Protein 8Y9Q (pdb70)

Structure (mmCIF, N/CA/C/O backbone):
data_8Y9Q
#
_entry.id   8Y9Q
#
_cell.length_a   179.709
_cell.length_b   179.709
_cell.length_c   89.033
_cell.angle_alpha   90.00
_cell.angle_beta   90.00
_cell.angle_gamma   90.00
#
_symmetry.space_group_name_H-M   'P 41 21 2'
#
loop_
_entity.id
_entity.type
_entity.pdbx_description
1 polymer b-glucosidase
2 non-polymer GLYCEROL
3 water water
#
loop_
_atom_site.group_PDB
_atom_site.id
_atom_site.type_symbol
_atom_site.label_atom_id
_atom_site.label_alt_id
_atom_site.label_comp_id
_atom_site.label_asym_id
_atom_site.label_entity_id
_atom_site.label_seq_id
_atom_site.pdbx_PDB_ins_code
_atom_site.Cartn_x
_atom_site.Cartn_y
_atom_site.Cartn_z
_atom_site.occupancy
_atom_site.B_iso_or_equiv
_atom_site.auth_seq_id
_atom_site.auth_comp_id
_atom_site.auth_asym_id
_atom_site.auth_atom_id
_atom_site.pdbx_PDB_model_num
ATOM 1 N N . MET A 1 1 ? 28.442 35.050 -9.917 1.00 44.65 1 MET A N 1
ATOM 2 C CA . MET A 1 1 ? 29.558 35.655 -9.194 1.00 31.73 1 MET A CA 1
ATOM 3 C C . MET A 1 1 ? 30.671 34.616 -8.937 1.00 31.68 1 MET A C 1
ATOM 4 O O . MET A 1 1 ? 30.390 33.464 -8.623 1.00 35.14 1 MET A O 1
ATOM 9 N N . PHE A 1 2 ? 31.927 35.016 -9.153 1.00 24.15 2 PHE A N 1
ATOM 10 C CA . PHE A 1 2 ? 33.057 34.158 -8.817 1.00 28.28 2 PHE A CA 1
ATOM 11 C C . PHE A 1 2 ? 33.011 33.867 -7.320 1.00 34.31 2 PHE A C 1
ATOM 12 O O . PHE A 1 2 ? 32.787 34.793 -6.529 1.00 32.72 2 PHE A O 1
ATOM 20 N N . PRO A 1 3 ? 33.200 32.620 -6.892 1.00 33.59 3 PRO A N 1
ATOM 21 C CA . PRO A 1 3 ? 33.266 32.342 -5.449 1.00 33.36 3 PRO A CA 1
ATOM 22 C C . PRO A 1 3 ? 34.299 33.244 -4.791 1.00 31.44 3 PRO A C 1
ATOM 23 O O . PRO A 1 3 ? 35.304 33.606 -5.402 1.00 33.65 3 PRO A O 1
ATOM 27 N N . GLN A 1 4 ? 34.045 33.650 -3.543 1.00 42.19 4 GLN A N 1
ATOM 28 C CA . GLN A 1 4 ? 35.045 34.525 -2.927 1.00 37.47 4 GLN A CA 1
ATOM 29 C C . GLN A 1 4 ? 36.329 33.789 -2.561 1.00 28.04 4 GLN A C 1
ATOM 30 O O . GLN A 1 4 ? 37.342 34.449 -2.293 1.00 33.93 4 GLN A O 1
ATOM 36 N N . ASP A 1 5 ? 36.319 32.453 -2.542 1.00 29.79 5 ASP A N 1
ATOM 37 C CA . ASP A 1 5 ? 37.565 31.704 -2.409 1.00 29.09 5 ASP A CA 1
ATOM 38 C C . ASP A 1 5 ? 38.389 31.697 -3.695 1.00 24.75 5 ASP A C 1
ATOM 39 O O . ASP A 1 5 ? 39.546 31.253 -3.667 1.00 16.59 5 ASP A O 1
ATOM 44 N N . PHE A 1 6 ? 37.823 32.157 -4.809 1.00 19.32 6 PHE A N 1
ATOM 45 C CA . PHE A 1 6 ? 38.502 32.072 -6.100 1.00 18.45 6 PHE A CA 1
ATOM 46 C C . PHE A 1 6 ? 39.761 32.928 -6.085 1.00 13.80 6 PHE A C 1
ATOM 47 O O . PHE A 1 6 ? 39.782 34.011 -5.502 1.00 13.41 6 PHE A O 1
ATOM 55 N N . LEU A 1 7 ? 40.830 32.421 -6.697 1.00 12.27 7 LEU A N 1
ATOM 56 C CA . LEU A 1 7 ? 42.117 33.104 -6.696 1.00 12.50 7 LEU A CA 1
ATOM 57 C C . LEU A 1 7 ? 42.248 33.901 -7.991 1.00 12.78 7 LEU A C 1
ATOM 58 O O . LEU A 1 7 ? 42.094 33.342 -9.079 1.00 12.79 7 LEU A O 1
ATOM 63 N N . PHE A 1 8 ? 42.467 35.208 -7.874 1.00 12.32 8 PHE A N 1
ATOM 64 C CA . PHE A 1 8 ? 42.821 36.058 -9.011 1.00 12.88 8 PHE A CA 1
ATOM 65 C C . PHE A 1 8 ? 44.261 36.506 -8.829 1.00 12.63 8 PHE A C 1
ATOM 66 O O . PHE A 1 8 ? 44.609 37.046 -7.775 1.00 9.84 8 PHE A O 1
ATOM 74 N N . GLY A 1 9 ? 45.090 36.313 -9.853 1.00 9.39 9 GLY A N 1
ATOM 75 C CA . GLY A 1 9 ? 46.459 36.767 -9.718 1.00 9.11 9 GLY A CA 1
ATOM 76 C C . GLY A 1 9 ? 47.283 36.762 -10.984 1.00 11.12 9 GLY A C 1
ATOM 77 O O . GLY A 1 9 ? 46.748 36.927 -12.092 1.00 9.40 9 GLY A O 1
ATOM 78 N N . VAL A 1 10 ? 48.601 36.595 -10.823 1.00 10.40 10 VAL A N 1
ATOM 79 C CA . VAL A 1 10 ? 49.544 36.612 -11.937 1.00 10.31 10 VAL A CA 1
ATOM 80 C C . VAL A 1 10 ? 50.564 35.498 -11.752 1.00 11.87 10 VAL A C 1
ATOM 81 O O . VAL A 1 10 ? 50.692 34.898 -10.675 1.00 9.99 10 VAL A O 1
ATOM 85 N N . ALA A 1 11 ? 51.311 35.254 -12.830 1.00 10.57 11 ALA A N 1
ATOM 86 C CA . ALA A 1 11 ? 52.338 34.228 -12.915 1.00 10.45 11 ALA A CA 1
ATOM 87 C C . ALA A 1 11 ? 53.644 34.863 -13.368 1.00 11.26 11 ALA A C 1
ATOM 88 O O . ALA A 1 11 ? 53.651 35.796 -14.178 1.00 10.65 11 ALA A O 1
ATOM 90 N N . MET A 1 12 ? 54.751 34.332 -12.846 1.00 8.20 12 MET A N 1
ATOM 91 C CA . MET A 1 12 ? 56.098 34.805 -13.142 1.00 13.49 12 MET A CA 1
ATOM 92 C C . MET A 1 12 ? 57.034 33.606 -13.167 1.00 10.65 12 MET A C 1
ATOM 93 O O . MET A 1 12 ? 56.698 32.529 -12.680 1.00 10.20 12 MET A O 1
ATOM 98 N N . SER A 1 13 ? 58.200 33.797 -13.769 1.00 8.69 13 SER A N 1
ATOM 99 C CA . SER A 1 13 ? 59.304 32.844 -13.705 1.00 9.72 13 SER A CA 1
ATOM 100 C C . SER A 1 13 ? 60.525 33.546 -13.125 1.00 13.67 13 SER A C 1
ATOM 101 O O . SER A 1 13 ? 60.566 34.776 -13.023 1.00 10.47 13 SER A O 1
ATOM 104 N N . GLY A 1 14 ? 61.549 32.761 -12.775 1.00 8.94 14 GLY A N 1
ATOM 105 C CA . GLY A 1 14 ? 62.783 33.361 -12.299 1.00 9.62 14 GLY A CA 1
ATOM 106 C C . GLY A 1 14 ? 63.586 34.025 -13.406 1.00 11.12 14 GLY A C 1
ATOM 107 O O . GLY A 1 14 ? 63.908 35.218 -13.334 1.00 10.03 14 GLY A O 1
ATOM 108 N N . PHE A 1 15 ? 63.917 33.265 -14.447 1.00 9.59 15 PHE A N 1
ATOM 109 C CA . PHE A 1 15 ? 64.823 33.764 -15.477 1.00 9.41 15 PHE A CA 1
ATOM 110 C C . PHE A 1 15 ? 64.286 35.015 -16.166 1.00 9.14 15 PHE A C 1
ATOM 111 O O . PHE A 1 15 ? 65.060 35.905 -16.535 1.00 7.53 15 PHE A O 1
ATOM 119 N N . GLN A 1 16 ? 62.974 35.095 -16.381 1.00 5.58 16 GLN A N 1
ATOM 120 C CA . GLN A 1 16 ? 62.486 36.190 -17.218 1.00 7.85 16 GLN A CA 1
ATOM 121 C C . GLN A 1 16 ? 62.319 37.494 -16.463 1.00 9.20 16 GLN A C 1
ATOM 122 O O . GLN A 1 16 ? 62.075 38.517 -17.112 1.00 7.57 16 GLN A O 1
ATOM 128 N N . PHE A 1 17 ? 62.459 37.483 -15.132 1.00 6.99 17 PHE A N 1
ATOM 129 C CA . PHE A 1 17 ? 62.055 38.595 -14.280 1.00 9.90 17 PHE A CA 1
ATOM 130 C C . PHE A 1 17 ? 63.161 39.058 -13.335 1.00 9.45 17 PHE A C 1
ATOM 131 O O . PHE A 1 17 ? 63.204 40.244 -12.996 1.00 9.77 17 PHE A O 1
ATOM 139 N N . GLU A 1 18 ? 64.030 38.143 -12.860 1.00 8.23 18 GLU A N 1
ATOM 140 C CA . GLU A 1 18 ? 64.818 38.437 -11.653 1.00 10.00 18 GLU A CA 1
ATOM 141 C C . GLU A 1 18 ? 65.939 39.427 -11.921 1.00 11.23 18 GLU A C 1
ATOM 142 O O . GLU A 1 18 ? 66.229 40.285 -11.087 1.00 9.64 18 GLU A O 1
ATOM 148 N N . MET A 1 19 ? 66.588 39.309 -13.056 1.00 8.74 19 MET A N 1
ATOM 149 C CA . MET A 1 19 ? 67.894 39.881 -13.291 1.00 12.54 19 MET A CA 1
ATOM 150 C C . MET A 1 19 ? 67.700 41.351 -13.694 1.00 13.84 19 MET A C 1
ATOM 151 O O . MET A 1 19 ? 66.587 41.785 -14.047 1.00 10.60 19 MET A O 1
ATOM 156 N N . GLY A 1 20 ? 68.760 42.132 -13.602 1.00 13.17 20 GLY A N 1
ATOM 157 C CA . GLY A 1 20 ? 68.619 43.548 -13.915 1.00 10.26 20 GLY A CA 1
ATOM 158 C C . GLY A 1 20 ? 69.593 44.435 -13.162 1.00 14.91 20 GLY A C 1
ATOM 159 O O . GLY A 1 20 ? 69.963 45.508 -13.646 1.00 14.31 20 GLY A O 1
ATOM 160 N N . LYS A 1 21 ? 70.005 44.013 -11.968 1.00 15.61 21 LYS A N 1
ATOM 161 C CA . LYS A 1 21 ? 71.145 44.624 -11.297 1.00 17.26 21 LYS A CA 1
ATOM 162 C C . LYS A 1 21 ? 72.225 43.586 -11.036 1.00 18.34 21 LYS A C 1
ATOM 163 O O . LYS A 1 21 ? 71.955 42.390 -10.907 1.00 15.20 21 LYS A O 1
ATOM 169 N N . GLU A 1 22 ? 73.455 44.086 -10.891 1.00 18.41 22 GLU A N 1
ATOM 170 C CA . GLU A 1 22 ? 74.625 43.219 -10.877 1.00 19.86 22 GLU A CA 1
ATOM 171 C C . GLU A 1 22 ? 74.571 42.203 -9.740 1.00 19.92 22 GLU A C 1
ATOM 172 O O . GLU A 1 22 ? 75.001 41.062 -9.920 1.00 17.88 22 GLU A O 1
ATOM 178 N N . ASN A 1 23 ? 74.001 42.568 -8.584 1.00 17.44 23 ASN A N 1
ATOM 179 C CA . ASN A 1 23 ? 73.970 41.642 -7.453 1.00 18.23 23 ASN A CA 1
ATOM 180 C C . ASN A 1 23 ? 73.111 40.405 -7.698 1.00 16.26 23 ASN A C 1
ATOM 181 O O . ASN A 1 23 ? 73.231 39.441 -6.940 1.00 19.87 23 ASN A O 1
ATOM 186 N N . SER A 1 24 ? 72.269 40.384 -8.731 1.00 14.98 24 SER A N 1
ATOM 187 C CA . SER A 1 24 ? 71.448 39.211 -9.009 1.00 15.18 24 SER A CA 1
ATOM 188 C C . SER A 1 24 ? 71.913 38.406 -10.217 1.00 18.19 24 SER A C 1
ATOM 189 O O . SER A 1 24 ? 71.280 37.392 -10.552 1.00 17.74 24 SER A O 1
ATOM 192 N N . LYS A 1 25 ? 72.976 38.828 -10.892 1.00 15.49 25 LYS A N 1
ATOM 193 C CA . LYS A 1 25 ? 73.366 38.185 -12.140 1.00 17.48 25 LYS A CA 1
ATOM 194 C C . LYS A 1 25 ? 73.571 36.690 -11.926 1.00 16.76 25 LYS A C 1
ATOM 195 O O . LYS A 1 25 ? 74.289 36.275 -11.012 1.00 15.32 25 LYS A O 1
ATOM 201 N N . ASP A 1 26 ? 72.905 35.884 -12.751 1.00 11.87 26 ASP A N 1
ATOM 202 C CA . ASP A 1 26 ? 73.014 34.424 -12.702 1.00 14.19 26 ASP A CA 1
ATOM 203 C C . ASP A 1 26 ? 73.465 33.961 -14.083 1.00 12.59 26 ASP A C 1
ATOM 204 O O . ASP A 1 26 ? 72.643 33.802 -14.991 1.00 14.05 26 ASP A O 1
ATOM 209 N N . GLU A 1 27 ? 74.768 33.738 -14.249 1.00 12.09 27 GLU A N 1
ATOM 210 C CA . GLU A 1 27 ? 75.290 33.236 -15.517 1.00 15.39 27 GLU A CA 1
ATOM 211 C C . GLU A 1 27 ? 75.202 31.720 -15.625 1.00 17.39 27 GLU A C 1
ATOM 212 O O . GLU A 1 27 ? 75.655 31.159 -16.624 1.00 15.25 27 GLU A O 1
ATOM 218 N N . ASN A 1 28 ? 74.617 31.050 -14.636 1.00 13.09 28 ASN A N 1
ATOM 219 C CA . ASN A 1 28 ? 74.766 29.607 -14.448 1.00 11.89 28 ASN A CA 1
ATOM 220 C C . ASN A 1 28 ? 73.587 28.811 -15.017 1.00 10.49 28 ASN A C 1
ATOM 221 O O . ASN A 1 28 ? 73.198 27.802 -14.427 1.00 9.59 28 ASN A O 1
ATOM 226 N N . THR A 1 29 ? 72.978 29.217 -16.142 1.00 11.00 29 THR A N 1
ATOM 227 C CA . THR A 1 29 ? 71.918 28.424 -16.756 1.00 11.38 29 THR A CA 1
ATOM 228 C C . THR A 1 29 ? 72.216 28.137 -18.218 1.00 7.75 29 THR A C 1
ATOM 229 O O . THR A 1 29 ? 72.968 28.858 -18.880 1.00 8.58 29 THR A O 1
ATOM 233 N N . ASP A 1 30 ? 71.556 27.092 -18.730 1.00 7.54 30 ASP A N 1
ATOM 234 C CA . ASP A 1 30 ? 71.572 26.854 -20.170 1.00 8.58 30 ASP A CA 1
ATOM 235 C C . ASP A 1 30 ? 71.059 28.069 -20.944 1.00 10.63 30 ASP A C 1
ATOM 236 O O . ASP A 1 30 ? 71.656 28.469 -21.955 1.00 8.17 30 ASP A O 1
ATOM 241 N N . TRP A 1 31 ? 69.981 28.698 -20.461 1.00 8.65 31 TRP A N 1
ATOM 242 C CA . TRP A 1 31 ? 69.381 29.807 -21.202 1.00 9.43 31 TRP A CA 1
ATOM 243 C C . TRP A 1 31 ? 70.279 31.040 -21.216 1.00 8.36 31 TRP A C 1
ATOM 244 O O . TRP A 1 31 ? 70.294 31.779 -22.209 1.00 7.38 31 TRP A O 1
ATOM 255 N N . TYR A 1 32 ? 71.039 31.279 -20.142 1.00 8.54 32 TYR A N 1
ATOM 256 C CA . TYR A 1 32 ? 71.955 32.419 -20.134 1.00 8.60 32 TYR A CA 1
ATOM 257 C C . TYR A 1 32 ? 73.004 32.280 -21.234 1.00 7.91 32 TYR A C 1
ATOM 258 O O . TYR A 1 32 ? 73.208 33.197 -22.040 1.00 8.13 32 TYR A O 1
ATOM 267 N N . ILE A 1 33 ? 73.675 31.126 -21.293 1.00 8.42 33 ILE A N 1
ATOM 268 C CA . ILE A 1 33 ? 74.690 30.958 -22.323 1.00 10.05 33 ILE A CA 1
ATOM 269 C C . ILE A 1 33 ? 74.056 30.846 -23.712 1.00 8.39 33 ILE A C 1
ATOM 270 O O . ILE A 1 33 ? 74.625 31.345 -24.694 1.00 9.55 33 ILE A O 1
ATOM 275 N N . TRP A 1 34 ? 72.844 30.286 -23.808 1.00 8.90 34 TRP A N 1
ATOM 276 C CA . TRP A 1 34 ? 72.136 30.202 -25.087 1.00 9.86 34 TRP A CA 1
ATOM 277 C C . TRP A 1 34 ? 71.870 31.588 -25.680 1.00 8.80 34 TRP A C 1
ATOM 278 O O . TRP A 1 34 ? 72.085 31.817 -26.876 1.00 7.32 34 TRP A O 1
ATOM 289 N N . THR A 1 35 ? 71.414 32.534 -24.856 1.00 7.95 35 THR A N 1
ATOM 290 C CA . THR A 1 35 ? 71.090 33.866 -25.365 1.00 6.81 35 THR A CA 1
ATOM 291 C C . THR A 1 35 ? 72.306 34.782 -25.509 1.00 8.75 35 THR A C 1
ATOM 292 O O . THR A 1 35 ? 72.220 35.794 -26.217 1.00 11.19 35 THR A O 1
ATOM 296 N N . HIS A 1 36 ? 73.435 34.461 -24.886 1.00 7.34 36 HIS A N 1
ATOM 297 C CA . HIS A 1 36 ? 74.640 35.257 -25.074 1.00 10.83 36 HIS A CA 1
ATOM 298 C C . HIS A 1 36 ? 75.498 34.757 -26.226 1.00 11.51 36 HIS A C 1
ATOM 299 O O . HIS A 1 36 ? 76.517 35.382 -26.532 1.00 14.44 36 HIS A O 1
ATOM 306 N N . ASP A 1 37 ? 75.092 33.676 -26.892 1.00 9.79 37 ASP A N 1
ATOM 307 C CA . ASP A 1 37 ? 75.900 33.087 -27.951 1.00 9.55 37 ASP A CA 1
ATOM 308 C C . ASP A 1 37 ? 75.797 33.951 -29.207 1.00 9.02 37 ASP A C 1
ATOM 309 O O . ASP A 1 37 ? 74.700 34.148 -29.749 1.00 9.01 37 ASP A O 1
ATOM 314 N N . LEU A 1 38 ? 76.939 34.469 -29.667 1.00 10.12 38 LEU A N 1
ATOM 315 C CA . LEU A 1 38 ? 76.936 35.411 -30.790 1.00 11.07 38 LEU A CA 1
ATOM 316 C C . LEU A 1 38 ? 76.519 34.748 -32.098 1.00 11.11 38 LEU A C 1
ATOM 317 O O . LEU A 1 38 ? 75.938 35.408 -32.971 1.00 9.83 38 LEU A O 1
ATOM 322 N N . GLN A 1 39 ? 76.834 33.464 -32.278 1.00 9.27 39 GLN A N 1
ATOM 323 C CA . GLN A 1 39 ? 76.422 32.802 -33.509 1.00 10.28 39 GLN A CA 1
ATOM 324 C C . GLN A 1 39 ? 74.906 32.643 -33.556 1.00 9.15 39 GLN A C 1
ATOM 325 O O . GLN A 1 39 ? 74.290 32.897 -34.595 1.00 8.07 39 GLN A O 1
ATOM 331 N N . ASN A 1 40 ? 74.288 32.254 -32.431 1.00 8.55 40 ASN A N 1
ATOM 332 C CA . ASN A 1 40 ? 72.826 32.242 -32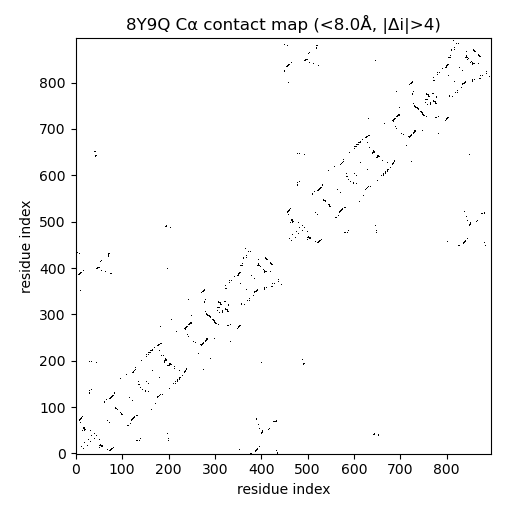.346 1.00 10.07 40 ASN A CA 1
ATOM 333 C C . ASN A 1 40 ? 72.251 33.608 -32.692 1.00 11.29 40 ASN A C 1
ATOM 334 O O . ASN A 1 40 ? 71.281 33.711 -33.457 1.00 8.92 40 ASN A O 1
ATOM 339 N N . GLN A 1 41 ? 72.852 34.675 -32.150 1.00 8.75 41 GLN A N 1
ATOM 340 C CA . GLN A 1 41 ? 72.339 36.022 -32.405 1.00 9.43 41 GLN A CA 1
ATOM 341 C C . GLN A 1 41 ? 72.456 36.388 -33.877 1.00 11.63 41 GLN A C 1
ATOM 342 O O . GLN A 1 41 ? 71.517 36.945 -34.460 1.00 9.21 41 GLN A O 1
ATOM 348 N N . ALA A 1 42 ? 73.601 36.073 -34.496 1.00 10.02 42 ALA A N 1
ATOM 349 C CA . ALA A 1 42 ? 73.801 36.412 -35.901 1.00 12.89 42 ALA A CA 1
ATOM 350 C C . ALA A 1 42 ? 72.840 35.655 -36.808 1.00 14.63 42 ALA A C 1
ATOM 351 O O . ALA A 1 42 ? 72.499 36.143 -37.894 1.00 13.65 42 ALA A O 1
ATOM 353 N N . ASN A 1 43 ? 72.370 34.488 -36.380 1.00 12.09 43 ASN A N 1
ATOM 354 C CA . ASN A 1 43 ? 71.413 33.716 -37.158 1.00 11.36 43 ASN A CA 1
ATOM 355 C C . ASN A 1 43 ? 69.968 34.072 -36.827 1.00 12.90 43 ASN A C 1
ATOM 356 O O . ASN A 1 43 ? 69.047 33.470 -37.393 1.00 12.40 43 ASN A O 1
ATOM 361 N N . GLY A 1 44 ? 69.743 35.036 -35.937 1.00 12.09 44 GLY A N 1
ATOM 362 C CA . GLY A 1 44 ? 68.389 35.364 -35.538 1.00 12.10 44 GLY A CA 1
ATOM 363 C C . GLY A 1 44 ? 67.721 34.296 -34.707 1.00 11.40 44 GLY A C 1
ATOM 364 O O . GLY A 1 44 ? 66.496 34.303 -34.567 1.00 11.77 44 GLY A O 1
ATOM 365 N N . VAL A 1 45 ? 68.494 33.359 -34.161 1.00 10.63 45 VAL A N 1
ATOM 366 C CA . VAL A 1 45 ? 67.921 32.306 -33.328 1.00 12.18 45 VAL A CA 1
ATOM 367 C C . VAL A 1 45 ? 67.447 32.874 -31.992 1.00 9.81 45 VAL A C 1
ATOM 368 O O . VAL A 1 45 ? 66.387 32.493 -31.485 1.00 10.87 45 VAL A O 1
ATOM 372 N N . VAL A 1 46 ? 68.232 33.773 -31.392 1.00 10.53 46 VAL A N 1
ATOM 373 C CA . VAL A 1 46 ? 67.845 34.519 -30.197 1.00 10.10 46 VAL A CA 1
ATOM 374 C C . VAL A 1 46 ? 68.064 35.995 -30.498 1.00 10.88 46 VAL A C 1
ATOM 375 O O . VAL A 1 46 ? 68.795 36.363 -31.420 1.00 10.11 46 VAL A O 1
ATOM 379 N N . SER A 1 47 ? 67.414 36.845 -29.704 1.00 12.22 47 SER A N 1
ATOM 380 C CA . SER A 1 47 ? 67.594 38.277 -29.846 1.00 12.15 47 SER A CA 1
ATOM 381 C C . SER A 1 47 ? 68.920 38.710 -29.219 1.00 11.79 47 SER A C 1
ATOM 382 O O . SER A 1 47 ? 69.613 37.940 -28.551 1.00 11.38 47 SER A O 1
ATOM 385 N N . ARG A 1 48 ? 69.255 39.980 -29.412 1.00 9.48 48 ARG A N 1
ATOM 386 C CA . ARG A 1 48 ? 70.446 40.553 -28.806 1.00 11.79 48 ARG A CA 1
ATOM 387 C C . ARG A 1 48 ? 70.177 41.179 -27.446 1.00 12.99 48 ARG A C 1
ATOM 388 O O . ARG A 1 48 ? 71.112 41.722 -26.847 1.00 12.43 48 ARG A O 1
ATOM 396 N N . ASP A 1 49 ? 68.940 41.113 -26.945 1.00 10.01 49 ASP A N 1
ATOM 397 C CA . ASP A 1 49 ? 68.632 41.684 -25.635 1.00 11.31 49 ASP A CA 1
ATOM 398 C C . ASP A 1 49 ? 69.337 40.902 -24.531 1.00 11.28 49 ASP A C 1
ATOM 399 O O . ASP A 1 49 ? 69.569 39.696 -24.644 1.00 11.62 49 ASP A O 1
ATOM 404 N N . LEU A 1 50 ? 69.658 41.606 -23.449 1.00 9.55 50 LEU A N 1
ATOM 405 C CA . LEU A 1 50 ? 70.373 41.039 -22.313 1.00 10.21 50 LEU A CA 1
ATOM 406 C C . LEU A 1 50 ? 69.393 40.785 -21.173 1.00 10.95 50 LEU A C 1
ATOM 407 O O . LEU A 1 50 ? 68.776 41.728 -20.664 1.00 10.49 50 LEU A O 1
ATOM 412 N N . VAL A 1 51 ? 69.284 39.525 -20.745 1.00 9.32 51 VAL A N 1
ATOM 413 C CA . VAL A 1 51 ? 68.427 39.205 -19.605 1.00 10.03 51 VAL A CA 1
ATOM 414 C C . VAL A 1 51 ? 68.912 39.924 -18.353 1.00 11.25 51 VAL A C 1
ATOM 415 O O . VAL A 1 51 ? 68.109 40.299 -17.489 1.00 10.87 51 VAL A O 1
ATOM 419 N N . GLU A 1 52 ? 70.215 40.167 -18.248 1.00 9.83 52 GLU A N 1
ATOM 420 C CA . GLU A 1 52 ? 70.752 40.858 -17.085 1.00 13.09 52 GLU A CA 1
ATOM 421 C C . GLU A 1 52 ? 70.486 42.363 -17.100 1.00 14.92 52 GLU A C 1
ATOM 422 O O . GLU A 1 52 ? 70.912 43.054 -16.173 1.00 14.89 52 GLU A O 1
ATOM 428 N N . GLU A 1 53 ? 69.791 42.895 -18.109 1.00 9.77 53 GLU A N 1
ATOM 429 C CA . GLU A 1 53 ? 69.317 44.276 -18.073 1.00 13.82 53 GLU A CA 1
ATOM 430 C C . GLU A 1 53 ? 67.805 44.361 -17.884 1.00 15.31 53 GLU A C 1
ATOM 431 O O . GLU A 1 53 ? 67.172 45.332 -18.315 1.00 15.66 53 GLU A O 1
ATOM 437 N N . GLY A 1 54 ? 67.214 43.362 -17.239 1.00 11.91 54 GLY A N 1
ATOM 438 C CA . GLY A 1 54 ? 65.769 43.231 -17.147 1.00 11.23 54 GLY A CA 1
ATOM 439 C C . GLY A 1 54 ? 65.139 43.922 -15.954 1.00 13.34 54 GLY A C 1
ATOM 440 O O . GLY A 1 54 ? 65.672 44.894 -15.403 1.00 9.61 54 GLY A O 1
ATOM 441 N N . ALA A 1 55 ? 64.000 43.375 -15.528 1.00 10.48 55 ALA A N 1
ATOM 442 C CA . ALA A 1 55 ? 63.054 44.054 -14.647 1.00 10.95 55 ALA A CA 1
ATOM 443 C C . ALA A 1 55 ? 63.481 44.129 -13.183 1.00 13.69 55 ALA A C 1
ATOM 444 O O . ALA A 1 55 ? 62.835 44.866 -12.421 1.00 10.71 55 ALA A O 1
ATOM 446 N N . ASP A 1 56 ? 64.516 43.382 -12.759 1.00 11.71 56 ASP A N 1
ATOM 447 C CA . ASP A 1 56 ? 65.047 43.467 -11.392 1.00 10.39 56 ASP A CA 1
ATOM 448 C C . ASP A 1 56 ? 64.026 43.036 -10.334 1.00 13.44 56 ASP A C 1
ATOM 449 O O . ASP A 1 56 ? 63.936 43.634 -9.255 1.00 12.02 56 ASP A O 1
ATOM 454 N N . TYR A 1 57 ? 63.266 41.973 -10.614 1.00 9.03 57 TYR A N 1
ATOM 455 C CA . TYR A 1 57 ? 62.399 41.419 -9.570 1.00 11.14 57 TYR A CA 1
ATOM 456 C C . TYR A 1 57 ? 63.206 40.942 -8.364 1.00 11.39 57 TYR A C 1
ATOM 457 O O . TYR A 1 57 ? 62.692 40.922 -7.243 1.00 11.65 57 TYR A O 1
ATOM 466 N N . TRP A 1 58 ? 64.466 40.540 -8.568 1.00 9.78 58 TRP A N 1
ATOM 467 C CA . TRP A 1 58 ? 65.277 40.077 -7.441 1.00 8.68 58 TRP A CA 1
ATOM 468 C C . TRP A 1 58 ? 65.334 41.119 -6.322 1.00 13.65 58 TRP A C 1
ATOM 469 O O . TRP A 1 58 ? 65.266 40.772 -5.139 1.00 10.99 58 TRP A O 1
ATOM 480 N N . ASN A 1 59 ? 65.471 42.398 -6.672 1.00 10.06 59 ASN A N 1
ATOM 481 C CA . ASN A 1 59 ? 65.499 43.450 -5.661 1.00 13.56 59 ASN A CA 1
ATOM 482 C C . ASN A 1 59 ? 64.201 44.245 -5.559 1.00 13.45 59 ASN A C 1
ATOM 483 O O . ASN A 1 59 ? 63.942 44.840 -4.506 1.00 15.11 59 ASN A O 1
ATOM 488 N N . SER A 1 60 ? 63.378 44.266 -6.606 1.00 12.31 60 SER A N 1
ATOM 489 C CA . SER A 1 60 ? 62.184 45.101 -6.637 1.00 14.82 60 SER A CA 1
ATOM 490 C C . SER A 1 60 ? 60.912 44.309 -6.375 1.00 11.36 60 SER A C 1
ATOM 491 O O . SER A 1 60 ? 59.821 44.774 -6.721 1.00 11.19 60 SER A O 1
ATOM 494 N N . TYR A 1 61 ? 61.025 43.130 -5.760 1.00 11.58 61 TYR A N 1
ATOM 495 C CA . TYR A 1 61 ? 59.847 42.279 -5.594 1.00 11.77 61 TYR A CA 1
ATOM 496 C C . TYR A 1 61 ? 58.740 42.981 -4.808 1.00 12.18 61 TYR A C 1
ATOM 497 O O . TYR A 1 61 ? 57.551 42.785 -5.096 1.00 11.11 61 TYR A O 1
ATOM 506 N N . ALA A 1 62 ? 59.100 43.815 -3.825 1.00 9.97 62 ALA A N 1
ATOM 507 C CA . ALA A 1 62 ? 58.070 44.487 -3.032 1.00 12.25 62 ALA A CA 1
ATOM 508 C C . ALA A 1 62 ? 57.220 45.418 -3.892 1.00 11.33 62 ALA A C 1
ATOM 509 O O . ALA A 1 62 ? 55.997 45.489 -3.712 1.00 12.18 62 ALA A O 1
ATOM 511 N N . ARG A 1 63 ? 57.844 46.135 -4.835 1.00 11.94 63 ARG A N 1
ATOM 512 C CA . ARG A 1 63 ? 57.072 46.958 -5.769 1.00 13.83 63 ARG A CA 1
ATOM 513 C C . ARG A 1 63 ? 56.146 46.106 -6.626 1.00 14.70 63 ARG A C 1
ATOM 514 O O . ARG A 1 63 ? 55.005 46.504 -6.906 1.00 10.52 63 ARG A O 1
ATOM 522 N N . VAL A 1 64 ? 56.640 44.955 -7.099 1.00 10.69 64 VAL A N 1
ATOM 523 C CA . VAL A 1 64 ? 55.825 44.091 -7.949 1.00 10.96 64 VAL A CA 1
ATOM 524 C C . VAL A 1 64 ? 54.652 43.522 -7.158 1.00 11.44 64 VAL A C 1
ATOM 525 O O . VAL A 1 64 ? 53.505 43.518 -7.629 1.00 10.56 64 VAL A O 1
ATOM 529 N N . HIS A 1 65 ? 54.918 43.029 -5.942 1.00 9.31 65 HIS A N 1
ATOM 530 C CA . HIS A 1 65 ? 53.841 42.487 -5.119 1.00 11.07 65 HIS A CA 1
ATOM 531 C C . HIS A 1 65 ? 52.816 43.556 -4.760 1.00 9.24 65 HIS A C 1
ATOM 532 O O . HIS A 1 65 ? 51.621 43.256 -4.651 1.00 8.93 65 HIS A O 1
ATOM 539 N N . GLU A 1 66 ? 53.260 44.805 -4.568 1.00 10.29 66 GLU A N 1
ATOM 540 C CA . GLU A 1 66 ? 52.311 45.871 -4.239 1.00 14.79 66 GLU A CA 1
ATOM 541 C C . GLU A 1 66 ? 51.420 46.200 -5.436 1.00 13.92 66 GLU A C 1
ATOM 542 O O . GLU A 1 66 ? 50.237 46.510 -5.261 1.00 14.26 66 GLU A O 1
ATOM 544 N N . LEU A 1 67 ? 51.956 46.119 -6.658 1.00 13.16 67 LEU A N 1
ATOM 545 C CA . LEU A 1 67 ? 51.100 46.277 -7.827 1.00 13.05 67 LEU A CA 1
ATOM 546 C C . LEU A 1 67 ? 49.970 45.255 -7.815 1.00 13.76 67 LEU A C 1
ATOM 547 O O . LEU A 1 67 ? 48.834 45.568 -8.198 1.00 11.46 67 LEU A O 1
ATOM 552 N N . CYS A 1 68 ? 50.261 44.026 -7.365 1.00 9.61 68 CYS A N 1
ATOM 553 C CA . CYS A 1 68 ? 49.247 42.975 -7.351 1.00 10.31 68 CYS A CA 1
ATOM 554 C C . CYS A 1 68 ? 48.214 43.221 -6.266 1.00 14.17 68 CYS A C 1
ATOM 555 O O . CYS A 1 68 ? 47.003 43.130 -6.511 1.00 11.90 68 CYS A O 1
ATOM 558 N N . SER A 1 69 ? 48.674 43.496 -5.044 1.00 11.76 69 SER A N 1
ATOM 559 C CA . SER A 1 69 ? 47.727 43.653 -3.953 1.00 16.39 69 SER A CA 1
ATOM 560 C C . SER A 1 69 ? 46.894 44.922 -4.106 1.00 11.69 69 SER A C 1
ATOM 561 O O . SER A 1 69 ? 45.742 44.946 -3.664 1.00 14.29 69 SER A O 1
ATOM 564 N N . ARG A 1 70 ? 47.425 45.960 -4.765 1.00 12.76 70 ARG A N 1
ATOM 565 C CA . ARG A 1 70 ? 46.676 47.215 -4.873 1.00 17.25 70 ARG A CA 1
ATOM 566 C C . ARG A 1 70 ? 45.376 47.046 -5.662 1.00 16.01 70 ARG A C 1
ATOM 567 O O . ARG A 1 70 ? 44.400 47.759 -5.404 1.00 20.59 70 ARG A O 1
ATOM 569 N N . ILE A 1 71 ? 45.318 46.121 -6.615 1.00 11.98 71 ILE A N 1
ATOM 570 C CA . ILE A 1 71 ? 44.064 45.868 -7.316 1.00 14.01 71 ILE A CA 1
ATOM 571 C C . ILE A 1 71 ? 43.376 44.614 -6.780 1.00 14.97 71 ILE A C 1
ATOM 572 O O . ILE A 1 71 ? 42.516 44.042 -7.450 1.00 13.42 71 ILE A O 1
ATOM 577 N N . GLY A 1 72 ? 43.750 44.177 -5.582 1.00 12.86 72 GLY A N 1
ATOM 578 C CA . GLY A 1 72 ? 43.031 43.111 -4.921 1.00 14.36 72 GLY A CA 1
ATOM 579 C C . GLY A 1 72 ? 43.331 41.706 -5.382 1.00 13.50 72 GLY A C 1
ATOM 580 O O . GLY A 1 72 ? 42.507 40.808 -5.144 1.00 9.63 72 GLY A O 1
ATOM 581 N N . MET A 1 73 ? 44.469 41.457 -6.032 1.00 11.17 73 MET A N 1
ATOM 582 C CA . MET A 1 73 ? 44.653 40.048 -6.320 1.00 12.46 73 MET A CA 1
ATOM 583 C C . MET A 1 73 ? 45.100 39.341 -5.038 1.00 13.02 73 MET A C 1
ATOM 584 O O . MET A 1 73 ? 45.562 39.967 -4.079 1.00 11.84 73 MET A O 1
ATOM 589 N N . ASN A 1 74 ? 44.898 38.023 -5.009 1.00 9.45 74 ASN A N 1
ATOM 590 C CA . ASN A 1 74 ? 45.129 37.251 -3.796 1.00 12.53 74 ASN A CA 1
ATOM 591 C C . ASN A 1 74 ? 45.991 36.014 -4.052 1.00 12.86 74 ASN A C 1
ATOM 592 O O . ASN A 1 74 ? 46.043 35.120 -3.201 1.00 10.40 74 ASN A O 1
ATOM 597 N N . VAL A 1 75 ? 46.676 35.946 -5.196 1.00 10.82 75 VAL A N 1
ATOM 598 C CA . VAL A 1 75 ? 47.611 34.857 -5.454 1.00 13.65 75 VAL A CA 1
ATOM 599 C C . VAL A 1 75 ? 48.698 35.347 -6.402 1.00 12.67 75 VAL A C 1
ATOM 600 O O . VAL A 1 75 ? 48.467 36.207 -7.260 1.00 10.38 75 VAL A O 1
ATOM 604 N N . ILE A 1 76 ? 49.897 34.791 -6.238 1.00 9.95 76 ILE A N 1
ATOM 605 C CA . ILE A 1 76 ? 50.974 34.960 -7.199 1.00 11.12 76 ILE A CA 1
ATOM 606 C C . ILE A 1 76 ? 51.747 33.648 -7.304 1.00 15.63 76 ILE A C 1
ATOM 607 O O . ILE A 1 76 ? 51.960 32.950 -6.305 1.00 12.03 76 ILE A O 1
ATOM 612 N N . ARG A 1 77 ? 52.144 33.297 -8.525 1.00 10.57 77 ARG A N 1
ATOM 613 C CA . ARG A 1 77 ? 52.981 32.128 -8.767 1.00 9.35 77 ARG A CA 1
ATOM 614 C C . ARG A 1 77 ? 54.346 32.617 -9.218 1.00 8.56 77 ARG A C 1
ATOM 615 O O . ARG A 1 77 ? 54.440 33.378 -10.188 1.00 9.44 77 ARG A O 1
ATOM 623 N N . ILE A 1 78 ? 55.396 32.191 -8.515 1.00 9.35 78 ILE A N 1
ATOM 624 C CA . ILE A 1 78 ? 56.758 32.602 -8.826 1.00 10.77 78 ILE A CA 1
ATOM 625 C C . ILE A 1 78 ? 57.579 31.352 -9.094 1.00 10.28 78 ILE A C 1
ATOM 626 O O . ILE A 1 78 ? 57.247 30.253 -8.643 1.00 10.70 78 ILE A O 1
ATOM 631 N N . GLY A 1 79 ? 58.664 31.529 -9.837 1.00 11.07 79 GLY A N 1
ATOM 632 C CA . GLY A 1 79 ? 59.611 30.457 -10.078 1.00 11.50 79 GLY A CA 1
ATOM 633 C C . GLY A 1 79 ? 60.858 30.653 -9.233 1.00 11.22 79 GLY A C 1
ATOM 634 O O . GLY A 1 79 ? 61.307 31.783 -9.018 1.00 14.27 79 GLY A O 1
ATOM 635 N N . ILE A 1 80 ? 61.406 29.550 -8.747 1.00 10.84 80 ILE A N 1
ATOM 636 C CA . ILE A 1 80 ? 62.724 29.578 -8.133 1.00 9.48 80 ILE A CA 1
ATOM 637 C C . ILE A 1 80 ? 63.693 28.862 -9.060 1.00 10.96 80 ILE A C 1
ATOM 638 O O . ILE A 1 80 ? 63.340 27.898 -9.750 1.00 13.23 80 ILE A O 1
ATOM 643 N N . GLU A 1 81 ? 64.933 29.329 -9.056 1.00 13.66 81 GLU A N 1
ATOM 644 C CA . GLU A 1 81 ? 65.934 28.957 -10.048 1.00 11.37 81 GLU A CA 1
ATOM 645 C C . GLU A 1 81 ? 66.824 27.898 -9.400 1.00 13.40 81 GLU A C 1
ATOM 646 O O . GLU A 1 81 ? 67.611 28.209 -8.491 1.00 10.40 81 GLU A O 1
ATOM 652 N N . TRP A 1 82 ? 66.674 26.650 -9.836 1.00 10.44 82 TRP A N 1
ATOM 653 C CA . TRP A 1 82 ? 67.584 25.554 -9.494 1.00 11.14 82 TRP A CA 1
ATOM 654 C C . TRP A 1 82 ? 69.050 25.992 -9.605 1.00 10.98 82 TRP A C 1
ATOM 655 O O . TRP A 1 82 ? 69.874 25.704 -8.726 1.00 8.92 82 TRP A O 1
ATOM 666 N N . SER A 1 83 ? 69.367 26.762 -10.649 1.00 9.37 83 SER A N 1
ATOM 667 C CA . SER A 1 83 ? 70.737 27.211 -10.897 1.00 10.24 83 SER A CA 1
ATOM 668 C C . SER A 1 83 ? 71.272 28.149 -9.822 1.00 12.35 83 SER A C 1
ATOM 669 O O . SER A 1 83 ? 72.499 28.250 -9.662 1.00 10.52 83 SER A O 1
ATOM 672 N N . ARG A 1 84 ? 70.394 28.857 -9.104 1.00 9.28 84 ARG A N 1
ATOM 673 C CA . ARG A 1 84 ? 70.819 29.688 -7.977 1.00 9.61 84 ARG A CA 1
ATOM 674 C C . ARG A 1 84 ? 70.894 28.905 -6.667 1.00 11.71 84 ARG A C 1
ATOM 675 O O . ARG A 1 84 ? 71.832 29.107 -5.886 1.00 9.71 84 ARG A O 1
ATOM 683 N N . ILE A 1 85 ? 69.904 28.033 -6.413 1.00 11.06 85 ILE A N 1
ATOM 684 C CA . ILE A 1 85 ? 69.862 27.251 -5.173 1.00 13.01 85 ILE A CA 1
ATOM 685 C C . ILE A 1 85 ? 71.043 26.291 -5.100 1.00 13.44 85 ILE A C 1
ATOM 686 O O . ILE A 1 85 ? 71.676 26.139 -4.046 1.00 12.14 85 ILE A O 1
ATOM 691 N N . PHE A 1 86 ? 71.339 25.598 -6.205 1.00 11.51 86 PHE A N 1
ATOM 692 C CA . PHE A 1 86 ? 72.435 24.626 -6.273 1.00 12.01 86 PHE A CA 1
ATOM 693 C C . PHE A 1 86 ? 73.375 25.054 -7.391 1.00 13.91 86 PHE A C 1
ATOM 694 O O . PHE A 1 86 ? 73.301 24.534 -8.515 1.00 12.51 86 PHE A O 1
ATOM 702 N N . PRO A 1 87 ? 74.263 26.018 -7.128 1.00 13.05 87 PRO A N 1
ATOM 703 C CA . PRO A 1 87 ? 75.142 26.513 -8.201 1.00 14.38 87 PRO A CA 1
ATOM 704 C C . PRO A 1 87 ? 76.147 25.485 -8.682 1.00 16.45 87 PRO A C 1
ATOM 705 O O . PRO A 1 87 ? 76.692 25.649 -9.782 1.00 15.19 87 PRO A O 1
ATOM 709 N N . ASN A 1 88 ? 76.402 24.435 -7.900 1.00 14.29 88 ASN A N 1
ATOM 710 C CA . ASN A 1 88 ? 77.377 23.396 -8.194 1.00 14.98 88 ASN A CA 1
ATOM 711 C C . ASN A 1 88 ? 76.718 22.024 -8.248 1.00 15.15 88 ASN A C 1
ATOM 712 O O . ASN A 1 88 ? 75.716 21.786 -7.563 1.00 15.03 88 ASN A O 1
ATOM 717 N N . PRO A 1 89 ? 77.246 21.112 -9.068 1.00 16.62 89 PRO A N 1
ATOM 718 C CA . PRO A 1 89 ? 76.566 19.827 -9.276 1.00 17.09 89 PRO A CA 1
ATOM 719 C C . PRO A 1 89 ? 76.389 19.062 -7.975 1.00 20.24 89 PRO A C 1
ATOM 720 O O . PRO A 1 89 ? 77.252 19.082 -7.095 1.00 17.54 89 PRO A O 1
ATOM 724 N N . THR A 1 90 ? 75.261 18.365 -7.877 1.00 17.41 90 THR A N 1
ATOM 725 C CA . THR A 1 90 ? 74.915 17.578 -6.702 1.00 19.47 90 THR A CA 1
ATOM 726 C C . THR A 1 90 ? 75.124 16.083 -6.899 1.00 22.15 90 THR A C 1
ATOM 727 O O . THR A 1 90 ? 74.887 15.317 -5.961 1.00 22.35 90 THR A O 1
ATOM 731 N N . HIS A 1 91 ? 75.563 15.648 -8.083 1.00 24.18 91 HIS A N 1
ATOM 732 C CA . HIS A 1 91 ? 75.725 14.220 -8.324 1.00 28.63 91 HIS A CA 1
ATOM 733 C C . HIS A 1 91 ? 76.702 13.616 -7.316 1.00 25.72 91 HIS A C 1
ATOM 734 O O . HIS A 1 91 ? 77.737 14.207 -6.998 1.00 23.52 91 HIS A O 1
ATOM 741 N N . GLY A 1 92 ? 76.351 12.439 -6.801 1.00 25.25 92 GLY A N 1
ATOM 742 C CA . GLY A 1 92 ? 77.165 11.758 -5.818 1.00 28.26 92 GLY A CA 1
ATOM 743 C C . GLY A 1 92 ? 77.069 12.300 -4.410 1.00 31.17 92 GLY A C 1
ATOM 744 O O . GLY A 1 92 ? 77.747 11.778 -3.517 1.00 35.40 92 GLY A O 1
ATOM 745 N N . ILE A 1 93 ? 76.263 13.328 -4.173 1.00 29.72 93 ILE A N 1
ATOM 746 C CA . ILE A 1 93 ? 76.059 13.875 -2.835 1.00 28.01 93 ILE A CA 1
ATOM 747 C C . ILE A 1 93 ? 74.640 13.530 -2.412 1.00 30.71 93 ILE A C 1
ATOM 748 O O . ILE A 1 93 ? 73.670 14.088 -2.941 1.00 29.59 93 ILE A O 1
ATOM 753 N N . LYS A 1 94 ? 74.519 12.600 -1.462 1.00 32.51 94 LYS A N 1
ATOM 754 C CA . LYS A 1 94 ? 73.206 12.077 -1.093 1.00 35.04 94 LYS A CA 1
ATOM 755 C C . LYS A 1 94 ? 72.327 13.176 -0.502 1.00 33.05 94 LYS A C 1
ATOM 756 O O . LYS A 1 94 ? 71.183 13.369 -0.931 1.00 36.58 94 LYS A O 1
ATOM 762 N N . ASP A 1 95 ? 72.850 13.901 0.493 1.00 35.17 95 ASP A N 1
ATOM 763 C CA . ASP A 1 95 ? 72.190 15.065 1.084 1.00 33.81 95 ASP A CA 1
ATOM 764 C C . ASP A 1 95 ? 72.926 16.334 0.674 1.00 28.09 95 ASP A C 1
ATOM 765 O O . ASP A 1 95 ? 73.975 16.656 1.252 1.00 29.21 95 ASP A O 1
ATOM 770 N N . PRO A 1 96 ? 72.415 17.094 -0.292 1.00 28.88 96 PRO A N 1
ATOM 771 C CA . PRO A 1 96 ? 73.138 18.270 -0.799 1.00 27.90 96 PRO A CA 1
ATOM 772 C C . PRO A 1 96 ? 72.877 19.557 -0.031 1.00 25.23 96 PRO A C 1
ATOM 773 O O . PRO A 1 96 ? 73.276 20.624 -0.506 1.00 24.80 96 PRO A O 1
ATOM 777 N N . SER A 1 97 ? 72.221 19.485 1.127 1.00 27.42 97 SER A N 1
ATOM 778 C CA . SER A 1 97 ? 71.840 20.705 1.831 1.00 29.97 97 SER A CA 1
ATOM 779 C C . SER A 1 97 ? 73.054 21.546 2.218 1.00 29.93 97 SER A C 1
ATOM 780 O O . SER A 1 97 ? 72.957 22.780 2.270 1.00 29.60 97 SER A O 1
ATOM 783 N N . GLN A 1 98 ? 74.212 20.917 2.442 1.00 23.60 98 GLN A N 1
ATOM 784 C CA . GLN A 1 98 ? 75.407 21.676 2.802 1.00 29.05 98 GLN A CA 1
ATOM 785 C C . GLN A 1 98 ? 76.060 22.377 1.615 1.00 27.07 98 GLN A C 1
ATOM 786 O O . GLN A 1 98 ? 76.964 23.191 1.822 1.00 26.74 98 GLN A O 1
ATOM 792 N N . ILE A 1 99 ? 75.645 22.094 0.381 1.00 22.02 99 ILE A N 1
ATOM 793 C CA . ILE A 1 99 ? 76.179 22.820 -0.763 1.00 20.86 99 ILE A CA 1
ATOM 794 C C . ILE A 1 99 ? 75.113 23.680 -1.445 1.00 20.86 99 ILE A C 1
ATOM 795 O O . ILE A 1 99 ? 75.372 24.255 -2.508 1.00 18.23 99 ILE A O 1
ATOM 800 N N . ALA A 1 100 ? 73.918 23.777 -0.867 1.00 16.36 100 ALA A N 1
ATOM 801 C CA . ALA A 1 100 ? 72.944 24.760 -1.323 1.00 19.84 100 ALA A CA 1
ATOM 802 C C . ALA A 1 100 ? 73.436 26.161 -0.984 1.00 18.05 100 ALA A C 1
ATOM 803 O O . ALA A 1 100 ? 74.134 26.366 0.005 1.00 17.54 100 ALA A O 1
ATOM 805 N N . ASP A 1 101 ? 73.096 27.132 -1.824 1.00 14.62 101 ASP A N 1
ATOM 806 C CA . ASP A 1 101 ? 73.420 28.528 -1.522 1.00 13.21 101 ASP A CA 1
ATOM 807 C C . ASP A 1 101 ? 72.323 29.068 -0.601 1.00 14.78 101 ASP A C 1
ATOM 808 O O . ASP A 1 101 ? 71.259 29.491 -1.059 1.00 11.39 101 ASP A O 1
ATOM 813 N N . MET A 1 102 ? 72.576 29.052 0.716 1.00 12.65 102 MET A N 1
ATOM 814 C CA . MET A 1 102 ? 71.591 29.531 1.694 1.00 13.11 102 MET A CA 1
ATOM 815 C C . MET A 1 102 ? 71.315 31.031 1.617 1.00 14.88 102 MET A C 1
ATOM 816 O O . MET A 1 102 ? 70.213 31.457 1.985 1.00 14.26 102 MET A O 1
ATOM 821 N N . LYS A 1 103 ? 72.265 31.854 1.163 1.00 12.49 103 LYS A N 1
ATOM 822 C CA . LYS A 1 103 ? 71.921 33.253 0.900 1.00 13.97 103 LYS A CA 1
ATOM 823 C C . LYS A 1 103 ? 70.797 33.343 -0.135 1.00 15.53 103 LYS A C 1
ATOM 824 O O . LYS A 1 103 ? 69.885 34.171 -0.010 1.00 12.67 103 LYS A O 1
ATOM 830 N N . VAL A 1 104 ? 70.848 32.490 -1.163 1.00 10.69 104 VAL A N 1
ATOM 831 C CA . VAL A 1 104 ? 69.785 32.464 -2.164 1.00 10.16 104 VAL A CA 1
ATOM 832 C C . VAL A 1 104 ? 68.480 31.942 -1.563 1.00 11.40 104 VAL A C 1
ATOM 833 O O . VAL A 1 104 ? 67.405 32.494 -1.817 1.00 10.16 104 VAL A O 1
ATOM 837 N N . VAL A 1 105 ? 68.543 30.875 -0.762 1.00 10.29 105 VAL A N 1
ATOM 838 C CA . VAL A 1 105 ? 67.324 30.336 -0.155 1.00 11.75 105 VAL A CA 1
ATOM 839 C C . VAL A 1 105 ? 66.689 31.365 0.778 1.00 11.31 105 VAL A C 1
ATOM 840 O O . VAL A 1 105 ? 65.473 31.592 0.740 1.00 10.86 105 VAL A O 1
ATOM 844 N N . GLU A 1 106 ? 67.502 32.006 1.624 1.00 10.64 106 GLU A N 1
ATOM 845 C CA . GLU A 1 106 ? 66.988 33.088 2.466 1.00 11.34 106 GLU A CA 1
ATOM 846 C C . GLU A 1 106 ? 66.340 34.194 1.640 1.00 11.87 106 GLU A C 1
ATOM 847 O O . GLU A 1 106 ? 65.303 34.739 2.034 1.00 11.00 106 GLU A O 1
ATOM 853 N N . HIS A 1 107 ? 66.942 34.560 0.510 1.00 12.80 107 HIS A N 1
ATOM 854 C CA . HIS A 1 107 ? 66.354 35.621 -0.300 1.00 10.68 107 HIS A CA 1
ATOM 855 C C . HIS A 1 107 ? 64.978 35.216 -0.818 1.00 12.44 107 HIS A C 1
ATOM 856 O O . HIS A 1 107 ? 64.032 36.001 -0.749 1.00 9.83 107 HIS A O 1
ATOM 863 N N . TYR A 1 108 ? 64.846 33.986 -1.330 1.00 11.92 108 TYR A N 1
ATOM 864 C CA . TYR A 1 108 ? 63.542 33.534 -1.811 1.00 10.58 108 TYR A CA 1
ATOM 865 C C . TYR A 1 108 ? 62.521 33.489 -0.679 1.00 10.99 108 TYR A C 1
ATOM 866 O O . TYR A 1 108 ? 61.351 33.843 -0.875 1.00 10.39 108 TYR A O 1
ATOM 875 N N . LYS A 1 109 ? 62.939 33.067 0.521 1.00 8.50 109 LYS A N 1
ATOM 876 C CA . LYS A 1 109 ? 62.011 33.090 1.653 1.00 9.52 109 LYS A CA 1
ATOM 877 C C . LYS A 1 109 ? 61.574 34.516 1.986 1.00 10.94 109 LYS A C 1
ATOM 878 O O . LYS A 1 109 ? 60.423 34.735 2.379 1.00 10.90 109 LYS A O 1
ATOM 884 N N . GLN A 1 110 ? 62.463 35.497 1.804 1.00 9.24 110 GLN A N 1
ATOM 885 C CA . GLN A 1 110 ? 62.079 36.893 2.005 1.00 11.18 110 GLN A CA 1
ATOM 886 C C . GLN A 1 110 ? 61.079 37.357 0.947 1.00 13.71 110 GLN A C 1
ATOM 887 O O . GLN A 1 110 ? 60.150 38.111 1.257 1.00 11.47 110 GLN A O 1
ATOM 893 N N . ILE A 1 111 ? 61.262 36.932 -0.306 1.00 11.69 111 ILE A N 1
ATOM 894 C CA . ILE A 1 111 ? 60.298 37.253 -1.359 1.00 10.45 111 ILE A CA 1
ATOM 895 C C . ILE A 1 111 ? 58.939 36.634 -1.043 1.00 11.07 111 ILE A C 1
ATOM 896 O O . ILE A 1 111 ? 57.897 37.296 -1.141 1.00 9.34 111 ILE A O 1
ATOM 901 N N . ILE A 1 112 ? 58.931 35.353 -0.650 1.00 8.11 112 ILE A N 1
ATOM 902 C CA . ILE A 1 112 ? 57.682 34.665 -0.313 1.00 8.87 112 ILE A CA 1
ATOM 903 C C . ILE A 1 112 ? 56.954 35.370 0.835 1.00 10.42 112 ILE A C 1
ATOM 904 O O . ILE A 1 112 ? 55.745 35.627 0.760 1.00 9.49 112 ILE A O 1
ATOM 909 N N . GLU A 1 113 ? 57.668 35.682 1.920 1.00 10.67 113 GLU A N 1
ATOM 910 C CA . GLU A 1 113 ? 57.010 36.321 3.064 1.00 14.60 113 GLU A CA 1
ATOM 911 C C . GLU A 1 113 ? 56.495 37.713 2.709 1.00 12.54 113 GLU A C 1
ATOM 912 O O . GLU A 1 113 ? 55.449 38.144 3.213 1.00 11.74 113 GLU A O 1
ATOM 918 N N . ASP A 1 114 ? 57.218 38.442 1.862 1.00 10.44 114 ASP A N 1
ATOM 919 C CA . ASP A 1 114 ? 56.727 39.754 1.457 1.00 12.45 114 ASP A CA 1
ATOM 920 C C . ASP A 1 114 ? 55.396 39.629 0.727 1.00 12.14 114 ASP A C 1
ATOM 921 O O . ASP A 1 114 ? 54.435 40.339 1.046 1.00 12.27 114 ASP A O 1
ATOM 926 N N . ALA A 1 115 ? 55.319 38.723 -0.257 1.00 9.35 115 ALA A N 1
ATOM 927 C CA . ALA A 1 115 ? 54.056 38.521 -0.968 1.00 11.47 115 ALA A CA 1
ATOM 928 C C . ALA A 1 115 ? 52.936 38.132 -0.005 1.00 11.21 115 ALA A C 1
ATOM 929 O O . ALA A 1 115 ? 51.834 38.701 -0.051 1.00 10.71 115 ALA A O 1
ATOM 931 N N . LYS A 1 116 ? 53.203 37.170 0.887 1.00 10.04 116 LYS A N 1
ATOM 932 C CA . LYS A 1 116 ? 52.190 36.745 1.855 1.00 13.91 116 LYS A CA 1
ATOM 933 C C . LYS A 1 116 ? 51.730 37.889 2.753 1.00 14.95 116 LYS A C 1
ATOM 934 O O . LYS A 1 116 ? 50.555 37.942 3.135 1.00 13.93 116 LYS A O 1
ATOM 940 N N . SER A 1 117 ? 52.632 38.804 3.110 1.00 12.35 117 SER A N 1
ATOM 941 C CA . SER A 1 117 ? 52.247 39.909 3.982 1.00 17.01 117 SER A CA 1
ATOM 942 C C . SER A 1 117 ? 51.315 40.891 3.287 1.00 18.19 117 SER A C 1
ATOM 943 O O . SER A 1 117 ? 50.674 41.700 3.966 1.00 17.24 117 SER A O 1
ATOM 946 N N . ARG A 1 118 ? 51.220 40.833 1.959 1.00 16.66 118 ARG A N 1
ATOM 947 C CA . ARG A 1 118 ? 50.317 41.682 1.202 1.00 16.01 118 ARG A CA 1
ATOM 948 C C . ARG A 1 118 ? 49.035 40.953 0.808 1.00 16.36 118 ARG A C 1
ATOM 949 O O . ARG A 1 118 ? 48.287 41.445 -0.040 1.00 18.81 118 ARG A O 1
ATOM 957 N N . GLY A 1 119 ? 48.759 39.799 1.411 1.00 15.61 119 GLY A N 1
ATOM 958 C CA . GLY A 1 119 ? 47.542 39.066 1.135 1.00 15.06 119 GLY A CA 1
ATOM 959 C C . GLY A 1 119 ? 47.577 38.190 -0.101 1.00 17.30 119 GLY A C 1
ATOM 960 O O . GLY A 1 119 ? 46.518 37.774 -0.577 1.00 15.65 119 GLY A O 1
ATOM 961 N N . LEU A 1 120 ? 48.751 37.908 -0.650 1.00 11.44 120 LEU A N 1
ATOM 962 C CA . LEU A 1 120 ? 48.878 37.013 -1.791 1.00 13.33 120 LEU A CA 1
ATOM 963 C C . LEU A 1 120 ? 49.244 35.622 -1.281 1.00 12.19 120 LEU A C 1
ATOM 964 O O . LEU A 1 120 ? 50.240 35.470 -0.568 1.00 13.03 120 LEU A O 1
ATOM 969 N N . LYS A 1 121 ? 48.432 34.620 -1.620 1.00 9.95 121 LYS A N 1
ATOM 970 C CA . LYS A 1 121 ? 48.891 33.239 -1.520 1.00 14.74 121 LYS A CA 1
ATOM 971 C C . LYS A 1 121 ? 50.033 33.025 -2.505 1.00 17.47 121 LYS A C 1
ATOM 972 O O . LYS A 1 121 ? 50.071 33.644 -3.569 1.00 14.10 121 LYS A O 1
ATOM 978 N N . VAL A 1 122 ? 50.987 32.163 -2.159 1.00 10.90 122 VAL A N 1
ATOM 979 C CA . VAL A 1 122 ? 52.185 32.032 -2.980 1.00 11.03 122 VAL A CA 1
ATOM 980 C C . VAL A 1 122 ? 52.307 30.592 -3.455 1.00 13.05 122 VAL A C 1
ATOM 981 O O . VAL A 1 122 ? 52.400 29.663 -2.640 1.00 11.91 122 VAL A O 1
ATOM 985 N N . ILE A 1 123 ? 52.299 30.417 -4.771 1.00 10.39 123 ILE A N 1
ATOM 986 C CA . ILE A 1 123 ? 52.599 29.147 -5.418 1.00 10.57 123 ILE A CA 1
ATOM 987 C C . ILE A 1 123 ? 54.038 29.234 -5.900 1.00 8.88 123 ILE A C 1
ATOM 988 O O . ILE A 1 123 ? 54.401 30.176 -6.615 1.00 11.60 123 ILE A O 1
ATOM 993 N N . VAL A 1 124 ? 54.875 28.296 -5.470 1.00 7.17 124 VAL A N 1
ATOM 994 C CA . VAL A 1 124 ? 56.281 28.270 -5.859 1.00 9.51 124 VAL A CA 1
ATOM 995 C C . VAL A 1 124 ? 56.477 27.134 -6.851 1.00 10.44 124 VAL A C 1
ATOM 996 O O . VAL A 1 124 ? 56.193 25.967 -6.543 1.00 9.19 124 VAL A O 1
ATOM 1000 N N . ASN A 1 125 ? 56.940 27.485 -8.045 1.00 8.49 125 ASN A N 1
ATOM 1001 C CA . ASN A 1 125 ? 57.187 26.530 -9.117 1.00 10.07 125 ASN A CA 1
ATOM 1002 C C . ASN A 1 125 ? 58.676 26.218 -9.167 1.00 8.31 125 ASN A C 1
ATOM 1003 O O . ASN A 1 125 ? 59.502 27.131 -9.246 1.00 8.91 125 ASN A O 1
ATOM 1008 N N . LEU A 1 126 ? 59.014 24.929 -9.121 1.00 7.96 126 LEU A N 1
ATOM 1009 C CA . LEU A 1 126 ? 60.407 24.541 -8.941 1.00 8.70 126 LEU A CA 1
ATOM 1010 C C . LEU A 1 126 ? 61.229 24.685 -10.210 1.00 7.69 126 LEU A C 1
ATOM 1011 O O . LEU A 1 126 ? 62.442 24.911 -10.129 1.00 10.65 126 LEU A O 1
ATOM 1016 N N . ASN A 1 127 ? 60.619 24.538 -11.381 1.00 7.67 127 ASN A N 1
ATOM 1017 C CA . ASN A 1 127 ? 61.396 24.584 -12.614 1.00 9.07 127 ASN A CA 1
ATOM 1018 C C . ASN A 1 127 ? 60.589 25.252 -13.718 1.00 8.07 127 ASN A C 1
ATOM 1019 O O . ASN A 1 127 ? 59.419 24.917 -13.940 1.00 8.94 127 ASN A O 1
ATOM 1024 N N . HIS A 1 128 ? 61.216 26.201 -14.405 1.00 7.85 128 HIS A N 1
ATOM 1025 C CA . HIS A 1 128 ? 60.553 26.968 -15.458 1.00 7.71 128 HIS A CA 1
ATOM 1026 C C . HIS A 1 128 ? 61.575 27.119 -16.586 1.00 9.00 128 HIS A C 1
ATOM 1027 O O . HIS A 1 128 ? 62.249 28.144 -16.695 1.00 8.50 128 HIS A O 1
ATOM 1034 N N . PHE A 1 129 ? 61.703 26.053 -17.387 1.00 9.10 129 PHE A N 1
ATOM 1035 C CA . PHE A 1 129 ? 62.578 25.957 -18.557 1.00 8.52 129 PHE A CA 1
ATOM 1036 C C . PHE A 1 129 ? 64.055 25.871 -18.185 1.00 10.60 129 PHE A C 1
ATOM 1037 O O . PHE A 1 129 ? 64.719 24.900 -18.562 1.00 13.18 129 PHE A O 1
ATOM 1045 N N . THR A 1 130 ? 64.602 26.867 -17.484 1.00 8.81 130 THR A N 1
ATOM 1046 C CA . THR A 1 130 ? 66.053 26.919 -17.346 1.00 8.69 130 THR A CA 1
ATOM 1047 C C . THR A 1 130 ? 66.571 25.796 -16.453 1.00 10.85 130 THR A C 1
ATOM 1048 O O . THR A 1 130 ? 65.921 25.376 -15.488 1.00 10.80 130 THR A O 1
ATOM 1052 N N . LEU A 1 131 ? 67.775 25.341 -16.768 1.00 8.31 131 LEU A N 1
ATOM 1053 C CA . LEU A 1 131 ? 68.495 24.302 -16.052 1.00 9.37 131 LEU A CA 1
ATOM 1054 C C . LEU A 1 131 ? 69.872 24.813 -15.639 1.00 8.07 131 LEU A C 1
ATOM 1055 O O . LEU A 1 131 ? 70.467 25.640 -16.343 1.00 9.59 131 LEU A O 1
ATOM 1060 N N . PRO A 1 132 ? 70.404 24.342 -14.510 1.00 9.25 132 PRO A N 1
ATOM 1061 C CA . PRO A 1 132 ? 71.791 24.665 -14.158 1.00 9.08 132 PRO A CA 1
ATOM 1062 C C . PRO A 1 132 ? 72.738 24.323 -15.300 1.00 8.77 132 PRO A C 1
ATOM 1063 O O . PRO A 1 132 ? 72.597 23.299 -15.962 1.00 7.75 132 PRO A O 1
ATOM 1067 N N . LEU A 1 133 ? 73.710 25.202 -15.522 1.00 8.43 133 LEU A N 1
ATOM 1068 C CA . LEU A 1 133 ? 74.705 24.971 -16.561 1.00 12.27 133 LEU A CA 1
ATOM 1069 C C . LEU A 1 133 ? 75.497 23.692 -16.319 1.00 12.22 133 LEU A C 1
ATOM 1070 O O . LEU A 1 133 ? 75.940 23.058 -17.281 1.00 10.87 133 LEU A O 1
ATOM 1075 N N . TRP A 1 134 ? 75.684 23.282 -15.053 1.00 10.17 134 TRP A N 1
ATOM 1076 C CA . TRP A 1 134 ? 76.366 22.013 -14.814 1.00 11.01 134 TRP A CA 1
ATOM 1077 C C . TRP A 1 134 ? 75.533 20.818 -15.260 1.00 13.60 134 TRP A C 1
ATOM 1078 O O . TRP A 1 134 ? 76.069 19.714 -15.378 1.00 14.40 134 TRP A O 1
ATOM 1089 N N . LEU A 1 135 ? 74.242 21.008 -15.503 1.00 9.91 135 LEU A N 1
ATOM 1090 C CA . LEU A 1 135 ? 73.385 19.934 -15.986 1.00 12.96 135 LEU A CA 1
ATOM 1091 C C . LEU A 1 135 ? 73.131 20.010 -17.489 1.00 13.61 135 LEU A C 1
ATOM 1092 O O . LEU A 1 135 ? 72.945 18.970 -18.132 1.00 12.63 135 LEU A O 1
ATOM 1097 N N . HIS A 1 136 ? 73.141 21.211 -18.064 1.00 10.21 136 HIS A N 1
ATOM 1098 C CA . HIS A 1 136 ? 72.838 21.402 -19.482 1.00 9.86 136 HIS A CA 1
ATOM 1099 C C . HIS A 1 136 ? 73.701 22.531 -20.027 1.00 10.20 136 HIS A C 1
ATOM 1100 O O . HIS A 1 136 ? 73.521 23.691 -19.642 1.00 10.91 136 HIS A O 1
ATOM 1107 N N . ASP A 1 137 ? 74.621 22.200 -20.935 1.00 11.03 137 ASP A N 1
ATOM 1108 C CA . ASP A 1 137 ? 75.277 23.213 -21.757 1.00 9.91 137 ASP A CA 1
ATOM 1109 C C . ASP A 1 137 ? 74.773 23.048 -23.181 1.00 10.75 137 ASP A C 1
ATOM 1110 O O . ASP A 1 137 ? 75.269 22.183 -23.914 1.00 10.91 137 ASP A O 1
ATOM 1115 N N . PRO A 1 138 ? 73.818 23.866 -23.630 1.00 9.22 138 PRO A N 1
ATOM 1116 C CA . PRO A 1 138 ? 73.195 23.624 -24.934 1.00 12.35 138 PRO A CA 1
ATOM 1117 C C . PRO A 1 138 ? 74.063 24.000 -26.112 1.00 10.38 138 PRO A C 1
ATOM 1118 O O . PRO A 1 138 ? 73.765 23.560 -27.226 1.00 12.52 138 PRO A O 1
ATOM 1122 N N . ILE A 1 139 ? 75.115 24.791 -25.916 1.00 10.02 139 ILE A N 1
ATOM 1123 C CA . ILE A 1 139 ? 76.024 25.073 -27.020 1.00 11.55 139 ILE A CA 1
ATOM 1124 C C . ILE A 1 139 ? 76.953 23.889 -27.259 1.00 11.83 139 ILE A C 1
ATOM 1125 O O . ILE A 1 139 ? 77.233 23.541 -28.408 1.00 11.13 139 ILE A O 1
ATOM 1130 N N . ARG A 1 140 ? 77.434 23.240 -26.189 1.00 10.20 140 ARG A N 1
ATOM 1131 C CA . ARG A 1 140 ? 78.193 21.999 -26.362 1.00 10.66 140 ARG A CA 1
ATOM 1132 C C . ARG A 1 140 ? 77.347 20.928 -27.036 1.00 11.87 140 ARG A C 1
ATOM 1133 O O . ARG A 1 140 ? 77.839 20.191 -27.902 1.00 11.86 140 ARG A O 1
ATOM 1141 N N . VAL A 1 141 ? 76.067 20.828 -26.655 1.00 10.16 141 VAL A N 1
ATOM 1142 C CA . VAL A 1 141 ? 75.165 19.873 -27.295 1.00 9.94 141 VAL A CA 1
ATOM 1143 C C . VAL A 1 141 ? 74.957 20.246 -28.759 1.00 15.08 141 VAL A C 1
ATOM 1144 O O . VAL A 1 141 ? 75.151 19.425 -29.663 1.00 11.00 141 VAL A O 1
ATOM 1148 N N . SER A 1 142 ? 74.589 21.505 -29.004 1.00 11.60 142 SER A N 1
ATOM 1149 C CA . SER A 1 142 ? 74.151 21.960 -30.320 1.00 15.62 142 SER A CA 1
ATOM 1150 C C . SER A 1 142 ? 75.293 21.988 -31.330 1.00 16.49 142 SER A C 1
ATOM 1151 O O . SER A 1 142 ? 75.147 21.525 -32.470 1.00 17.03 142 SER A O 1
ATOM 1154 N N . ARG A 1 143 ? 76.427 22.556 -30.943 1.00 11.94 143 ARG A N 1
ATOM 1155 C CA . ARG A 1 143 ? 77.471 22.876 -31.905 1.00 17.37 143 ARG A CA 1
ATOM 1156 C C . ARG A 1 143 ? 78.635 21.889 -31.898 1.00 17.89 143 ARG A C 1
ATOM 1157 O O . ARG A 1 143 ? 79.374 21.823 -32.887 1.00 16.66 143 ARG A O 1
ATOM 1165 N N . PHE A 1 144 ? 78.825 21.125 -30.824 1.00 13.92 144 PHE A N 1
ATOM 1166 C CA . PHE A 1 144 ? 79.989 20.249 -30.723 1.00 16.07 144 PHE A CA 1
ATOM 1167 C C . PHE A 1 144 ? 79.615 18.799 -30.476 1.00 15.92 144 PHE A C 1
ATOM 1168 O O . PHE A 1 144 ? 80.502 17.987 -30.199 1.00 17.37 144 PHE A O 1
ATOM 1176 N N . ASN A 1 145 ? 78.329 18.459 -30.584 1.00 11.77 145 ASN A N 1
ATOM 1177 C CA . ASN A 1 145 ? 77.835 17.093 -30.418 1.00 17.85 145 ASN A CA 1
ATOM 1178 C C . ASN A 1 145 ? 78.350 16.496 -29.109 1.00 19.28 145 ASN A C 1
ATOM 1179 O O . ASN A 1 145 ? 78.719 15.323 -29.033 1.00 15.59 145 ASN A O 1
ATOM 1184 N N . ASP A 1 146 ? 78.379 17.332 -28.070 1.00 15.87 146 ASP A N 1
ATOM 1185 C CA . ASP A 1 146 ? 78.900 16.987 -26.748 1.00 16.44 146 ASP A CA 1
ATOM 1186 C C . ASP A 1 146 ? 77.720 16.884 -25.785 1.00 15.84 146 ASP A C 1
ATOM 1187 O O . ASP A 1 146 ? 77.142 17.904 -25.396 1.00 14.20 146 ASP A O 1
ATOM 1192 N N . PHE A 1 147 ? 77.368 15.653 -25.402 1.00 13.51 147 PHE A N 1
ATOM 1193 C CA . PHE A 1 147 ? 76.213 15.381 -24.555 1.00 14.02 147 PHE A CA 1
ATOM 1194 C C . PHE A 1 147 ? 76.599 15.106 -23.108 1.00 15.17 147 PHE A C 1
ATOM 1195 O O . PHE A 1 147 ? 75.797 14.547 -22.352 1.00 16.64 147 PHE A O 1
ATOM 1203 N N . SER A 1 148 ? 77.809 15.498 -22.703 1.00 13.16 148 SER A N 1
ATOM 1204 C CA . SER A 1 148 ? 78.228 15.286 -21.323 1.00 19.66 148 SER A CA 1
ATOM 1205 C C . SER A 1 148 ? 77.360 16.058 -20.321 1.00 21.57 148 SER A C 1
ATOM 1206 O O . SER A 1 148 ? 77.208 15.616 -19.176 1.00 18.51 148 SER A O 1
ATOM 1209 N N . ARG A 1 149 ? 76.767 17.184 -20.735 1.00 15.84 149 ARG A N 1
ATOM 1210 C CA . ARG A 1 149 ? 75.800 17.950 -19.931 1.00 12.94 149 ARG A CA 1
ATOM 1211 C C . ARG A 1 149 ? 74.592 18.225 -20.829 1.00 12.33 149 ARG A C 1
ATOM 1212 O O . ARG A 1 149 ? 74.521 19.268 -21.491 1.00 10.51 149 ARG A O 1
ATOM 1220 N N . SER A 1 150 ? 73.650 17.279 -20.872 1.00 11.50 150 SER A N 1
ATOM 1221 C CA . SER A 1 150 ? 72.637 17.254 -21.919 1.00 10.95 150 SER A CA 1
ATOM 1222 C C . SER A 1 150 ? 71.230 17.509 -21.388 1.00 10.51 150 SER A C 1
ATOM 1223 O O . SER A 1 150 ? 70.254 17.232 -22.090 1.00 10.67 150 SER A O 1
ATOM 1226 N N . GLY A 1 151 ? 71.103 18.039 -20.173 1.00 12.56 151 GLY A N 1
ATOM 1227 C CA . GLY A 1 151 ? 69.788 18.484 -19.709 1.00 9.94 151 GLY A CA 1
ATOM 1228 C C . GLY A 1 151 ? 68.833 17.326 -19.472 1.00 10.26 151 GLY A C 1
ATOM 1229 O O . GLY A 1 151 ? 69.194 16.318 -18.860 1.00 10.18 151 GLY A O 1
ATOM 1230 N N . TRP A 1 152 ? 67.593 17.457 -19.959 1.00 9.68 152 TRP A N 1
ATOM 1231 C CA . TRP A 1 152 ? 66.619 16.388 -19.756 1.00 9.93 152 TRP A CA 1
ATOM 1232 C C . TRP A 1 152 ? 66.940 15.137 -20.559 1.00 10.87 152 TRP A C 1
ATOM 1233 O O . TRP A 1 152 ? 66.289 14.113 -20.345 1.00 10.82 152 TRP A O 1
ATOM 1244 N N . LEU A 1 153 ? 67.921 15.186 -21.465 1.00 10.27 153 LEU A N 1
ATOM 1245 C CA . LEU A 1 153 ? 68.435 13.954 -22.059 1.00 12.75 153 LEU A CA 1
ATOM 1246 C C . LEU A 1 153 ? 69.384 13.213 -21.116 1.00 18.58 153 LEU A C 1
ATOM 1247 O O . LEU A 1 153 ? 69.646 12.020 -21.323 1.00 14.52 153 LEU A O 1
ATOM 1252 N N . ASP A 1 154 ? 69.879 13.898 -20.082 1.00 15.70 154 ASP A N 1
ATOM 1253 C CA . ASP A 1 154 ? 71.001 13.421 -19.278 1.00 19.44 154 ASP A CA 1
ATOM 1254 C C . ASP A 1 154 ? 70.525 12.375 -18.289 1.00 21.45 154 ASP A C 1
ATOM 1255 O O . ASP A 1 154 ? 69.467 12.521 -17.664 1.00 15.37 154 ASP A O 1
ATOM 1260 N N . ASP A 1 155 ? 71.326 11.322 -18.126 1.00 27.35 155 ASP A N 1
ATOM 1261 C CA . ASP A 1 155 ? 70.909 10.253 -17.233 1.00 33.68 155 ASP A CA 1
ATOM 1262 C C . ASP A 1 155 ? 70.990 10.645 -15.756 1.00 29.13 155 ASP A C 1
ATOM 1263 O O . ASP A 1 155 ? 70.490 9.906 -14.904 1.00 33.12 155 ASP A O 1
ATOM 1268 N N . ARG A 1 156 ? 71.555 11.798 -15.433 1.00 25.12 156 ARG A N 1
ATOM 1269 C CA . ARG A 1 156 ? 71.525 12.284 -14.062 1.00 27.16 156 ARG A CA 1
ATOM 1270 C C . ARG A 1 156 ? 70.339 13.203 -13.776 1.00 20.54 156 ARG A C 1
ATOM 1271 O O . ARG A 1 156 ? 70.078 13.497 -12.603 1.00 21.59 156 ARG A O 1
ATOM 1279 N N . SER A 1 157 ? 69.601 13.648 -14.804 1.00 12.93 157 SER A N 1
ATOM 1280 C CA . SER A 1 157 ? 68.677 14.758 -14.593 1.00 15.43 157 SER A CA 1
ATOM 1281 C C . SER A 1 157 ? 67.532 14.362 -13.667 1.00 12.98 157 SER A C 1
ATOM 1282 O O 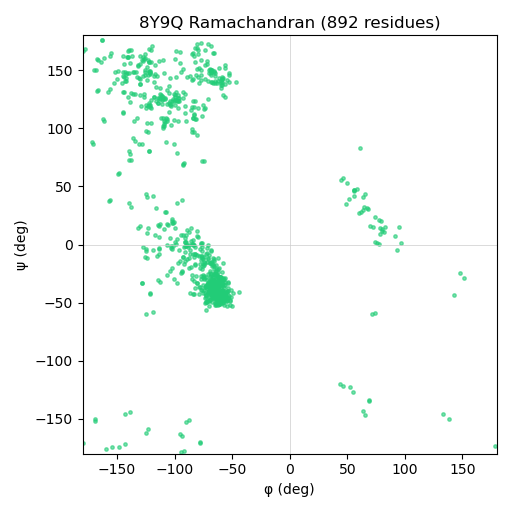. SER A 1 157 ? 67.172 15.124 -12.762 1.00 10.69 157 SER A O 1
ATOM 1285 N N . VAL A 1 158 ? 66.954 13.176 -13.864 1.00 9.05 158 VAL A N 1
ATOM 1286 C CA . VAL A 1 158 ? 65.813 12.767 -13.048 1.00 12.56 158 VAL A CA 1
ATOM 1287 C C . VAL A 1 158 ? 66.219 12.714 -11.577 1.00 13.96 158 VAL A C 1
ATOM 1288 O O . VAL A 1 158 ? 65.549 13.285 -10.709 1.00 11.89 158 VAL A O 1
ATOM 1292 N N . HIS A 1 159 ? 67.349 12.065 -11.290 1.00 13.33 159 HIS A N 1
ATOM 1293 C CA . HIS A 1 159 ? 67.805 11.905 -9.911 1.00 16.77 159 HIS A CA 1
ATOM 1294 C C . HIS A 1 159 ? 68.144 13.252 -9.291 1.00 15.74 159 HIS A C 1
ATOM 1295 O O . HIS A 1 159 ? 67.751 13.549 -8.156 1.00 11.97 159 HIS A O 1
ATOM 1302 N N . GLU A 1 160 ? 68.875 14.084 -10.027 1.00 11.47 160 GLU A N 1
ATOM 1303 C CA . GLU A 1 160 ? 69.268 15.371 -9.471 1.00 13.86 160 GLU A CA 1
ATOM 1304 C C . GLU A 1 160 ? 68.067 16.298 -9.284 1.00 11.76 160 GLU A C 1
ATOM 1305 O O . GLU A 1 160 ? 68.038 17.074 -8.323 1.00 13.05 160 GLU A O 1
ATOM 1311 N N . PHE A 1 161 ? 67.051 16.209 -10.145 1.00 11.00 161 PHE A N 1
ATOM 1312 C CA . PHE A 1 161 ? 65.843 17.010 -9.921 1.00 11.34 161 PHE A CA 1
ATOM 1313 C C . PHE A 1 161 ? 65.084 16.546 -8.675 1.00 14.01 161 PHE A C 1
ATOM 1314 O O . PHE A 1 161 ? 64.551 17.373 -7.918 1.00 11.85 161 PHE A O 1
ATOM 1322 N N . THR A 1 162 ? 65.013 15.230 -8.459 1.00 10.69 162 THR A N 1
ATOM 1323 C CA . THR A 1 162 ? 64.347 14.693 -7.273 1.00 13.99 162 THR A CA 1
ATOM 1324 C C . THR A 1 162 ? 65.005 15.213 -6.001 1.00 12.97 162 THR A C 1
ATOM 1325 O O . THR A 1 162 ? 64.323 15.595 -5.039 1.00 14.63 162 THR A O 1
ATOM 1329 N N . LYS A 1 163 ? 66.336 15.238 -5.991 1.00 11.68 163 LYS A N 1
ATOM 1330 C CA . LYS A 1 163 ? 67.087 15.758 -4.854 1.00 13.88 163 LYS A CA 1
ATOM 1331 C C . LYS A 1 163 ? 66.780 17.238 -4.628 1.00 14.50 163 LYS A C 1
ATOM 1332 O O . LYS A 1 163 ? 66.570 17.681 -3.487 1.00 10.41 163 LYS A O 1
ATOM 1338 N N . PHE A 1 164 ? 66.727 18.013 -5.713 1.00 9.57 164 PHE A N 1
ATOM 1339 C CA . PHE A 1 164 ? 66.363 19.426 -5.636 1.00 10.29 164 PHE A CA 1
ATOM 1340 C C . PHE A 1 164 ? 64.956 19.602 -5.072 1.00 10.52 164 PHE A C 1
ATOM 1341 O O . PHE A 1 164 ? 64.723 20.444 -4.198 1.00 11.65 164 PHE A O 1
ATOM 1349 N N . ALA A 1 165 ? 64.007 18.793 -5.553 1.00 12.19 165 ALA A N 1
ATOM 1350 C CA . ALA A 1 165 ? 62.628 18.862 -5.084 1.00 11.85 165 ALA A CA 1
ATOM 1351 C C . ALA A 1 165 ? 62.521 18.521 -3.600 1.00 12.70 165 ALA A C 1
ATOM 1352 O O . ALA A 1 165 ? 61.785 19.177 -2.854 1.00 10.86 165 ALA A O 1
ATOM 1354 N N . THR A 1 166 ? 63.234 17.485 -3.161 1.00 11.29 166 THR A N 1
ATOM 1355 C CA . THR A 1 166 ? 63.241 17.131 -1.743 1.00 14.43 166 THR A CA 1
ATOM 1356 C C . THR A 1 166 ? 63.699 18.304 -0.888 1.00 11.75 166 THR A C 1
ATOM 1357 O O . THR A 1 166 ? 63.087 18.618 0.141 1.00 13.93 166 THR A O 1
ATOM 1361 N N . PHE A 1 167 ? 64.799 18.940 -1.291 1.00 11.88 167 PHE A N 1
ATOM 1362 C CA . PHE A 1 167 ? 65.326 20.086 -0.567 1.00 15.11 167 PHE A CA 1
ATOM 1363 C C . PHE A 1 167 ? 64.302 21.214 -0.489 1.00 15.89 167 PHE A C 1
ATOM 1364 O O . PHE A 1 167 ? 64.146 21.846 0.563 1.00 12.59 167 PHE A O 1
ATOM 1372 N N . CYS A 1 168 ? 63.611 21.497 -1.599 1.00 11.40 168 CYS A N 1
ATOM 1373 C CA . CYS A 1 168 ? 62.651 22.600 -1.615 1.00 11.33 168 CYS A CA 1
ATOM 1374 C C . CYS A 1 168 ? 61.445 22.309 -0.731 1.00 12.17 168 CYS A C 1
ATOM 1375 O O . CYS A 1 168 ? 60.948 23.205 -0.037 1.00 10.92 168 CYS A O 1
ATOM 1378 N N . ALA A 1 169 ? 60.946 21.072 -0.747 1.00 10.75 169 ALA A N 1
ATOM 1379 C CA . ALA A 1 169 ? 59.798 20.755 0.097 1.00 11.72 169 ALA A CA 1
ATOM 1380 C C . ALA A 1 169 ? 60.155 20.890 1.575 1.00 14.11 169 ALA A C 1
ATOM 1381 O O . ALA A 1 169 ? 59.337 21.353 2.381 1.00 12.72 169 ALA A O 1
ATOM 1383 N N . LYS A 1 170 ? 61.385 20.528 1.943 1.00 12.57 170 LYS A N 1
ATOM 1384 C CA . LYS A 1 170 ? 61.831 20.692 3.328 1.00 19.18 170 LYS A CA 1
ATOM 1385 C C . LYS A 1 170 ? 62.016 22.160 3.688 1.00 16.87 170 LYS A C 1
ATOM 1386 O O . LYS A 1 170 ? 61.556 22.612 4.745 1.00 17.79 170 LYS A O 1
ATOM 1392 N N . SER A 1 171 ? 62.722 22.912 2.842 1.00 9.83 171 SER A N 1
ATOM 1393 C CA . SER A 1 171 ? 63.197 24.238 3.240 1.00 16.10 171 SER A CA 1
ATOM 1394 C C . SER A 1 171 ? 62.129 25.314 3.084 1.00 14.88 171 SER A C 1
ATOM 1395 O O . SER A 1 171 ? 62.054 26.234 3.907 1.00 15.68 171 SER A O 1
ATOM 1398 N N . PHE A 1 172 ? 61.309 25.235 2.036 1.00 13.46 172 PHE A N 1
ATOM 1399 C CA . PHE A 1 172 ? 60.324 26.288 1.759 1.00 12.75 172 PHE A CA 1
ATOM 1400 C C . PHE A 1 172 ? 59.006 25.927 2.446 1.00 13.34 172 PHE A C 1
ATOM 1401 O O . PHE A 1 172 ? 58.002 25.572 1.826 1.00 13.01 172 PHE A O 1
ATOM 1409 N N . ASP A 1 173 ? 59.043 26.022 3.775 1.00 12.47 173 ASP A N 1
ATOM 1410 C CA . ASP A 1 173 ? 57.954 25.542 4.608 1.00 14.28 173 ASP A CA 1
ATOM 1411 C C . ASP A 1 173 ? 56.728 26.442 4.580 1.00 14.88 173 ASP A C 1
ATOM 1412 O O . ASP A 1 173 ? 55.663 26.006 5.019 1.00 14.01 173 ASP A O 1
ATOM 1417 N N . ASP A 1 174 ? 56.838 27.682 4.092 1.00 12.68 174 ASP A N 1
ATOM 1418 C CA . ASP A 1 174 ? 55.753 28.642 4.264 1.00 15.89 174 ASP A CA 1
ATOM 1419 C C . ASP A 1 174 ? 55.083 29.061 2.954 1.00 18.47 174 ASP A C 1
ATOM 1420 O O . ASP A 1 174 ? 54.316 30.029 2.943 1.00 15.89 174 ASP A O 1
ATOM 1425 N N . VAL A 1 175 ? 55.286 28.308 1.872 1.00 11.61 175 VAL A N 1
ATOM 1426 C CA . VAL A 1 175 ? 54.551 28.567 0.635 1.00 12.16 175 VAL A CA 1
ATOM 1427 C C . VAL A 1 175 ? 53.117 28.099 0.817 1.00 13.88 175 VAL A C 1
ATOM 1428 O O . VAL A 1 175 ? 52.806 27.372 1.768 1.00 14.07 175 VAL A O 1
ATOM 1432 N N . ASP A 1 176 ? 52.234 28.482 -0.102 1.00 11.44 176 ASP A N 1
ATOM 1433 C CA . ASP A 1 176 ? 50.882 27.960 -0.040 1.00 11.23 176 ASP A CA 1
ATOM 1434 C C . ASP A 1 176 ? 50.703 26.725 -0.898 1.00 13.29 176 ASP A C 1
ATOM 1435 O O . ASP A 1 176 ? 49.816 25.915 -0.613 1.00 11.14 176 ASP A O 1
ATOM 1440 N N . ALA A 1 177 ? 51.539 26.553 -1.920 1.00 12.72 177 ALA A N 1
ATOM 1441 C CA . ALA A 1 177 ? 51.476 25.401 -2.807 1.00 10.69 177 ALA A CA 1
ATOM 1442 C C . ALA A 1 177 ? 52.758 25.360 -3.619 1.00 10.03 177 ALA A C 1
ATOM 1443 O O . ALA A 1 177 ? 53.448 26.374 -3.763 1.00 12.98 177 ALA A O 1
ATOM 1445 N N . PHE A 1 178 ? 53.072 24.170 -4.140 1.00 11.15 178 PHE A N 1
ATOM 1446 C CA . PHE A 1 178 ? 54.169 23.970 -5.080 1.00 9.31 178 PHE A CA 1
ATOM 1447 C C . PHE A 1 178 ? 53.636 23.473 -6.415 1.00 10.90 178 PHE A C 1
ATOM 1448 O O . PHE A 1 178 ? 52.612 22.784 -6.471 1.00 10.38 178 PHE A O 1
ATOM 1456 N N . THR A 1 179 ? 54.399 23.743 -7.478 1.00 10.89 179 THR A N 1
ATOM 1457 C CA . THR A 1 179 ? 54.334 22.969 -8.711 1.00 10.75 179 THR A CA 1
ATOM 1458 C C . THR A 1 179 ? 55.749 22.517 -9.056 1.00 8.63 179 THR A C 1
ATOM 1459 O O . THR A 1 179 ? 56.718 23.233 -8.796 1.00 9.19 179 THR A O 1
ATOM 1463 N N . THR A 1 180 ? 55.869 21.313 -9.617 1.00 9.54 180 THR A N 1
ATOM 1464 C CA . THR A 1 180 ? 57.199 20.787 -9.931 1.00 8.04 180 THR A CA 1
ATOM 1465 C C . THR A 1 180 ? 57.812 21.505 -11.132 1.00 11.13 180 THR A C 1
ATOM 1466 O O . THR A 1 180 ? 59.006 21.833 -11.127 1.00 8.78 180 THR A O 1
ATOM 1470 N N . MET A 1 181 ? 57.023 21.735 -12.180 1.00 8.03 181 MET A N 1
ATOM 1471 C CA . MET A 1 181 ? 57.577 22.236 -13.425 1.00 8.52 181 MET A CA 1
ATOM 1472 C C . MET A 1 181 ? 56.500 22.961 -14.217 1.00 10.23 181 MET A C 1
ATOM 1473 O O . MET A 1 181 ? 55.297 22.794 -13.987 1.00 8.15 181 MET A O 1
ATOM 1478 N N . ASN A 1 182 ? 56.968 23.767 -15.169 1.00 9.07 182 ASN A N 1
ATOM 1479 C CA . ASN A 1 182 ? 56.145 24.652 -15.984 1.00 8.62 182 ASN A CA 1
ATOM 1480 C C . ASN A 1 182 ? 56.323 24.266 -17.445 1.00 7.16 182 ASN A C 1
ATOM 1481 O O . ASN A 1 182 ? 57.433 24.363 -17.980 1.00 8.12 182 ASN A O 1
ATOM 1486 N N . GLU A 1 183 ? 55.232 23.834 -18.075 1.00 8.58 183 GLU A N 1
ATOM 1487 C CA . GLU A 1 183 ? 55.162 23.450 -19.486 1.00 6.71 183 GLU A CA 1
ATOM 1488 C C . GLU A 1 183 ? 56.336 22.533 -19.876 1.00 8.99 183 GLU A C 1
ATOM 1489 O O . GLU A 1 183 ? 57.083 22.841 -20.817 1.00 8.15 183 GLU A O 1
ATOM 1495 N N . PRO A 1 184 ? 56.502 21.393 -19.201 1.00 8.97 184 PRO A N 1
ATOM 1496 C CA . PRO A 1 184 ? 57.568 20.463 -19.612 1.00 9.71 184 PRO A CA 1
ATOM 1497 C C . PRO A 1 184 ? 57.432 20.009 -21.054 1.00 8.25 184 PRO A C 1
ATOM 1498 O O . PRO A 1 184 ? 58.449 19.701 -21.689 1.00 9.13 184 PRO A O 1
ATOM 1502 N N . ASN A 1 185 ? 56.204 19.955 -21.589 1.00 8.24 185 ASN A N 1
ATOM 1503 C CA . ASN A 1 185 ? 56.010 19.558 -22.982 1.00 8.85 185 ASN A CA 1
ATOM 1504 C C . ASN A 1 185 ? 56.608 20.575 -23.952 1.00 11.18 185 ASN A C 1
ATOM 1505 O O . ASN A 1 185 ? 57.039 20.205 -25.050 1.00 8.79 185 ASN A O 1
ATOM 1510 N N . VAL A 1 186 ? 56.626 21.855 -23.574 1.00 10.11 186 VAL A N 1
ATOM 1511 C CA . VAL A 1 186 ? 57.240 22.885 -24.411 1.00 8.99 186 VAL A CA 1
ATOM 1512 C C . VAL A 1 186 ? 58.761 22.768 -24.376 1.00 8.12 186 VAL A C 1
ATOM 1513 O O . VAL A 1 186 ? 59.434 22.912 -25.404 1.00 8.48 186 VAL A O 1
ATOM 1517 N N . VAL A 1 187 ? 59.330 22.548 -23.188 1.00 7.84 187 VAL A N 1
ATOM 1518 C CA . VAL A 1 187 ? 60.769 22.305 -23.081 1.00 8.07 187 VAL A CA 1
ATOM 1519 C C . VAL A 1 187 ? 61.186 21.195 -24.035 1.00 8.83 187 VAL A C 1
ATOM 1520 O O . VAL A 1 187 ? 62.188 21.304 -24.755 1.00 9.06 187 VAL A O 1
ATOM 1524 N N . ALA A 1 188 ? 60.442 20.085 -24.016 1.00 7.58 188 ALA A N 1
ATOM 1525 C CA . ALA A 1 188 ? 60.815 18.928 -24.822 1.00 7.63 188 ALA A CA 1
ATOM 1526 C C . ALA A 1 188 ? 60.559 19.185 -26.303 1.00 8.73 188 ALA A C 1
ATOM 1527 O O . ALA A 1 188 ? 61.443 18.967 -27.144 1.00 7.04 188 ALA A O 1
ATOM 1529 N N . LYS A 1 189 ? 59.361 19.662 -26.646 1.00 8.61 189 LYS A N 1
ATOM 1530 C CA . LYS A 1 189 ? 59.031 19.808 -28.063 1.00 7.76 189 LYS A CA 1
ATOM 1531 C C . LYS A 1 189 ? 59.862 20.905 -28.720 1.00 9.12 189 LYS A C 1
ATOM 1532 O O . LYS A 1 189 ? 60.402 20.709 -29.817 1.00 7.15 189 LYS A O 1
ATOM 1538 N N . LEU A 1 190 ? 59.986 22.070 -28.065 1.00 6.41 190 LEU A N 1
ATOM 1539 C CA . LEU A 1 190 ? 60.728 23.162 -28.696 1.00 9.72 190 LEU A CA 1
ATOM 1540 C C . LEU A 1 190 ? 62.233 22.923 -28.657 1.00 8.26 190 LEU A C 1
ATOM 1541 O O . LEU A 1 190 ? 62.956 23.377 -29.553 1.00 8.04 190 LEU A O 1
ATOM 1546 N N . GLY A 1 191 ? 62.725 22.219 -27.636 1.00 7.74 191 GLY A N 1
ATOM 1547 C CA . GLY A 1 191 ? 64.157 21.968 -27.546 1.00 7.99 191 GLY A CA 1
ATOM 1548 C C . GLY A 1 191 ? 64.672 20.969 -28.568 1.00 9.48 191 GLY A C 1
ATOM 1549 O O . GLY A 1 191 ? 65.786 21.121 -29.075 1.00 8.67 191 GLY A O 1
ATOM 1550 N N . TYR A 1 192 ? 63.864 19.961 -28.908 1.00 8.50 192 TYR A N 1
ATOM 1551 C CA . TYR A 1 192 ? 64.301 18.812 -29.702 1.00 8.10 192 TYR A CA 1
ATOM 1552 C C . TYR A 1 192 ? 63.459 18.577 -30.948 1.00 9.83 192 TYR A C 1
ATOM 1553 O O . TYR A 1 192 ? 63.768 17.667 -31.732 1.00 8.90 192 TYR A O 1
ATOM 1562 N N . PHE A 1 193 ? 62.402 19.353 -31.157 1.00 9.63 193 PHE A N 1
ATOM 1563 C CA . PHE A 1 193 ? 61.557 19.125 -32.323 1.00 8.47 193 PHE A CA 1
ATOM 1564 C C . PHE A 1 193 ? 60.832 20.416 -32.666 1.00 10.77 193 PHE A C 1
ATOM 1565 O O . PHE A 1 193 ? 59.648 20.393 -33.011 1.00 10.24 193 PHE A O 1
ATOM 1573 N N . GLY A 1 194 ? 61.528 21.547 -32.522 1.00 11.73 194 GLY A N 1
ATOM 1574 C CA . GLY A 1 194 ? 60.963 22.841 -32.857 1.00 10.21 194 GLY A CA 1
ATOM 1575 C C . GLY A 1 194 ? 62.066 23.754 -33.343 1.00 12.92 194 GLY A C 1
ATOM 1576 O O . GLY A 1 194 ? 62.344 24.792 -32.734 1.00 10.73 194 GLY A O 1
ATOM 1577 N N . ARG A 1 195 ? 62.710 23.368 -34.450 1.00 9.58 195 ARG A N 1
ATOM 1578 C CA . ARG A 1 195 ? 63.941 24.041 -34.851 1.00 11.25 195 ARG A CA 1
ATOM 1579 C C . ARG A 1 195 ? 63.731 25.532 -35.094 1.00 14.31 195 ARG A C 1
ATOM 1580 O O . ARG A 1 195 ? 64.645 26.328 -34.852 1.00 14.77 195 ARG A O 1
ATOM 1588 N N . LEU A 1 196 ? 62.553 25.939 -35.572 1.00 9.94 196 LEU A N 1
ATOM 1589 C CA . LEU A 1 196 ? 62.333 27.360 -35.840 1.00 13.91 196 LEU A CA 1
ATOM 1590 C C . LEU A 1 196 ? 61.908 28.148 -34.603 1.00 14.94 196 LEU A C 1
ATOM 1591 O O . LEU A 1 196 ? 61.718 29.367 -34.692 1.00 15.65 196 LEU A O 1
ATOM 1596 N N . SER A 1 197 ? 61.797 27.508 -33.449 1.00 11.38 197 SER A N 1
ATOM 1597 C CA . SER A 1 197 ? 61.336 28.195 -32.251 1.00 12.31 197 SER A CA 1
ATOM 1598 C C . SER A 1 197 ? 62.451 28.882 -31.464 1.00 11.84 197 SER A C 1
ATOM 1599 O O . SER A 1 197 ? 62.157 29.756 -30.646 1.00 14.89 197 SER A O 1
ATOM 1602 N N . GLY A 1 198 ? 63.705 28.485 -31.658 1.00 11.42 198 GLY A N 1
ATOM 1603 C CA . GLY A 1 198 ? 64.845 29.093 -30.956 1.00 10.14 198 GLY A CA 1
ATOM 1604 C C . GLY A 1 198 ? 65.049 28.632 -29.510 1.00 12.55 198 GLY A C 1
ATOM 1605 O O . GLY A 1 198 ? 65.815 29.294 -28.807 1.00 13.79 198 GLY A O 1
ATOM 1606 N N . PHE A 1 199 ? 64.399 27.550 -29.097 1.00 9.12 199 PHE A N 1
ATOM 1607 C CA . PHE A 1 199 ? 64.627 27.009 -27.737 1.00 9.19 199 PHE A CA 1
ATOM 1608 C C . PHE A 1 199 ? 65.855 26.092 -27.735 1.00 9.85 199 PHE A C 1
ATOM 1609 O O . PHE A 1 199 ? 66.047 25.348 -28.687 1.00 9.71 199 PHE A O 1
ATOM 1617 N N . PRO A 1 200 ? 66.673 26.122 -26.657 1.00 10.14 200 PRO A N 1
ATOM 1618 C CA . PRO A 1 200 ? 67.858 25.257 -26.549 1.00 10.19 200 PRO A CA 1
ATOM 1619 C C . PRO A 1 200 ? 67.492 23.777 -26.351 1.00 10.64 200 PRO A C 1
ATOM 1620 O O . PRO A 1 200 ? 66.479 23.528 -25.752 1.00 9.24 200 PRO A O 1
ATOM 1624 N N . PRO A 1 201 ? 68.312 22.800 -26.815 1.00 10.16 201 PRO A N 1
ATOM 1625 C CA . PRO A 1 201 ? 69.512 23.026 -27.634 1.00 9.20 201 PRO A CA 1
ATOM 1626 C C . PRO A 1 201 ? 69.237 23.129 -29.152 1.00 9.16 201 PRO A C 1
ATOM 1627 O O . PRO A 1 201 ? 70.159 23.054 -29.906 1.00 10.26 201 PRO A O 1
ATOM 1631 N N . SER A 1 202 ? 67.969 23.302 -29.524 1.00 9.51 202 SER A N 1
ATOM 1632 C CA . SER A 1 202 ? 67.540 23.378 -30.949 1.00 9.63 202 SER A CA 1
ATOM 1633 C C . SER A 1 202 ? 67.981 22.143 -31.762 1.00 13.09 202 SER A C 1
ATOM 1634 O O . SER A 1 202 ? 68.455 22.325 -32.877 1.00 8.84 202 SER A O 1
ATOM 1637 N N . LEU A 1 203 ? 67.867 20.944 -31.189 1.00 9.89 203 LEU A N 1
ATOM 1638 C CA . LEU A 1 203 ? 68.057 19.746 -31.994 1.00 11.49 203 LEU A CA 1
ATOM 1639 C C . LEU A 1 203 ? 66.786 19.465 -32.785 1.00 12.69 203 LEU A C 1
ATOM 1640 O O . LEU A 1 203 ? 65.728 20.042 -32.525 1.00 9.86 203 LEU A O 1
ATOM 1645 N N . LEU A 1 204 ? 66.886 18.558 -33.758 1.00 10.14 204 LEU A N 1
ATOM 1646 C CA . LEU A 1 204 ? 65.728 18.174 -34.570 1.00 10.55 204 LEU A CA 1
ATOM 1647 C C . LEU A 1 204 ? 65.744 16.648 -34.665 1.00 10.20 204 LEU A C 1
ATOM 1648 O O . LEU A 1 204 ? 66.319 16.081 -35.594 1.00 9.91 204 LEU A O 1
ATOM 1653 N N . ASN A 1 205 ? 65.092 15.987 -33.710 1.00 6.84 205 ASN A N 1
ATOM 1654 C CA . ASN A 1 205 ? 65.178 14.529 -33.593 1.00 10.22 205 ASN A CA 1
ATOM 1655 C C . ASN A 1 205 ? 64.004 14.050 -32.751 1.00 9.56 205 ASN A C 1
ATOM 1656 O O . ASN A 1 205 ? 64.001 14.237 -31.526 1.00 7.27 205 ASN A O 1
ATOM 1661 N N . ILE A 1 206 ? 63.022 13.429 -33.403 1.00 7.11 206 ILE A N 1
ATOM 1662 C CA . ILE A 1 206 ? 61.822 12.987 -32.690 1.00 9.67 206 ILE A CA 1
ATOM 1663 C C . ILE A 1 206 ? 62.171 12.061 -31.524 1.00 10.38 206 ILE A C 1
ATOM 1664 O O . ILE A 1 206 ? 61.473 12.052 -30.501 1.00 9.50 206 ILE A O 1
ATOM 1669 N N . ASP A 1 207 ? 63.247 11.273 -31.649 1.00 11.88 207 ASP A N 1
ATOM 1670 C CA . ASP A 1 207 ? 63.622 10.362 -30.569 1.00 9.85 207 ASP A CA 1
ATOM 1671 C C . ASP A 1 207 ? 64.108 11.117 -29.334 1.00 11.61 207 ASP A C 1
ATOM 1672 O O . ASP A 1 207 ? 63.901 10.655 -28.209 1.00 8.88 207 ASP A O 1
ATOM 1677 N N . LEU A 1 208 ? 64.750 12.273 -29.516 1.00 9.03 208 LEU A N 1
ATOM 1678 C CA . LEU A 1 208 ? 65.197 13.053 -28.363 1.00 11.96 208 LEU A CA 1
ATOM 1679 C C . LEU A 1 208 ? 64.038 13.822 -27.746 1.00 9.88 208 LEU A C 1
ATOM 1680 O O . LEU A 1 208 ? 63.979 13.988 -26.529 1.00 10.14 208 LEU A O 1
ATOM 1685 N N . TYR A 1 209 ? 63.122 14.308 -28.583 1.00 11.67 209 TYR A N 1
ATOM 1686 C CA . TYR A 1 209 ? 61.850 14.836 -28.104 1.00 9.46 209 TYR A CA 1
ATOM 1687 C C . TYR A 1 209 ? 61.166 13.820 -27.190 1.00 9.46 209 TYR A C 1
ATOM 1688 O O . TYR A 1 209 ? 60.761 14.143 -26.067 1.00 8.30 209 TYR A O 1
ATOM 1697 N N . GLU A 1 210 ? 61.091 12.563 -27.635 1.00 9.21 210 GLU A N 1
ATOM 1698 C CA . GLU A 1 210 ? 60.467 11.524 -26.820 1.00 10.96 210 GLU A CA 1
ATOM 1699 C C . GLU A 1 210 ? 61.240 11.304 -25.525 1.00 8.28 210 GLU A C 1
ATOM 1700 O O . GLU A 1 210 ? 60.645 11.137 -24.456 1.00 10.29 210 GLU A O 1
ATOM 1706 N N . LYS A 1 211 ? 62.570 11.298 -25.601 1.00 10.62 211 LYS A N 1
ATOM 1707 C CA . LYS A 1 211 ? 63.367 11.070 -24.401 1.00 10.42 211 LYS A CA 1
ATOM 1708 C C . LYS A 1 211 ? 63.189 12.190 -23.381 1.00 10.99 211 LYS A C 1
ATOM 1709 O O . LYS A 1 211 ? 63.105 11.929 -22.174 1.00 9.86 211 LYS A O 1
ATOM 1715 N N . ALA A 1 212 ? 63.145 13.443 -23.841 1.00 8.08 212 ALA A N 1
ATOM 1716 C CA . ALA A 1 212 ? 63.016 14.576 -22.919 1.00 8.37 212 ALA A CA 1
ATOM 1717 C C . ALA A 1 212 ? 61.632 14.620 -22.272 1.00 9.50 212 ALA A C 1
ATOM 1718 O O . ALA A 1 212 ? 61.500 14.974 -21.093 1.00 8.49 212 ALA A O 1
ATOM 1720 N N . LEU A 1 213 ? 60.584 14.313 -23.041 1.00 8.24 213 LEU A N 1
ATOM 1721 C CA . LEU A 1 213 ? 59.254 14.145 -22.461 1.00 10.79 213 LEU A CA 1
ATOM 1722 C C . LEU A 1 213 ? 59.267 13.102 -21.349 1.00 13.57 213 LEU A C 1
ATOM 1723 O O . LEU A 1 213 ? 58.729 13.325 -20.255 1.00 11.34 213 LEU A O 1
ATOM 1728 N N . ASP A 1 214 ? 59.870 11.941 -21.623 1.00 10.16 214 ASP A N 1
ATOM 1729 C CA . ASP A 1 214 ? 59.753 10.823 -20.695 1.00 13.72 214 ASP A CA 1
ATOM 1730 C C . ASP A 1 214 ? 60.600 11.039 -19.446 1.00 11.87 214 ASP A C 1
ATOM 1731 O O . ASP A 1 214 ? 60.180 10.665 -18.347 1.00 11.64 214 ASP A O 1
ATOM 1736 N N . ASN A 1 215 ? 61.788 11.640 -19.587 1.00 9.76 215 ASN A N 1
ATOM 1737 C CA . ASN A 1 215 ? 62.571 11.987 -18.398 1.00 11.49 215 ASN A CA 1
ATOM 1738 C C . ASN A 1 215 ? 61.881 13.046 -17.537 1.00 12.24 215 ASN A C 1
ATOM 1739 O O . ASN A 1 215 ? 61.983 13.006 -16.304 1.00 10.83 215 ASN A O 1
ATOM 1744 N N . GLN A 1 216 ? 61.172 13.996 -18.151 1.00 10.04 216 GLN A N 1
ATOM 1745 C CA . GLN A 1 216 ? 60.431 14.948 -17.328 1.00 9.33 216 GLN A CA 1
ATOM 1746 C C . GLN A 1 216 ? 59.230 14.291 -16.642 1.00 9.53 216 GLN A C 1
ATOM 1747 O O . GLN A 1 216 ? 58.892 14.662 -15.512 1.00 9.73 216 GLN A O 1
ATOM 1753 N N . ILE A 1 217 ? 58.578 13.324 -17.291 1.00 9.45 217 ILE A N 1
ATOM 1754 C CA . ILE A 1 217 ? 57.504 12.582 -16.627 1.00 10.05 217 ILE A CA 1
ATOM 1755 C C . ILE A 1 217 ? 58.051 11.867 -15.395 1.00 11.31 217 ILE A C 1
ATOM 1756 O O . ILE A 1 217 ? 57.487 11.955 -14.294 1.00 11.12 217 ILE A O 1
ATOM 1761 N N . LEU A 1 218 ? 59.178 11.164 -15.560 1.00 11.18 218 LEU A N 1
ATOM 1762 C CA . LEU A 1 218 ? 59.818 10.465 -14.447 1.00 12.62 218 LEU A CA 1
ATOM 1763 C C . LEU A 1 218 ? 60.223 11.435 -13.348 1.00 14.57 218 LEU A C 1
ATOM 1764 O O . LEU A 1 218 ? 60.020 11.170 -12.160 1.00 12.03 218 LEU A O 1
ATOM 1769 N N . ALA A 1 219 ? 60.868 12.540 -13.731 1.00 11.13 219 ALA A N 1
ATOM 1770 C CA . ALA A 1 219 ? 61.285 13.531 -12.750 1.00 12.83 219 ALA A CA 1
ATOM 1771 C C . ALA A 1 219 ? 60.091 14.069 -11.963 1.00 12.10 219 ALA A C 1
ATOM 1772 O O . ALA A 1 219 ? 60.148 14.179 -10.731 1.00 10.33 219 ALA A O 1
ATOM 1774 N N . HIS A 1 220 ? 58.989 14.389 -12.649 1.00 10.83 220 HIS A N 1
ATOM 1775 C CA . HIS A 1 220 ? 57.822 14.887 -11.930 1.00 8.45 220 HIS A CA 1
ATOM 1776 C C . HIS A 1 220 ? 57.297 13.860 -10.936 1.00 11.75 220 HIS A C 1
ATOM 1777 O O . HIS A 1 220 ? 56.998 14.196 -9.784 1.00 10.52 220 HIS A O 1
ATOM 1784 N N . ASN A 1 221 ? 57.081 12.628 -11.386 1.00 8.15 221 ASN A N 1
ATOM 1785 C CA . ASN A 1 221 ? 56.479 11.581 -10.522 1.00 12.05 221 ASN A CA 1
ATOM 1786 C C . ASN A 1 221 ? 57.325 11.348 -9.259 1.00 11.71 221 ASN A C 1
ATOM 1787 O O . ASN A 1 221 ? 56.771 11.247 -8.175 1.00 11.33 221 ASN A O 1
ATOM 1792 N N . LYS A 1 222 ? 58.626 11.231 -9.439 1.00 12.04 222 LYS A N 1
ATOM 1793 C CA . LYS A 1 222 ? 59.528 10.980 -8.292 1.00 12.57 222 LYS A CA 1
ATOM 1794 C C . LYS A 1 222 ? 59.557 12.215 -7.373 1.00 13.88 222 LYS A C 1
ATOM 1795 O O . LYS A 1 222 ? 59.635 12.050 -6.159 1.00 10.64 222 LYS A O 1
ATOM 1801 N N . ALA A 1 223 ? 59.530 13.399 -7.976 1.00 10.44 223 ALA A N 1
ATOM 1802 C CA . ALA A 1 223 ? 59.569 14.637 -7.175 1.00 12.07 223 ALA A CA 1
ATOM 1803 C C . ALA A 1 223 ? 58.299 14.714 -6.308 1.00 10.77 223 ALA A C 1
ATOM 1804 O O . ALA A 1 223 ? 58.407 14.981 -5.130 1.00 12.59 223 ALA A O 1
ATOM 1806 N N . TYR A 1 224 ? 57.145 14.452 -6.914 1.00 10.71 224 TYR A N 1
ATOM 1807 C CA . TYR A 1 224 ? 55.878 14.492 -6.133 1.00 13.34 224 TYR A CA 1
ATOM 1808 C C . TYR A 1 224 ? 55.956 13.543 -4.921 1.00 14.18 224 TYR A C 1
ATOM 1809 O O . TYR A 1 224 ? 55.635 13.952 -3.816 1.00 12.99 224 TYR A O 1
ATOM 1818 N N . GLU A 1 225 ? 56.421 12.328 -5.151 1.00 14.16 225 GLU A N 1
ATOM 1819 C CA . GLU A 1 225 ? 56.475 11.290 -4.090 1.00 17.34 225 GLU A CA 1
ATOM 1820 C C . GLU A 1 225 ? 57.416 11.705 -2.946 1.00 16.07 225 GLU A C 1
ATOM 1821 O O . GLU A 1 225 ? 57.038 11.531 -1.803 1.00 18.94 225 GLU A O 1
ATOM 1823 N N . THR A 1 226 ? 58.577 12.253 -3.271 1.00 13.45 226 THR A N 1
ATOM 1824 C CA . THR A 1 226 ? 59.501 12.721 -2.215 1.00 16.75 226 THR A CA 1
ATOM 1825 C C . THR A 1 226 ? 58.935 13.972 -1.526 1.00 19.26 226 THR A C 1
ATOM 1826 O O . THR A 1 226 ? 58.956 14.011 -0.298 1.00 16.63 226 THR A O 1
ATOM 1830 N N . MET A 1 227 ? 58.436 14.934 -2.306 1.00 13.33 227 MET A N 1
ATOM 1831 C CA . MET A 1 227 ? 57.996 16.166 -1.649 1.00 13.71 227 MET A CA 1
ATOM 1832 C C . MET A 1 227 ? 56.820 15.913 -0.717 1.00 14.45 227 MET A C 1
ATOM 1833 O O . MET A 1 227 ? 56.736 16.521 0.357 1.00 14.19 227 MET A O 1
ATOM 1838 N N . LYS A 1 228 ? 55.894 15.031 -1.108 1.00 11.51 228 LYS A N 1
ATOM 1839 C CA . LYS A 1 228 ? 54.747 14.754 -0.248 1.00 15.53 228 LYS A CA 1
ATOM 1840 C C . LYS A 1 228 ? 55.165 14.116 1.072 1.00 19.57 228 LYS A C 1
ATOM 1841 O O . LYS A 1 228 ? 54.368 14.098 2.013 1.00 21.45 228 LYS A O 1
ATOM 1847 N N . GLN A 1 229 ? 56.379 13.574 1.156 1.00 15.79 229 GLN A N 1
ATOM 1848 C CA . GLN A 1 229 ? 56.856 13.038 2.424 1.00 21.83 229 GLN A CA 1
ATOM 1849 C C . GLN A 1 229 ? 57.255 14.131 3.399 1.00 21.87 229 GLN A C 1
ATOM 1850 O O . GLN A 1 229 ? 57.342 13.870 4.605 1.00 20.70 229 GLN A O 1
ATOM 1856 N N . PHE A 1 230 ? 57.488 15.346 2.908 1.00 16.21 230 PHE A N 1
ATOM 1857 C CA . PHE A 1 230 ? 58.063 16.403 3.719 1.00 19.85 230 PHE A CA 1
ATOM 1858 C C . PHE A 1 230 ? 57.234 17.671 3.755 1.00 20.92 230 PHE A C 1
ATOM 1859 O O . PHE A 1 230 ? 57.584 18.593 4.496 1.00 25.83 230 PHE A O 1
ATOM 1867 N N . THR A 1 231 ? 56.152 17.752 2.992 1.00 17.68 231 THR A N 1
ATOM 1868 C CA . THR A 1 231 ? 55.290 18.915 3.059 1.00 19.66 231 THR A CA 1
ATOM 1869 C C . THR A 1 231 ? 53.846 18.458 3.074 1.00 20.04 231 THR A C 1
ATOM 1870 O O . THR A 1 231 ? 53.496 17.425 2.499 1.00 22.24 231 THR A O 1
ATOM 1874 N N . ASN A 1 232 ? 53.018 19.237 3.760 1.00 23.28 232 ASN A N 1
ATOM 1875 C CA . ASN A 1 232 ? 51.571 19.105 3.733 1.00 25.84 232 ASN A CA 1
ATOM 1876 C C . ASN A 1 232 ? 50.920 19.966 2.655 1.00 26.51 232 ASN A C 1
ATOM 1877 O O . ASN A 1 232 ? 49.719 19.827 2.407 1.00 25.77 232 ASN A O 1
ATOM 1882 N N . LYS A 1 233 ? 51.678 20.808 1.982 1.00 23.77 233 LYS A N 1
ATOM 1883 C CA . LYS A 1 233 ? 51.063 21.702 1.012 1.00 21.45 233 LYS A CA 1
ATOM 1884 C C . LYS A 1 233 ? 50.790 20.989 -0.316 1.00 18.35 233 LYS A C 1
ATOM 1885 O O . LYS A 1 233 ? 51.493 20.044 -0.678 1.00 15.65 233 LYS A O 1
ATOM 1891 N N . PRO A 1 234 ? 49.759 21.421 -1.045 1.00 16.33 234 PRO A N 1
ATOM 1892 C CA . PRO A 1 234 ? 49.455 20.806 -2.344 1.00 18.10 234 PRO A CA 1
ATOM 1893 C C . PRO A 1 234 ? 50.630 20.926 -3.306 1.00 14.29 234 PRO A C 1
ATOM 1894 O O . PRO A 1 234 ? 51.326 21.945 -3.343 1.00 11.93 234 PRO A O 1
ATOM 1898 N N . VAL A 1 235 ? 50.841 19.872 -4.089 1.00 13.65 235 VAL A N 1
ATOM 1899 C CA . VAL A 1 235 ? 51.902 19.832 -5.088 1.00 11.09 235 VAL A CA 1
ATOM 1900 C C . VAL A 1 235 ? 51.272 19.501 -6.435 1.00 11.13 235 VAL A C 1
ATOM 1901 O O . VAL A 1 235 ? 50.718 18.412 -6.610 1.00 10.94 235 VAL A O 1
ATOM 1905 N N . GLY A 1 236 ? 51.386 20.419 -7.394 1.00 10.05 236 GLY A N 1
ATOM 1906 C CA . GLY A 1 236 ? 50.795 20.179 -8.702 1.00 9.96 236 GLY A CA 1
ATOM 1907 C C . GLY A 1 236 ? 51.790 20.263 -9.843 1.00 12.05 236 GLY A C 1
ATOM 1908 O O . GLY A 1 236 ? 53.004 20.140 -9.639 1.00 9.46 236 GLY A O 1
ATOM 1909 N N . ILE A 1 237 ? 51.285 20.492 -11.055 1.00 9.23 237 ILE A N 1
ATOM 1910 C CA . ILE A 1 237 ? 52.121 20.679 -12.233 1.00 9.21 237 ILE A CA 1
ATOM 1911 C C . ILE A 1 237 ? 51.428 21.723 -13.103 1.00 10.31 237 ILE A C 1
ATOM 1912 O O . ILE A 1 237 ? 50.217 21.935 -13.009 1.00 9.90 237 ILE A O 1
ATOM 1917 N N . ILE A 1 238 ? 52.214 22.402 -13.932 1.00 7.41 238 ILE A N 1
ATOM 1918 C CA . ILE A 1 238 ? 51.710 23.420 -14.852 1.00 10.63 238 ILE A CA 1
ATOM 1919 C C . ILE A 1 238 ? 52.006 22.964 -16.272 1.00 9.20 238 ILE A C 1
ATOM 1920 O O . ILE A 1 238 ? 53.156 22.647 -16.596 1.00 10.05 238 ILE A O 1
ATOM 1925 N N . TYR A 1 239 ? 50.978 22.943 -17.118 1.00 10.99 239 TYR A N 1
ATOM 1926 C CA . TYR A 1 239 ? 51.061 22.298 -18.422 1.00 8.57 239 TYR A CA 1
ATOM 1927 C C . TYR A 1 239 ? 50.570 23.235 -19.518 1.00 10.17 239 TYR A C 1
ATOM 1928 O O . TYR A 1 239 ? 49.571 23.940 -19.344 1.00 11.48 239 TYR A O 1
ATOM 1937 N N . ALA A 1 240 ? 51.277 23.250 -20.650 1.00 7.31 240 ALA A N 1
ATOM 1938 C CA . ALA A 1 240 ? 50.844 24.057 -21.796 1.00 9.98 240 ALA A CA 1
ATOM 1939 C C . ALA A 1 240 ? 49.834 23.247 -22.594 1.00 10.60 240 ALA A C 1
ATOM 1940 O O . ALA A 1 240 ? 50.204 22.408 -23.416 1.00 10.92 240 ALA A O 1
ATOM 1942 N N . THR A 1 241 ? 48.554 23.493 -22.352 1.00 10.09 241 THR A N 1
ATOM 1943 C CA . THR A 1 241 ? 47.480 22.749 -22.998 1.00 13.06 241 THR A CA 1
ATOM 1944 C C . THR A 1 241 ? 47.173 23.380 -24.347 1.00 14.80 241 THR A C 1
ATOM 1945 O O . THR A 1 241 ? 46.789 24.550 -24.410 1.00 14.56 241 THR A O 1
ATOM 1949 N N . SER A 1 242 ? 47.351 22.618 -25.419 1.00 11.83 242 SER A N 1
ATOM 1950 C CA . SER A 1 242 ? 46.870 23.075 -26.714 1.00 14.56 242 SER A CA 1
ATOM 1951 C C . SER A 1 242 ? 45.386 22.782 -26.881 1.00 15.42 242 SER A C 1
ATOM 1952 O O . SER A 1 242 ? 44.824 21.889 -26.243 1.00 14.62 242 SER A O 1
ATOM 1955 N N . TRP A 1 243 ? 44.753 23.555 -27.764 1.00 12.89 243 TRP A N 1
ATOM 1956 C CA . TRP A 1 243 ? 43.398 23.274 -28.222 1.00 11.85 243 TRP A CA 1
ATOM 1957 C C . TRP A 1 243 ? 43.444 23.184 -29.746 1.00 12.45 243 TRP A C 1
ATOM 1958 O O . TRP A 1 243 ? 43.529 24.208 -30.438 1.00 12.02 243 TRP A O 1
ATOM 1969 N N . CYS A 1 244 ? 43.378 21.958 -30.265 1.00 11.72 244 CYS A N 1
ATOM 1970 C CA . CYS A 1 244 ? 43.507 21.678 -31.692 1.00 13.80 244 CYS A CA 1
ATOM 1971 C C . CYS A 1 244 ? 42.133 21.499 -32.316 1.00 18.28 244 CYS A C 1
ATOM 1972 O O . CYS A 1 244 ? 41.301 20.743 -31.800 1.00 19.44 244 CYS A O 1
ATOM 1975 N N . GLU A 1 245 ? 41.900 22.187 -33.425 1.00 14.55 245 GLU A N 1
ATOM 1976 C CA . GLU A 1 245 ? 40.709 21.993 -34.230 1.00 17.62 245 GLU A CA 1
ATOM 1977 C C . GLU A 1 245 ? 41.141 21.580 -35.635 1.00 20.74 245 GLU A C 1
ATOM 1978 O O . GLU A 1 245 ? 42.320 21.662 -35.982 1.00 17.60 245 GLU A O 1
ATOM 1984 N N . GLY A 1 246 ? 40.192 21.102 -36.436 1.00 23.08 246 GLY A N 1
ATOM 1985 C CA . GLY A 1 246 ? 40.527 20.677 -37.788 1.00 23.89 246 GLY A CA 1
ATOM 1986 C C . GLY A 1 246 ? 39.834 19.392 -38.194 1.00 26.35 246 GLY A C 1
ATOM 1987 O O . GLY A 1 246 ? 38.733 19.103 -37.725 1.00 25.98 246 GLY A O 1
ATOM 1988 N N . ASP A 1 247 ? 40.474 18.605 -39.064 1.00 28.04 247 ASP A N 1
ATOM 1989 C CA . ASP A 1 247 ? 39.880 17.357 -39.524 1.00 28.47 247 ASP A CA 1
ATOM 1990 C C . ASP A 1 247 ? 40.054 16.302 -38.433 1.00 27.65 247 ASP A C 1
ATOM 1991 O O . ASP A 1 247 ? 40.494 16.597 -37.324 1.00 30.47 247 ASP A O 1
ATOM 1996 N N . ASP A 1 248 ? 39.766 15.044 -38.751 1.00 24.93 248 ASP A N 1
ATOM 1997 C CA . ASP A 1 248 ? 39.841 13.975 -37.761 1.00 29.73 248 ASP A CA 1
ATOM 1998 C C . ASP A 1 248 ? 41.217 13.829 -37.111 1.00 31.04 248 ASP A C 1
ATOM 1999 O O . ASP A 1 248 ? 41.319 13.195 -36.052 1.00 33.53 248 ASP A O 1
ATOM 2004 N N . ALA A 1 249 ? 42.271 14.405 -37.686 1.00 24.83 249 ALA A N 1
ATOM 2005 C CA . ALA A 1 249 ? 43.573 14.318 -37.035 1.00 24.82 249 ALA A CA 1
ATOM 2006 C C . ALA A 1 249 ? 43.677 15.117 -35.730 1.00 19.26 249 ALA A C 1
ATOM 2007 O O . ALA A 1 249 ? 44.724 15.016 -35.081 1.00 18.93 249 ALA A O 1
ATOM 2009 N N . ARG A 1 250 ? 42.654 15.907 -35.341 1.00 20.24 250 ARG A N 1
ATOM 2010 C CA . ARG A 1 250 ? 42.685 16.627 -34.060 1.00 23.48 250 ARG A CA 1
ATOM 2011 C C . ARG A 1 250 ? 43.013 15.697 -32.910 1.00 21.44 250 ARG A C 1
ATOM 2012 O O . ARG A 1 250 ? 43.743 16.064 -31.984 1.00 20.61 250 ARG A O 1
ATOM 2020 N N . ASN A 1 251 ? 42.359 14.532 -32.892 1.00 21.11 251 ASN A N 1
ATOM 2021 C CA . ASN A 1 251 ? 42.485 13.624 -31.758 1.00 24.53 251 ASN A CA 1
ATOM 2022 C C . ASN A 1 251 ? 43.919 13.160 -31.585 1.00 21.03 251 ASN A C 1
ATOM 2023 O O . ASN A 1 251 ? 44.434 13.132 -30.464 1.00 19.62 251 ASN A O 1
ATOM 2028 N N . ASP A 1 252 ? 44.584 12.799 -32.682 1.00 14.97 252 ASP A N 1
ATOM 2029 C CA . ASP A 1 252 ? 45.976 12.388 -32.574 1.00 18.92 252 ASP A CA 1
ATOM 2030 C C . ASP A 1 252 ? 46.863 13.549 -32.151 1.00 18.47 252 ASP A C 1
ATOM 2031 O O . ASP A 1 252 ? 47.811 13.362 -31.382 1.00 15.48 252 ASP A O 1
ATOM 2036 N N . ALA A 1 253 ? 46.585 14.750 -32.658 1.00 14.61 253 ALA A N 1
ATOM 2037 C CA . ALA A 1 253 ? 47.374 15.910 -32.258 1.00 14.76 253 ALA A CA 1
ATOM 2038 C C . ALA A 1 253 ? 47.227 16.169 -30.761 1.00 12.25 253 ALA A C 1
ATOM 2039 O O . ALA A 1 253 ? 48.220 16.370 -30.054 1.00 11.51 253 ALA A O 1
ATOM 2041 N N . MET A 1 254 ? 45.987 16.155 -30.261 1.00 11.45 254 MET A N 1
ATOM 2042 C CA . MET A 1 254 ? 45.741 16.379 -28.834 1.00 11.77 254 MET A CA 1
ATOM 2043 C C . MET A 1 254 ? 46.393 15.307 -27.970 1.00 14.11 254 MET A C 1
ATOM 2044 O O . MET A 1 254 ? 46.781 15.578 -26.824 1.00 11.95 254 MET A O 1
ATOM 2049 N N . GLU A 1 255 ? 46.476 14.076 -28.477 1.00 13.78 255 GLU A N 1
ATOM 2050 C CA . GLU A 1 255 ? 47.115 13.015 -27.711 1.00 14.28 255 GLU A CA 1
ATOM 2051 C C . GLU A 1 255 ? 48.590 13.318 -27.489 1.00 15.18 255 GLU A C 1
ATOM 2052 O O . GLU A 1 255 ? 49.100 13.160 -26.377 1.00 12.34 255 GLU A O 1
ATOM 2058 N N . LEU A 1 256 ? 49.297 13.769 -28.530 1.00 12.30 256 LEU A N 1
ATOM 2059 C CA . LEU A 1 256 ? 50.716 14.045 -28.340 1.00 13.36 256 LEU A CA 1
ATOM 2060 C C . LEU A 1 256 ? 50.930 15.384 -27.642 1.00 13.79 256 LEU A C 1
ATOM 2061 O O . LEU A 1 256 ? 51.828 15.516 -26.804 1.00 13.38 256 LEU A O 1
ATOM 2066 N N . GLU A 1 257 ? 50.093 16.375 -27.945 1.00 9.98 257 GLU A N 1
ATOM 2067 C CA . GLU A 1 257 ? 50.311 17.707 -27.389 1.00 11.57 257 GLU A CA 1
ATOM 2068 C C . GLU A 1 257 ? 49.967 17.754 -25.901 1.00 12.99 257 GLU A C 1
ATOM 2069 O O . GLU A 1 257 ? 50.629 18.457 -25.124 1.00 14.47 257 GLU A O 1
ATOM 2075 N N . ASN A 1 258 ? 48.936 17.015 -25.484 1.00 10.16 258 ASN A N 1
ATOM 2076 C CA . ASN A 1 258 ? 48.374 17.142 -24.140 1.00 11.30 258 ASN A CA 1
ATOM 2077 C C . ASN A 1 258 ? 48.346 15.822 -23.380 1.00 10.99 258 ASN A C 1
ATOM 2078 O O . ASN A 1 258 ? 48.933 15.722 -22.295 1.00 11.54 258 ASN A O 1
ATOM 2083 N N . TRP A 1 259 ? 47.642 14.814 -23.899 1.00 10.79 259 TRP A N 1
ATOM 2084 C CA . TRP A 1 259 ? 47.192 13.730 -23.034 1.00 14.06 259 TRP A CA 1
ATOM 2085 C C . TRP A 1 259 ? 48.274 12.698 -22.779 1.00 13.52 259 TRP A C 1
ATOM 2086 O O . TRP A 1 259 ? 48.246 12.042 -21.730 1.00 13.13 259 TRP A O 1
ATOM 2097 N N . TYR A 1 260 ? 49.225 12.534 -23.701 1.00 10.93 260 TYR A N 1
ATOM 2098 C CA . TYR A 1 260 ? 50.315 11.592 -23.445 1.00 14.81 260 TYR A CA 1
ATOM 2099 C C . TYR A 1 260 ? 51.010 11.916 -22.128 1.00 13.70 260 TYR A C 1
ATOM 2100 O O . TYR A 1 260 ? 51.146 11.052 -21.255 1.00 11.06 260 TYR A O 1
ATOM 2109 N N . PHE A 1 261 ? 51.442 13.168 -21.964 1.00 9.76 261 PHE A N 1
ATOM 2110 C CA . PHE A 1 261 ? 52.158 13.561 -20.755 1.00 11.37 261 PHE A CA 1
ATOM 2111 C C . PHE A 1 261 ? 51.221 13.582 -19.554 1.00 10.54 261 PHE A C 1
ATOM 2112 O O . PHE A 1 261 ? 51.534 13.022 -18.496 1.00 11.39 261 PHE A O 1
ATOM 2120 N N . LEU A 1 262 ? 50.055 14.209 -19.709 1.00 8.29 262 LEU A N 1
ATOM 2121 C CA . LEU A 1 262 ? 49.156 14.404 -18.575 1.00 11.02 262 LEU A CA 1
ATOM 2122 C C . LEU A 1 262 ? 48.604 13.073 -18.057 1.00 14.08 262 LEU A C 1
ATOM 2123 O O . LEU A 1 262 ? 48.475 12.893 -16.840 1.00 11.36 262 LEU A O 1
ATOM 2128 N N . ASP A 1 263 ? 48.293 12.121 -18.953 1.00 11.48 263 ASP A N 1
ATOM 2129 C CA . ASP A 1 263 ? 47.891 10.785 -18.498 1.00 14.55 263 ASP A CA 1
ATOM 2130 C C . ASP A 1 263 ? 48.933 10.189 -17.556 1.00 13.27 263 ASP A C 1
ATOM 2131 O O . ASP A 1 263 ? 48.586 9.511 -16.586 1.00 13.18 263 ASP A O 1
ATOM 2136 N N . ARG A 1 264 ? 50.217 10.430 -17.827 1.00 11.34 264 ARG A N 1
ATOM 2137 C CA . ARG A 1 264 ? 51.304 9.780 -17.105 1.00 13.91 264 ARG A CA 1
ATOM 2138 C C . ARG A 1 264 ? 51.761 10.534 -15.847 1.00 13.96 264 ARG A C 1
ATOM 2139 O O . ARG A 1 264 ? 52.608 10.013 -15.105 1.00 12.99 264 ARG A O 1
ATOM 2147 N N . VAL A 1 265 ? 51.152 11.680 -15.547 1.00 11.91 265 VAL A N 1
ATOM 2148 C CA . VAL A 1 265 ? 51.473 12.387 -14.269 1.00 8.19 265 VAL A CA 1
ATOM 2149 C C . VAL A 1 265 ? 50.210 12.633 -13.424 1.00 12.96 265 VAL A C 1
ATOM 2150 O O . VAL A 1 265 ? 50.376 12.990 -12.256 1.00 10.98 265 VAL A O 1
ATOM 2154 N N . ILE A 1 266 ? 49.011 12.436 -13.984 1.00 11.11 266 ILE A N 1
ATOM 2155 C CA . ILE A 1 266 ? 47.734 12.808 -13.296 1.00 12.78 266 ILE A CA 1
ATOM 2156 C C . ILE A 1 266 ? 47.586 12.150 -11.910 1.00 16.20 266 ILE A C 1
ATOM 2157 O O . ILE A 1 266 ? 47.045 12.787 -11.029 1.00 13.98 266 ILE A O 1
ATOM 2162 N N . ASP A 1 267 ? 48.075 10.928 -11.758 1.00 14.75 267 ASP A N 1
ATOM 2163 C CA . ASP A 1 267 ? 47.978 10.202 -10.461 1.00 17.38 267 ASP A CA 1
ATOM 2164 C C . ASP A 1 267 ? 48.909 10.837 -9.417 1.00 16.87 267 ASP A C 1
ATOM 2165 O O . ASP A 1 267 ? 48.780 10.484 -8.246 1.00 19.13 267 ASP A O 1
ATOM 2170 N N . ARG A 1 268 ? 49.817 11.707 -9.844 1.00 12.04 268 ARG A N 1
ATOM 2171 C CA . ARG A 1 268 ? 50.826 12.275 -8.923 1.00 11.57 268 ARG A CA 1
ATOM 2172 C C . ARG A 1 268 ? 50.770 13.817 -8.953 1.00 11.22 268 ARG A C 1
ATOM 2173 O O . ARG A 1 268 ? 51.824 14.441 -8.961 1.00 10.93 268 ARG A O 1
ATOM 2181 N N . ILE A 1 269 ? 49.560 14.368 -8.931 1.00 11.95 269 ILE A N 1
ATOM 2182 C CA . ILE A 1 269 ? 49.384 15.839 -8.781 1.00 9.89 269 ILE A CA 1
ATOM 2183 C C . ILE A 1 269 ? 48.163 16.104 -7.900 1.00 13.55 269 ILE A C 1
ATOM 2184 O O . ILE A 1 269 ? 47.217 15.329 -7.946 1.00 13.44 269 ILE A O 1
ATOM 2189 N N . ASP A 1 270 ? 48.222 17.170 -7.128 1.00 11.33 270 ASP A N 1
ATOM 2190 C CA . ASP A 1 270 ? 47.078 17.585 -6.322 1.00 13.28 270 ASP A CA 1
ATOM 2191 C C . ASP A 1 270 ? 46.189 18.581 -7.053 1.00 13.75 270 ASP A C 1
ATOM 2192 O O . ASP A 1 270 ? 45.038 18.787 -6.653 1.00 11.51 270 ASP A O 1
ATOM 2197 N N . PHE A 1 271 ? 46.697 19.196 -8.116 1.00 10.58 271 PHE A N 1
ATOM 2198 C CA . PHE A 1 271 ? 45.917 20.099 -8.948 1.00 12.53 271 PHE A CA 1
ATOM 2199 C C . PHE A 1 271 ? 46.652 20.234 -10.265 1.00 10.00 271 PHE A C 1
ATOM 2200 O O . PHE A 1 271 ? 47.856 19.968 -10.353 1.00 9.47 271 PHE A O 1
ATOM 2208 N N . LEU A 1 272 ? 45.924 20.669 -11.285 1.00 9.47 272 LEU A N 1
ATOM 2209 C CA . LEU A 1 272 ? 46.490 20.858 -12.614 1.00 10.27 272 LEU A CA 1
ATOM 2210 C C . LEU A 1 272 ? 46.413 22.334 -12.967 1.00 11.90 272 LEU A C 1
ATOM 2211 O O . LEU A 1 272 ? 45.326 22.920 -12.946 1.00 11.17 272 LEU A O 1
ATOM 2216 N N . GLY A 1 273 ? 47.563 22.930 -13.280 1.00 10.61 273 GLY A N 1
ATOM 2217 C CA . GLY A 1 273 ? 47.602 24.278 -13.811 1.00 8.52 273 GLY A CA 1
ATOM 2218 C C . GLY A 1 273 ? 47.597 24.240 -15.328 1.00 9.79 273 GLY A C 1
ATOM 2219 O O . GLY A 1 273 ? 48.435 23.582 -15.947 1.00 10.03 273 GLY A O 1
ATOM 2220 N N . VAL A 1 274 ? 46.646 24.950 -15.919 1.00 8.91 274 VAL A N 1
ATOM 2221 C CA . VAL A 1 274 ? 46.448 24.998 -17.358 1.00 9.78 274 VAL A CA 1
ATOM 2222 C C . VAL A 1 274 ? 46.967 26.341 -17.869 1.00 9.77 274 VAL A C 1
ATOM 2223 O O . VAL A 1 274 ? 46.520 27.407 -17.415 1.00 10.17 274 VAL A O 1
ATOM 2227 N N . ASN A 1 275 ? 47.929 26.293 -18.797 1.00 11.17 275 ASN A N 1
ATOM 2228 C CA . ASN A 1 275 ? 48.436 27.478 -19.487 1.00 9.15 275 ASN A CA 1
ATOM 2229 C C . ASN A 1 275 ? 47.849 27.481 -20.892 1.00 10.45 275 ASN A C 1
ATOM 2230 O O . ASN A 1 275 ? 48.095 26.547 -21.662 1.00 10.63 275 ASN A O 1
ATOM 2235 N N . TYR A 1 276 ? 47.095 28.531 -21.233 1.00 9.15 276 TYR A N 1
ATOM 2236 C CA . TYR A 1 276 ? 46.427 28.611 -22.528 1.00 10.08 276 TYR A CA 1
ATOM 2237 C C . TYR A 1 276 ? 46.597 30.003 -23.119 1.00 10.83 276 TYR A C 1
ATOM 2238 O O . TYR A 1 276 ? 46.322 31.004 -22.444 1.00 8.90 276 TYR A O 1
ATOM 2247 N N . TYR A 1 277 ? 47.032 30.067 -24.384 1.00 8.12 277 TYR A N 1
ATOM 2248 C CA . TYR A 1 277 ? 47.150 31.329 -25.112 1.00 7.65 277 TYR A CA 1
ATOM 2249 C C . TYR A 1 277 ? 46.315 31.370 -26.384 1.00 11.26 277 TYR A C 1
ATOM 2250 O O . TYR A 1 277 ? 45.674 32.393 -26.654 1.00 11.80 277 TYR A O 1
ATOM 2259 N N . THR A 1 278 ? 46.281 30.296 -27.169 1.00 7.36 278 THR A N 1
ATOM 2260 C CA . THR A 1 278 ? 45.540 30.323 -28.428 1.00 9.39 278 THR A CA 1
ATOM 2261 C C . THR A 1 278 ? 45.313 28.887 -28.890 1.00 11.80 278 THR A C 1
ATOM 2262 O O . THR A 1 278 ? 45.758 27.930 -28.250 1.00 9.25 278 THR A O 1
ATOM 2266 N N . ARG A 1 279 ? 44.580 28.749 -29.995 1.00 9.20 279 ARG A N 1
ATOM 2267 C CA . ARG A 1 279 ? 44.228 27.456 -30.558 1.00 9.98 279 ARG A CA 1
ATOM 2268 C C . ARG A 1 279 ? 45.238 27.053 -31.634 1.00 10.33 279 ARG A C 1
ATOM 2269 O O . ARG A 1 279 ? 46.199 27.765 -31.923 1.00 12.09 279 ARG A O 1
ATOM 2277 N N . ALA A 1 280 ? 45.009 25.898 -32.247 1.00 10.54 280 ALA A N 1
ATOM 2278 C CA . ALA A 1 280 ? 45.841 25.434 -33.346 1.00 11.80 280 ALA A CA 1
ATOM 2279 C C . ALA A 1 280 ? 44.933 24.689 -34.308 1.00 13.65 280 ALA A C 1
ATOM 2280 O O . ALA A 1 280 ? 44.045 23.954 -33.870 1.00 12.78 280 ALA A O 1
ATOM 2282 N N . ILE A 1 281 ? 45.127 24.893 -35.608 1.00 12.33 281 ILE A N 1
ATOM 2283 C CA . ILE A 1 281 ? 44.346 24.194 -36.629 1.00 17.56 281 ILE A CA 1
ATOM 2284 C C . ILE A 1 281 ? 45.239 23.128 -37.244 1.00 14.77 281 ILE A C 1
ATOM 2285 O O . ILE A 1 281 ? 46.384 23.411 -37.623 1.00 14.57 281 ILE A O 1
ATOM 2290 N N . VAL A 1 282 ? 44.736 21.900 -37.320 1.00 11.54 282 VAL A N 1
ATOM 2291 C CA . VAL A 1 282 ? 45.548 20.808 -37.835 1.00 14.00 282 VAL A CA 1
ATOM 2292 C C . VAL A 1 282 ? 44.852 20.175 -39.028 1.00 16.33 282 VAL A C 1
ATOM 2293 O O . VAL A 1 282 ? 43.632 20.249 -39.197 1.00 15.47 282 VAL A O 1
ATOM 2297 N N . LYS A 1 283 ? 45.652 19.522 -39.856 1.00 17.20 283 LYS A N 1
ATOM 2298 C CA . LYS A 1 283 ? 45.106 18.672 -40.896 1.00 20.55 283 LYS A CA 1
ATOM 2299 C C . LYS A 1 283 ? 46.023 17.473 -41.087 1.00 18.22 283 LYS A C 1
ATOM 2300 O O . LYS A 1 283 ? 47.241 17.557 -40.893 1.00 16.67 283 LYS A O 1
ATOM 2306 N N . ARG A 1 284 ? 45.409 16.357 -41.460 1.00 18.99 284 ARG A N 1
ATOM 2307 C CA . ARG A 1 284 ? 46.124 15.106 -41.658 1.00 21.25 284 ARG A CA 1
ATOM 2308 C C . ARG A 1 284 ? 47.199 15.254 -42.729 1.00 23.64 284 ARG A C 1
ATOM 2309 O O . ARG A 1 284 ? 47.002 15.933 -43.738 1.00 22.45 284 ARG A O 1
ATOM 2317 N N . THR A 1 285 ? 48.357 14.617 -42.496 1.00 19.58 285 THR A N 1
ATOM 2318 C CA . THR A 1 285 ? 49.427 14.545 -43.482 1.00 19.41 285 THR A CA 1
ATOM 2319 C C . THR A 1 285 ? 49.337 13.246 -44.279 1.00 20.31 285 THR A C 1
ATOM 2320 O O . THR A 1 285 ? 48.804 12.246 -43.798 1.00 21.40 285 THR A O 1
ATOM 2324 N N . PRO A 1 286 ? 49.891 13.214 -45.495 1.00 28.63 286 PRO A N 1
ATOM 2325 C CA . PRO A 1 286 ? 49.844 11.965 -46.270 1.00 31.28 286 PRO A CA 1
ATOM 2326 C C . PRO A 1 286 ? 50.654 10.834 -45.651 1.00 28.31 286 PRO A C 1
ATOM 2327 O O . PRO A 1 286 ? 50.275 9.667 -45.796 1.00 33.64 286 PRO A O 1
ATOM 2331 N N . SER A 1 287 ? 51.744 11.134 -44.956 1.00 24.87 287 SER A N 1
ATOM 2332 C CA . SER A 1 287 ? 52.589 10.103 -44.375 1.00 30.42 287 SER A CA 1
ATOM 2333 C C . SER A 1 287 ? 52.534 10.150 -42.853 1.00 25.49 287 SER A C 1
ATOM 2334 O O . SER A 1 287 ? 52.188 11.164 -42.243 1.00 23.23 287 SER A O 1
ATOM 2337 N N . VAL A 1 288 ? 52.877 9.025 -42.248 1.00 21.67 288 VAL A N 1
ATOM 2338 C CA . VAL A 1 288 ? 52.997 8.917 -40.803 1.00 22.16 288 VAL A CA 1
ATOM 2339 C C . VAL A 1 288 ? 54.468 9.025 -40.445 1.00 17.61 288 VAL A C 1
ATOM 2340 O O . VAL A 1 288 ? 55.307 8.316 -41.011 1.00 14.80 288 VAL A O 1
ATOM 2344 N N . LEU A 1 289 ? 54.786 9.914 -39.515 1.00 16.72 289 LEU A N 1
ATOM 2345 C CA . LEU A 1 289 ? 56.120 10.000 -38.940 1.00 12.91 289 LEU A CA 1
ATOM 2346 C C . LEU A 1 289 ? 56.082 9.334 -37.573 1.00 16.47 289 LEU A C 1
ATOM 2347 O O . LEU A 1 289 ? 55.277 9.719 -36.717 1.00 13.45 289 LEU A O 1
ATOM 2352 N N . SER A 1 290 ? 56.933 8.331 -37.368 1.00 12.64 290 SER A N 1
ATOM 2353 C CA . SER A 1 290 ? 56.998 7.637 -36.090 1.00 15.65 290 SER A CA 1
ATOM 2354 C C . SER A 1 290 ? 58.402 7.694 -35.511 1.00 10.15 290 SER A C 1
ATOM 2355 O O . SER A 1 290 ? 59.400 7.656 -36.238 1.00 12.82 290 SER A O 1
ATOM 2358 N N . SER A 1 291 ? 58.468 7.768 -34.191 1.00 9.22 291 SER A N 1
ATOM 2359 C CA . SER A 1 291 ? 59.748 7.635 -33.527 1.00 11.54 291 SER A CA 1
ATOM 2360 C C . SER A 1 291 ? 60.288 6.220 -33.726 1.00 10.85 291 SER A C 1
ATOM 2361 O O . SER A 1 291 ? 59.556 5.290 -34.084 1.00 9.87 291 SER A O 1
ATOM 2364 N N . SER A 1 292 ? 61.573 6.053 -33.438 1.00 9.82 292 SER A N 1
ATOM 2365 C CA . SER A 1 292 ? 62.259 4.744 -33.584 1.00 11.48 292 SER A CA 1
ATOM 2366 C C . SER A 1 292 ? 61.632 3.690 -32.650 1.00 12.26 292 SER A C 1
ATOM 2367 O O . SER A 1 292 ? 61.607 2.533 -33.043 1.00 12.81 292 SER A O 1
ATOM 2370 N N . SER A 1 293 ? 61.135 4.106 -31.488 1.00 10.85 293 SER A N 1
ATOM 2371 C CA . SER A 1 293 ? 60.446 3.224 -30.512 1.00 12.20 293 SER A CA 1
ATOM 2372 C C . SER A 1 293 ? 59.053 2.843 -31.009 1.00 12.68 293 SER A C 1
ATOM 2373 O O . SER A 1 293 ? 58.442 1.983 -30.401 1.00 11.62 293 SER A O 1
ATOM 2376 N N . GLY A 1 294 ? 58.544 3.566 -32.009 1.00 12.26 294 GLY A N 1
ATOM 2377 C CA . GLY A 1 294 ? 57.153 3.366 -32.447 1.00 11.67 294 GLY A CA 1
ATOM 2378 C C . GLY A 1 294 ? 56.152 3.952 -31.450 1.00 15.44 294 GLY A C 1
ATOM 2379 O O . GLY A 1 294 ? 54.967 3.840 -31.692 1.00 14.70 294 GLY A O 1
ATOM 2380 N N . ARG A 1 295 ? 56.636 4.589 -30.380 1.00 11.79 295 ARG A N 1
ATOM 2381 C CA . ARG A 1 295 ? 55.704 5.057 -29.316 1.00 13.89 295 ARG A CA 1
ATOM 2382 C C . ARG A 1 295 ? 55.103 6.442 -29.640 1.00 17.30 295 ARG A C 1
ATOM 2383 O O . ARG A 1 295 ? 54.003 6.700 -29.168 1.00 17.69 295 ARG A O 1
ATOM 2391 N N . ILE A 1 296 ? 55.829 7.293 -30.367 1.00 13.11 296 ILE A N 1
ATOM 2392 C CA . ILE A 1 296 ? 55.318 8.630 -30.780 1.00 14.78 296 ILE A CA 1
ATOM 2393 C C . ILE A 1 296 ? 54.982 8.593 -32.280 1.00 16.31 296 ILE A C 1
ATOM 2394 O O . ILE A 1 296 ? 55.813 8.120 -33.049 1.00 13.44 296 ILE A O 1
ATOM 2399 N N . LYS A 1 297 ? 53.806 9.097 -32.641 1.00 15.52 297 LYS A N 1
ATOM 2400 C CA . LYS A 1 297 ? 53.346 9.059 -34.024 1.00 17.86 297 LYS A CA 1
ATOM 2401 C C . LYS A 1 297 ? 52.781 10.427 -34.391 1.00 20.33 297 LYS A C 1
ATOM 2402 O O . LYS A 1 297 ? 51.975 10.985 -33.641 1.00 16.84 297 LYS A O 1
ATOM 2408 N N . ILE A 1 298 ? 53.233 10.986 -35.516 1.00 17.36 298 ILE A N 1
ATOM 2409 C CA . ILE A 1 298 ? 52.784 12.296 -35.984 1.00 15.41 298 ILE A CA 1
ATOM 2410 C C . ILE A 1 298 ? 52.260 12.150 -37.404 1.00 17.22 298 ILE A C 1
ATOM 2411 O O . ILE A 1 298 ? 52.995 11.732 -38.307 1.00 16.13 298 ILE A O 1
ATOM 2416 N N . ASN A 1 299 ? 50.987 12.483 -37.595 1.00 17.45 299 ASN A N 1
ATOM 2417 C CA . ASN A 1 299 ? 50.336 12.403 -38.896 1.00 18.46 299 ASN A CA 1
ATOM 2418 C C . ASN A 1 299 ? 49.425 13.608 -39.107 1.00 15.45 299 ASN A C 1
ATOM 2419 O O . ASN A 1 299 ? 48.348 13.495 -39.692 1.00 18.93 299 ASN A O 1
ATOM 2424 N N . TRP A 1 300 ? 49.839 14.775 -38.612 1.00 15.06 300 TRP A N 1
ATOM 2425 C CA . TRP A 1 300 ? 49.118 16.026 -38.817 1.00 18.24 300 TRP A CA 1
ATOM 2426 C C . TRP A 1 300 ? 50.142 17.126 -39.046 1.00 19.49 300 TRP A C 1
ATOM 2427 O O . TRP A 1 300 ? 51.325 16.977 -38.726 1.00 15.79 300 TRP A O 1
ATOM 2438 N N . SER A 1 301 ? 49.674 18.225 -39.621 1.00 12.61 301 SER A N 1
ATOM 2439 C CA . SER A 1 301 ? 50.438 19.455 -39.719 1.00 16.84 301 SER A CA 1
ATOM 2440 C C . SER A 1 301 ? 49.586 20.584 -39.168 1.00 17.73 301 SER A C 1
ATOM 2441 O O . SER A 1 301 ? 48.359 20.484 -39.114 1.00 17.08 301 SER A O 1
ATOM 2444 N N . PHE A 1 302 ? 50.242 21.665 -38.761 1.00 18.84 302 PHE A N 1
ATOM 2445 C CA . PHE A 1 302 ? 49.549 22.856 -38.293 1.00 21.86 302 PHE A CA 1
ATOM 2446 C C . PHE A 1 302 ? 49.299 23.800 -39.466 1.00 20.46 302 PHE A C 1
ATOM 2447 O O . PHE A 1 302 ? 50.223 24.125 -40.217 1.00 23.88 302 PHE A O 1
ATOM 2455 N N . VAL A 1 303 ? 48.051 24.239 -39.610 1.00 24.17 303 VAL A N 1
ATOM 2456 C CA . VAL A 1 303 ? 47.609 25.080 -40.725 1.00 23.17 303 VAL A CA 1
ATOM 2457 C C . VAL A 1 303 ? 47.956 26.543 -40.449 1.00 23.66 303 VAL A C 1
ATOM 2458 O O . VAL A 1 303 ? 47.537 27.096 -39.420 1.00 21.04 303 VAL A O 1
ATOM 2462 N N . PRO A 1 304 ? 48.702 27.209 -41.331 1.00 24.91 304 PRO A N 1
ATOM 2463 C CA . PRO A 1 304 ? 49.052 28.615 -41.093 1.00 23.78 304 PRO A CA 1
ATOM 2464 C C . PRO A 1 304 ? 47.854 29.544 -41.262 1.00 21.46 304 PRO A C 1
ATOM 2465 O O . PRO A 1 304 ? 46.857 29.223 -41.913 1.00 19.85 304 PRO A O 1
ATOM 2469 N N . GLY A 1 305 ? 47.958 30.712 -40.631 1.00 19.53 305 GLY A N 1
ATOM 2470 C CA . GLY A 1 305 ? 46.889 31.691 -40.635 1.00 21.22 305 GLY A CA 1
ATOM 2471 C C . GLY A 1 305 ? 45.906 31.578 -39.490 1.00 23.90 305 GLY A C 1
ATOM 2472 O O . GLY A 1 305 ? 44.883 32.276 -39.505 1.00 20.07 305 GLY A O 1
ATOM 2473 N N . PHE A 1 306 ? 46.169 30.705 -38.513 1.00 18.38 306 PHE A N 1
ATOM 2474 C CA . PHE A 1 306 ? 45.307 30.516 -37.354 1.00 19.20 306 PHE A CA 1
ATOM 2475 C C . PHE A 1 306 ? 46.170 30.296 -36.118 1.00 19.60 306 PHE A C 1
ATOM 2476 O O . PHE A 1 306 ? 47.338 29.911 -36.216 1.00 18.03 306 PHE A O 1
ATOM 2484 N N . GLY A 1 307 ? 45.557 30.494 -34.944 1.00 15.64 307 GLY A N 1
ATOM 2485 C CA . GLY A 1 307 ? 46.215 30.251 -33.674 1.00 13.25 307 GLY A CA 1
ATOM 2486 C C . GLY A 1 307 ? 47.559 30.943 -33.540 1.00 16.56 307 GLY A C 1
ATOM 2487 O O . GLY A 1 307 ? 47.644 32.164 -33.686 1.00 13.51 307 GLY A O 1
ATOM 2488 N N . GLY A 1 308 ? 48.622 30.172 -33.279 1.00 17.20 308 GLY A N 1
ATOM 2489 C CA . GLY A 1 308 ? 49.950 30.734 -33.115 1.00 14.75 308 GLY A CA 1
ATOM 2490 C C . GLY A 1 308 ? 50.661 31.120 -34.389 1.00 20.52 308 GLY A C 1
ATOM 2491 O O . GLY A 1 308 ? 51.796 31.610 -34.334 1.00 18.58 308 GLY A O 1
ATOM 2492 N N . SER A 1 309 ? 50.010 30.936 -35.541 1.00 20.75 309 SER A N 1
ATOM 2493 C CA . SER A 1 309 ? 50.648 31.020 -36.850 1.00 24.13 309 SER A CA 1
ATOM 2494 C C . SER A 1 309 ? 50.082 32.165 -37.684 1.00 20.26 309 SER A C 1
ATOM 2495 O O . SER A 1 309 ? 50.020 32.075 -38.911 1.00 22.73 309 SER A O 1
ATOM 2498 N N . CYS A 1 310 ? 49.663 33.245 -37.039 1.00 18.56 310 CYS A N 1
ATOM 2499 C CA . CYS A 1 310 ? 49.094 34.372 -37.761 1.00 23.33 310 CYS A CA 1
ATOM 2500 C C . CYS A 1 310 ? 50.163 35.414 -38.030 1.00 24.62 310 CYS A C 1
ATOM 2501 O O . CYS A 1 310 ? 51.251 35.385 -37.450 1.00 20.79 310 CYS A O 1
ATOM 2504 N N . GLN A 1 311 ? 49.838 36.342 -38.927 1.00 21.72 311 GLN A N 1
ATOM 2505 C CA . GLN A 1 311 ? 50.666 37.526 -39.085 1.00 23.12 311 GLN A CA 1
ATOM 2506 C C . GLN A 1 311 ? 50.558 38.407 -37.840 1.00 20.23 311 GLN A C 1
ATOM 2507 O O . GLN A 1 311 ? 49.532 38.434 -37.159 1.00 18.87 311 GLN A O 1
ATOM 2513 N N . ARG A 1 312 ? 51.628 39.137 -37.554 1.00 17.92 312 ARG A N 1
ATOM 2514 C CA . ARG A 1 312 ? 51.644 40.022 -36.399 1.00 19.96 312 ARG A CA 1
ATOM 2515 C C . ARG A 1 312 ? 50.666 41.179 -36.594 1.00 22.25 312 ARG A C 1
ATOM 2516 O O . ARG A 1 312 ? 50.559 41.738 -37.692 1.00 20.14 312 ARG A O 1
ATOM 2524 N N . ASN A 1 313 ? 49.957 41.549 -35.523 1.00 16.67 313 ASN A N 1
ATOM 2525 C CA . ASN A 1 313 ? 49.080 42.732 -35.520 1.00 16.53 313 ASN A CA 1
ATOM 2526 C C . ASN A 1 313 ? 48.151 42.737 -36.725 1.00 20.14 313 ASN A C 1
ATOM 2527 O O . ASN A 1 313 ? 48.088 43.696 -37.498 1.00 17.89 313 ASN A O 1
ATOM 2532 N N . SER A 1 314 ? 47.437 41.634 -36.894 1.00 18.82 314 SER A N 1
ATOM 2533 C CA . SER A 1 314 ? 46.652 41.435 -38.096 1.00 20.62 314 SER A CA 1
ATOM 2534 C C . SER A 1 314 ? 45.365 40.723 -37.715 1.00 20.44 314 SER A C 1
ATOM 2535 O O . SER A 1 314 ? 44.811 40.960 -36.635 1.00 17.28 314 SER A O 1
ATOM 2538 N N . LYS A 1 315 ? 44.872 39.867 -38.599 1.00 16.82 315 LYS A N 1
ATOM 2539 C CA . LYS A 1 315 ? 43.726 39.021 -38.317 1.00 20.11 315 LYS A CA 1
ATOM 2540 C C . LYS A 1 315 ? 44.056 37.605 -38.764 1.00 21.33 315 LYS A C 1
ATOM 2541 O O . LYS A 1 315 ? 44.805 37.403 -39.728 1.00 20.65 315 LYS A O 1
ATOM 2547 N N . SER A 1 316 ? 43.502 36.625 -38.061 1.00 16.98 316 SER A N 1
ATOM 2548 C CA . SER A 1 316 ? 43.533 35.267 -38.584 1.00 17.60 316 SER A CA 1
ATOM 2549 C C . SER A 1 316 ? 42.641 35.159 -39.826 1.00 21.82 316 SER A C 1
ATOM 2550 O O . SER A 1 316 ? 41.862 36.061 -40.151 1.00 16.65 316 SER A O 1
ATOM 2553 N N . LEU A 1 317 ? 42.738 34.013 -40.512 1.00 25.17 317 LEU A N 1
ATOM 2554 C CA . LEU A 1 317 ? 41.852 33.727 -41.637 1.00 24.51 317 LEU A CA 1
ATOM 2555 C C . LEU A 1 317 ? 40.396 33.569 -41.223 1.00 26.96 317 LEU A C 1
ATOM 2556 O O . LEU A 1 317 ? 39.529 33.541 -42.100 1.00 27.52 317 LEU A O 1
ATOM 2561 N N . ASP A 1 318 ? 40.102 33.449 -39.927 1.00 23.10 318 ASP A N 1
ATOM 2562 C CA . ASP A 1 318 ? 38.730 33.507 -39.432 1.00 24.75 318 ASP A CA 1
ATOM 2563 C C . ASP A 1 318 ? 38.310 34.909 -39.007 1.00 21.53 318 ASP A C 1
ATOM 2564 O O . ASP A 1 318 ? 37.251 35.061 -38.388 1.00 24.31 318 ASP A O 1
ATOM 2569 N N . GLY A 1 319 ? 39.126 35.925 -39.280 1.00 22.97 319 GLY A N 1
ATOM 2570 C CA . GLY A 1 319 ? 38.754 37.287 -38.944 1.00 24.71 319 GLY A CA 1
ATOM 2571 C C . GLY A 1 319 ? 38.968 37.692 -37.501 1.00 24.06 319 GLY A C 1
ATOM 2572 O O . GLY A 1 319 ? 38.485 38.755 -37.097 1.00 23.18 319 GLY A O 1
ATOM 2573 N N . ARG A 1 320 ? 39.692 36.884 -36.702 1.00 18.84 320 ARG A N 1
ATOM 2574 C CA . ARG A 1 320 ? 39.914 37.236 -35.304 1.00 17.68 320 ARG A CA 1
ATOM 2575 C C . ARG A 1 320 ? 41.238 37.975 -35.143 1.00 16.47 320 ARG A C 1
ATOM 2576 O O . ARG A 1 320 ? 42.188 37.712 -35.885 1.00 14.80 320 ARG A O 1
ATOM 2584 N N . PRO A 1 321 ? 41.350 38.892 -34.176 1.00 15.98 321 PRO A N 1
ATOM 2585 C CA . PRO A 1 321 ? 42.588 39.675 -34.049 1.00 13.20 321 PRO A CA 1
ATOM 2586 C C . PRO A 1 321 ? 43.770 38.791 -33.687 1.00 15.71 321 PRO A C 1
ATOM 2587 O O . PRO A 1 321 ? 43.632 37.799 -32.961 1.00 14.85 321 PRO A O 1
ATOM 2591 N N . SER A 1 322 ? 44.939 39.151 -34.220 1.00 13.77 322 SER A N 1
ATOM 2592 C CA . SER A 1 322 ? 46.212 38.578 -33.806 1.00 13.60 322 SER A CA 1
ATOM 2593 C C . SER A 1 322 ? 47.097 39.670 -33.214 1.00 13.63 322 SER A C 1
ATOM 2594 O O . SER A 1 322 ? 47.070 40.820 -33.661 1.00 14.07 322 SER A O 1
ATOM 2597 N N . THR A 1 323 ? 47.913 39.282 -32.228 1.00 11.29 323 THR A N 1
ATOM 2598 C CA . THR A 1 323 ? 48.602 40.198 -31.328 1.00 13.30 323 THR A CA 1
ATOM 2599 C C . THR A 1 323 ? 50.008 40.543 -31.832 1.00 13.37 323 THR A C 1
ATOM 2600 O O . THR A 1 323 ? 50.365 40.276 -32.981 1.00 13.47 323 THR A O 1
ATOM 2604 N N . ASP A 1 324 ? 50.831 41.118 -30.941 1.00 12.50 324 ASP A N 1
ATOM 2605 C CA . ASP A 1 324 ? 52.180 41.552 -31.312 1.00 11.44 324 ASP A CA 1
ATOM 2606 C C . ASP A 1 324 ? 53.050 40.386 -31.756 1.00 11.72 324 ASP A C 1
ATOM 2607 O O . ASP A 1 324 ? 54.011 40.589 -32.504 1.00 13.14 324 ASP A O 1
ATOM 2612 N N . ASN A 1 325 ? 52.781 39.173 -31.272 1.00 10.90 325 ASN A N 1
ATOM 2613 C CA . ASN A 1 325 ? 53.554 38.014 -31.706 1.00 13.12 325 ASN A CA 1
ATOM 2614 C C . ASN A 1 325 ? 52.747 37.115 -32.635 1.00 12.99 325 ASN A C 1
ATOM 2615 O O . ASN A 1 325 ? 53.106 35.952 -32.841 1.00 13.10 325 ASN A O 1
ATOM 2620 N N . GLY A 1 326 ? 51.663 37.633 -33.205 1.00 12.81 326 GLY A N 1
ATOM 2621 C CA . GLY A 1 326 ? 50.897 36.873 -34.179 1.00 13.37 326 GLY A CA 1
ATOM 2622 C C . GLY A 1 326 ? 50.047 35.743 -33.634 1.00 15.87 326 GLY A C 1
ATOM 2623 O O . GLY A 1 326 ? 49.722 34.816 -34.383 1.00 15.02 326 GLY A O 1
ATOM 2624 N N . TRP A 1 327 ? 49.661 35.778 -32.361 1.00 10.92 327 TRP A N 1
ATOM 2625 C CA . TRP A 1 327 ? 48.802 34.734 -31.812 1.00 9.61 327 TRP A CA 1
ATOM 2626 C C . TRP A 1 327 ? 47.352 35.193 -31.835 1.00 13.30 327 TRP A C 1
ATOM 2627 O O . TRP A 1 327 ? 47.027 36.287 -31.354 1.00 11.70 327 TRP A O 1
ATOM 2638 N N . GLU A 1 328 ? 46.494 34.349 -32.393 1.00 11.98 328 GLU A N 1
ATOM 2639 C CA . GLU A 1 328 ? 45.077 34.641 -32.521 1.00 13.91 328 GLU A CA 1
ATOM 2640 C C . GLU A 1 328 ? 44.400 34.693 -31.157 1.00 12.75 328 GLU A C 1
ATOM 2641 O O . GLU A 1 328 ? 44.672 33.869 -30.279 1.00 12.74 328 GLU A O 1
ATOM 2647 N N . ILE A 1 329 ? 43.504 35.659 -30.982 1.00 10.20 329 ILE A N 1
ATOM 2648 C CA . ILE A 1 329 ? 42.672 35.711 -29.784 1.00 12.83 329 ILE A CA 1
ATOM 2649 C C . ILE A 1 329 ? 41.488 34.771 -29.992 1.00 12.29 329 ILE A C 1
ATOM 2650 O O . ILE A 1 329 ? 40.625 35.016 -30.841 1.00 12.02 329 ILE A O 1
ATOM 2655 N N . TYR A 1 330 ? 41.454 33.682 -29.221 1.00 11.09 330 TYR A N 1
ATOM 2656 C CA . TYR A 1 330 ? 40.443 32.629 -29.358 1.00 9.08 330 TYR A CA 1
ATOM 2657 C C . TYR A 1 330 ? 39.993 32.218 -27.960 1.00 12.53 330 TYR A C 1
ATOM 2658 O O . TYR A 1 330 ? 40.348 31.145 -27.454 1.00 10.39 330 TYR A O 1
ATOM 2667 N N . PRO A 1 331 ? 39.216 33.069 -27.294 1.00 12.37 331 PRO A N 1
ATOM 2668 C CA . PRO A 1 331 ? 38.886 32.798 -25.885 1.00 12.80 331 PRO A CA 1
ATOM 2669 C C . PRO A 1 331 ? 38.101 31.505 -25.675 1.00 14.12 331 PRO A C 1
ATOM 2670 O O . PRO A 1 331 ? 38.288 30.869 -24.633 1.00 10.42 331 PRO A O 1
ATOM 2674 N N . GLU A 1 332 ? 37.257 31.082 -26.627 1.00 11.85 332 GLU A N 1
ATOM 2675 C CA . GLU A 1 332 ? 36.464 29.866 -26.427 1.00 14.45 332 GLU A CA 1
ATOM 2676 C C . GLU A 1 332 ? 37.349 28.642 -26.217 1.00 13.32 332 GLU A C 1
ATOM 2677 O O . GLU A 1 332 ? 36.943 27.690 -25.544 1.00 10.64 332 GLU A O 1
ATOM 2683 N N . GLY A 1 333 ? 38.550 28.640 -26.797 1.00 11.33 333 GLY A N 1
ATOM 2684 C CA . GLY A 1 333 ? 39.433 27.499 -26.635 1.00 12.29 333 GLY A CA 1
ATOM 2685 C C . GLY A 1 333 ? 39.812 27.246 -25.192 1.00 11.86 333 GLY A C 1
ATOM 2686 O O . GLY A 1 333 ? 40.053 26.100 -24.799 1.00 10.18 333 GLY A O 1
ATOM 2687 N N . LEU A 1 334 ? 39.878 28.302 -24.382 1.00 8.62 334 LEU A N 1
ATOM 2688 C CA . LEU A 1 334 ? 40.186 28.091 -22.972 1.00 10.40 334 LEU A CA 1
ATOM 2689 C C . LEU A 1 334 ? 39.095 27.257 -22.298 1.00 12.51 334 LEU A C 1
ATOM 2690 O O . LEU A 1 334 ? 39.393 26.336 -21.525 1.00 9.97 334 LEU A O 1
ATOM 2695 N N . GLY A 1 335 ? 37.828 27.546 -22.603 1.00 12.01 335 GLY A N 1
ATOM 2696 C CA . GLY A 1 335 ? 36.744 26.741 -22.057 1.00 10.90 335 GLY A CA 1
ATOM 2697 C C . GLY A 1 335 ? 36.740 25.318 -22.587 1.00 13.36 335 GLY A C 1
ATOM 2698 O O . GLY A 1 335 ? 36.468 24.376 -21.841 1.00 11.83 335 GLY A O 1
ATOM 2699 N N . TYR A 1 336 ? 37.037 25.142 -23.880 1.00 10.87 336 TYR A N 1
ATOM 2700 C CA . TYR A 1 336 ? 37.111 23.794 -24.444 1.00 13.59 336 TYR A CA 1
ATOM 2701 C C . TYR A 1 336 ? 38.211 22.968 -23.787 1.00 14.64 336 TYR A C 1
ATOM 2702 O O . TYR A 1 336 ? 37.999 21.797 -23.455 1.00 13.34 336 TYR A O 1
ATOM 2711 N N . VAL A 1 337 ? 39.396 23.556 -23.602 1.00 11.05 337 VAL A N 1
ATOM 2712 C CA . VAL A 1 337 ? 40.497 22.843 -22.949 1.00 12.98 337 VAL A CA 1
ATOM 2713 C C . VAL A 1 337 ? 40.118 22.458 -21.523 1.00 12.66 337 VAL A C 1
ATOM 2714 O O . VAL A 1 337 ? 40.356 21.326 -21.083 1.00 11.59 337 VAL A O 1
ATOM 2718 N N . LEU A 1 338 ? 39.553 23.408 -20.767 1.00 10.67 338 LEU A N 1
ATOM 2719 C CA . LEU A 1 338 ? 39.218 23.132 -19.371 1.00 12.67 338 LEU A CA 1
ATOM 2720 C C . LEU A 1 338 ? 38.152 22.050 -19.265 1.00 14.07 338 LEU A C 1
ATOM 2721 O O . LEU A 1 338 ? 38.192 21.222 -18.347 1.00 13.05 338 LEU A O 1
ATOM 2726 N N . ARG A 1 339 ? 37.172 22.061 -20.175 1.00 12.80 339 ARG A N 1
ATOM 2727 C CA . ARG A 1 339 ? 36.144 21.024 -20.153 1.00 14.69 339 ARG A CA 1
ATOM 2728 C C . ARG A 1 339 ? 36.726 19.663 -20.530 1.00 17.97 339 ARG A C 1
ATOM 2729 O O . ARG A 1 339 ? 36.322 18.634 -19.974 1.00 15.05 339 ARG A O 1
ATOM 2737 N N . SER A 1 340 ? 37.685 19.635 -21.467 1.00 14.51 340 SER A N 1
ATOM 2738 C CA . SER A 1 340 ? 38.382 18.382 -21.766 1.00 16.91 340 SER A CA 1
ATOM 2739 C C . SER A 1 340 ? 39.142 17.867 -20.553 1.00 16.83 340 SER A C 1
ATOM 2740 O O . SER A 1 340 ? 39.130 16.661 -20.271 1.00 15.32 340 SER A O 1
ATOM 2743 N N . CYS A 1 341 ? 39.821 18.761 -19.826 1.00 13.76 341 CYS A N 1
ATOM 2744 C CA . CYS A 1 341 ? 40.531 18.322 -18.630 1.00 15.19 341 CYS A CA 1
ATOM 2745 C C . CYS A 1 341 ? 39.558 17.813 -17.577 1.00 19.02 341 CYS A C 1
ATOM 2746 O O . CYS A 1 341 ? 39.830 16.809 -16.898 1.00 15.81 341 CYS A O 1
ATOM 2749 N N . ARG A 1 342 ? 38.418 18.494 -17.424 1.00 14.56 342 ARG A N 1
ATOM 2750 C CA . ARG A 1 342 ? 37.419 18.036 -16.461 1.00 19.43 342 ARG A CA 1
ATOM 2751 C C . ARG A 1 342 ? 36.876 16.664 -16.849 1.00 18.99 342 ARG A C 1
ATOM 2752 O O . ARG A 1 342 ? 36.737 15.780 -15.995 1.00 21.85 342 ARG A O 1
ATOM 2760 N N . ASP A 1 343 ? 36.579 16.466 -18.136 1.00 20.11 343 ASP A N 1
ATOM 2761 C CA . ASP A 1 343 ? 36.049 15.183 -18.592 1.00 18.84 343 ASP A CA 1
ATOM 2762 C C . ASP A 1 343 ? 37.065 14.054 -18.425 1.00 19.67 343 ASP A C 1
ATOM 2763 O O . ASP A 1 343 ? 36.692 12.926 -18.079 1.00 17.09 343 ASP A O 1
ATOM 2768 N N . ARG A 1 344 ? 38.351 14.324 -18.672 1.00 17.29 344 ARG A N 1
ATOM 2769 C CA . ARG A 1 344 ? 39.340 13.249 -18.626 1.00 14.17 344 ARG A CA 1
ATOM 2770 C C . ARG A 1 344 ? 39.834 12.942 -17.221 1.00 20.03 344 ARG A C 1
ATOM 2771 O O . ARG A 1 344 ? 40.208 11.797 -16.938 1.00 15.66 344 ARG A O 1
ATOM 2779 N N . TYR A 1 345 ? 39.888 13.938 -16.348 1.00 16.40 345 TYR A N 1
ATOM 2780 C CA . TYR A 1 345 ? 40.597 13.822 -15.088 1.00 18.06 345 TYR A CA 1
ATOM 2781 C C . TYR A 1 345 ? 39.707 14.328 -13.966 1.00 22.23 345 TYR A C 1
ATOM 2782 O O . TYR A 1 345 ? 38.926 15.265 -14.154 1.00 24.05 345 TYR A O 1
ATOM 2791 N N . LYS A 1 346 ? 39.804 13.695 -12.808 1.00 21.22 346 LYS A N 1
ATOM 2792 C CA . LYS A 1 346 ? 39.079 14.147 -11.621 1.00 27.83 346 LYS A CA 1
ATOM 2793 C C . LYS A 1 346 ? 40.102 14.915 -10.788 1.00 23.00 346 LYS A C 1
ATOM 2794 O O . LYS A 1 346 ? 40.775 14.356 -9.926 1.00 29.79 346 LYS A O 1
ATOM 2800 N N . LYS A 1 347 ? 40.256 16.200 -11.086 1.00 21.72 347 LYS A N 1
ATOM 2801 C CA . LYS A 1 347 ? 41.366 16.943 -10.500 1.00 18.62 347 LYS A CA 1
ATOM 2802 C C . LYS A 1 347 ? 41.065 18.437 -10.467 1.00 15.36 347 LYS A C 1
ATOM 2803 O O . LYS A 1 347 ? 40.585 18.989 -11.460 1.00 14.13 347 LYS A O 1
ATOM 2809 N N . PRO A 1 348 ? 41.317 19.122 -9.355 1.00 14.59 348 PRO A N 1
ATOM 2810 C CA . PRO A 1 348 ? 41.120 20.577 -9.331 1.00 16.23 348 PRO A CA 1
ATOM 2811 C C . PRO A 1 348 ? 41.984 21.269 -10.380 1.00 14.83 348 PRO A C 1
ATOM 2812 O O . PRO A 1 348 ? 43.131 20.879 -10.628 1.00 10.38 348 PRO A O 1
ATOM 2816 N N . LEU A 1 349 ? 41.397 22.280 -11.020 1.00 11.63 349 LEU A N 1
ATOM 2817 C CA . LEU A 1 349 ? 42.002 23.031 -12.111 1.00 12.02 349 LEU A CA 1
ATOM 2818 C C . LEU A 1 349 ? 42.227 24.485 -11.709 1.00 12.87 349 LEU A C 1
ATOM 2819 O O . LEU A 1 349 ? 41.433 25.071 -10.962 1.00 12.25 349 LEU A O 1
ATOM 2824 N N . TYR A 1 350 ? 43.327 25.054 -12.211 1.00 12.64 350 TYR A N 1
ATOM 2825 C CA . TYR A 1 350 ? 43.621 26.484 -12.172 1.00 10.70 350 TYR A CA 1
ATOM 2826 C C . TYR A 1 350 ? 44.030 26.900 -13.579 1.00 10.38 350 TYR A C 1
ATOM 2827 O O . TYR A 1 350 ? 44.714 26.141 -14.271 1.00 11.63 350 TYR A O 1
ATOM 2836 N N . VAL A 1 351 ? 43.648 28.102 -13.999 1.00 8.45 351 VAL A N 1
ATOM 2837 C CA . VAL A 1 351 ? 44.305 28.706 -15.154 1.00 10.84 351 VAL A CA 1
ATOM 2838 C C . VAL A 1 351 ? 45.567 29.370 -14.615 1.00 8.16 351 VAL A C 1
ATOM 2839 O O . VAL A 1 351 ? 45.483 30.349 -13.876 1.00 9.32 351 VAL A O 1
ATOM 2843 N N . THR A 1 352 ? 46.735 28.809 -14.930 1.00 9.03 352 THR A N 1
ATOM 2844 C CA . THR A 1 352 ? 47.976 29.312 -14.363 1.00 9.31 352 THR A CA 1
ATOM 2845 C C . THR A 1 352 ? 48.699 30.309 -15.273 1.00 9.43 352 THR A C 1
ATOM 2846 O O . THR A 1 352 ? 49.592 31.016 -14.796 1.00 9.76 352 THR A O 1
ATOM 2850 N N . GLU A 1 353 ? 48.310 30.389 -16.549 1.00 7.35 353 GLU A N 1
ATOM 2851 C CA . GLU A 1 353 ? 48.773 31.386 -17.518 1.00 9.94 353 GLU A CA 1
ATOM 2852 C C . GLU A 1 353 ? 47.731 31.642 -18.591 1.00 8.70 353 GLU A C 1
ATOM 2853 O O . GLU A 1 353 ? 47.119 30.711 -19.119 1.00 8.71 353 GLU A O 1
ATOM 2859 N N . ASN A 1 354 ? 47.584 32.927 -18.930 1.00 10.16 354 ASN A N 1
ATOM 2860 C CA . ASN A 1 354 ? 46.806 33.395 -20.066 1.00 10.68 354 ASN A CA 1
ATOM 2861 C C . ASN A 1 354 ? 47.163 34.862 -20.263 1.00 10.59 354 ASN A C 1
ATOM 2862 O O . ASN A 1 354 ? 47.229 35.613 -19.281 1.00 8.99 354 ASN A O 1
ATOM 2867 N N . GLY A 1 355 ? 47.462 35.267 -21.490 1.00 8.94 355 GLY A N 1
ATOM 2868 C CA . GLY A 1 355 ? 47.820 36.653 -21.734 1.00 9.98 355 GLY A CA 1
ATOM 2869 C C . GLY A 1 355 ? 48.106 36.893 -23.201 1.00 8.78 355 GLY A C 1
ATOM 2870 O O . GLY A 1 355 ? 47.850 36.033 -24.047 1.00 8.31 355 GLY A O 1
ATOM 2871 N N . VAL A 1 356 ? 48.624 38.094 -23.495 1.00 7.03 356 VAL A N 1
ATOM 2872 C CA . VAL A 1 356 ? 48.868 38.555 -24.860 1.00 7.38 356 VAL A CA 1
ATOM 2873 C C . VAL A 1 356 ? 50.126 39.415 -24.885 1.00 7.86 356 VAL A C 1
ATOM 2874 O O . VAL A 1 356 ? 50.413 40.174 -23.946 1.00 8.17 356 VAL A O 1
ATOM 2878 N N . ALA A 1 357 ? 50.870 39.300 -25.987 1.00 8.56 357 ALA A N 1
ATOM 2879 C CA . ALA A 1 357 ? 51.940 40.232 -26.319 1.00 8.76 357 ALA A CA 1
ATOM 2880 C C . ALA A 1 357 ? 51.317 41.485 -26.921 1.00 9.88 357 ALA A C 1
ATOM 2881 O O . ALA A 1 357 ? 50.686 41.422 -27.986 1.00 10.25 357 ALA A O 1
ATOM 2883 N N . ASP A 1 358 ? 51.503 42.620 -26.258 1.00 8.06 358 ASP A N 1
ATOM 2884 C CA . ASP A 1 358 ? 50.684 43.789 -26.567 1.00 9.45 358 ASP A CA 1
ATOM 2885 C C . ASP A 1 358 ? 51.212 45.027 -25.851 1.00 10.74 358 ASP A C 1
ATOM 2886 O O . ASP A 1 358 ? 50.756 45.361 -24.751 1.00 10.05 358 ASP A O 1
ATOM 2891 N N . ASP A 1 359 ? 52.170 45.721 -26.469 1.00 8.56 359 ASP A N 1
ATOM 2892 C CA . ASP A 1 359 ? 52.773 46.882 -25.817 1.00 10.31 359 ASP A CA 1
ATOM 2893 C C . ASP A 1 359 ? 51.780 48.043 -25.714 1.00 13.74 359 ASP A C 1
ATOM 2894 O O . ASP A 1 359 ? 51.742 48.756 -24.699 1.00 9.64 359 ASP A O 1
ATOM 2899 N N . ARG A 1 360 ? 50.969 48.245 -26.749 1.00 10.21 360 ARG A N 1
ATOM 2900 C CA . ARG A 1 360 ? 50.047 49.373 -26.783 1.00 9.83 360 ARG A CA 1
ATOM 2901 C C . ARG A 1 360 ? 48.768 49.142 -25.988 1.00 11.88 360 ARG A C 1
ATOM 2902 O O . ARG A 1 360 ? 48.009 50.101 -25.807 1.00 11.34 360 ARG A O 1
ATOM 2910 N N . ASP A 1 361 ? 48.519 47.920 -25.501 1.00 9.81 361 ASP A N 1
ATOM 2911 C CA . ASP A 1 361 ? 47.320 47.585 -24.725 1.00 9.72 361 ASP A CA 1
ATOM 2912 C C . ASP A 1 361 ? 46.049 47.654 -25.568 1.00 12.79 361 ASP A C 1
ATOM 2913 O O . ASP A 1 361 ? 44.977 47.970 -25.054 1.00 14.45 361 ASP A O 1
ATOM 2918 N N . ILE A 1 362 ? 46.156 47.356 -26.864 1.00 11.42 362 ILE A N 1
ATOM 2919 C CA . ILE A 1 362 ? 44.989 47.392 -27.743 1.00 13.80 362 ILE A CA 1
ATOM 2920 C C . ILE A 1 362 ? 44.304 46.040 -27.862 1.00 12.45 362 ILE A C 1
ATOM 2921 O O . ILE A 1 362 ? 43.194 45.970 -28.410 1.00 14.18 362 ILE A O 1
ATOM 2926 N N . TYR A 1 363 ? 44.923 44.969 -27.362 1.00 9.31 363 TYR A N 1
ATOM 2927 C CA . TYR A 1 363 ? 44.365 43.622 -27.342 1.00 10.49 363 TYR A CA 1
ATOM 2928 C C . TYR A 1 363 ? 44.053 43.117 -25.946 1.00 10.05 363 TYR A C 1
ATOM 2929 O O . TYR A 1 363 ? 43.104 42.347 -25.774 1.00 11.33 363 TYR A O 1
ATOM 2938 N N . ARG A 1 364 ? 44.835 43.526 -24.951 1.00 9.85 364 ARG A N 1
ATOM 2939 C CA . ARG A 1 364 ? 44.761 42.952 -23.609 1.00 8.21 364 ARG A CA 1
ATOM 2940 C C . ARG A 1 364 ? 43.435 43.232 -22.898 1.00 9.25 364 ARG A C 1
ATOM 2941 O O . ARG A 1 364 ? 42.890 42.309 -22.286 1.00 9.47 364 ARG A O 1
ATOM 2949 N N . PRO A 1 365 ? 42.873 44.457 -22.918 1.00 11.31 365 PRO A N 1
ATOM 2950 C CA . PRO A 1 365 ? 41.544 44.626 -22.288 1.00 11.29 365 PRO A CA 1
ATOM 2951 C C . PRO A 1 365 ? 40.506 43.660 -22.837 1.00 11.11 365 PRO A C 1
ATOM 2952 O O . PRO A 1 365 ? 39.794 43.013 -22.067 1.00 11.53 365 PRO A O 1
ATOM 2956 N N . TYR A 1 366 ? 40.407 43.549 -24.162 1.00 10.54 366 TYR A N 1
ATOM 2957 C CA . TYR A 1 366 ? 39.449 42.637 -24.777 1.00 11.97 366 TYR A CA 1
ATOM 2958 C C . TYR A 1 366 ? 39.771 41.186 -24.426 1.00 10.21 366 TYR A C 1
ATOM 2959 O O . TYR A 1 366 ? 38.893 40.424 -24.006 1.00 9.42 366 TYR A O 1
ATOM 2968 N N . SER A 1 367 ? 41.037 40.792 -24.571 1.00 8.74 367 SER A N 1
ATOM 2969 C CA . SER A 1 367 ? 41.405 39.401 -24.338 1.00 10.63 367 SER A CA 1
ATOM 2970 C C . SER A 1 367 ? 41.173 39.002 -22.882 1.00 8.77 367 SER A C 1
ATOM 2971 O O . SER A 1 367 ? 40.636 37.927 -22.600 1.00 7.95 367 SER A O 1
ATOM 2974 N N . LEU A 1 368 ? 41.583 39.855 -21.939 1.00 9.41 368 LEU A N 1
ATOM 2975 C CA . LEU A 1 368 ? 41.363 39.574 -20.519 1.00 9.22 368 LEU A CA 1
ATOM 2976 C C . LEU A 1 368 ? 39.878 39.387 -20.204 1.00 8.98 368 LEU A C 1
ATOM 2977 O O . LEU A 1 368 ? 39.478 38.414 -19.554 1.00 9.10 368 LEU A O 1
ATOM 2982 N N . LEU A 1 369 ? 39.047 40.328 -20.635 1.00 9.09 369 LEU A N 1
ATOM 2983 C CA . LEU A 1 369 ? 37.624 40.234 -20.330 1.00 11.12 369 LEU A CA 1
ATOM 2984 C C . LEU A 1 369 ? 36.998 39.008 -20.985 1.00 10.65 369 LEU A C 1
ATOM 2985 O O . LEU A 1 369 ? 36.225 38.280 -20.345 1.00 8.56 369 LEU A O 1
ATOM 2990 N N . ALA A 1 370 ? 37.330 38.755 -22.252 1.00 7.57 370 ALA A N 1
ATOM 2991 C CA . ALA A 1 370 ? 36.710 37.629 -22.952 1.00 13.62 370 ALA A CA 1
ATOM 2992 C C . ALA A 1 370 ? 37.117 36.296 -22.338 1.00 10.66 370 ALA A C 1
ATOM 2993 O O . ALA A 1 370 ? 36.298 35.372 -22.254 1.00 9.03 370 ALA A O 1
ATOM 2995 N N . HIS A 1 371 ? 38.378 36.163 -21.919 1.00 8.29 371 HIS A N 1
ATOM 2996 C CA . HIS A 1 371 ? 38.791 34.898 -21.316 1.00 9.58 371 HIS A CA 1
ATOM 2997 C C . HIS A 1 371 ? 38.199 34.726 -19.926 1.00 10.97 371 HIS A C 1
ATOM 2998 O O . HIS A 1 371 ? 37.861 33.607 -19.528 1.00 9.47 371 HIS A O 1
ATOM 3005 N N . LEU A 1 372 ? 38.075 35.817 -19.166 1.00 9.35 372 LEU A N 1
ATOM 3006 C CA . LEU A 1 372 ? 37.458 35.708 -17.849 1.00 9.55 372 LEU A CA 1
ATOM 3007 C C . LEU A 1 372 ? 35.976 35.383 -17.965 1.00 11.18 372 LEU A C 1
ATOM 3008 O O . LEU A 1 372 ? 35.412 34.716 -17.090 1.00 13.00 372 LEU A O 1
ATOM 3013 N N . LYS A 1 373 ? 35.328 35.848 -19.028 1.00 10.15 373 LYS A N 1
ATOM 3014 C CA . LYS A 1 373 ? 33.935 35.476 -19.240 1.00 12.55 373 LYS A CA 1
ATOM 3015 C C . LYS A 1 373 ? 33.807 33.970 -19.461 1.00 12.34 373 LYS A C 1
ATOM 3016 O O . LYS A 1 373 ? 32.895 33.326 -18.922 1.00 13.62 373 LYS A O 1
ATOM 3022 N N . ILE A 1 374 ? 34.724 33.394 -20.241 1.00 10.20 374 ILE A N 1
ATOM 3023 C CA . ILE A 1 374 ? 34.751 31.944 -20.443 1.00 11.12 374 ILE A CA 1
ATOM 3024 C C . ILE A 1 374 ? 34.994 31.225 -19.120 1.00 12.63 374 ILE A C 1
ATOM 3025 O O . ILE A 1 374 ? 34.366 30.195 -18.828 1.00 11.79 374 ILE A O 1
ATOM 3030 N N . VAL A 1 375 ? 35.924 31.742 -18.304 1.00 10.61 375 VAL A N 1
ATOM 3031 C CA . VAL A 1 375 ? 36.152 31.164 -16.978 1.00 12.68 375 VAL A CA 1
ATOM 3032 C C . VAL A 1 375 ? 34.865 31.196 -16.158 1.00 16.79 375 VAL A C 1
ATOM 3033 O O . VAL A 1 375 ? 34.502 30.209 -15.504 1.00 13.61 375 VAL A O 1
ATOM 3037 N N . GLU A 1 376 ? 34.159 32.334 -16.174 1.00 13.06 376 GLU A N 1
ATOM 3038 C CA . GLU A 1 376 ? 32.897 32.431 -15.436 1.00 15.05 376 GLU A CA 1
ATOM 3039 C C . GLU A 1 376 ? 31.857 31.442 -15.969 1.00 14.28 376 GLU A C 1
ATOM 3040 O O . GLU A 1 376 ? 31.080 30.877 -15.189 1.00 15.49 376 GLU A O 1
ATOM 3046 N N . ASP A 1 377 ? 31.827 31.216 -17.290 1.00 13.67 377 ASP A N 1
ATOM 3047 C CA . ASP A 1 377 ? 30.946 30.189 -17.860 1.00 14.82 377 ASP A CA 1
ATOM 3048 C C . ASP A 1 377 ? 31.240 28.811 -17.275 1.00 17.52 377 ASP A C 1
ATOM 3049 O O . ASP A 1 377 ? 30.318 28.034 -17.002 1.00 14.57 377 ASP A O 1
ATOM 3054 N N . CYS A 1 378 ? 32.526 28.463 -17.141 1.00 14.70 378 CYS A N 1
ATOM 3055 C CA . CYS A 1 378 ? 32.896 27.167 -16.572 1.00 17.06 378 CYS A CA 1
ATOM 3056 C C . CYS A 1 378 ? 32.465 27.056 -15.109 1.00 17.39 378 CYS A C 1
ATOM 3057 O O . CYS A 1 378 ? 31.985 26.001 -14.677 1.00 16.99 378 CYS A O 1
ATOM 3060 N N . LEU A 1 379 ? 32.633 28.131 -14.329 1.00 14.03 379 LEU A N 1
ATOM 3061 C CA . LEU A 1 379 ? 32.157 28.121 -12.948 1.00 16.85 379 LEU A CA 1
ATOM 3062 C C . LEU A 1 379 ? 30.650 27.894 -12.876 1.00 19.19 379 LEU A C 1
ATOM 3063 O O . LEU A 1 379 ? 30.168 27.157 -12.008 1.00 20.54 379 LEU A O 1
ATOM 3068 N N . LYS A 1 380 ? 29.887 28.529 -13.771 1.00 19.29 380 LYS A N 1
ATOM 3069 C CA . LYS A 1 380 ? 28.450 28.281 -13.827 1.00 22.08 380 LYS A CA 1
ATOM 3070 C C . LYS A 1 380 ? 28.137 26.822 -14.126 1.00 21.21 380 LYS A C 1
ATOM 3071 O O . LYS A 1 380 ? 27.083 26.328 -13.729 1.00 23.57 380 LYS A O 1
ATOM 3077 N N . GLU A 1 381 ? 29.023 26.119 -14.824 1.00 20.77 381 GLU A N 1
ATOM 3078 C CA . GLU A 1 381 ? 28.826 24.688 -15.036 1.00 22.83 381 GLU A CA 1
ATOM 3079 C C . GLU A 1 381 ? 29.255 23.855 -13.833 1.00 20.97 381 GLU A C 1
ATOM 3080 O O . GLU A 1 381 ? 29.296 22.622 -13.934 1.00 20.95 381 GLU A O 1
ATOM 3086 N N . ASN A 1 382 ? 29.597 24.513 -12.719 1.00 20.37 382 ASN A N 1
ATOM 3087 C CA . ASN A 1 382 ? 30.060 23.867 -11.484 1.00 23.77 382 ASN A CA 1
ATOM 3088 C C . ASN A 1 382 ? 31.383 23.126 -11.669 1.00 24.79 382 ASN A C 1
ATOM 3089 O O . ASN A 1 382 ? 31.652 22.148 -10.971 1.00 22.35 382 ASN A O 1
ATOM 3094 N N . MET A 1 383 ? 32.231 23.589 -12.585 1.00 19.28 383 MET A N 1
ATOM 3095 C CA . MET A 1 383 ? 33.543 22.975 -12.737 1.00 21.32 383 MET A CA 1
ATOM 3096 C C . MET A 1 383 ? 34.418 23.334 -11.541 1.00 18.63 383 MET A C 1
ATOM 3097 O O . MET A 1 383 ? 34.344 24.444 -11.004 1.00 14.74 383 MET A O 1
ATOM 3102 N N . ASP A 1 384 ? 35.207 22.365 -11.082 1.00 16.82 384 ASP A N 1
ATOM 3103 C CA . ASP A 1 384 ? 36.140 22.601 -9.987 1.00 20.98 384 ASP A CA 1
ATOM 3104 C C . ASP A 1 384 ? 37.336 23.421 -10.477 1.00 20.38 384 ASP A C 1
ATOM 3105 O O . ASP A 1 384 ? 38.456 22.911 -10.612 1.00 17.14 384 ASP A O 1
ATOM 3110 N N . LEU A 1 385 ? 37.096 24.700 -10.739 1.00 15.13 385 LEU A N 1
ATOM 3111 C CA . LEU A 1 385 ? 38.093 25.631 -11.247 1.00 15.25 385 LEU A CA 1
ATOM 3112 C C . LEU A 1 385 ? 38.326 26.678 -10.169 1.00 15.38 385 LEU A C 1
ATOM 3113 O O . LEU A 1 385 ? 37.382 27.354 -9.753 1.00 17.01 385 LEU A O 1
ATOM 3118 N N . ARG A 1 386 ? 39.572 26.808 -9.710 1.00 12.39 386 ARG A N 1
ATOM 3119 C CA . ARG A 1 386 ? 39.854 27.481 -8.452 1.00 15.23 386 ARG A CA 1
ATOM 3120 C C . ARG A 1 386 ? 40.634 28.784 -8.592 1.00 12.59 386 ARG A C 1
ATOM 3121 O O . ARG A 1 386 ? 40.850 29.474 -7.585 1.00 11.84 386 ARG A O 1
ATOM 3129 N N . GLY A 1 387 ? 41.056 29.159 -9.791 1.00 10.65 387 GLY A N 1
ATOM 3130 C CA . GLY A 1 387 ? 41.745 30.425 -9.907 1.00 11.92 387 GLY A CA 1
ATOM 3131 C C . GLY A 1 387 ? 42.120 30.721 -11.341 1.00 11.79 387 GLY A C 1
ATOM 3132 O O . GLY A 1 387 ? 42.078 29.850 -12.214 1.00 9.91 387 GLY A O 1
ATOM 3133 N N . TYR A 1 388 ? 42.532 31.975 -11.550 1.00 10.57 388 TYR A N 1
ATOM 3134 C CA . TYR A 1 388 ? 42.962 32.485 -12.844 1.00 8.93 388 TYR A CA 1
ATOM 3135 C C . TYR A 1 388 ? 44.158 33.392 -12.607 1.00 11.92 388 TYR A C 1
ATOM 3136 O O . TYR A 1 388 ? 44.078 34.325 -11.805 1.00 8.26 388 TYR A O 1
ATOM 3145 N N . MET A 1 389 ? 45.246 33.135 -13.319 1.00 8.80 389 MET A N 1
ATOM 3146 C CA . MET A 1 389 ? 46.508 33.811 -13.108 1.00 9.27 389 MET A CA 1
ATOM 3147 C C . MET A 1 389 ? 46.948 34.296 -14.487 1.00 9.88 389 MET A C 1
ATOM 3148 O O . MET A 1 389 ? 47.053 33.491 -15.423 1.00 8.70 389 MET A O 1
ATOM 3153 N N . HIS A 1 390 ? 47.089 35.603 -14.631 1.00 7.82 390 HIS A N 1
ATOM 3154 C CA . HIS A 1 390 ? 47.457 36.214 -15.927 1.00 8.23 390 HIS A CA 1
ATOM 3155 C C . HIS A 1 390 ? 48.972 36.265 -16.147 1.00 8.07 390 HIS A C 1
ATOM 3156 O O . HIS A 1 390 ? 49.696 36.454 -15.180 1.00 7.36 390 HIS A O 1
ATOM 3163 N N . TRP A 1 391 ? 49.397 36.096 -17.388 1.00 5.52 391 TRP A N 1
ATOM 3164 C CA . TRP A 1 391 ? 50.814 36.277 -17.773 1.00 7.04 391 TRP A CA 1
ATOM 3165 C C . TRP A 1 391 ? 50.911 37.598 -18.551 1.00 5.82 391 TRP A C 1
ATOM 3166 O O . TRP A 1 391 ? 50.470 37.639 -19.689 1.00 7.20 391 TRP A O 1
ATOM 3177 N N . SER A 1 392 ? 51.463 38.616 -17.903 1.00 5.51 392 SER A N 1
ATOM 3178 C CA . SER A 1 392 ? 51.878 38.651 -16.481 1.00 6.90 392 SER A CA 1
ATOM 3179 C C . SER A 1 392 ? 51.591 40.039 -15.866 1.00 9.39 392 SER A C 1
ATOM 3180 O O . SER A 1 392 ? 50.946 40.871 -16.516 1.00 6.68 392 SER A O 1
ATOM 3183 N N . ILE A 1 393 ? 52.080 40.258 -14.650 1.00 8.71 393 ILE A N 1
ATOM 3184 C CA . ILE A 1 393 ? 51.924 41.583 -13.976 1.00 7.89 393 ILE A CA 1
ATOM 3185 C C . ILE A 1 393 ? 52.764 42.606 -14.744 1.00 9.06 393 ILE A C 1
ATOM 3186 O O . ILE A 1 393 ? 52.281 43.695 -14.991 1.00 8.29 393 ILE A O 1
ATOM 3191 N N . ILE A 1 394 ? 53.977 42.214 -15.122 1.00 7.50 394 ILE A N 1
ATOM 3192 C CA . ILE A 1 394 ? 54.901 43.148 -15.813 1.00 8.72 394 ILE A CA 1
ATOM 3193 C C . ILE A 1 394 ? 55.543 42.551 -17.074 1.00 9.75 394 ILE A C 1
ATOM 3194 O O . ILE A 1 394 ? 55.692 41.343 -17.159 1.00 7.70 394 ILE A O 1
ATOM 3199 N N . ASP A 1 395 ? 55.929 43.433 -17.994 1.00 7.40 395 ASP A N 1
ATOM 3200 C CA . ASP A 1 395 ? 56.722 43.026 -19.150 1.00 7.83 395 ASP A CA 1
ATOM 3201 C C . ASP A 1 395 ? 57.998 42.331 -18.683 1.00 9.76 395 ASP A C 1
ATOM 3202 O O . ASP A 1 395 ? 58.535 42.638 -17.621 1.00 8.42 395 ASP A O 1
ATOM 3207 N N . ASN A 1 396 ? 58.520 41.425 -19.508 1.00 8.69 396 ASN A N 1
ATOM 3208 C CA . ASN A 1 396 ? 59.647 40.612 -19.069 1.00 7.81 396 ASN A CA 1
ATOM 3209 C C . ASN A 1 396 ? 60.373 40.048 -20.292 1.00 9.38 396 ASN A C 1
ATOM 3210 O O . ASN A 1 396 ? 60.037 40.358 -21.438 1.00 7.66 396 ASN A O 1
ATOM 3215 N N . PHE A 1 397 ? 61.381 39.207 -20.037 1.00 7.20 397 PHE A N 1
ATOM 3216 C CA . PHE A 1 397 ? 62.242 38.667 -21.097 1.00 8.25 397 PHE A CA 1
ATOM 3217 C C . PHE A 1 397 ? 61.550 37.481 -21.762 1.00 9.03 397 PHE A C 1
ATOM 3218 O O . PHE A 1 397 ? 61.472 36.402 -21.171 1.00 8.68 397 PHE A O 1
ATOM 3226 N N . GLU A 1 398 ? 61.082 37.647 -23.003 1.00 8.10 398 GLU A N 1
ATOM 3227 C CA . GLU A 1 398 ? 60.246 36.617 -23.648 1.00 9.28 398 GLU A CA 1
ATOM 3228 C C . GLU A 1 398 ? 61.111 35.646 -24.467 1.00 10.28 398 GLU A C 1
ATOM 3229 O O . GLU A 1 398 ? 61.079 35.602 -25.701 1.00 8.77 398 GLU A O 1
ATOM 3235 N N . TRP A 1 399 ? 61.908 34.853 -23.738 1.00 9.22 399 TRP A N 1
ATOM 3236 C CA . TRP A 1 399 ? 62.723 33.749 -24.270 1.00 10.56 399 TRP A CA 1
ATOM 3237 C C . TRP A 1 399 ? 63.474 34.193 -25.545 1.00 9.92 399 TRP A C 1
ATOM 3238 O O . TRP A 1 399 ? 64.252 35.156 -25.424 1.00 10.57 399 TRP A O 1
ATOM 3249 N N . PRO A 1 400 ? 63.351 33.600 -26.753 1.00 8.21 400 PRO A N 1
ATOM 3250 C CA . PRO A 1 400 ? 64.247 34.055 -27.837 1.00 9.24 400 PRO A CA 1
ATOM 3251 C C . PRO A 1 400 ? 63.847 35.396 -28.437 1.00 10.73 400 PRO A C 1
ATOM 3252 O O . PRO A 1 400 ? 64.579 35.924 -29.287 1.00 10.35 400 PRO A O 1
ATOM 3256 N N . MET A 1 401 ? 62.712 35.951 -28.023 1.00 9.63 401 MET A N 1
ATOM 3257 C CA . MET A 1 401 ? 62.235 37.238 -28.497 1.00 10.68 401 MET A CA 1
ATOM 3258 C C . MET A 1 401 ? 62.783 38.402 -27.677 1.00 12.73 401 MET A C 1
ATOM 3259 O O . MET A 1 401 ? 62.615 39.560 -28.081 1.00 11.44 401 MET A O 1
ATOM 3264 N N . GLY A 1 402 ? 63.408 38.129 -26.525 1.00 8.99 402 GLY A N 1
ATOM 3265 C CA . GLY A 1 402 ? 63.903 39.218 -25.702 1.00 10.83 402 GLY A CA 1
ATOM 3266 C C . GLY A 1 402 ? 62.746 40.052 -25.17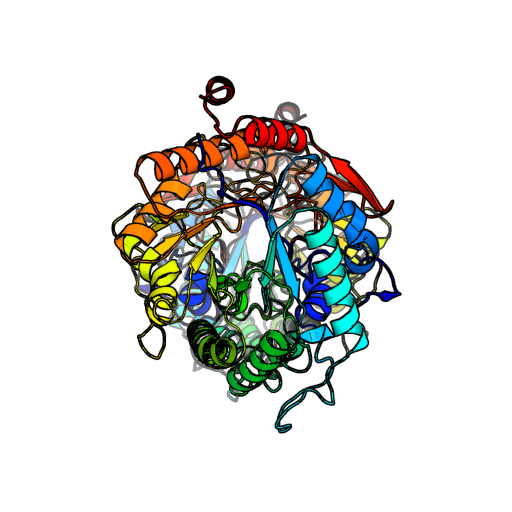6 1.00 10.96 402 GLY A C 1
ATOM 3267 O O . GLY A 1 402 ? 61.643 39.547 -24.942 1.00 7.90 402 GLY A O 1
ATOM 3268 N N . TYR A 1 403 ? 62.994 41.358 -25.026 1.00 10.04 403 TYR A N 1
ATOM 3269 C CA . TYR A 1 403 ? 61.989 42.282 -24.505 1.00 12.53 403 TYR A CA 1
ATOM 3270 C C . TYR A 1 403 ? 61.001 42.751 -25.563 1.00 12.80 403 TYR A C 1
ATOM 3271 O O . TYR A 1 403 ? 60.067 43.486 -25.228 1.00 12.75 403 TYR A O 1
ATOM 3280 N N . SER A 1 404 ? 61.158 42.338 -26.821 1.00 11.14 404 SER A N 1
ATOM 3281 C CA . SER A 1 404 ? 60.297 42.882 -27.872 1.00 16.06 404 SER A CA 1
ATOM 3282 C C . SER A 1 404 ? 58.819 42.519 -27.687 1.00 13.06 404 SER A C 1
ATOM 3283 O O . SER A 1 404 ? 57.952 43.225 -28.215 1.00 13.05 404 SER A O 1
ATOM 3286 N N . MET A 1 405 ? 58.508 41.464 -26.935 1.00 8.63 405 MET A N 1
ATOM 3287 C CA . MET A 1 405 ? 57.168 40.924 -26.863 1.00 8.51 405 MET A CA 1
ATOM 3288 C C . MET A 1 405 ? 56.716 41.226 -25.435 1.00 9.75 405 MET A C 1
ATOM 3289 O O . MET A 1 405 ? 57.270 40.662 -24.483 1.00 10.09 405 MET A O 1
ATOM 3294 N N . ARG A 1 406 ? 55.785 42.169 -25.261 1.00 7.12 406 ARG A N 1
ATOM 3295 C CA . ARG A 1 406 ? 55.491 42.716 -23.938 1.00 8.21 406 ARG A CA 1
ATOM 3296 C C . ARG A 1 406 ? 54.143 42.203 -23.428 1.00 8.66 406 ARG A C 1
ATOM 3297 O O . ARG A 1 406 ? 53.085 42.630 -23.915 1.00 8.94 406 ARG A O 1
ATOM 3305 N N . PHE A 1 407 ? 54.177 41.325 -22.412 1.00 7.39 407 PHE A N 1
ATOM 3306 C CA . PHE A 1 407 ? 52.985 40.632 -21.903 1.00 8.49 407 PHE A CA 1
ATOM 3307 C C . PHE A 1 407 ? 52.386 41.261 -20.646 1.00 9.40 407 PHE A C 1
ATOM 3308 O O . PHE A 1 407 ? 51.393 40.738 -20.125 1.00 10.28 407 PHE A O 1
ATOM 3316 N N . GLY A 1 408 ? 52.955 42.346 -20.130 1.00 8.07 408 GLY A N 1
ATOM 3317 C CA . GLY A 1 408 ? 52.552 42.822 -18.806 1.00 8.19 408 GLY A CA 1
ATOM 3318 C C . GLY A 1 408 ? 51.215 43.562 -18.802 1.00 9.39 408 GLY A C 1
ATOM 3319 O O . GLY A 1 408 ? 50.856 44.263 -19.748 1.00 8.11 408 GLY A O 1
ATOM 3320 N N . LEU A 1 409 ? 50.470 43.391 -17.708 1.00 8.70 409 LEU A N 1
ATOM 3321 C CA . LEU A 1 409 ? 49.456 44.377 -17.347 1.00 8.15 409 LEU A CA 1
ATOM 3322 C C . LEU A 1 409 ? 50.091 45.731 -17.062 1.00 8.76 409 LEU A C 1
ATOM 3323 O O . LEU A 1 409 ? 49.409 46.762 -17.113 1.00 8.43 409 LEU A O 1
ATOM 3328 N N . VAL A 1 410 ? 51.388 45.734 -16.761 1.00 7.13 410 VAL A N 1
ATOM 3329 C CA . VAL A 1 410 ? 52.146 46.915 -16.382 1.00 7.50 410 VAL A CA 1
ATOM 3330 C C . VAL A 1 410 ? 53.359 46.997 -17.297 1.00 9.09 410 VAL A C 1
ATOM 3331 O O . VAL A 1 410 ? 54.086 46.010 -17.461 1.00 8.37 410 VAL A O 1
ATOM 3335 N N . ARG A 1 411 ? 53.568 48.164 -17.907 1.00 8.56 411 ARG A N 1
ATOM 3336 C CA . ARG A 1 411 ? 54.713 48.370 -18.784 1.00 8.34 411 ARG A CA 1
ATOM 3337 C C . ARG A 1 411 ? 55.985 48.580 -17.972 1.00 11.41 411 ARG A C 1
ATOM 3338 O O . ARG A 1 411 ? 55.970 49.225 -16.917 1.00 10.30 411 ARG A O 1
ATOM 3346 N N . VAL A 1 412 ? 57.094 48.028 -18.458 1.00 7.82 412 VAL A N 1
ATOM 3347 C CA . VAL A 1 412 ? 58.392 48.229 -17.832 1.00 10.26 412 VAL A CA 1
ATOM 3348 C C . VAL A 1 412 ? 59.246 49.035 -18.788 1.00 13.57 412 VAL A C 1
ATOM 3349 O O . VAL A 1 412 ? 59.407 48.656 -19.953 1.00 12.70 412 VAL A O 1
ATOM 3353 N N . ASP A 1 413 ? 59.794 50.144 -18.305 1.00 12.53 413 ASP A N 1
ATOM 3354 C CA . ASP A 1 413 ? 60.923 50.762 -18.987 1.00 14.19 413 ASP A CA 1
ATOM 3355 C C . ASP A 1 413 ? 62.177 50.140 -18.390 1.00 11.81 413 ASP A C 1
ATOM 3356 O O . ASP A 1 413 ? 62.538 50.434 -17.246 1.00 12.92 413 ASP A O 1
ATOM 3361 N N . PHE A 1 414 ? 62.824 49.258 -19.153 1.00 10.20 414 PHE A N 1
ATOM 3362 C CA . PHE A 1 414 ? 63.877 48.434 -18.566 1.00 16.88 414 PHE A CA 1
ATOM 3363 C C . PHE A 1 414 ? 65.117 49.256 -18.247 1.00 17.09 414 PHE A C 1
ATOM 3364 O O . PHE A 1 414 ? 65.762 49.020 -17.224 1.00 19.12 414 PHE A O 1
ATOM 3372 N N . LYS A 1 415 ? 65.423 50.257 -19.068 1.00 13.68 415 LYS A N 1
ATOM 3373 C CA . LYS A 1 415 ? 66.569 51.120 -18.801 1.00 18.17 415 LYS A CA 1
ATOM 3374 C C . LYS A 1 415 ? 66.346 51.961 -17.545 1.00 25.96 415 LYS A C 1
ATOM 3375 O O . LYS A 1 415 ? 67.223 52.040 -16.677 1.00 19.46 415 LYS A O 1
ATOM 3381 N N . GLN A 1 416 ? 65.171 52.577 -17.409 1.00 21.70 416 GLN A N 1
ATOM 3382 C CA . GLN A 1 416 ? 64.933 53.438 -16.255 1.00 25.97 416 GLN A CA 1
ATOM 3383 C C . GLN A 1 416 ? 64.372 52.688 -15.058 1.00 24.10 416 GLN A C 1
ATOM 3384 O O . GLN A 1 416 ? 64.195 53.300 -14.001 1.00 24.90 416 GLN A O 1
ATOM 3390 N N . LYS A 1 417 ? 64.115 51.384 -15.198 1.00 20.58 417 LYS A N 1
ATOM 3391 C CA . LYS A 1 417 ? 63.568 50.538 -14.134 1.00 17.97 417 LYS A CA 1
ATOM 3392 C C . LYS A 1 417 ? 62.250 51.109 -13.590 1.00 23.59 417 LYS A C 1
ATOM 3393 O O . LYS A 1 417 ? 62.024 51.189 -12.382 1.00 23.72 417 LYS A O 1
ATOM 3399 N N . LEU A 1 418 ? 61.367 51.482 -14.510 1.00 20.15 418 LEU A N 1
ATOM 3400 C CA . LEU A 1 418 ? 60.107 52.152 -14.211 1.00 19.60 418 LEU A CA 1
ATOM 3401 C C . LEU A 1 418 ? 58.932 51.242 -14.546 1.00 13.29 418 LEU A C 1
ATOM 3402 O O . LEU A 1 418 ? 58.900 50.633 -15.617 1.00 12.22 418 LEU A O 1
ATOM 3407 N N . PHE A 1 419 ? 57.953 51.171 -13.645 1.00 12.42 419 PHE A N 1
ATOM 3408 C CA . PHE A 1 419 ? 56.729 50.391 -13.830 1.00 13.96 419 PHE A CA 1
ATOM 3409 C C . PHE A 1 419 ? 55.552 51.336 -14.058 1.00 13.88 419 PHE A C 1
ATOM 3410 O O . PHE A 1 419 ? 55.295 52.210 -13.223 1.00 10.63 419 PHE A O 1
ATOM 3418 N N . THR A 1 420 ? 54.821 51.147 -15.151 1.00 9.60 420 THR A N 1
ATOM 3419 C CA . THR A 1 420 ? 53.657 51.986 -15.463 1.00 10.32 420 THR A CA 1
ATOM 3420 C C . THR A 1 420 ? 52.453 51.135 -15.854 1.00 8.26 420 THR A C 1
ATOM 3421 O O . THR A 1 420 ? 52.431 50.577 -16.970 1.00 7.95 420 THR A O 1
ATOM 3425 N N . PRO A 1 421 ? 51.424 51.035 -15.018 1.00 8.43 421 PRO A N 1
ATOM 3426 C CA . PRO A 1 421 ? 50.263 50.205 -15.380 1.00 8.78 421 PRO A CA 1
ATOM 3427 C C . PRO A 1 421 ? 49.583 50.660 -16.669 1.00 10.36 421 PRO A C 1
ATOM 3428 O O . PRO A 1 421 ? 49.400 51.854 -16.915 1.00 9.22 421 PRO A O 1
ATOM 3432 N N . ARG A 1 422 ? 49.221 49.684 -17.498 1.00 7.58 422 ARG A N 1
ATOM 3433 C CA . ARG A 1 422 ? 48.406 49.934 -18.681 1.00 8.65 422 ARG A CA 1
ATOM 3434 C C . ARG A 1 422 ? 46.940 49.958 -18.272 1.00 8.11 422 ARG A C 1
ATOM 3435 O O . ARG A 1 422 ? 46.598 49.524 -17.172 1.00 9.45 422 ARG A O 1
ATOM 3443 N N . PRO A 1 423 ? 46.048 50.471 -19.126 1.00 8.78 423 PRO A N 1
ATOM 3444 C CA . PRO A 1 423 ? 44.633 50.531 -18.725 1.00 10.16 423 PRO A CA 1
ATOM 3445 C C . PRO A 1 423 ? 44.044 49.169 -18.408 1.00 9.72 423 PRO A C 1
ATOM 3446 O O . PRO A 1 423 ? 43.159 49.080 -17.552 1.00 8.74 423 PRO A O 1
ATOM 3450 N N . SER A 1 424 ? 44.526 48.100 -19.051 1.00 8.90 424 SER A N 1
ATOM 3451 C CA . SER A 1 424 ? 44.038 46.758 -18.724 1.00 10.03 424 SER A CA 1
ATOM 3452 C C . SER A 1 424 ? 44.280 46.399 -17.256 1.00 7.59 424 SER A C 1
ATOM 3453 O O . SER A 1 424 ? 43.546 45.580 -16.688 1.00 9.52 424 SER A O 1
ATOM 3456 N N . TYR A 1 425 ? 45.319 46.968 -16.634 1.00 7.52 425 TYR A N 1
ATOM 3457 C CA . TYR A 1 425 ? 45.555 46.743 -15.207 1.00 7.59 425 TYR A CA 1
ATOM 3458 C C . TYR A 1 425 ? 44.390 47.269 -14.378 1.00 9.25 425 TYR A C 1
ATOM 3459 O O . TYR A 1 425 ? 43.887 46.586 -13.480 1.00 7.84 425 TYR A O 1
ATOM 3468 N N . TYR A 1 426 ? 43.932 48.489 -14.680 1.00 9.52 426 TYR A N 1
ATOM 3469 C CA . TYR A 1 426 ? 42.793 49.045 -13.951 1.00 9.62 426 TYR A CA 1
ATOM 3470 C C . TYR A 1 426 ? 41.507 48.284 -14.258 1.00 11.21 426 TYR A C 1
ATOM 3471 O O . TYR A 1 426 ? 40.658 48.132 -13.375 1.00 10.21 426 TYR A O 1
ATOM 3480 N N . LEU A 1 427 ? 41.349 47.782 -15.488 1.00 7.75 427 LEU A N 1
ATOM 3481 C CA . LEU A 1 427 ? 40.161 46.993 -15.801 1.00 10.13 427 LEU A CA 1
ATOM 3482 C C . LEU A 1 427 ? 40.146 45.686 -15.007 1.00 10.46 427 LEU A C 1
ATOM 3483 O O . LEU A 1 427 ? 39.106 45.296 -14.459 1.00 10.86 427 LEU A O 1
ATOM 3488 N N . PHE A 1 428 ? 41.292 45.001 -14.925 1.00 9.08 428 PHE A N 1
ATOM 3489 C CA . PHE A 1 428 ? 41.384 43.784 -14.117 1.00 9.61 428 PHE A CA 1
ATOM 3490 C C . PHE A 1 428 ? 40.968 44.061 -12.673 1.00 9.13 428 PHE A C 1
ATOM 3491 O O . PHE A 1 428 ? 40.178 43.310 -12.084 1.00 10.20 428 PHE A O 1
ATOM 3499 N N . GLY A 1 429 ? 41.468 45.156 -12.092 1.00 10.25 429 GLY A N 1
ATOM 3500 C CA . GLY A 1 429 ? 41.040 45.527 -10.746 1.00 10.65 429 GLY A CA 1
ATOM 3501 C C . GLY A 1 429 ? 39.531 45.681 -10.616 1.00 11.87 429 GLY A C 1
ATOM 3502 O O . GLY A 1 429 ? 38.938 45.262 -9.619 1.00 10.50 429 GLY A O 1
ATOM 3503 N N . GLN A 1 430 ? 38.890 46.290 -11.620 1.00 10.51 430 GLN A N 1
ATOM 3504 C CA . GLN A 1 430 ? 37.441 46.481 -11.564 1.00 12.93 430 GLN A CA 1
ATOM 3505 C C . GLN A 1 430 ? 36.705 45.150 -11.657 1.00 14.71 430 GLN A C 1
ATOM 3506 O O . GLN A 1 430 ? 35.695 44.947 -10.971 1.00 12.11 430 GLN A O 1
ATOM 3512 N N . ILE A 1 431 ? 37.190 44.230 -12.501 1.00 10.56 431 ILE A N 1
ATOM 3513 C CA . ILE A 1 431 ? 36.546 42.921 -12.590 1.00 11.41 431 ILE A CA 1
ATOM 3514 C C . ILE A 1 431 ? 36.707 42.164 -11.278 1.00 11.41 431 ILE A C 1
ATOM 3515 O O . ILE A 1 431 ? 35.753 41.564 -10.773 1.00 11.78 431 ILE A O 1
ATOM 3520 N N . ILE A 1 432 ? 37.909 42.191 -10.703 1.00 9.49 432 ILE A N 1
ATOM 3521 C CA . ILE A 1 432 ? 38.139 41.539 -9.416 1.00 12.80 432 ILE A CA 1
ATOM 3522 C C . ILE A 1 432 ? 37.226 42.130 -8.344 1.00 13.62 432 ILE A C 1
ATOM 3523 O O . ILE A 1 432 ? 36.633 41.400 -7.537 1.00 15.42 432 ILE A O 1
ATOM 3528 N N . ASN A 1 433 ? 37.096 43.445 -8.327 1.00 13.33 433 ASN A N 1
ATOM 3529 C CA . ASN A 1 433 ? 36.253 44.122 -7.314 1.00 16.47 433 ASN A CA 1
ATOM 3530 C C . ASN A 1 433 ? 34.793 43.659 -7.427 1.00 19.99 433 ASN A C 1
ATOM 3531 O O . ASN A 1 433 ? 34.162 43.455 -6.403 1.00 16.59 433 ASN A O 1
ATOM 3536 N N . SER A 1 434 ? 34.292 43.541 -8.653 1.00 16.30 434 SER A N 1
ATOM 3537 C CA . SER A 1 434 ? 32.878 43.165 -8.894 1.00 16.05 434 SER A CA 1
ATOM 3538 C C . SER A 1 434 ? 32.670 41.646 -8.706 1.00 14.15 434 SER A C 1
ATOM 3539 O O . SER A 1 434 ? 31.537 41.224 -8.544 1.00 14.18 434 SER A O 1
ATOM 3542 N N . ARG A 1 435 ? 33.746 40.867 -8.783 1.00 11.47 435 ARG A N 1
ATOM 3543 C CA . ARG A 1 435 ? 33.646 39.387 -8.675 1.00 14.97 435 ARG A CA 1
ATOM 3544 C C . ARG A 1 435 ? 32.746 38.801 -9.781 1.00 17.61 435 ARG A C 1
ATOM 3545 O O . ARG A 1 435 ? 32.201 37.726 -9.570 1.00 14.50 435 ARG A O 1
ATOM 3547 N N . THR A 1 436 ? 32.644 39.480 -10.929 1.00 12.48 436 THR A N 1
ATOM 3548 C CA . THR A 1 436 ? 31.901 38.953 -12.100 1.00 12.21 436 THR A CA 1
ATOM 3549 C C . THR A 1 436 ? 32.213 39.818 -13.318 1.00 14.47 436 THR A C 1
ATOM 3550 O O . THR A 1 436 ? 32.470 41.000 -13.150 1.00 12.18 436 THR A O 1
ATOM 3554 N N . THR A 1 437 ? 32.164 39.213 -14.490 1.00 11.99 437 THR A N 1
ATOM 3555 C CA . THR A 1 437 ? 32.340 39.964 -15.725 1.00 13.06 437 THR A CA 1
ATOM 3556 C C . THR A 1 437 ? 31.036 40.567 -16.236 1.00 14.22 437 THR A C 1
ATOM 3557 O O . THR A 1 437 ? 31.070 41.369 -17.173 1.00 11.56 437 THR A O 1
ATOM 3561 N N . GLU A 1 438 ? 29.901 40.215 -15.631 1.00 16.56 438 GLU A N 1
ATOM 3562 C CA . GLU A 1 438 ? 28.596 40.628 -16.149 1.00 17.06 438 GLU A CA 1
ATOM 3563 C C . GLU A 1 438 ? 28.466 42.135 -16.393 1.00 14.53 438 GLU A C 1
ATOM 3564 O O . GLU A 1 438 ? 27.934 42.507 -17.451 1.00 17.18 438 GLU A O 1
ATOM 3570 N N . PRO A 1 439 ? 28.904 43.038 -15.503 1.00 14.51 439 PRO A N 1
ATOM 3571 C CA . PRO A 1 439 ? 28.776 44.478 -15.797 1.00 14.78 439 PRO A CA 1
ATOM 3572 C C . PRO A 1 439 ? 29.709 44.995 -16.888 1.00 15.93 439 PRO A C 1
ATOM 3573 O O . PRO A 1 439 ? 29.687 46.202 -17.165 1.00 13.82 439 PRO A O 1
ATOM 3577 N N . PHE A 1 440 ? 30.560 44.150 -17.477 1.00 12.39 440 PHE A 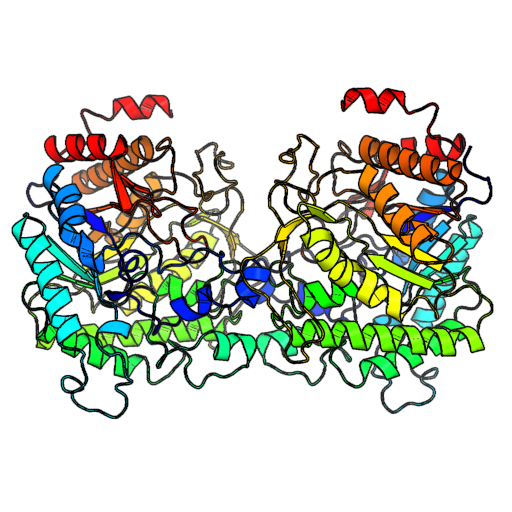N 1
ATOM 3578 C CA . PHE A 1 440 ? 31.561 44.584 -18.445 1.00 10.81 440 PHE A CA 1
ATOM 3579 C C . PHE A 1 440 ? 31.318 44.018 -19.837 1.00 12.36 440 PHE A C 1
ATOM 3580 O O . PHE A 1 440 ? 31.953 44.475 -20.797 1.00 11.95 440 PHE A O 1
ATOM 3588 N N . LEU A 1 441 ? 30.396 43.067 -19.971 1.00 12.35 441 LEU A N 1
ATOM 3589 C CA . LEU A 1 441 ? 30.262 42.277 -21.190 1.00 14.22 441 LEU A CA 1
ATOM 3590 C C . LEU A 1 441 ? 29.965 43.125 -22.420 1.00 12.71 441 LEU A C 1
ATOM 3591 O O . LEU A 1 441 ? 30.306 42.720 -23.534 1.00 11.56 441 LEU A O 1
ATOM 3596 N N . ASN A 1 442 ? 29.303 44.276 -22.258 1.00 11.46 442 ASN A N 1
ATOM 3597 C CA . ASN A 1 442 ? 28.932 45.054 -23.441 1.00 12.05 442 ASN A CA 1
ATOM 3598 C C . ASN A 1 442 ? 30.152 45.538 -24.216 1.00 9.69 442 ASN A C 1
ATOM 3599 O O . ASN A 1 442 ? 30.055 45.782 -25.427 1.00 10.77 442 ASN A O 1
ATOM 3604 N N . LEU A 1 443 ? 31.298 45.709 -23.539 1.00 8.21 443 LEU A N 1
ATOM 3605 C CA . LEU A 1 443 ? 32.526 46.111 -24.231 1.00 10.31 443 LEU A CA 1
ATOM 3606 C C . LEU A 1 443 ? 32.897 45.126 -25.331 1.00 14.76 443 LEU A C 1
ATOM 3607 O O . LEU A 1 443 ? 33.514 45.513 -26.335 1.00 12.55 443 LEU A O 1
ATOM 3612 N N . LEU A 1 444 ? 32.543 43.852 -25.148 1.00 10.95 444 LEU A N 1
ATOM 3613 C CA . LEU A 1 444 ? 32.894 42.818 -26.109 1.00 15.38 444 LEU A CA 1
ATOM 3614 C C . LEU A 1 444 ? 32.194 43.049 -27.437 1.00 16.64 444 LEU A C 1
ATOM 3615 O O . LEU A 1 444 ? 32.672 42.589 -28.478 1.00 15.54 444 LEU A O 1
ATOM 3620 N N . LYS A 1 445 ? 31.059 43.757 -27.421 1.00 12.54 445 LYS A N 1
ATOM 3621 C CA . LYS A 1 445 ? 30.316 43.976 -28.653 1.00 13.00 445 LYS A CA 1
ATOM 3622 C C . LYS A 1 445 ? 31.102 44.808 -29.658 1.00 18.11 445 LYS A C 1
ATOM 3623 O O . LYS A 1 445 ? 30.854 44.693 -30.865 1.00 17.16 445 LYS A O 1
ATOM 3629 N N . ALA A 1 446 ? 32.055 45.629 -29.199 1.00 14.16 446 ALA A N 1
ATOM 3630 C CA . ALA A 1 446 ? 32.844 46.429 -30.130 1.00 13.83 446 ALA A CA 1
ATOM 3631 C C . ALA A 1 446 ? 33.727 45.571 -31.029 1.00 18.23 446 ALA A C 1
ATOM 3632 O O . ALA A 1 446 ? 34.182 46.050 -32.071 1.00 17.61 446 ALA A O 1
ATOM 3634 N N . TRP A 1 447 ? 33.971 44.322 -30.648 1.00 17.31 447 TRP A N 1
ATOM 3635 C CA . TRP A 1 447 ? 34.845 43.424 -31.382 1.00 23.86 447 TRP A CA 1
ATOM 3636 C C . TRP A 1 447 ? 34.080 42.414 -32.228 1.00 32.56 447 TRP A C 1
ATOM 3637 O O . TRP A 1 447 ? 34.706 41.653 -32.971 1.00 30.61 447 TRP A O 1
ATOM 3648 N N . GLU A 1 448 ? 32.749 42.403 -32.158 1.00 34.29 448 GLU A N 1
ATOM 3649 C CA . GLU A 1 448 ? 31.953 41.608 -33.098 1.00 48.96 448 GLU A CA 1
ATOM 3650 C C . GLU A 1 448 ? 31.105 42.481 -34.026 1.00 47.04 448 GLU A C 1
ATOM 3651 O O . GLU A 1 448 ? 31.400 42.603 -35.219 1.00 53.69 448 GLU A O 1
ATOM 3657 N N . MET B 1 1 ? 69.887 52.217 -78.365 1.00 35.40 1 MET B N 1
ATOM 3658 C CA . MET B 1 1 ? 69.329 50.866 -78.141 1.00 26.22 1 MET B CA 1
ATOM 3659 C C . MET B 1 1 ? 70.353 49.903 -77.537 1.00 29.13 1 MET B C 1
ATOM 3660 O O . MET B 1 1 ? 71.547 50.155 -77.715 1.00 28.94 1 MET B O 1
ATOM 3665 N N . PHE B 1 2 ? 69.905 48.875 -76.814 1.00 24.04 2 PHE B N 1
ATOM 3666 C CA . PHE B 1 2 ? 70.763 47.785 -76.372 1.00 19.40 2 PHE B CA 1
ATOM 3667 C C . PHE B 1 2 ? 71.615 47.329 -77.559 1.00 23.39 2 PHE B C 1
ATOM 3668 O O . PHE B 1 2 ? 71.111 47.287 -78.689 1.00 21.89 2 PHE B O 1
ATOM 3676 N N . PRO B 1 3 ? 72.898 47.011 -77.366 1.00 21.72 3 PRO B N 1
ATOM 3677 C CA . PRO B 1 3 ? 73.711 46.555 -78.505 1.00 24.95 3 PRO B CA 1
ATOM 3678 C C . PRO B 1 3 ? 73.076 45.352 -79.185 1.00 23.14 3 PRO B C 1
ATOM 3679 O O . PRO B 1 3 ? 72.292 44.605 -78.592 1.00 16.97 3 PRO B O 1
ATOM 3683 N N . GLN B 1 4 ? 73.397 45.184 -80.464 1.00 24.46 4 GLN B N 1
ATOM 3684 C CA . GLN B 1 4 ? 72.728 44.151 -81.244 1.00 24.80 4 GLN B CA 1
ATOM 3685 C C . GLN B 1 4 ? 73.078 42.741 -80.759 1.00 18.32 4 GLN B C 1
ATOM 3686 O O . GLN B 1 4 ? 72.241 41.834 -80.836 1.00 21.10 4 GLN B O 1
ATOM 3692 N N . ASP B 1 5 ? 74.283 42.534 -80.240 1.00 16.60 5 ASP B N 1
ATOM 3693 C CA . ASP B 1 5 ? 74.678 41.230 -79.714 1.00 22.48 5 ASP B CA 1
ATOM 3694 C C . ASP B 1 5 ? 74.359 41.048 -78.224 1.00 19.22 5 ASP B C 1
ATOM 3695 O O . ASP B 1 5 ? 74.799 40.055 -77.635 1.00 15.77 5 ASP B O 1
ATOM 3700 N N . PHE B 1 6 ? 73.629 41.980 -77.606 1.00 17.27 6 PHE B N 1
ATOM 3701 C CA . PHE B 1 6 ? 73.230 41.828 -76.207 1.00 13.66 6 PHE B CA 1
ATOM 3702 C C . PHE B 1 6 ? 72.321 40.616 -76.044 1.00 12.51 6 PHE B C 1
ATOM 3703 O O . PHE B 1 6 ? 71.435 40.374 -76.863 1.00 11.48 6 PHE B O 1
ATOM 3711 N N . LEU B 1 7 ? 72.522 39.852 -74.973 1.00 12.77 7 LEU B N 1
ATOM 3712 C CA . LEU B 1 7 ? 71.750 38.633 -74.758 1.00 13.19 7 LEU B CA 1
ATOM 3713 C C . LEU B 1 7 ? 70.568 38.911 -73.827 1.00 12.20 7 LEU B C 1
ATOM 3714 O O . LEU B 1 7 ? 70.751 39.453 -72.732 1.00 12.47 7 LEU B O 1
ATOM 3719 N N . PHE B 1 8 ? 69.360 38.556 -74.275 1.00 10.02 8 PHE B N 1
ATOM 3720 C CA . PHE B 1 8 ? 68.154 38.567 -73.448 1.00 10.39 8 PHE B CA 1
ATOM 3721 C C . PHE B 1 8 ? 67.688 37.129 -73.297 1.00 11.61 8 PHE B C 1
ATOM 3722 O O . PHE B 1 8 ? 67.474 36.442 -74.301 1.00 10.67 8 PHE B O 1
ATOM 3730 N N . GLY B 1 9 ? 67.500 36.678 -72.061 1.00 10.42 9 GLY B N 1
ATOM 3731 C CA . GLY B 1 9 ? 67.035 35.316 -71.879 1.00 8.28 9 GLY B CA 1
ATOM 3732 C C . GLY B 1 9 ? 66.617 34.999 -70.459 1.00 11.17 9 GLY B C 1
ATOM 3733 O O . GLY B 1 9 ? 66.176 35.889 -69.723 1.00 9.51 9 GLY B O 1
ATOM 3734 N N . VAL B 1 10 ? 66.765 33.730 -70.058 1.00 6.55 10 VAL B N 1
ATOM 3735 C CA . VAL B 1 10 ? 66.314 33.254 -68.756 1.00 9.54 10 VAL B CA 1
ATOM 3736 C C . VAL B 1 10 ? 67.353 32.288 -68.211 1.00 10.00 10 VAL B C 1
ATOM 3737 O O . VAL B 1 10 ? 68.240 31.820 -68.931 1.00 8.00 10 VAL B O 1
ATOM 3741 N N . ALA B 1 11 ? 67.209 31.987 -66.920 1.00 8.01 11 ALA B N 1
ATOM 3742 C CA . ALA B 1 11 ? 68.073 31.095 -66.167 1.00 8.65 11 ALA B CA 1
ATOM 3743 C C . ALA B 1 11 ? 67.230 29.992 -65.546 1.00 11.53 11 ALA B C 1
ATOM 3744 O O . ALA B 1 11 ? 66.112 30.238 -65.079 1.00 7.43 11 ALA B O 1
ATOM 3746 N N . MET B 1 12 ? 67.783 28.784 -65.536 1.00 9.48 12 MET B N 1
ATOM 3747 C CA . MET B 1 12 ? 67.186 27.616 -64.903 1.00 8.04 12 MET B CA 1
ATOM 3748 C C . MET B 1 12 ? 68.263 26.803 -64.200 1.00 10.17 12 MET B C 1
ATOM 3749 O O . MET B 1 12 ? 69.469 27.015 -64.388 1.00 9.18 12 MET B O 1
ATOM 3754 N N . SER B 1 13 ? 67.797 25.868 -63.375 1.00 9.17 13 SER B N 1
ATOM 3755 C CA . SER B 1 13 ? 68.619 24.875 -62.699 1.00 8.75 13 SER B CA 1
ATOM 3756 C C . SER B 1 13 ? 68.067 23.496 -63.018 1.00 9.80 13 SER B C 1
ATOM 3757 O O . SER B 1 13 ? 66.926 23.351 -63.472 1.00 8.75 13 SER B O 1
ATOM 3760 N N . GLY B 1 14 ? 68.881 22.476 -62.751 1.00 8.70 14 GLY B N 1
ATOM 3761 C CA . GLY B 1 14 ? 68.420 21.112 -62.950 1.00 9.23 14 GLY B CA 1
ATOM 3762 C C . GLY B 1 14 ? 67.375 20.702 -61.931 1.00 11.49 14 GLY B C 1
ATOM 3763 O O . GLY B 1 14 ? 66.277 20.265 -62.290 1.00 8.31 14 GLY B O 1
ATOM 3764 N N . PHE B 1 15 ? 67.689 20.869 -60.641 1.00 8.64 15 PHE B N 1
ATOM 3765 C CA . PHE B 1 15 ? 66.831 20.301 -59.606 1.00 9.54 15 PHE B CA 1
ATOM 3766 C C . PHE B 1 15 ? 65.464 20.971 -59.574 1.00 8.21 15 PHE B C 1
ATOM 3767 O O . PHE B 1 15 ? 64.460 20.306 -59.313 1.00 8.29 15 PHE B O 1
ATOM 3775 N N . GLN B 1 16 ? 65.390 22.266 -59.861 1.00 7.84 16 GLN B N 1
ATOM 3776 C CA . GLN B 1 16 ? 64.119 22.945 -59.673 1.00 7.77 16 GLN B CA 1
ATOM 3777 C C . GLN B 1 16 ? 63.155 22.747 -60.837 1.00 8.39 16 GLN B C 1
ATOM 3778 O O . GLN B 1 16 ? 61.981 23.121 -60.708 1.00 8.36 16 GLN B O 1
ATOM 3784 N N . PHE B 1 17 ? 63.606 22.150 -61.944 1.00 7.36 17 PHE B N 1
ATOM 3785 C CA . PHE B 1 17 ? 62.860 22.170 -63.200 1.00 7.53 17 PHE B CA 1
ATOM 3786 C C . PHE B 1 17 ? 62.665 20.787 -63.822 1.00 9.45 17 PHE B C 1
ATOM 3787 O O . PHE B 1 17 ? 61.654 20.552 -64.492 1.00 9.47 17 PHE B O 1
ATOM 3795 N N . GLU B 1 18 ? 63.638 19.884 -63.643 1.00 8.09 18 GLU B N 1
ATOM 3796 C CA . GLU B 1 18 ? 63.741 18.711 -64.514 1.00 10.11 18 GLU B CA 1
ATOM 3797 C C . GLU B 1 18 ? 62.647 17.688 -64.238 1.00 9.70 18 GLU B C 1
ATOM 3798 O O . GLU B 1 18 ? 62.056 17.127 -65.174 1.00 8.38 18 GLU B O 1
ATOM 3804 N N . MET B 1 19 ? 62.393 17.396 -62.967 1.00 5.90 19 MET B N 1
ATOM 3805 C CA . MET B 1 19 ? 61.616 16.224 -62.613 1.00 10.18 19 MET B CA 1
ATOM 3806 C C . MET B 1 19 ? 60.117 16.518 -62.782 1.00 11.26 19 MET B C 1
ATOM 3807 O O . MET B 1 19 ? 59.690 17.669 -62.943 1.00 11.03 19 MET B O 1
ATOM 3812 N N . GLY B 1 20 ? 59.307 15.471 -62.717 1.00 11.10 20 GLY B N 1
ATOM 3813 C CA . GLY B 1 20 ? 57.884 15.596 -62.972 1.00 11.98 20 GLY B CA 1
ATOM 3814 C C . GLY B 1 20 ? 57.295 14.344 -63.596 1.00 16.38 20 GLY B C 1
ATOM 3815 O O . GLY B 1 20 ? 56.098 14.076 -63.465 1.00 17.68 20 GLY B O 1
ATOM 3816 N N . LYS B 1 21 ? 58.138 13.562 -64.263 1.00 14.50 21 LYS B N 1
ATOM 3817 C CA . LYS B 1 21 ? 57.758 12.287 -64.856 1.00 18.24 21 LYS B CA 1
ATOM 3818 C C . LYS B 1 21 ? 58.650 11.207 -64.272 1.00 17.51 21 LYS B C 1
ATOM 3819 O O . LYS B 1 21 ? 59.822 11.457 -63.981 1.00 16.81 21 LYS B O 1
ATOM 3825 N N . GLU B 1 22 ? 58.107 9.991 -64.148 1.00 17.85 22 GLU B N 1
ATOM 3826 C CA . GLU B 1 22 ? 58.853 8.913 -63.501 1.00 20.68 22 GLU B CA 1
ATOM 3827 C C . GLU B 1 22 ? 60.201 8.647 -64.171 1.00 18.26 22 GLU B C 1
ATOM 3828 O O . GLU B 1 22 ? 61.181 8.350 -63.481 1.00 16.93 22 GLU B O 1
ATOM 3834 N N . ASN B 1 23 ? 60.290 8.786 -65.496 1.00 15.95 23 ASN B N 1
ATOM 3835 C CA . ASN B 1 23 ? 61.538 8.475 -66.185 1.00 17.45 23 ASN B CA 1
ATOM 3836 C C . ASN B 1 23 ? 62.666 9.445 -65.842 1.00 21.24 23 ASN B C 1
ATOM 3837 O O . ASN B 1 23 ? 63.825 9.131 -66.121 1.00 17.57 23 ASN B O 1
ATOM 3842 N N . SER B 1 24 ? 62.376 10.603 -65.239 1.00 14.13 24 SER B N 1
ATOM 3843 C CA . SER B 1 24 ? 63.435 11.550 -64.896 1.00 17.56 24 SER B CA 1
ATOM 3844 C C . SER B 1 24 ? 63.796 11.548 -63.419 1.00 18.48 24 SER B C 1
ATOM 3845 O O . SER B 1 24 ? 64.686 12.307 -63.015 1.00 18.99 24 SER B O 1
ATOM 3848 N N . LYS B 1 25 ? 63.104 10.763 -62.599 1.00 15.80 25 LYS B N 1
ATOM 3849 C CA . LYS B 1 25 ? 63.247 10.884 -61.152 1.00 15.29 25 LYS B CA 1
ATOM 3850 C C . LYS B 1 25 ? 64.706 10.670 -60.743 1.00 15.97 25 LYS B C 1
ATOM 3851 O O . LYS B 1 25 ? 65.343 9.700 -61.157 1.00 19.50 25 LYS B O 1
ATOM 3857 N N . ASP B 1 26 ? 65.247 11.602 -59.965 1.00 11.01 26 ASP B N 1
ATOM 3858 C CA . ASP B 1 26 ? 66.634 11.552 -59.501 1.00 13.39 26 ASP B CA 1
ATOM 3859 C C . ASP B 1 26 ? 66.603 11.646 -57.977 1.00 15.25 26 ASP B C 1
ATOM 3860 O O . ASP B 1 26 ? 66.509 12.749 -57.423 1.00 14.87 26 ASP B O 1
ATOM 3865 N N . GLU B 1 27 ? 66.688 10.500 -57.300 1.00 11.87 27 GLU B N 1
ATOM 3866 C CA . GLU B 1 27 ? 66.757 10.484 -55.841 1.00 16.80 27 GLU B CA 1
ATOM 3867 C C . GLU B 1 27 ? 68.173 10.649 -55.304 1.00 14.12 27 GLU B C 1
ATOM 3868 O O . GLU B 1 27 ? 68.360 10.622 -54.087 1.00 14.95 27 GLU B O 1
ATOM 3874 N N . ASN B 1 28 ? 69.161 10.851 -56.169 1.00 11.10 28 ASN B N 1
ATOM 3875 C CA . ASN B 1 28 ? 70.570 10.802 -55.782 1.00 13.51 28 ASN B CA 1
ATOM 3876 C C . ASN B 1 28 ? 71.159 12.164 -55.413 1.00 10.50 28 ASN B C 1
ATOM 3877 O O . ASN B 1 28 ? 72.305 12.435 -55.758 1.00 10.73 28 ASN B O 1
ATOM 3882 N N . THR B 1 29 ? 70.432 13.059 -54.735 1.00 10.91 29 THR B N 1
ATOM 3883 C CA . THR B 1 29 ? 71.015 14.322 -54.290 1.00 9.10 29 THR B CA 1
ATOM 3884 C C . THR B 1 29 ? 70.767 14.535 -52.807 1.00 9.13 29 THR B C 1
ATOM 3885 O O . THR B 1 29 ? 69.833 13.984 -52.216 1.00 6.75 29 THR B O 1
ATOM 3889 N N . ASP B 1 30 ? 71.610 15.393 -52.230 1.00 8.70 30 ASP B N 1
ATOM 3890 C CA . ASP B 1 30 ? 71.375 15.844 -50.868 1.00 7.87 30 ASP B CA 1
ATOM 3891 C C . ASP B 1 30 ? 70.019 16.542 -50.749 1.00 8.48 30 ASP B C 1
ATOM 3892 O O . ASP B 1 30 ? 69.279 16.311 -49.785 1.00 7.59 30 ASP B O 1
ATOM 3897 N N . TRP B 1 31 ? 69.642 17.331 -51.757 1.00 7.13 31 TRP B N 1
ATOM 3898 C CA . TRP B 1 31 ? 68.400 18.094 -51.702 1.00 9.01 31 TRP B CA 1
ATOM 3899 C C . TRP B 1 31 ? 67.171 17.205 -51.836 1.00 8.20 31 TRP B C 1
ATOM 3900 O O . TRP B 1 31 ? 66.122 17.509 -51.248 1.00 8.96 31 TRP B O 1
ATOM 3911 N N . TYR B 1 32 ? 67.256 16.131 -52.620 1.00 8.54 32 TYR B N 1
ATOM 3912 C CA . TYR B 1 32 ? 66.141 15.191 -52.661 1.00 7.85 32 TYR B CA 1
ATOM 3913 C C . TYR B 1 32 ? 65.871 14.608 -51.279 1.00 8.27 32 TYR B C 1
ATOM 3914 O O . TYR B 1 32 ? 64.726 14.592 -50.820 1.00 10.26 32 TYR B O 1
ATOM 3923 N N . ILE B 1 33 ? 66.907 14.105 -50.597 1.00 7.46 33 ILE B N 1
ATOM 3924 C CA . ILE B 1 33 ? 66.603 13.468 -49.317 1.00 9.92 33 ILE B CA 1
ATOM 3925 C C . ILE B 1 33 ? 66.279 14.520 -48.257 1.00 9.97 33 ILE B C 1
ATOM 3926 O O . ILE B 1 33 ? 65.495 14.258 -47.339 1.00 9.93 33 ILE B O 1
ATOM 3931 N N . TRP B 1 34 ? 66.845 15.726 -48.389 1.00 9.19 34 TRP B N 1
ATOM 3932 C CA . TRP B 1 34 ? 66.558 16.820 -47.462 1.00 9.55 34 TRP B CA 1
ATOM 3933 C C . TRP B 1 34 ? 65.090 17.218 -47.502 1.00 9.68 34 TRP B C 1
ATOM 3934 O O . TRP B 1 34 ? 64.482 17.469 -46.451 1.00 8.18 34 TRP B O 1
ATOM 3945 N N . THR B 1 35 ? 64.502 17.288 -48.704 1.00 8.33 35 THR B N 1
ATOM 3946 C CA . THR B 1 35 ? 63.111 17.709 -48.845 1.00 8.72 35 THR B CA 1
ATOM 3947 C C . THR B 1 35 ? 62.126 16.578 -48.598 1.00 8.60 35 THR B C 1
ATOM 3948 O O . THR B 1 35 ? 60.941 16.848 -48.373 1.00 8.82 35 THR B O 1
ATOM 3952 N N . HIS B 1 36 ? 62.572 15.328 -48.638 1.00 8.54 36 HIS B N 1
ATOM 3953 C CA . HIS B 1 36 ? 61.698 14.201 -48.343 1.00 8.86 36 HIS B CA 1
ATOM 3954 C C . HIS B 1 36 ? 61.734 13.808 -46.866 1.00 10.52 36 HIS B C 1
ATOM 3955 O O . HIS B 1 36 ? 60.989 12.915 -46.459 1.00 10.77 36 HIS B O 1
ATOM 3962 N N . ASP B 1 37 ? 62.554 14.472 -46.061 1.00 8.54 37 ASP B N 1
ATOM 3963 C CA . ASP B 1 37 ? 62.692 14.114 -44.655 1.00 8.60 37 ASP B CA 1
ATOM 3964 C C . ASP B 1 37 ? 61.457 14.561 -43.884 1.00 10.50 37 ASP B C 1
ATOM 3965 O O . ASP B 1 37 ? 61.144 15.756 -43.828 1.00 8.82 37 ASP B O 1
ATOM 3970 N N . LEU B 1 38 ? 60.743 13.593 -43.308 1.00 8.48 38 LEU B N 1
ATOM 3971 C CA . LEU B 1 38 ? 59.488 13.894 -42.626 1.00 10.00 38 LEU B CA 1
ATOM 3972 C C . LEU B 1 38 ? 59.692 14.774 -41.398 1.00 10.75 38 LEU B C 1
ATOM 3973 O O . LEU B 1 38 ? 58.808 15.563 -41.051 1.00 10.37 38 LEU B O 1
ATOM 3978 N N . GLN B 1 39 ? 60.821 14.633 -40.698 1.00 9.03 39 GLN B N 1
ATOM 3979 C CA . GLN B 1 39 ? 61.029 15.474 -39.520 1.00 9.93 39 GLN B CA 1
ATOM 3980 C C . GLN B 1 39 ? 61.273 16.926 -39.923 1.00 9.93 39 GLN B C 1
ATOM 3981 O O . GLN B 1 39 ? 60.729 17.838 -39.293 1.00 8.82 39 GLN B O 1
ATOM 3987 N N . ASN B 1 40 ? 62.066 17.158 -40.979 1.00 9.62 40 ASN B N 1
ATOM 3988 C CA . ASN B 1 40 ? 62.198 18.507 -41.537 1.00 9.78 40 ASN B CA 1
ATOM 3989 C C . ASN B 1 40 ? 60.835 19.097 -41.876 1.00 12.12 40 ASN B C 1
ATOM 3990 O O . ASN B 1 40 ? 60.565 20.276 -41.605 1.00 9.61 40 ASN B O 1
ATOM 3995 N N . GLN B 1 41 ? 59.968 18.292 -42.489 1.00 10.03 41 GLN B N 1
ATOM 3996 C CA . GLN B 1 41 ? 58.651 18.772 -42.896 1.00 10.99 41 GLN B CA 1
ATOM 3997 C C . GLN B 1 41 ? 57.786 19.121 -41.685 1.00 14.02 41 GLN B C 1
ATOM 3998 O O . GLN B 1 41 ? 57.126 20.169 -41.661 1.00 11.60 41 GLN B O 1
ATOM 4004 N N . ALA B 1 42 ? 57.770 18.242 -40.674 1.00 10.77 42 ALA B N 1
ATOM 4005 C CA . ALA B 1 42 ? 57.029 18.507 -39.441 1.00 13.09 42 ALA B CA 1
ATOM 4006 C C . ALA B 1 42 ? 57.504 19.779 -38.739 1.00 16.96 42 ALA B C 1
ATOM 4007 O O . ALA B 1 42 ? 56.717 20.441 -38.049 1.00 14.73 42 ALA B O 1
ATOM 4009 N N . ASN B 1 43 ? 58.778 20.127 -38.882 1.00 10.59 43 ASN B N 1
ATOM 4010 C CA . ASN B 1 43 ? 59.318 21.331 -38.262 1.00 10.78 43 ASN B CA 1
ATOM 4011 C C . ASN B 1 43 ? 59.162 22.571 -39.133 1.00 15.10 43 ASN B C 1
ATOM 4012 O O . ASN B 1 43 ? 59.583 23.656 -38.717 1.00 14.05 43 ASN B O 1
ATOM 4017 N N . GLY B 1 44 ? 58.585 22.438 -40.327 1.00 13.54 44 GLY B N 1
ATOM 4018 C CA . GLY B 1 44 ? 58.494 23.579 -41.225 1.00 15.01 44 GLY B CA 1
ATOM 4019 C C . GLY B 1 44 ? 59.813 23.986 -41.839 1.00 13.64 44 GLY B C 1
ATOM 4020 O O . GLY B 1 44 ? 59.923 25.089 -42.371 1.00 14.55 44 GLY B O 1
ATOM 4021 N N . VAL B 1 45 ? 60.832 23.122 -41.764 1.00 12.34 45 VAL B N 1
ATOM 4022 C CA . VAL B 1 45 ? 62.139 23.443 -42.326 1.00 9.63 45 VAL B CA 1
ATOM 4023 C C . VAL B 1 45 ? 62.083 23.422 -43.852 1.00 13.71 45 VAL B C 1
ATOM 4024 O O . VAL B 1 45 ? 62.660 24.288 -44.523 1.00 10.23 45 VAL B O 1
ATOM 4028 N N . VAL B 1 46 ? 61.373 22.446 -44.419 1.00 10.19 46 VAL B N 1
ATOM 4029 C CA . VAL B 1 46 ? 61.116 22.362 -45.848 1.00 11.90 46 VAL B CA 1
ATOM 4030 C C . VAL B 1 46 ? 59.619 22.143 -46.009 1.00 13.57 46 VAL B C 1
ATOM 4031 O O . VAL B 1 46 ? 58.923 21.736 -45.074 1.00 11.36 46 VAL B O 1
ATOM 4035 N N . SER B 1 47 ? 59.125 22.406 -47.214 1.00 11.96 47 SER B N 1
ATOM 4036 C CA . SER B 1 47 ? 57.715 22.191 -47.480 1.00 12.49 47 SER B CA 1
ATOM 4037 C C . SER B 1 47 ? 57.446 20.713 -47.754 1.00 13.81 47 SER B C 1
ATOM 4038 O O . SER B 1 47 ? 58.362 19.891 -47.884 1.00 10.59 47 SER B O 1
ATOM 4041 N N . ARG B 1 48 ? 56.162 20.381 -47.861 1.00 11.97 48 ARG B N 1
ATOM 4042 C CA . ARG B 1 48 ? 55.722 19.034 -48.200 1.00 15.99 48 ARG B CA 1
ATOM 4043 C C . ARG B 1 48 ? 55.557 18.829 -49.702 1.00 14.63 48 ARG B C 1
ATOM 4044 O O . ARG B 1 48 ? 55.092 17.763 -50.119 1.00 13.41 48 ARG B O 1
ATOM 4052 N N . ASP B 1 49 ? 55.930 19.813 -50.521 1.00 12.08 49 ASP B N 1
ATOM 4053 C CA . ASP B 1 49 ? 55.874 19.645 -51.970 1.00 13.37 49 ASP B CA 1
ATOM 4054 C C . ASP B 1 49 ? 56.918 18.633 -52.439 1.00 11.00 49 ASP B C 1
ATOM 4055 O O . ASP B 1 49 ? 57.993 18.506 -51.853 1.00 9.75 49 ASP B O 1
ATOM 4060 N N . LEU B 1 50 ? 56.593 17.924 -53.517 1.00 10.58 50 LEU B N 1
ATOM 4061 C CA . LEU B 1 50 ? 57.456 16.905 -54.106 1.00 12.20 50 LEU B CA 1
ATOM 4062 C C . LEU B 1 50 ? 58.122 17.471 -55.358 1.00 10.99 50 LEU B C 1
ATOM 4063 O O . LEU B 1 50 ? 57.436 17.829 -56.326 1.00 12.67 50 LEU B O 1
ATOM 4068 N N . VAL B 1 51 ? 59.455 17.533 -55.349 1.00 10.08 51 VAL B N 1
ATOM 4069 C CA . VAL B 1 51 ? 60.165 17.968 -56.549 1.00 9.78 51 VAL B CA 1
ATOM 4070 C C . VAL B 1 51 ? 59.862 17.033 -57.720 1.00 13.73 51 VAL B C 1
ATOM 4071 O O . VAL B 1 51 ? 59.868 17.462 -58.878 1.00 11.90 51 VAL B O 1
ATOM 4075 N N . GLU B 1 52 ? 59.557 15.755 -57.445 1.00 11.36 52 GLU B N 1
ATOM 4076 C CA . GLU B 1 52 ? 59.288 14.797 -58.512 1.00 10.46 52 GLU B CA 1
ATOM 4077 C C . GLU B 1 52 ? 57.896 14.952 -59.118 1.00 12.95 52 GLU B C 1
ATOM 4078 O O . GLU B 1 52 ? 57.557 14.193 -60.034 1.00 13.68 52 GLU B O 1
ATOM 4084 N N . GLU B 1 53 ? 57.091 15.911 -58.648 1.00 12.74 53 GLU B N 1
ATOM 4085 C CA . GLU B 1 53 ? 55.841 16.294 -59.300 1.00 13.75 53 GLU B CA 1
ATOM 4086 C C . GLU B 1 53 ? 55.935 17.659 -59.985 1.00 12.56 53 GLU B C 1
ATOM 4087 O O . GLU B 1 53 ? 54.921 18.339 -60.152 1.00 13.60 53 GLU B O 1
ATOM 4093 N N . GLY B 1 54 ? 57.125 18.054 -60.425 1.00 11.14 54 GLY B N 1
ATOM 4094 C CA . GLY B 1 54 ? 57.370 19.392 -60.951 1.00 8.60 54 GLY B CA 1
ATOM 4095 C C . GLY B 1 54 ? 57.107 19.561 -62.435 1.00 11.19 54 GLY B C 1
ATOM 4096 O O . GLY B 1 54 ? 56.286 18.858 -63.031 1.00 9.44 54 GLY B O 1
ATOM 4097 N N . ALA B 1 55 ? 57.844 20.504 -63.045 1.00 10.65 55 ALA B N 1
ATOM 4098 C CA . ALA B 1 55 ? 57.539 21.044 -64.368 1.00 12.63 55 ALA B CA 1
ATOM 4099 C C . ALA B 1 55 ? 57.931 20.129 -65.524 1.00 11.15 55 ALA B C 1
ATOM 4100 O O . ALA B 1 55 ? 57.534 20.404 -66.662 1.00 10.99 55 ALA B O 1
ATOM 4102 N N . ASP B 1 56 ? 58.724 19.087 -65.274 1.00 8.56 56 ASP B N 1
ATOM 4103 C CA . ASP B 1 56 ? 59.064 18.079 -66.286 1.00 12.91 56 ASP B CA 1
ATOM 4104 C C . ASP B 1 56 ? 59.894 18.687 -67.430 1.00 11.03 56 ASP B C 1
ATOM 4105 O O . ASP B 1 56 ? 59.666 18.407 -68.607 1.00 11.78 56 ASP B O 1
ATOM 4110 N N . TYR B 1 57 ? 60.875 19.524 -67.092 1.00 9.89 57 TYR B N 1
ATOM 4111 C CA . TYR B 1 57 ? 61.774 20.042 -68.125 1.00 10.40 57 TYR B CA 1
ATOM 4112 C C . TYR B 1 57 ? 62.562 18.919 -68.796 1.00 10.38 57 TYR B C 1
ATOM 4113 O O . TYR B 1 57 ? 62.946 19.038 -69.965 1.00 8.14 57 TYR B O 1
ATOM 4122 N N . TRP B 1 58 ? 62.806 17.827 -68.074 1.00 11.06 58 TRP B N 1
ATOM 4123 C CA . TRP B 1 58 ? 63.565 16.705 -68.626 1.00 12.56 58 TRP B CA 1
ATOM 4124 C C . TRP B 1 58 ? 62.990 16.214 -69.952 1.00 14.01 58 TRP B C 1
ATOM 4125 O O . TRP B 1 58 ? 63.739 15.857 -70.864 1.00 13.57 58 TRP B O 1
ATOM 4136 N N . ASN B 1 59 ? 61.663 16.156 -70.061 1.00 13.68 59 ASN B N 1
ATOM 4137 C CA . ASN B 1 59 ? 60.966 15.694 -71.256 1.00 14.93 59 ASN B CA 1
ATOM 4138 C C . ASN B 1 59 ? 60.309 16.812 -72.045 1.00 13.76 59 ASN B C 1
ATOM 4139 O O . ASN B 1 59 ? 60.113 16.660 -73.251 1.00 13.09 59 ASN B O 1
ATOM 4144 N N . SER B 1 60 ? 59.959 17.921 -71.395 1.00 8.98 60 SER B N 1
ATOM 4145 C CA . SER B 1 60 ? 59.232 19.003 -72.041 1.00 14.54 60 SER B CA 1
ATOM 4146 C C . SER B 1 60 ? 60.134 20.163 -72.438 1.00 11.42 60 SER B C 1
ATOM 4147 O O . SER B 1 60 ? 59.635 21.270 -72.669 1.00 12.96 60 SER B O 1
ATOM 4150 N N . TYR B 1 61 ? 61.451 19.936 -72.539 1.00 10.14 61 TYR B N 1
ATOM 4151 C CA . TYR B 1 61 ? 62.365 21.051 -72.797 1.00 11.23 61 TYR B CA 1
ATOM 4152 C C . TYR B 1 61 ? 62.045 21.789 -74.094 1.00 11.13 61 TYR B C 1
ATOM 4153 O O . TYR B 1 61 ? 62.231 23.010 -74.161 1.00 9.58 61 TYR B O 1
ATOM 4162 N N . ALA B 1 62 ? 61.556 21.091 -75.130 1.00 11.91 62 ALA B N 1
ATOM 4163 C CA . ALA B 1 62 ? 61.227 21.782 -76.380 1.00 12.29 62 ALA B CA 1
ATOM 4164 C C . ALA B 1 62 ? 60.153 22.842 -76.153 1.00 11.48 62 ALA B C 1
ATOM 4165 O O . ALA B 1 62 ? 60.280 23.976 -76.635 1.00 10.31 62 ALA B O 1
ATOM 4167 N N . ARG B 1 63 ? 59.105 22.505 -75.390 1.00 10.65 63 ARG B N 1
ATOM 4168 C CA . ARG B 1 63 ? 58.064 23.486 -75.080 1.00 13.83 63 ARG B CA 1
ATOM 4169 C C . ARG B 1 63 ? 58.645 24.693 -74.355 1.00 12.57 63 ARG B C 1
ATOM 4170 O O . ARG B 1 63 ? 58.283 25.836 -74.653 1.00 11.91 63 ARG B O 1
ATOM 4178 N N . VAL B 1 64 ? 59.550 24.453 -73.403 1.00 11.95 64 VAL B N 1
ATOM 4179 C CA . VAL B 1 64 ? 60.156 25.540 -72.637 1.00 8.65 64 VAL B CA 1
ATOM 4180 C C . VAL B 1 64 ? 61.034 26.403 -73.530 1.00 11.88 64 VAL B C 1
ATOM 4181 O O . VAL B 1 64 ? 60.976 27.637 -73.474 1.00 9.41 64 VAL B O 1
ATOM 4185 N N . HIS B 1 65 ? 61.869 25.767 -74.361 1.00 10.83 65 HIS B N 1
ATOM 4186 C CA . HIS B 1 65 ? 62.703 26.531 -75.288 1.00 13.04 65 HIS B CA 1
ATOM 4187 C C . HIS B 1 65 ? 61.856 27.351 -76.253 1.00 11.39 65 HIS B C 1
ATOM 4188 O O . HIS B 1 65 ? 62.238 28.469 -76.618 1.00 12.98 65 HIS B O 1
ATOM 4195 N N . GLU B 1 66 ? 60.706 26.816 -76.682 1.00 10.19 66 GLU B N 1
ATOM 4196 C CA . GLU B 1 66 ? 59.891 27.557 -77.638 1.00 13.60 66 GLU B CA 1
ATOM 4197 C C . GLU B 1 66 ? 59.253 28.774 -76.983 1.00 11.91 66 GLU B C 1
ATOM 4198 O O . GLU B 1 66 ? 59.095 29.817 -77.631 1.00 12.37 66 GLU B O 1
ATOM 4204 N N . LEU B 1 67 ? 58.889 28.668 -75.699 1.00 9.38 67 LEU B N 1
ATOM 4205 C CA . LEU B 1 67 ? 58.425 29.850 -74.978 1.00 12.37 67 LEU B CA 1
ATOM 4206 C C . LEU B 1 67 ? 59.453 30.969 -75.067 1.00 10.98 67 LEU B C 1
ATOM 4207 O O . LEU B 1 67 ? 59.100 32.144 -75.235 1.00 10.17 67 LEU B O 1
ATOM 4212 N N . CYS B 1 68 ? 60.741 30.618 -74.962 1.00 9.65 68 CYS B N 1
ATOM 4213 C CA . CYS B 1 68 ? 61.793 31.630 -75.006 1.00 9.55 68 CYS B CA 1
ATOM 4214 C C . CYS B 1 68 ? 61.960 32.195 -76.414 1.00 10.78 68 CYS B C 1
ATOM 4215 O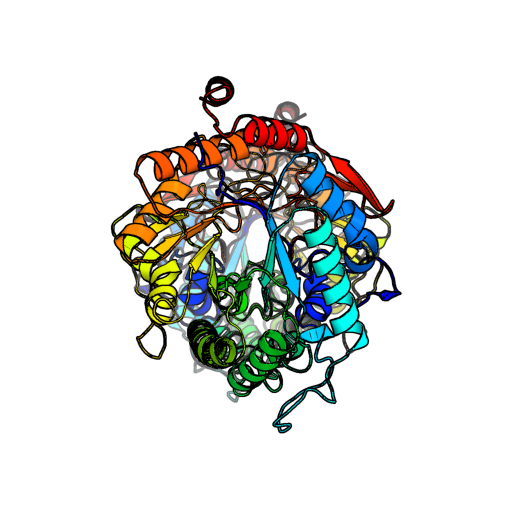 O . CYS B 1 68 ? 62.025 33.416 -76.601 1.00 10.50 68 CYS B O 1
ATOM 4218 N N . SER B 1 69 ? 62.058 31.320 -77.417 1.00 10.30 69 SER B N 1
ATOM 4219 C CA . SER B 1 69 ? 62.382 31.796 -78.762 1.00 14.74 69 SER B CA 1
ATOM 4220 C C . SER B 1 69 ? 61.212 32.530 -79.407 1.00 12.39 69 SER B C 1
ATOM 4221 O O . SER B 1 69 ? 61.429 33.417 -80.238 1.00 13.20 69 SER B O 1
ATOM 4224 N N . ARG B 1 70 ? 59.973 32.204 -79.035 1.00 12.29 70 ARG B N 1
ATOM 4225 C CA . ARG B 1 70 ? 58.835 32.903 -79.641 1.00 13.43 70 ARG B CA 1
ATOM 4226 C C . ARG B 1 70 ? 58.791 34.378 -79.255 1.00 16.00 70 ARG B C 1
ATOM 4227 O O . ARG B 1 70 ? 58.275 35.196 -80.025 1.00 16.50 70 ARG B O 1
ATOM 4235 N N . ILE B 1 71 ? 59.341 34.723 -78.079 1.00 11.13 71 ILE B N 1
ATOM 4236 C CA . ILE B 1 71 ? 59.593 36.102 -77.624 1.00 16.03 71 ILE B CA 1
ATOM 4237 C C . ILE B 1 71 ? 60.900 36.713 -78.107 1.00 13.75 71 ILE B C 1
ATOM 4238 O O . ILE B 1 71 ? 61.175 37.878 -77.791 1.00 12.17 71 ILE B O 1
ATOM 4243 N N . GLY B 1 72 ? 61.693 35.998 -78.893 1.00 14.07 72 GLY B N 1
ATOM 4244 C CA . GLY B 1 72 ? 62.933 36.593 -79.361 1.00 13.00 72 GLY B CA 1
ATOM 4245 C C . GLY B 1 72 ? 64.064 36.563 -78.360 1.00 14.02 72 GLY B C 1
ATOM 4246 O O . GLY B 1 72 ? 65.071 37.252 -78.565 1.00 12.70 72 GLY B O 1
ATOM 4247 N N . MET B 1 73 ? 63.947 35.785 -77.282 1.00 11.54 73 MET B N 1
ATOM 4248 C CA . MET B 1 73 ? 65.126 35.575 -76.450 1.00 11.16 73 MET B CA 1
ATOM 4249 C C . MET B 1 73 ? 66.204 34.893 -77.270 1.00 14.31 73 MET B C 1
ATOM 4250 O O . MET B 1 73 ? 65.921 34.170 -78.229 1.00 9.63 73 MET B O 1
ATOM 4255 N N . ASN B 1 74 ? 67.460 35.142 -76.893 1.00 10.41 74 ASN B N 1
ATOM 4256 C CA . ASN B 1 74 ? 68.577 34.568 -77.627 1.00 11.58 74 ASN B CA 1
ATOM 4257 C C . ASN B 1 74 ? 69.609 33.917 -76.712 1.00 13.39 74 ASN B C 1
ATOM 4258 O O . ASN B 1 74 ? 70.724 33.631 -77.168 1.00 10.35 74 ASN B O 1
ATOM 4263 N N . VAL B 1 75 ? 69.280 33.682 -75.435 1.00 10.08 75 VAL B N 1
ATOM 4264 C CA . VAL B 1 75 ? 70.173 32.950 -74.536 1.00 9.35 75 VAL B CA 1
ATOM 4265 C C . VAL B 1 75 ? 69.321 32.203 -73.522 1.00 14.50 75 VAL B C 1
ATOM 4266 O O . VAL B 1 75 ? 68.224 32.643 -73.150 1.00 7.57 75 VAL B O 1
ATOM 4270 N N . ILE B 1 76 ? 69.833 31.059 -73.078 1.00 8.19 76 ILE B N 1
ATOM 4271 C CA . ILE B 1 76 ? 69.285 30.359 -71.928 1.00 8.86 76 ILE B CA 1
ATOM 4272 C C . ILE B 1 76 ? 70.450 29.756 -71.150 1.00 13.10 76 ILE B C 1
ATOM 4273 O O . ILE B 1 76 ? 71.432 29.286 -71.739 1.00 10.92 76 ILE B O 1
ATOM 4278 N N . ARG B 1 77 ? 70.359 29.806 -69.828 1.00 8.79 77 ARG B N 1
ATOM 4279 C CA . ARG B 1 77 ? 71.337 29.171 -68.955 1.00 10.43 77 ARG B CA 1
ATOM 4280 C C . ARG B 1 77 ? 70.660 27.990 -68.286 1.00 11.61 77 ARG B C 1
ATOM 4281 O O . ARG B 1 77 ? 69.599 28.143 -67.670 1.00 9.39 77 ARG B O 1
ATOM 4289 N N . ILE B 1 78 ? 71.258 26.810 -68.418 1.00 11.16 78 ILE B N 1
ATOM 4290 C CA . ILE B 1 78 ? 70.679 25.598 -67.857 1.00 9.75 78 ILE B CA 1
ATOM 4291 C C . ILE B 1 78 ? 71.705 24.964 -66.929 1.00 13.52 78 ILE B C 1
ATOM 4292 O O . ILE B 1 78 ? 72.917 25.158 -67.081 1.00 14.89 78 ILE B O 1
ATOM 4297 N N . GLY B 1 79 ? 71.210 24.230 -65.940 1.00 10.39 79 GLY B N 1
ATOM 4298 C CA . GLY B 1 79 ? 72.064 23.487 -65.029 1.00 10.44 79 GLY B CA 1
ATOM 4299 C C . GLY B 1 79 ? 72.135 22.031 -65.457 1.00 14.50 79 GLY B C 1
ATOM 4300 O O . GLY B 1 79 ? 71.156 21.472 -65.958 1.00 14.14 79 GLY B O 1
ATOM 4301 N N . ILE B 1 80 ? 73.324 21.436 -65.279 1.00 10.09 80 ILE B N 1
ATOM 4302 C CA . ILE B 1 80 ? 73.556 19.999 -65.422 1.00 15.07 80 ILE B CA 1
ATOM 4303 C C . ILE B 1 80 ? 73.701 19.428 -64.021 1.00 9.19 80 ILE B C 1
ATOM 4304 O O . ILE B 1 80 ? 74.387 20.024 -63.187 1.00 11.11 80 ILE B O 1
ATOM 4309 N N . GLU B 1 81 ? 73.075 18.280 -63.759 1.00 10.01 81 GLU B N 1
ATOM 4310 C CA . GLU B 1 81 ? 73.135 17.648 -62.440 1.00 12.09 81 GLU B CA 1
ATOM 4311 C C . GLU B 1 81 ? 74.307 16.671 -62.390 1.00 12.41 81 GLU B C 1
ATOM 4312 O O . GLU B 1 81 ? 74.314 15.651 -63.088 1.00 12.09 81 GLU B O 1
ATOM 4318 N N . TRP B 1 82 ? 75.297 17.001 -61.560 1.00 12.22 82 TRP B N 1
ATOM 4319 C CA . TRP B 1 82 ? 76.386 16.088 -61.227 1.00 10.64 82 TRP B CA 1
ATOM 4320 C C . TRP B 1 82 ? 75.848 14.719 -60.812 1.00 9.75 82 TRP B C 1
ATOM 4321 O O . TRP B 1 82 ? 76.352 13.682 -61.259 1.00 11.14 82 TRP B O 1
ATOM 4332 N N . SER B 1 83 ? 74.768 14.706 -60.024 1.00 9.42 83 SER B N 1
ATOM 4333 C CA . SER B 1 83 ? 74.192 13.473 -59.494 1.00 9.70 83 SER B CA 1
ATOM 4334 C C . SER B 1 83 ? 73.616 12.564 -60.583 1.00 13.40 83 SER B C 1
ATOM 4335 O O . SER B 1 83 ? 73.455 11.355 -60.357 1.00 13.11 83 SER B O 1
ATOM 4338 N N . ARG B 1 84 ? 73.215 13.129 -61.726 1.00 11.80 84 ARG B N 1
ATOM 4339 C CA . ARG B 1 84 ? 72.765 12.314 -62.855 1.00 9.39 84 ARG B CA 1
ATOM 4340 C C . ARG B 1 84 ? 73.942 11.817 -63.695 1.00 11.86 84 ARG B C 1
ATOM 4341 O O . ARG B 1 84 ? 73.949 10.662 -64.146 1.00 10.05 84 ARG B O 1
ATOM 4349 N N . ILE B 1 85 ? 74.918 12.691 -63.947 1.00 10.77 85 ILE B N 1
ATOM 4350 C CA . ILE B 1 85 ? 76.028 12.360 -64.838 1.00 11.97 85 ILE B CA 1
ATOM 4351 C C . ILE B 1 85 ? 76.925 11.303 -64.204 1.00 13.01 85 ILE B C 1
ATOM 4352 O O . ILE B 1 85 ? 77.400 10.385 -64.884 1.00 13.04 85 ILE B O 1
ATOM 4357 N N . PHE B 1 86 ? 77.183 11.426 -62.895 1.00 12.69 86 PHE B N 1
ATOM 4358 C CA . PHE B 1 86 ? 77.985 10.482 -62.117 1.00 13.62 86 PHE B CA 1
ATOM 4359 C C . PHE B 1 86 ? 77.111 9.967 -60.978 1.00 13.33 86 PHE B C 1
ATOM 4360 O O . PHE B 1 86 ? 77.189 10.461 -59.845 1.00 14.30 86 PHE B O 1
ATOM 4368 N N . PRO B 1 87 ? 76.235 8.998 -61.252 1.00 13.41 87 PRO B N 1
ATOM 4369 C CA . PRO B 1 87 ? 75.371 8.469 -60.185 1.00 11.97 87 PRO B CA 1
ATOM 4370 C C . PRO B 1 87 ? 76.141 7.725 -59.115 1.00 17.47 87 PRO B C 1
ATOM 4371 O O . PRO B 1 87 ? 75.610 7.544 -58.016 1.00 13.86 87 PRO B O 1
ATOM 4375 N N . ASN B 1 88 ? 77.380 7.314 -59.390 1.00 14.15 88 ASN B N 1
ATOM 4376 C CA . ASN B 1 88 ? 78.187 6.567 -58.444 1.00 14.69 88 ASN B CA 1
ATOM 4377 C C . ASN B 1 88 ? 79.490 7.299 -58.160 1.00 14.80 88 ASN B C 1
ATOM 4378 O O . ASN B 1 88 ? 80.002 8.026 -59.018 1.00 14.28 88 ASN B O 1
ATOM 4383 N N . PRO B 1 89 ? 80.034 7.144 -56.953 1.00 14.81 89 PRO B N 1
ATOM 4384 C CA . PRO B 1 89 ? 81.193 7.947 -56.550 1.00 15.60 89 PRO B CA 1
ATOM 4385 C C . PRO B 1 89 ? 82.406 7.703 -57.441 1.00 16.89 89 PRO B C 1
ATOM 4386 O O . PRO B 1 89 ? 82.664 6.581 -57.882 1.00 15.92 89 PRO B O 1
ATOM 4390 N N . THR B 1 90 ? 83.155 8.777 -57.687 1.00 16.61 90 THR B N 1
ATOM 4391 C CA . THR B 1 90 ? 84.298 8.769 -58.582 1.00 18.15 90 THR B CA 1
ATOM 4392 C C . THR B 1 90 ? 85.630 8.706 -57.842 1.00 19.62 90 THR B C 1
ATOM 4393 O O . THR B 1 90 ? 86.677 8.676 -58.495 1.00 19.24 90 THR B O 1
ATOM 4397 N N . HIS B 1 91 ? 85.621 8.690 -56.510 1.00 18.82 91 HIS B N 1
ATOM 4398 C CA . HIS B 1 91 ? 86.879 8.694 -55.770 1.00 26.93 91 HIS B CA 1
ATOM 4399 C C . HIS B 1 91 ? 87.726 7.475 -56.114 1.00 25.00 91 HIS B C 1
ATOM 4400 O O . HIS B 1 91 ? 87.216 6.359 -56.237 1.00 18.35 91 HIS B O 1
ATOM 4407 N N . GLY B 1 92 ? 89.030 7.697 -56.256 1.00 23.90 92 GLY B N 1
ATOM 4408 C CA . GLY B 1 92 ? 89.947 6.634 -56.594 1.00 24.72 92 GLY B CA 1
ATOM 4409 C C . GLY B 1 92 ? 89.916 6.189 -58.038 1.00 29.17 92 GLY B C 1
ATOM 4410 O O . GLY B 1 92 ? 90.648 5.259 -58.394 1.00 29.38 92 GLY B O 1
ATOM 4411 N N . ILE B 1 93 ? 89.098 6.810 -58.884 1.00 27.02 93 ILE B N 1
ATOM 4412 C CA . ILE B 1 93 ? 89.035 6.467 -60.302 1.00 23.61 93 ILE B CA 1
ATOM 4413 C C . ILE B 1 93 ? 89.658 7.614 -61.085 1.00 31.87 93 ILE B C 1
ATOM 4414 O O . ILE B 1 93 ? 89.047 8.674 -61.266 1.00 33.08 93 ILE B O 1
ATOM 4419 N N . LYS B 1 94 ? 90.888 7.410 -61.545 1.00 33.84 94 LYS B N 1
ATOM 4420 C CA . LYS B 1 94 ? 91.479 8.313 -62.519 1.00 38.40 94 LYS B CA 1
ATOM 4421 C C . LYS B 1 94 ? 90.771 8.099 -63.852 1.00 46.37 94 LYS B C 1
ATOM 4422 O O . LYS B 1 94 ? 90.685 6.965 -64.345 1.00 47.09 94 LYS B O 1
ATOM 4424 N N . ASP B 1 95 ? 90.248 9.184 -64.416 1.00 35.13 95 ASP B N 1
ATOM 4425 C CA . ASP B 1 95 ? 89.357 9.155 -65.575 1.00 40.50 95 ASP B CA 1
ATOM 4426 C C . ASP B 1 95 ? 88.070 8.388 -65.285 1.00 31.89 95 ASP B C 1
ATOM 4427 O O . ASP B 1 95 ? 87.946 7.207 -65.637 1.00 29.09 95 ASP B O 1
ATOM 4432 N N . PRO B 1 96 ? 87.077 9.030 -64.669 1.00 30.30 96 PRO B N 1
ATOM 4433 C CA . PRO B 1 96 ? 85.792 8.367 -64.433 1.00 26.43 96 PRO B CA 1
ATOM 4434 C C . PRO B 1 96 ? 84.858 8.339 -65.634 1.00 25.02 96 PRO B C 1
ATOM 4435 O O . PRO B 1 96 ? 83.687 7.989 -65.473 1.00 22.85 96 PRO B O 1
ATOM 4439 N N . SER B 1 97 ? 85.329 8.681 -66.834 1.00 23.27 97 SER B N 1
ATOM 4440 C CA . SER B 1 97 ? 84.442 8.671 -67.989 1.00 25.24 97 SER B CA 1
ATOM 4441 C C . SER B 1 97 ? 83.829 7.294 -68.240 1.00 27.41 97 SER B C 1
ATOM 4442 O O . SER B 1 97 ? 82.745 7.208 -68.829 1.00 25.19 97 SER B O 1
ATOM 4445 N N . GLN B 1 98 ? 84.469 6.220 -67.772 1.00 25.61 98 GLN B N 1
ATOM 4446 C CA . GLN B 1 98 ? 83.929 4.876 -67.937 1.00 27.46 98 GLN B CA 1
ATOM 4447 C C . GLN B 1 98 ? 82.787 4.563 -66.980 1.00 27.23 98 GLN B C 1
ATOM 4448 O O . GLN B 1 98 ? 82.114 3.545 -67.162 1.00 20.43 98 GLN B O 1
ATOM 4454 N N . ILE B 1 99 ? 82.542 5.398 -65.969 1.00 21.51 99 ILE B N 1
ATOM 4455 C CA . ILE B 1 99 ? 81.397 5.189 -65.098 1.00 19.97 99 ILE B CA 1
ATOM 4456 C C . ILE B 1 99 ? 80.395 6.338 -65.172 1.00 20.63 99 ILE B C 1
ATOM 4457 O O . ILE B 1 99 ? 79.457 6.381 -64.380 1.00 18.12 99 ILE B O 1
ATOM 4462 N N . ALA B 1 100 ? 80.578 7.272 -66.099 1.00 17.74 100 ALA B N 1
ATOM 4463 C CA . ALA B 1 100 ? 79.559 8.282 -66.349 1.00 16.57 100 ALA B CA 1
ATOM 4464 C C . ALA B 1 100 ? 78.325 7.638 -66.975 1.00 18.76 100 ALA B C 1
ATOM 4465 O O . ALA B 1 100 ? 78.413 6.626 -67.674 1.00 16.63 100 ALA B O 1
ATOM 4467 N N . ASP B 1 101 ? 77.158 8.218 -66.705 1.00 13.94 101 ASP B N 1
ATOM 4468 C CA . ASP B 1 101 ? 75.920 7.731 -67.307 1.00 14.75 101 ASP B CA 1
ATOM 4469 C C . ASP B 1 101 ? 75.784 8.389 -68.678 1.00 17.77 101 ASP B C 1
ATOM 4470 O O . ASP B 1 101 ? 75.331 9.532 -68.791 1.00 12.68 101 ASP B O 1
ATOM 4475 N N . MET B 1 102 ? 76.161 7.648 -69.732 1.00 17.49 102 MET B N 1
ATOM 4476 C CA . MET B 1 102 ? 76.198 8.207 -71.085 1.00 17.14 102 MET B CA 1
ATOM 4477 C C . MET B 1 102 ? 74.799 8.448 -71.643 1.00 16.31 102 MET B C 1
ATOM 4478 O O . MET B 1 102 ? 74.625 9.282 -72.541 1.00 15.15 102 MET B O 1
ATOM 4483 N N . LYS B 1 103 ? 73.795 7.718 -71.161 1.00 15.25 103 LYS B N 1
ATOM 4484 C CA . LYS B 1 103 ? 72.424 8.025 -71.566 1.00 14.93 103 LYS B CA 1
ATOM 4485 C C . LYS B 1 103 ? 72.004 9.400 -71.045 1.00 17.53 103 LYS B C 1
ATOM 4486 O O . LYS B 1 103 ? 71.310 10.155 -71.740 1.00 11.84 103 LYS B O 1
ATOM 4492 N N . VAL B 1 104 ? 72.424 9.740 -69.825 1.00 12.71 104 VAL B N 1
ATOM 4493 C CA . VAL B 1 104 ? 72.191 11.079 -69.287 1.00 13.71 104 VAL B CA 1
ATOM 4494 C C . VAL B 1 104 ? 72.962 12.123 -70.089 1.00 10.95 104 VAL B C 1
ATOM 4495 O O . VAL B 1 104 ? 72.422 13.179 -70.447 1.00 10.43 104 VAL B O 1
ATOM 4499 N N . VAL B 1 105 ? 74.235 11.848 -70.387 1.00 9.44 105 VAL B N 1
ATOM 4500 C CA . VAL B 1 105 ? 75.029 12.807 -71.150 1.00 12.47 105 VAL B CA 1
ATOM 4501 C C . VAL B 1 105 ? 74.390 13.056 -72.514 1.00 16.74 105 VAL B C 1
ATOM 4502 O O . VAL B 1 105 ? 74.280 14.202 -72.973 1.00 12.67 105 VAL B O 1
ATOM 4506 N N . GLU B 1 106 ? 73.956 11.987 -73.180 1.00 13.71 106 GLU B N 1
ATOM 4507 C CA . GLU B 1 106 ? 73.317 12.139 -74.483 1.00 19.26 106 GLU B CA 1
ATOM 4508 C C . GLU B 1 106 ? 72.016 12.917 -74.365 1.00 13.57 106 GLU B C 1
ATOM 4509 O O . GLU B 1 106 ? 71.685 13.719 -75.239 1.00 11.76 106 GLU B O 1
ATOM 4515 N N . HIS B 1 107 ? 71.265 12.695 -73.287 1.00 11.61 107 HIS B N 1
ATOM 4516 C CA . HIS B 1 107 ? 70.024 13.438 -73.107 1.00 13.58 107 HIS B CA 1
ATOM 4517 C C . HIS B 1 107 ? 70.289 14.931 -72.913 1.00 12.80 107 HIS B C 1
ATOM 4518 O O . HIS B 1 107 ? 69.555 15.765 -73.455 1.00 10.89 107 HIS B O 1
ATOM 4525 N N . TYR B 1 108 ? 71.323 15.295 -72.143 1.00 10.14 108 TYR B N 1
ATOM 4526 C CA . TYR B 1 108 ? 71.641 16.717 -71.988 1.00 12.35 108 TYR B CA 1
ATOM 4527 C C . TYR B 1 108 ? 72.090 17.325 -73.311 1.00 12.46 108 TYR B C 1
ATOM 4528 O O . TYR B 1 108 ? 71.774 18.487 -73.609 1.00 11.62 108 TYR B O 1
ATOM 4537 N N . LYS B 1 109 ? 72.832 16.562 -74.119 1.00 11.07 109 LYS B N 1
ATOM 4538 C CA . LYS B 1 109 ? 73.231 17.067 -75.437 1.00 12.68 109 LYS B CA 1
ATOM 4539 C C . LYS B 1 109 ? 72.019 17.327 -76.326 1.00 11.77 109 LYS B C 1
ATOM 4540 O O . LYS B 1 109 ? 72.011 18.283 -77.116 1.00 14.28 109 LYS B O 1
ATOM 4546 N N . GLN B 1 110 ? 70.998 16.469 -76.236 1.00 11.13 110 GLN B N 1
ATOM 4547 C CA . GLN B 1 110 ? 69.742 16.710 -76.948 1.00 9.93 110 GLN B CA 1
ATOM 4548 C C . GLN B 1 110 ? 69.042 17.970 -76.459 1.00 12.02 110 GLN B C 1
ATOM 4549 O O . GLN B 1 110 ? 68.519 18.744 -77.271 1.00 12.76 110 GLN B O 1
ATOM 4555 N N . ILE B 1 111 ? 69.002 18.187 -75.140 1.00 9.99 111 ILE B N 1
ATOM 4556 C CA . ILE B 1 111 ? 68.418 19.418 -74.614 1.00 11.65 111 ILE B CA 1
ATOM 4557 C C . ILE B 1 111 ? 69.168 20.627 -75.153 1.00 10.42 111 ILE B C 1
ATOM 4558 O O . ILE B 1 111 ? 68.565 21.588 -75.653 1.00 10.84 111 ILE B O 1
ATOM 4563 N N . ILE B 1 112 ? 70.499 20.590 -75.064 1.00 9.71 112 ILE B N 1
ATOM 4564 C CA . ILE B 1 112 ? 71.327 21.700 -75.530 1.00 11.35 112 ILE B CA 1
ATOM 4565 C C . ILE B 1 112 ? 71.096 21.948 -77.018 1.00 11.33 112 ILE B C 1
ATOM 4566 O O . ILE B 1 112 ? 70.903 23.091 -77.455 1.00 11.64 112 ILE B O 1
ATOM 4571 N N . GLU B 1 113 ? 71.107 20.878 -77.820 1.00 12.36 113 GLU B N 1
ATOM 4572 C CA . GLU B 1 113 ? 70.944 21.040 -79.264 1.00 14.63 113 GLU B CA 1
ATOM 4573 C C . GLU B 1 113 ? 69.559 21.579 -79.615 1.00 13.22 113 GLU B C 1
ATOM 4574 O O . GLU B 1 113 ? 69.416 22.357 -80.570 1.00 11.58 113 GLU B O 1
ATOM 4580 N N . ASP B 1 114 ? 68.527 21.192 -78.862 1.00 11.78 114 ASP B N 1
ATOM 4581 C CA . ASP B 1 114 ? 67.205 21.753 -79.128 1.00 11.65 114 ASP B CA 1
ATOM 4582 C C . ASP B 1 114 ? 67.198 23.264 -78.910 1.00 11.08 114 ASP B C 1
ATOM 4583 O O . ASP B 1 114 ? 66.695 24.020 -79.749 1.00 11.33 114 ASP B O 1
ATOM 4588 N N . ALA B 1 115 ? 67.762 23.728 -77.791 1.00 10.22 115 ALA B N 1
ATOM 4589 C CA . ALA B 1 115 ? 67.812 25.168 -77.542 1.00 12.08 115 ALA B CA 1
ATOM 4590 C C . ALA B 1 115 ? 68.578 25.890 -78.647 1.00 11.94 115 ALA B C 1
ATOM 4591 O O . ALA B 1 115 ? 68.122 26.919 -79.163 1.00 10.14 115 ALA B O 1
ATOM 4593 N N . LYS B 1 116 ? 69.749 25.360 -79.024 1.00 9.80 116 LYS B N 1
ATOM 4594 C CA . LYS B 1 116 ? 70.546 25.975 -80.088 1.00 14.30 116 LYS B CA 1
ATOM 4595 C C . LYS B 1 116 ? 69.763 26.076 -81.391 1.00 14.37 116 LYS B C 1
ATOM 4596 O O . LYS B 1 116 ? 69.875 27.073 -82.113 1.00 13.03 116 LYS B O 1
ATOM 4602 N N . SER B 1 117 ? 68.969 25.048 -81.710 1.00 12.62 117 SER B N 1
ATOM 4603 C CA . SER B 1 117 ? 68.259 24.993 -82.981 1.00 14.31 117 SER B CA 1
ATOM 4604 C C . SER B 1 117 ? 67.119 25.996 -83.061 1.00 16.06 117 SER B C 1
ATOM 4605 O O . SER B 1 117 ? 66.558 26.192 -84.144 1.00 14.64 117 SER B O 1
ATOM 4608 N N . ARG B 1 118 ? 66.756 26.617 -81.945 1.00 11.86 118 ARG B N 1
ATOM 4609 C CA . ARG B 1 118 ? 65.716 27.628 -81.914 1.00 16.85 118 ARG B CA 1
ATOM 4610 C C . ARG B 1 118 ? 66.301 29.027 -81.797 1.00 17.66 118 ARG B C 1
ATOM 4611 O O . ARG B 1 118 ? 65.548 30.000 -81.675 1.00 15.97 118 ARG B O 1
ATOM 4619 N N . GLY B 1 119 ? 67.627 29.146 -81.853 1.00 12.83 119 GLY B N 1
ATOM 4620 C CA . GLY B 1 119 ? 68.285 30.431 -81.824 1.00 14.20 119 GLY B CA 1
ATOM 4621 C C . GLY B 1 119 ? 68.740 30.896 -80.459 1.00 17.44 119 GLY B C 1
ATOM 4622 O O . GLY B 1 119 ? 69.025 32.085 -80.300 1.00 16.41 119 GLY B O 1
ATOM 4623 N N . LEU B 1 120 ? 68.796 30.012 -79.467 1.00 11.48 120 LEU B N 1
ATOM 4624 C CA . LEU B 1 120 ? 69.236 30.367 -78.120 1.00 13.43 120 LEU B CA 1
ATOM 4625 C C . LEU B 1 120 ? 70.702 29.975 -77.959 1.00 13.04 120 LEU B C 1
ATOM 4626 O O . LEU B 1 120 ? 71.059 28.805 -78.148 1.00 14.38 120 LEU B O 1
ATOM 4631 N N . LYS B 1 121 ? 71.550 30.934 -77.612 1.00 10.74 121 LYS B N 1
ATOM 4632 C CA . LYS B 1 121 ? 72.854 30.551 -77.090 1.00 12.43 121 LYS B CA 1
ATOM 4633 C C . LYS B 1 121 ? 72.665 29.846 -75.749 1.00 15.42 121 LYS B C 1
ATOM 4634 O O . LYS B 1 121 ? 71.711 30.117 -75.020 1.00 11.99 121 LYS B O 1
ATOM 4640 N N . VAL B 1 122 ? 73.557 28.912 -75.429 1.00 9.64 122 VAL B N 1
ATOM 4641 C CA . VAL B 1 122 ? 73.383 28.065 -74.245 1.00 12.75 122 VAL B CA 1
ATOM 4642 C C . VAL B 1 122 ? 74.592 28.232 -73.331 1.00 12.92 122 VAL B C 1
ATOM 4643 O O . VAL B 1 122 ? 75.733 27.982 -73.743 1.00 12.51 122 VAL B O 1
ATOM 4647 N N . ILE B 1 123 ? 74.339 28.685 -72.107 1.00 9.19 123 ILE B N 1
ATOM 4648 C CA . ILE B 1 123 ? 75.314 28.648 -71.024 1.00 9.34 123 ILE B CA 1
ATOM 4649 C C . ILE B 1 123 ? 74.979 27.445 -70.154 1.00 10.93 123 ILE B C 1
ATOM 4650 O O . ILE B 1 123 ? 73.848 27.317 -69.670 1.00 10.65 123 ILE B O 1
ATOM 4655 N N . VAL B 1 124 ? 75.942 26.553 -69.957 1.00 8.64 124 VAL B N 1
ATOM 4656 C CA . VAL B 1 124 ? 75.739 25.387 -69.107 1.00 9.61 124 VAL B CA 1
ATOM 4657 C C . VAL B 1 124 ? 76.454 25.622 -67.786 1.00 10.98 124 VAL B C 1
ATOM 4658 O O . VAL B 1 124 ? 77.662 25.892 -67.753 1.00 10.14 124 VAL B O 1
ATOM 4662 N N . ASN B 1 125 ? 75.703 25.541 -66.699 1.00 9.90 125 ASN B N 1
ATOM 4663 C CA . ASN B 1 125 ? 76.227 25.734 -65.355 1.00 9.73 125 ASN B CA 1
ATOM 4664 C C . ASN B 1 125 ? 76.409 24.365 -64.709 1.00 7.79 125 ASN B C 1
ATOM 4665 O O . ASN B 1 125 ? 75.458 23.584 -64.653 1.00 10.09 125 ASN B O 1
ATOM 4670 N N . LEU B 1 126 ? 77.630 24.074 -64.226 1.00 9.35 126 LEU B N 1
ATOM 4671 C CA . LEU B 1 126 ? 77.955 22.709 -63.791 1.00 10.93 126 LEU B CA 1
ATOM 4672 C C . LEU B 1 126 ? 77.387 22.337 -62.421 1.00 8.77 126 LEU B C 1
ATOM 4673 O O . LEU B 1 126 ? 77.173 21.145 -62.153 1.00 10.92 126 LEU B O 1
ATOM 4678 N N . ASN B 1 127 ? 77.167 23.295 -61.523 1.00 7.48 127 ASN B N 1
ATOM 4679 C CA . ASN B 1 127 ? 76.674 22.944 -60.190 1.00 8.42 127 ASN B CA 1
ATOM 4680 C C . ASN B 1 127 ? 75.714 24.018 -59.713 1.00 7.91 127 ASN B C 1
ATOM 4681 O O . ASN B 1 127 ? 76.024 25.209 -59.799 1.00 9.30 127 ASN B O 1
ATOM 4686 N N . HIS B 1 128 ? 74.536 23.598 -59.216 1.00 8.41 128 HIS B N 1
ATOM 4687 C CA . HIS B 1 128 ? 73.513 24.548 -58.767 1.00 9.31 128 HIS B CA 1
ATOM 4688 C C . HIS B 1 128 ? 72.929 23.989 -57.469 1.00 8.69 128 HIS B C 1
ATOM 4689 O O . HIS B 1 128 ? 71.847 23.397 -57.472 1.00 8.23 128 HIS B O 1
ATOM 4696 N N . PHE B 1 129 ? 73.683 24.176 -56.377 1.00 7.54 129 PHE B N 1
ATOM 4697 C CA . PHE B 1 129 ? 73.321 23.805 -55.011 1.00 9.07 129 PHE B CA 1
ATOM 4698 C C . PHE B 1 129 ? 73.412 22.293 -54.804 1.00 10.62 129 PHE B C 1
ATOM 4699 O O . PHE B 1 129 ? 74.154 21.830 -53.933 1.00 12.94 129 PHE B O 1
ATOM 4707 N N . THR B 1 130 ? 72.664 21.504 -55.574 1.00 9.67 130 THR B N 1
ATOM 4708 C CA . THR B 1 130 ? 72.583 20.082 -55.256 1.00 9.18 130 THR B CA 1
ATOM 4709 C C . THR B 1 130 ? 73.911 19.380 -55.502 1.00 9.65 130 THR B C 1
ATOM 4710 O O . THR B 1 130 ? 74.669 19.715 -56.421 1.00 11.00 130 THR B O 1
ATOM 4714 N N . LEU B 1 131 ? 74.180 18.393 -54.661 1.00 8.48 131 LEU B N 1
ATOM 4715 C CA . LEU B 1 131 ? 75.355 17.544 -54.718 1.00 9.96 131 LEU B CA 1
ATOM 4716 C C . LEU B 1 131 ? 74.907 16.094 -54.761 1.00 8.51 131 LEU B C 1
ATOM 4717 O O . LEU B 1 131 ? 73.868 15.749 -54.193 1.00 8.61 131 LEU B O 1
ATOM 4722 N N . PRO B 1 132 ? 75.679 15.219 -55.401 1.00 10.40 132 PRO B N 1
ATOM 4723 C CA . PRO B 1 132 ? 75.383 13.783 -55.317 1.00 10.97 132 PRO B CA 1
ATOM 4724 C C . PRO B 1 132 ? 75.303 13.315 -53.870 1.00 7.63 132 PRO B C 1
ATOM 4725 O O . PRO B 1 132 ? 76.074 13.741 -53.008 1.00 8.51 132 PRO B O 1
ATOM 4729 N N . LEU B 1 133 ? 74.354 12.419 -53.626 1.00 8.08 133 LEU B N 1
ATOM 4730 C CA . LEU B 1 133 ? 74.172 11.821 -52.311 1.00 9.10 133 LEU B CA 1
ATOM 4731 C C . LEU B 1 133 ? 75.412 11.069 -51.844 1.00 12.14 133 LEU B C 1
ATOM 4732 O O . LEU B 1 133 ? 75.673 11.000 -50.636 1.00 10.54 133 LEU B O 1
ATOM 4737 N N . TRP B 1 134 ? 76.182 10.485 -52.773 1.00 10.32 134 TRP B N 1
ATOM 4738 C CA . TRP B 1 134 ? 77.424 9.820 -52.385 1.00 11.17 134 TRP B CA 1
ATOM 4739 C C . TRP B 1 134 ? 78.475 10.814 -51.915 1.00 14.41 134 TRP B C 1
ATOM 4740 O O . TRP B 1 134 ? 79.451 10.423 -51.262 1.00 12.46 134 TRP B O 1
ATOM 4751 N N . LEU B 1 135 ? 78.285 12.093 -52.209 1.00 9.93 135 LEU B N 1
ATOM 4752 C CA . LEU B 1 135 ? 79.173 13.127 -51.716 1.00 9.16 135 LEU B CA 1
ATOM 4753 C C . LEU B 1 135 ? 78.633 13.826 -50.478 1.00 11.19 135 LEU B C 1
ATOM 4754 O O . LEU B 1 135 ? 79.421 14.240 -49.617 1.00 12.72 135 LEU B O 1
ATOM 4759 N N . HIS B 1 136 ? 77.309 13.969 -50.363 1.00 9.86 136 HIS B N 1
ATOM 4760 C CA . HIS B 1 136 ? 76.702 14.721 -49.262 1.00 9.51 136 HIS B CA 1
ATOM 4761 C C . HIS B 1 136 ? 75.390 14.063 -48.857 1.00 9.64 136 HIS B C 1
ATOM 4762 O O . HIS B 1 136 ? 74.425 14.077 -49.631 1.00 9.66 136 HIS B O 1
ATOM 4769 N N . ASP B 1 137 ? 75.335 13.517 -47.644 1.00 8.76 137 ASP B N 1
ATOM 4770 C CA . ASP B 1 137 ? 74.047 13.153 -47.061 1.00 11.79 137 ASP B CA 1
ATOM 4771 C C . ASP B 1 137 ? 73.768 14.120 -45.919 1.00 11.26 137 ASP B C 1
ATOM 4772 O O . ASP B 1 137 ? 74.322 13.959 -44.823 1.00 9.31 137 ASP B O 1
ATOM 4777 N N . PRO B 1 138 ? 72.912 15.129 -46.119 1.00 9.96 138 PRO B N 1
ATOM 4778 C CA . PRO B 1 138 ? 72.756 16.168 -45.093 1.00 10.66 138 PRO B CA 1
ATOM 4779 C C . PRO B 1 138 ? 71.966 15.717 -43.879 1.00 9.59 138 PRO B C 1
ATOM 4780 O O . PRO B 1 138 ? 72.050 16.382 -42.842 1.00 11.59 138 PRO B O 1
ATOM 4784 N N . ILE B 1 139 ? 71.208 14.620 -43.966 1.00 9.05 139 ILE B N 1
ATOM 4785 C CA . ILE B 1 139 ? 70.524 14.095 -42.789 1.00 10.56 139 ILE B CA 1
ATOM 4786 C C . ILE B 1 139 ? 71.510 13.378 -41.870 1.00 12.40 139 ILE B C 1
ATOM 4787 O O . ILE B 1 139 ? 71.450 13.534 -40.643 1.00 9.40 139 ILE B O 1
ATOM 4792 N N . ARG B 1 140 ? 72.439 12.598 -42.442 1.00 12.40 140 ARG B N 1
ATOM 4793 C CA . ARG B 1 140 ? 73.503 12.011 -41.632 1.00 13.49 140 ARG B CA 1
ATOM 4794 C C . ARG B 1 140 ? 74.326 13.102 -40.946 1.00 12.56 140 ARG B C 1
ATOM 4795 O O . ARG B 1 140 ? 74.651 12.988 -39.756 1.00 10.59 140 ARG B O 1
ATOM 4803 N N . VAL B 1 141 ? 74.651 14.176 -41.679 1.00 11.19 141 VAL B N 1
ATOM 4804 C CA . VAL B 1 141 ? 75.409 15.293 -41.107 1.00 10.68 141 VAL B CA 1
ATOM 4805 C C . VAL B 1 141 ? 74.626 15.957 -39.979 1.00 14.14 141 VAL B C 1
ATOM 4806 O O . VAL B 1 141 ? 75.139 16.149 -38.874 1.00 12.80 141 VAL B O 1
ATOM 4810 N N . SER B 1 142 ? 73.375 16.339 -40.248 1.00 14.12 142 SER B N 1
ATOM 4811 C CA . SER B 1 142 ? 72.672 17.212 -39.309 1.00 17.79 142 SER B CA 1
ATOM 4812 C C . SER B 1 142 ? 72.122 16.456 -38.104 1.00 13.92 142 SER B C 1
ATOM 4813 O O . SER B 1 142 ? 72.210 16.949 -36.977 1.00 14.34 142 SER B O 1
ATOM 4816 N N . ARG B 1 143 ? 71.542 15.274 -38.311 1.00 12.95 143 ARG B N 1
ATOM 4817 C CA . ARG B 1 143 ? 70.862 14.570 -37.229 1.00 11.85 143 ARG B CA 1
ATOM 4818 C C . ARG B 1 143 ? 71.751 13.547 -36.527 1.00 18.62 143 ARG B C 1
ATOM 4819 O O . ARG B 1 143 ? 71.499 13.234 -35.359 1.00 14.53 143 ARG B O 1
ATOM 4827 N N . PHE B 1 144 ? 72.792 13.030 -37.187 1.00 15.55 144 PHE B N 1
ATOM 4828 C CA . PHE B 1 144 ? 73.584 11.949 -36.608 1.00 15.83 144 PHE B CA 1
ATOM 4829 C C . PHE B 1 144 ? 75.063 12.278 -36.492 1.00 16.38 144 PHE B C 1
ATOM 4830 O O . PHE B 1 144 ? 75.864 11.371 -36.253 1.00 19.59 144 PHE B O 1
ATOM 4838 N N . ASN B 1 145 ? 75.439 13.549 -36.635 1.00 14.18 145 ASN B N 1
ATOM 4839 C CA . ASN B 1 145 ? 76.832 13.995 -36.517 1.00 17.08 145 ASN B CA 1
ATOM 4840 C C . ASN B 1 145 ? 77.775 13.130 -37.350 1.00 18.38 145 ASN B C 1
ATOM 4841 O O . ASN B 1 145 ? 78.914 12.866 -36.958 1.00 21.61 145 ASN B O 1
ATOM 4846 N N . ASP B 1 146 ? 77.306 12.665 -38.501 1.00 14.97 146 ASP B N 1
ATOM 4847 C CA . ASP B 1 146 ? 78.069 11.744 -39.338 1.00 14.27 146 ASP B CA 1
ATOM 4848 C C . ASP B 1 146 ? 78.561 12.529 -40.548 1.00 16.56 146 ASP B C 1
ATOM 4849 O O . ASP B 1 146 ? 77.773 12.879 -41.434 1.00 12.67 146 ASP B O 1
ATOM 4854 N N . PHE B 1 147 ? 79.867 12.802 -40.585 1.00 12.91 147 PHE B N 1
ATOM 4855 C CA . PHE B 1 147 ? 80.460 13.630 -41.623 1.00 16.40 147 PHE B CA 1
ATOM 4856 C C . PHE B 1 147 ? 81.180 12.806 -42.691 1.00 17.85 147 PHE B C 1
ATOM 4857 O O . PHE B 1 147 ? 82.040 13.340 -43.392 1.00 15.35 147 PHE B O 1
ATOM 4865 N N . SER B 1 148 ? 80.843 11.518 -42.835 1.00 16.96 148 SER B N 1
ATOM 4866 C CA . SER B 1 148 ? 81.550 10.704 -43.820 1.00 20.81 148 SER B CA 1
ATOM 4867 C C . SER B 1 148 ? 81.229 11.147 -45.242 1.00 23.08 148 SER B C 1
ATOM 4868 O O . SER B 1 148 ? 82.060 10.974 -46.141 1.00 20.29 148 SER B O 1
ATOM 4871 N N . ARG B 1 149 ? 80.044 11.731 -45.464 1.00 15.70 149 ARG B N 1
ATOM 4872 C CA . ARG B 1 149 ? 79.653 12.317 -46.753 1.00 13.21 149 ARG B CA 1
ATOM 4873 C C . ARG B 1 149 ? 79.169 13.729 -46.438 1.00 10.53 149 ARG B C 1
ATOM 4874 O O . ARG B 1 149 ? 77.975 13.947 -46.229 1.00 9.49 149 ARG B O 1
ATOM 4882 N N . SER B 1 150 ? 80.093 14.688 -46.399 1.00 11.44 150 SER B N 1
ATOM 4883 C CA . SER B 1 150 ? 79.799 15.993 -45.816 1.00 12.69 150 SER B CA 1
ATOM 4884 C C . SER B 1 150 ? 79.796 17.125 -46.840 1.00 9.71 150 SER B C 1
ATOM 4885 O O . SER B 1 150 ? 79.879 18.294 -46.454 1.00 11.05 150 SER B O 1
ATOM 4888 N N . GLY B 1 151 ? 79.692 16.815 -48.129 1.00 11.01 151 GLY B N 1
ATOM 4889 C CA . GLY B 1 151 ? 79.536 17.882 -49.112 1.00 10.53 151 GLY B CA 1
ATOM 4890 C C . GLY B 1 151 ? 80.796 18.722 -49.251 1.00 11.67 151 GLY B C 1
ATOM 4891 O O . GLY B 1 151 ? 81.909 18.202 -49.328 1.00 13.59 151 GLY B O 1
ATOM 4892 N N . TRP B 1 152 ? 80.621 20.048 -49.278 1.00 8.92 152 TRP B N 1
ATOM 4893 C CA . TRP B 1 152 ? 81.764 20.938 -49.449 1.00 11.97 152 TRP B CA 1
ATOM 4894 C C . TRP B 1 152 ? 82.656 20.995 -48.215 1.00 12.07 152 TRP B C 1
ATOM 4895 O O . TRP B 1 152 ? 83.726 21.601 -48.281 1.00 11.47 152 TRP B O 1
ATOM 4906 N N . LEU B 1 153 ? 82.250 20.383 -47.100 1.00 10.39 153 LEU B N 1
ATOM 4907 C CA . LEU B 1 153 ? 83.161 20.203 -45.976 1.00 13.72 153 LEU B CA 1
ATOM 4908 C C . LEU B 1 153 ? 84.153 19.076 -46.225 1.00 16.55 153 LEU B C 1
ATOM 4909 O O . LEU B 1 153 ? 85.196 19.025 -45.570 1.00 16.53 153 LEU B O 1
ATOM 4914 N N . ASP B 1 154 ? 83.819 18.168 -47.134 1.00 12.25 154 ASP B N 1
ATOM 4915 C CA . ASP B 1 154 ? 84.583 16.955 -47.385 1.00 18.90 154 ASP B CA 1
ATOM 4916 C C . ASP B 1 154 ? 85.832 17.347 -48.152 1.00 24.19 154 ASP B C 1
ATOM 4917 O O . ASP B 1 154 ? 85.737 17.883 -49.261 1.00 16.32 154 ASP B O 1
ATOM 4922 N N . ASP B 1 155 ? 86.999 17.139 -47.565 1.00 33.29 155 ASP B N 1
ATOM 4923 C CA . ASP B 1 155 ? 88.190 17.176 -48.398 1.00 35.96 155 ASP B CA 1
ATOM 4924 C C . ASP B 1 155 ? 88.236 15.859 -49.167 1.00 36.50 155 ASP B C 1
ATOM 4925 O O . ASP B 1 155 ? 88.543 14.803 -48.605 1.00 54.60 155 ASP B O 1
ATOM 4930 N N . ARG B 1 156 ? 88.007 15.977 -50.475 1.00 28.49 156 ARG B N 1
ATOM 4931 C CA . ARG B 1 156 ? 87.510 14.978 -51.424 1.00 30.86 156 ARG B CA 1
ATOM 4932 C C . ARG B 1 156 ? 86.589 15.681 -52.421 1.00 21.63 156 ARG B C 1
ATOM 4933 O O . ARG B 1 156 ? 86.652 15.438 -53.632 1.00 19.37 156 ARG B O 1
ATOM 4941 N N . SER B 1 157 ? 85.721 16.558 -51.908 1.00 14.84 157 SER B N 1
ATOM 4942 C CA . SER B 1 157 ? 84.783 17.270 -52.774 1.00 15.38 157 SER B CA 1
ATOM 4943 C C . SER B 1 157 ? 85.502 18.093 -53.844 1.00 9.78 157 SER B C 1
ATOM 4944 O O . SER B 1 157 ? 85.086 18.098 -55.006 1.00 10.25 157 SER B O 1
ATOM 4947 N N . VAL B 1 158 ? 86.604 18.751 -53.489 1.00 10.82 158 VAL B N 1
ATOM 4948 C CA . VAL B 1 158 ? 87.334 19.569 -54.460 1.00 12.24 158 VAL B CA 1
ATOM 4949 C C . VAL B 1 158 ? 87.852 18.702 -55.603 1.00 12.77 158 VAL B C 1
ATOM 4950 O O . VAL B 1 158 ? 87.700 19.036 -56.785 1.00 12.26 158 VAL B O 1
ATOM 4954 N N . HIS B 1 159 ? 88.487 17.581 -55.265 1.00 13.33 159 HIS B N 1
ATOM 4955 C CA . HIS B 1 159 ? 89.056 16.724 -56.299 1.00 17.64 159 HIS B CA 1
ATOM 4956 C C . HIS B 1 159 ? 87.970 16.116 -57.183 1.00 15.81 159 HIS B C 1
ATOM 4957 O O . HIS B 1 159 ? 88.127 16.050 -58.405 1.00 13.72 159 HIS B O 1
ATOM 4964 N N . GLU B 1 160 ? 86.865 15.650 -56.594 1.00 9.60 160 GLU B N 1
ATOM 4965 C CA . GLU B 1 160 ? 85.847 15.018 -57.428 1.00 11.73 160 GLU B CA 1
ATOM 4966 C C . GLU B 1 160 ? 85.115 16.043 -58.303 1.00 11.52 160 GLU B C 1
ATOM 4967 O O . GLU B 1 160 ? 84.712 15.720 -59.426 1.00 10.39 160 GLU B O 1
ATOM 4973 N N . PHE B 1 161 ? 84.937 17.275 -57.819 1.00 9.44 161 PHE B N 1
ATOM 4974 C CA . PHE B 1 161 ? 84.359 18.311 -58.678 1.00 9.30 161 PHE B CA 1
ATOM 4975 C C . PHE B 1 161 ? 85.286 18.635 -59.851 1.00 11.91 161 PHE B C 1
ATOM 4976 O O . PHE B 1 161 ? 84.823 18.840 -60.980 1.00 10.19 161 PHE B O 1
ATOM 4984 N N . THR B 1 162 ? 86.597 18.682 -59.606 1.00 9.25 162 THR B N 1
ATOM 4985 C CA . THR B 1 162 ? 87.542 18.895 -60.698 1.00 11.80 162 THR B CA 1
ATOM 4986 C C . THR B 1 162 ? 87.383 17.832 -61.783 1.00 10.92 162 THR B C 1
ATOM 4987 O O . THR B 1 162 ? 87.367 18.154 -62.974 1.00 12.57 162 THR B O 1
ATOM 4991 N N . LYS B 1 163 ? 87.223 16.567 -61.388 1.00 13.57 163 LYS B N 1
ATOM 4992 C CA . LYS B 1 163 ? 87.041 15.484 -62.355 1.00 13.56 163 LYS B CA 1
ATOM 4993 C C . LYS B 1 163 ? 85.752 15.648 -63.140 1.00 12.98 163 LYS B C 1
ATOM 4994 O O . LYS B 1 163 ? 85.699 15.365 -64.346 1.00 10.54 163 LYS B O 1
ATOM 5000 N N . PHE B 1 164 ? 84.680 16.018 -62.444 1.00 9.79 164 PHE B N 1
ATOM 5001 C CA . PHE B 1 164 ? 83.402 16.285 -63.091 1.00 10.08 164 PHE B CA 1
ATOM 5002 C C . PHE B 1 164 ? 83.528 17.439 -64.081 1.00 10.09 164 PHE B C 1
ATOM 5003 O O . PHE B 1 164 ? 83.059 17.343 -65.222 1.00 10.50 164 PHE B O 1
ATOM 5011 N N . ALA B 1 165 ? 84.214 18.514 -63.685 1.00 9.57 165 ALA B N 1
ATOM 5012 C CA . ALA B 1 165 ? 84.395 19.658 -64.581 1.00 11.90 165 ALA B CA 1
ATOM 5013 C C . ALA B 1 165 ? 85.195 19.276 -65.822 1.00 11.73 165 ALA B C 1
ATOM 5014 O O . ALA B 1 165 ? 84.886 19.728 -66.931 1.00 12.49 165 ALA B O 1
ATOM 5016 N N . THR B 1 166 ? 86.262 18.494 -65.639 1.00 11.17 166 THR B N 1
ATOM 5017 C CA . THR B 1 166 ? 87.046 18.004 -66.769 1.00 14.51 166 THR B CA 1
ATOM 5018 C C . THR B 1 166 ? 86.170 17.222 -67.736 1.00 13.92 166 THR B C 1
ATOM 5019 O O . THR B 1 166 ? 86.228 17.424 -68.955 1.00 15.29 166 THR B O 1
ATOM 5023 N N . PHE B 1 167 ? 85.360 16.307 -67.207 1.00 13.16 167 PHE B N 1
ATOM 5024 C CA . PHE B 1 167 ? 84.518 15.485 -68.064 1.00 14.18 167 PHE B CA 1
ATOM 5025 C C . PHE B 1 167 ? 83.511 16.334 -68.832 1.00 17.05 167 PHE B C 1
ATOM 5026 O O . PHE B 1 167 ? 83.246 16.083 -70.019 1.00 13.26 167 PHE B O 1
ATOM 5034 N N . CYS B 1 168 ? 82.939 17.346 -68.174 1.00 10.21 168 CYS B N 1
ATOM 5035 C CA . CYS B 1 168 ? 81.947 18.181 -68.851 1.00 12.89 168 CYS B CA 1
ATOM 5036 C C . CYS B 1 168 ? 82.578 19.011 -69.965 1.00 12.77 168 CYS B C 1
ATOM 5037 O O . CYS B 1 168 ? 81.987 19.160 -71.042 1.00 13.09 168 CYS B O 1
ATOM 5040 N N . ALA B 1 169 ? 83.763 19.580 -69.719 1.00 13.52 169 ALA B N 1
ATOM 5041 C CA . ALA B 1 169 ? 84.421 20.389 -70.737 1.00 13.52 169 ALA B CA 1
ATOM 5042 C C . ALA B 1 169 ? 84.743 19.558 -71.971 1.00 19.32 169 ALA B C 1
ATOM 5043 O O . ALA B 1 169 ? 84.642 20.050 -73.102 1.00 18.77 169 ALA B O 1
ATOM 5045 N N . LYS B 1 170 ? 85.121 18.294 -71.775 1.00 16.42 170 LYS B N 1
ATOM 5046 C CA . LYS B 1 170 ? 85.394 17.429 -72.914 1.00 19.08 170 LYS B CA 1
ATOM 5047 C C . LYS B 1 170 ? 84.111 16.980 -73.592 1.00 19.24 170 LYS B C 1
ATOM 5048 O O . LYS B 1 170 ? 84.085 16.827 -74.819 1.00 20.04 170 LYS B O 1
ATOM 5054 N N . SER B 1 171 ? 83.040 16.770 -72.822 1.00 12.76 171 SER B N 1
ATOM 5055 C CA . SER B 1 171 ? 81.857 16.112 -73.366 1.00 15.62 171 SER B CA 1
ATOM 5056 C C . SER B 1 171 ? 80.932 17.084 -74.090 1.00 20.70 171 SER B C 1
ATOM 5057 O O . SER B 1 171 ? 80.420 16.759 -75.168 1.00 17.64 171 SER B O 1
ATOM 5060 N N . PHE B 1 172 ? 80.701 18.271 -73.519 1.00 13.35 172 PHE B N 1
ATOM 5061 C CA . PHE B 1 172 ? 79.676 19.190 -74.018 1.00 15.12 172 PHE B CA 1
ATOM 5062 C C . PHE B 1 172 ? 80.346 20.234 -74.906 1.00 20.57 172 PHE B C 1
ATOM 5063 O O . PHE B 1 172 ? 80.576 21.376 -74.517 1.00 17.72 172 PHE B O 1
ATOM 5071 N N . ASP B 1 173 ? 80.642 19.828 -76.134 1.00 21.01 173 ASP B N 1
ATOM 5072 C CA . ASP B 1 173 ? 81.402 20.665 -77.047 1.00 24.21 173 ASP B CA 1
ATOM 5073 C C . ASP B 1 173 ? 80.528 21.561 -77.911 1.00 28.59 173 ASP B C 1
ATOM 5074 O O . ASP B 1 173 ? 81.064 22.295 -78.745 1.00 32.30 173 ASP B O 1
ATOM 5079 N N . ASP B 1 174 ? 79.208 21.542 -77.741 1.00 20.41 174 ASP B N 1
ATOM 5080 C CA . ASP B 1 174 ? 78.367 22.468 -78.487 1.00 24.82 174 ASP B CA 1
ATOM 5081 C C . ASP B 1 174 ? 77.754 23.566 -77.621 1.00 24.40 174 ASP B C 1
ATOM 5082 O O . ASP B 1 174 ? 76.858 24.267 -78.085 1.00 22.08 174 ASP B O 1
ATOM 5087 N N . VAL B 1 175 ? 78.220 23.762 -76.390 1.00 16.79 175 VAL B N 1
ATOM 5088 C CA . VAL B 1 175 ? 77.704 24.882 -75.609 1.00 16.51 175 VAL B CA 1
ATOM 5089 C C . VAL B 1 175 ? 78.394 26.169 -76.046 1.00 14.91 175 VAL B C 1
ATOM 5090 O O . VAL B 1 175 ? 79.453 26.158 -76.676 1.00 13.50 175 VAL B O 1
ATOM 5094 N N . ASP B 1 176 ? 77.804 27.300 -75.668 1.00 12.19 176 ASP B N 1
ATOM 5095 C CA . ASP B 1 176 ? 78.412 28.592 -75.949 1.00 14.53 176 ASP B CA 1
ATOM 5096 C C . ASP B 1 176 ? 79.274 29.102 -74.809 1.00 14.43 176 ASP B C 1
ATOM 5097 O O . ASP B 1 176 ? 80.156 29.936 -75.041 1.00 14.06 176 ASP B O 1
ATOM 5102 N N . ALA B 1 177 ? 79.034 28.636 -73.589 1.00 10.65 177 ALA B N 1
ATOM 5103 C CA . ALA B 1 177 ? 79.810 29.066 -72.434 1.00 10.24 177 ALA B CA 1
ATOM 5104 C C . ALA B 1 177 ? 79.495 28.136 -71.279 1.00 11.22 177 ALA B C 1
ATOM 5105 O O . ALA B 1 177 ? 78.455 27.473 -71.258 1.00 11.48 177 ALA B O 1
ATOM 5107 N N . PHE B 1 178 ? 80.394 28.120 -70.304 1.00 11.45 178 PHE B N 1
ATOM 5108 C CA . PHE B 1 178 ? 80.226 27.351 -69.081 1.00 11.49 178 PHE B CA 1
ATOM 5109 C C . PHE B 1 178 ? 80.282 28.285 -67.878 1.00 9.33 178 PHE B C 1
ATOM 5110 O O . PHE B 1 178 ? 81.004 29.283 -67.889 1.00 9.45 178 PHE B O 1
ATOM 5118 N N . THR B 1 179 ? 79.556 27.937 -66.819 1.00 9.31 179 THR B N 1
ATOM 5119 C CA . THR B 1 179 ? 79.907 28.419 -65.489 1.00 8.83 179 THR B CA 1
ATOM 5120 C C . THR B 1 179 ? 80.153 27.219 -64.589 1.00 7.35 179 THR B C 1
ATOM 5121 O O . THR B 1 179 ? 79.555 26.152 -64.770 1.00 7.40 179 THR B O 1
ATOM 5125 N N . THR B 1 180 ? 81.069 27.387 -63.635 1.00 8.23 180 THR B N 1
ATOM 5126 C CA . THR B 1 180 ? 81.393 26.287 -62.727 1.00 9.88 180 THR B CA 1
ATOM 5127 C C . THR B 1 180 ? 80.277 26.059 -61.713 1.00 11.10 180 THR B C 1
ATOM 5128 O O . THR B 1 180 ? 79.891 24.912 -61.443 1.00 8.56 180 THR B O 1
ATOM 5132 N N . MET B 1 181 ? 79.770 27.136 -61.116 1.00 7.32 181 MET B N 1
ATOM 5133 C CA . MET B 1 181 ? 78.829 26.995 -60.014 1.00 8.53 181 MET B CA 1
ATOM 5134 C C . MET B 1 181 ? 77.964 28.242 -59.914 1.00 9.72 181 MET B C 1
ATOM 5135 O O . MET B 1 181 ? 78.291 29.298 -60.463 1.00 8.67 181 MET B O 1
ATOM 5140 N N . ASN B 1 182 ? 76.870 28.101 -59.163 1.00 9.07 182 ASN B N 1
ATOM 5141 C CA . ASN B 1 182 ? 75.828 29.112 -59.018 1.00 8.25 182 ASN B CA 1
ATOM 5142 C C . ASN B 1 182 ? 75.695 29.467 -57.542 1.00 7.47 182 ASN B C 1
ATOM 5143 O O . ASN B 1 182 ? 75.361 28.602 -56.721 1.00 8.53 182 ASN B O 1
ATOM 5148 N N . GLU B 1 183 ? 75.943 30.732 -57.207 1.00 8.71 183 GLU B N 1
ATOM 5149 C CA . GLU B 1 183 ? 75.863 31.256 -55.838 1.00 8.83 183 GLU B CA 1
ATOM 5150 C C . GLU B 1 183 ? 76.517 30.340 -54.806 1.00 9.52 183 GLU B C 1
ATOM 5151 O O . GLU B 1 183 ? 75.870 29.958 -53.819 1.00 9.29 183 GLU B O 1
ATOM 5157 N N . PRO B 1 184 ? 77.796 29.991 -54.973 1.00 9.19 184 PRO B N 1
ATOM 5158 C CA . PRO B 1 184 ? 78.463 29.196 -53.934 1.00 10.65 184 PRO B CA 1
ATOM 5159 C C . PRO B 1 184 ? 78.409 29.857 -52.567 1.00 10.47 184 PRO B C 1
ATOM 5160 O O . PRO B 1 184 ? 78.390 29.156 -51.551 1.00 8.74 184 PRO B O 1
ATOM 5164 N N . ASN B 1 185 ? 78.349 31.191 -52.520 1.00 8.88 185 ASN B N 1
ATOM 5165 C CA . ASN B 1 185 ? 78.264 31.878 -51.243 1.00 8.48 185 ASN B CA 1
ATOM 5166 C C . ASN B 1 185 ? 76.949 31.575 -50.541 1.00 9.81 185 ASN B C 1
ATOM 5167 O O . ASN B 1 185 ? 76.909 31.514 -49.308 1.00 9.38 185 ASN B O 1
ATOM 5172 N N . VAL B 1 186 ? 75.880 31.331 -51.300 1.00 8.20 186 VAL B N 1
ATOM 5173 C CA . VAL B 1 186 ? 74.605 30.973 -50.681 1.00 8.75 186 VAL B CA 1
ATOM 5174 C C . VAL B 1 186 ? 74.640 29.539 -50.152 1.00 8.98 186 VAL B C 1
ATOM 5175 O O . VAL B 1 186 ? 74.135 29.255 -49.055 1.00 8.82 186 VAL B O 1
ATOM 5179 N N . VAL B 1 187 ? 75.229 28.610 -50.911 1.00 7.23 187 VAL B N 1
ATOM 5180 C CA . VAL B 1 187 ? 75.375 27.236 -50.418 1.00 9.56 187 VAL B CA 1
ATOM 5181 C C . VAL B 1 187 ? 76.078 27.227 -49.060 1.00 9.69 187 VAL B C 1
ATOM 5182 O O . VAL B 1 187 ? 75.649 26.544 -48.118 1.00 10.01 187 VAL B O 1
ATOM 5186 N N . ALA B 1 188 ? 77.169 27.992 -48.942 1.00 7.92 188 ALA B N 1
ATOM 5187 C CA . ALA B 1 188 ? 77.963 27.991 -47.712 1.00 9.88 188 ALA B CA 1
ATOM 5188 C C . ALA B 1 188 ? 77.235 28.708 -46.580 1.00 9.84 188 ALA B C 1
ATOM 5189 O O . ALA B 1 188 ? 77.140 28.189 -45.460 1.00 9.04 188 ALA B O 1
ATOM 5191 N N . LYS B 1 189 ? 76.732 29.915 -46.846 1.00 8.58 189 LYS B N 1
ATOM 5192 C CA . LYS B 1 189 ? 76.133 30.714 -45.780 1.00 8.91 189 LYS B CA 1
ATOM 5193 C C . LYS B 1 189 ? 74.847 30.074 -45.274 1.00 9.22 189 LYS B C 1
ATOM 5194 O O . LYS B 1 189 ? 74.656 29.905 -44.068 1.00 8.48 189 LYS B O 1
ATOM 5200 N N . LEU B 1 190 ? 73.949 29.695 -46.183 1.00 7.93 190 LEU B N 1
ATOM 5201 C CA . LEU B 1 190 ? 72.683 29.154 -45.717 1.00 8.52 190 LEU B CA 1
ATOM 5202 C C . LEU B 1 190 ? 72.836 27.722 -45.211 1.00 9.09 190 LEU B C 1
ATOM 5203 O O . LEU B 1 190 ? 72.093 27.309 -44.315 1.00 9.87 190 LEU B O 1
ATOM 5208 N N . GLY B 1 191 ? 73.807 26.967 -45.733 1.00 7.34 191 GLY B N 1
ATOM 5209 C CA . GLY B 1 191 ? 74.008 25.608 -45.258 1.00 6.11 191 GLY B CA 1
ATOM 5210 C C . GLY B 1 191 ? 74.573 25.522 -43.851 1.00 8.79 191 GLY B C 1
ATOM 5211 O O . GLY B 1 191 ? 74.224 24.605 -43.096 1.00 8.02 191 GLY B O 1
ATOM 5212 N N . TYR B 1 192 ? 75.445 26.469 -43.473 1.00 8.28 192 TYR B N 1
ATOM 5213 C CA . TYR B 1 192 ? 76.220 26.357 -42.240 1.00 8.12 192 TYR B CA 1
ATOM 5214 C C . TYR B 1 192 ? 76.112 27.571 -41.325 1.00 9.53 192 TYR B C 1
ATOM 5215 O O . TYR B 1 192 ? 76.704 27.556 -40.240 1.00 9.74 192 TYR B O 1
ATOM 5224 N N . PHE B 1 193 ? 75.378 28.611 -41.723 1.00 7.61 193 PHE B N 1
ATOM 5225 C CA . PHE B 1 193 ? 75.262 29.827 -40.935 1.00 8.77 193 PHE B CA 1
ATOM 5226 C C . PHE B 1 193 ? 73.980 30.550 -41.321 1.00 8.77 193 PHE B C 1
ATOM 5227 O O . PHE B 1 193 ? 73.954 31.780 -41.398 1.00 9.76 193 PHE B O 1
ATOM 5235 N N . GLY B 1 194 ? 72.926 29.786 -41.585 1.00 9.79 194 GLY B N 1
ATOM 5236 C CA . GLY B 1 194 ? 71.628 30.324 -41.950 1.00 10.02 194 GLY B CA 1
ATOM 5237 C C . GLY B 1 194 ? 70.553 29.382 -41.462 1.00 11.34 194 GLY B C 1
ATOM 5238 O O . GLY B 1 194 ? 69.775 28.837 -42.252 1.00 10.92 194 GLY B O 1
ATOM 5239 N N . ARG B 1 195 ? 70.519 29.191 -40.141 1.00 10.83 195 ARG B N 1
ATOM 5240 C CA . ARG B 1 195 ? 69.684 28.166 -39.518 1.00 13.57 195 ARG B CA 1
ATOM 5241 C C . ARG B 1 195 ? 68.205 28.342 -39.841 1.00 14.55 195 ARG B C 1
ATOM 5242 O O . ARG B 1 195 ? 67.486 27.349 -39.984 1.00 13.72 195 ARG B O 1
ATOM 5250 N N . LEU B 1 196 ? 67.728 29.578 -39.975 1.00 10.60 196 LEU B N 1
ATOM 5251 C CA . LEU B 1 196 ? 66.319 29.776 -40.301 1.00 12.01 196 LEU B CA 1
ATOM 5252 C C . LEU B 1 196 ? 66.018 29.672 -41.798 1.00 14.10 196 LEU B C 1
ATOM 5253 O O . LEU B 1 196 ? 64.856 29.803 -42.186 1.00 12.25 196 LEU B O 1
ATOM 5258 N N . SER B 1 197 ? 67.016 29.436 -42.651 1.00 9.94 197 SER B N 1
ATOM 5259 C CA . SER B 1 197 ? 66.786 29.468 -44.090 1.00 11.12 197 SER B CA 1
ATOM 5260 C C . SER B 1 197 ? 66.292 28.143 -44.661 1.00 12.55 197 SER B C 1
ATOM 5261 O O . SER B 1 197 ? 65.778 28.123 -45.788 1.00 12.44 197 SER B O 1
ATOM 5264 N N . GLY B 1 198 ? 66.482 27.030 -43.955 1.00 10.36 198 GLY B N 1
ATOM 5265 C CA . GLY B 1 198 ? 66.032 25.744 -44.465 1.00 11.72 198 GLY B CA 1
ATOM 5266 C C . GLY B 1 198 ? 66.953 25.064 -45.464 1.00 11.67 198 GLY B C 1
ATOM 5267 O O . GLY B 1 198 ? 66.549 24.068 -46.078 1.00 11.45 198 GLY B O 1
ATOM 5268 N N . PHE B 1 199 ? 68.161 25.552 -45.645 1.00 8.75 199 PHE B N 1
ATOM 5269 C CA . PHE B 1 199 ? 69.097 24.940 -46.582 1.00 8.68 199 PHE B CA 1
ATOM 5270 C C . PHE B 1 199 ? 69.920 23.852 -45.887 1.00 11.00 199 PHE B C 1
ATOM 5271 O O . PHE B 1 199 ? 70.271 23.999 -44.710 1.00 8.92 199 PHE B O 1
ATOM 5279 N N . PRO B 1 200 ? 70.251 22.764 -46.581 1.00 9.17 200 PRO B N 1
ATOM 5280 C CA . PRO B 1 200 ? 70.997 21.659 -45.947 1.00 10.27 200 PRO B CA 1
ATOM 5281 C C . PRO B 1 200 ? 72.473 21.995 -45.807 1.00 8.79 200 PRO B C 1
ATOM 5282 O O . PRO B 1 200 ? 73.036 22.746 -46.625 1.00 8.75 200 PRO B O 1
ATOM 5286 N N . PRO B 1 201 ? 73.153 21.451 -44.777 1.00 9.45 201 PRO B N 1
ATOM 5287 C CA . PRO B 1 201 ? 72.581 20.588 -43.735 1.00 9.89 201 PRO B CA 1
ATOM 5288 C C . PRO B 1 201 ? 72.040 21.357 -42.528 1.00 9.11 201 PRO B C 1
ATOM 5289 O O . PRO B 1 201 ? 71.740 20.739 -41.516 1.00 9.31 201 PRO B O 1
ATOM 5293 N N . SER B 1 202 ? 71.909 22.678 -42.646 1.00 8.26 202 SER B N 1
ATOM 5294 C CA . SER B 1 202 ? 71.398 23.525 -41.564 1.00 10.66 202 SER B CA 1
ATOM 5295 C C . SER B 1 202 ? 72.212 23.361 -40.278 1.00 10.63 202 SER B C 1
ATOM 5296 O O . SER B 1 202 ? 71.670 23.221 -39.174 1.00 12.26 202 SER B O 1
ATOM 5299 N N . LEU B 1 203 ? 73.529 23.393 -40.423 1.00 10.00 203 LEU B N 1
ATOM 5300 C CA . LEU B 1 203 ? 74.362 23.553 -39.251 1.00 9.84 203 LEU B CA 1
ATOM 5301 C C . LEU B 1 203 ? 74.445 25.034 -38.898 1.00 13.27 203 LEU B C 1
ATOM 5302 O O . LEU B 1 203 ? 74.022 25.915 -39.664 1.00 8.16 203 LEU B O 1
ATOM 5307 N N . LEU B 1 204 ? 74.989 25.309 -37.716 1.00 10.32 204 LEU B N 1
ATOM 5308 C CA . LEU B 1 204 ? 75.182 26.687 -37.262 1.00 11.07 204 LEU B CA 1
ATOM 5309 C C . LEU B 1 204 ? 76.582 26.735 -36.656 1.00 13.12 204 LEU B C 1
ATOM 5310 O O . LEU B 1 204 ? 76.766 26.477 -35.460 1.00 9.75 204 LEU B O 1
ATOM 5315 N N . ASN B 1 205 ? 77.561 27.070 -37.494 1.00 9.51 205 ASN B N 1
ATOM 5316 C CA . ASN B 1 205 ? 78.963 26.992 -37.095 1.00 11.00 205 ASN B CA 1
ATOM 5317 C C . ASN B 1 205 ? 79.760 27.845 -38.073 1.00 10.29 205 ASN B C 1
ATOM 5318 O O . ASN B 1 205 ? 79.929 27.465 -39.240 1.00 7.60 205 ASN B O 1
ATOM 5323 N N . ILE B 1 206 ? 80.243 28.987 -37.597 1.00 8.19 206 ILE B N 1
ATOM 5324 C CA . ILE B 1 206 ? 80.929 29.931 -38.478 1.00 9.73 206 ILE B CA 1
ATOM 5325 C C . ILE B 1 206 ? 82.181 29.308 -39.089 1.00 9.84 206 ILE B C 1
ATOM 5326 O O . ILE B 1 206 ? 82.595 29.688 -40.194 1.00 9.76 206 ILE B O 1
ATOM 5331 N N . ASP B 1 207 ? 82.804 28.347 -38.393 1.00 9.13 207 ASP B N 1
ATOM 5332 C CA . ASP B 1 207 ? 84.007 27.713 -38.933 1.00 12.02 207 ASP B CA 1
ATOM 5333 C C . ASP B 1 207 ? 83.680 26.791 -40.104 1.00 9.84 207 ASP B C 1
ATOM 5334 O O . ASP B 1 207 ? 84.519 26.597 -40.989 1.00 11.37 207 ASP B O 1
ATOM 5339 N N . LEU B 1 208 ? 82.490 26.183 -40.112 1.00 10.62 208 LEU B N 1
ATOM 5340 C CA . LEU B 1 208 ? 82.103 25.340 -41.241 1.00 10.59 208 LEU B CA 1
ATOM 5341 C C . LEU B 1 208 ? 81.592 26.176 -42.403 1.00 11.64 208 LEU B C 1
ATOM 5342 O O . LEU B 1 208 ? 81.783 25.798 -43.561 1.00 9.81 208 LEU B O 1
ATOM 5347 N N . TYR B 1 209 ? 80.941 27.305 -42.108 1.00 9.61 209 TYR B N 1
ATOM 5348 C CA . TYR B 1 209 ? 80.685 28.327 -43.116 1.00 9.97 209 TYR B CA 1
ATOM 5349 C C . TYR B 1 209 ? 81.981 28.709 -43.835 1.00 12.27 209 TYR B C 1
ATOM 5350 O O . TYR B 1 209 ? 82.064 28.676 -45.072 1.00 11.63 209 TYR B O 1
ATOM 5359 N N . GLU B 1 210 ? 83.015 29.057 -43.064 1.00 11.06 210 GLU B N 1
ATOM 5360 C CA . GLU B 1 210 ? 84.308 29.419 -43.645 1.00 10.85 210 GLU B CA 1
ATOM 5361 C C . GLU B 1 210 ? 84.876 28.283 -44.491 1.00 10.46 210 GLU B C 1
ATOM 5362 O O . GLU B 1 210 ? 85.381 28.502 -45.598 1.00 11.58 210 GLU B O 1
ATOM 5368 N N . LYS B 1 211 ? 84.822 27.059 -43.965 1.00 10.32 211 LYS B N 1
ATOM 5369 C CA . LYS B 1 211 ? 85.375 25.911 -44.677 1.00 11.85 211 LYS B CA 1
ATOM 5370 C C . LYS B 1 211 ? 84.629 25.641 -45.989 1.00 13.26 211 LYS B C 1
ATOM 5371 O O . LYS B 1 211 ? 85.248 25.306 -47.007 1.00 8.28 211 LYS B O 1
ATOM 5377 N N . ALA B 1 212 ? 83.299 25.764 -45.982 1.00 10.46 212 ALA B N 1
ATOM 5378 C CA . ALA B 1 212 ? 82.520 25.546 -47.203 1.00 12.12 212 ALA B CA 1
ATOM 5379 C C . ALA B 1 212 ? 82.803 26.619 -48.249 1.00 9.86 212 ALA B C 1
ATOM 5380 O O . ALA B 1 212 ? 82.835 26.323 -49.449 1.00 10.91 212 ALA B O 1
ATOM 5382 N N . LEU B 1 213 ? 83.001 27.870 -47.823 1.00 9.49 213 LEU B N 1
ATOM 5383 C CA . LEU B 1 213 ? 83.415 28.912 -48.764 1.00 11.24 213 LEU B CA 1
ATOM 5384 C C . LEU B 1 213 ? 84.758 28.566 -49.398 1.00 9.27 213 LEU B C 1
ATOM 5385 O O . LEU B 1 213 ? 84.913 28.607 -50.625 1.00 10.43 213 LEU B O 1
ATOM 5390 N N . ASP B 1 214 ? 85.745 28.243 -48.561 1.00 9.68 214 ASP B N 1
ATOM 5391 C CA . ASP B 1 214 ? 87.105 28.001 -49.036 1.00 10.88 214 ASP B CA 1
ATOM 5392 C C . ASP B 1 214 ? 87.172 26.803 -49.970 1.00 10.25 214 ASP B C 1
ATOM 5393 O O . ASP B 1 214 ? 87.906 26.827 -50.963 1.00 10.85 214 ASP B O 1
ATOM 5398 N N . ASN B 1 215 ? 86.436 25.731 -49.658 1.00 9.36 215 ASN B N 1
ATOM 5399 C CA . ASN B 1 215 ? 86.489 24.554 -50.520 1.00 10.85 215 ASN B CA 1
ATOM 5400 C C . ASN B 1 215 ? 85.809 24.814 -51.860 1.00 9.27 215 ASN B C 1
ATOM 5401 O O . ASN B 1 215 ? 86.264 24.317 -52.896 1.00 10.55 215 ASN B O 1
ATOM 5406 N N . GLN B 1 216 ? 84.736 25.606 -51.874 1.00 7.85 216 GLN B N 1
ATOM 5407 C CA . GLN B 1 216 ? 84.133 25.964 -53.153 1.00 8.56 216 GLN B CA 1
ATOM 5408 C C . GLN B 1 216 ? 85.043 26.882 -53.966 1.00 9.45 216 GLN B C 1
ATOM 5409 O O . GLN B 1 216 ? 85.040 26.821 -55.200 1.00 8.60 216 GLN B O 1
ATOM 5415 N N . ILE B 1 217 ? 85.830 27.726 -53.299 1.00 9.61 21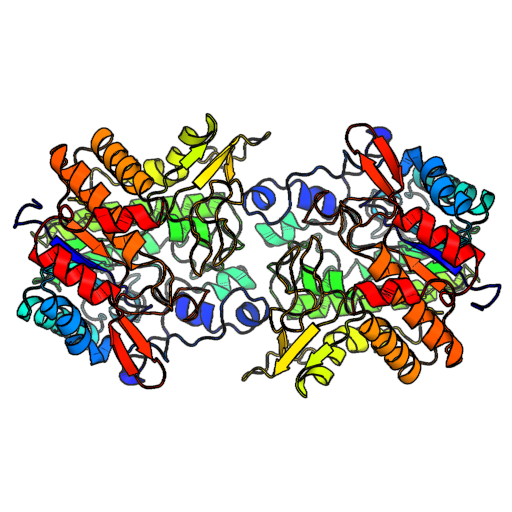7 ILE B N 1
ATOM 5416 C CA . ILE B 1 217 ? 86.818 28.548 -54.003 1.00 9.97 217 ILE B CA 1
ATOM 5417 C C . ILE B 1 217 ? 87.868 27.660 -54.659 1.00 10.88 217 ILE B C 1
ATOM 5418 O O . ILE B 1 217 ? 88.161 27.787 -55.860 1.00 8.42 217 ILE B O 1
ATOM 5423 N N . LEU B 1 218 ? 88.458 26.755 -53.868 1.00 10.58 218 LEU B N 1
ATOM 5424 C CA . LEU B 1 218 ? 89.399 25.773 -54.398 1.00 11.61 218 LEU B CA 1
ATOM 5425 C C . LEU B 1 218 ? 88.786 25.003 -55.558 1.00 12.68 218 LEU B C 1
ATOM 5426 O O . LEU B 1 218 ? 89.419 24.828 -56.606 1.00 10.34 218 LEU B O 1
ATOM 5431 N N . ALA B 1 219 ? 87.536 24.549 -55.394 1.00 7.82 219 ALA B N 1
ATOM 5432 C CA . ALA B 1 219 ? 86.892 23.762 -56.444 1.00 10.10 219 ALA B CA 1
ATOM 5433 C C . ALA B 1 219 ? 86.711 24.578 -57.714 1.00 10.07 219 ALA B C 1
ATOM 5434 O O . ALA B 1 219 ? 86.926 24.071 -58.823 1.00 10.11 219 ALA B O 1
ATOM 5436 N N . HIS B 1 220 ? 86.313 25.845 -57.581 1.00 8.40 220 HIS B N 1
ATOM 5437 C CA . HIS B 1 220 ? 86.159 26.658 -58.778 1.00 10.54 220 HIS B CA 1
ATOM 5438 C C . HIS B 1 220 ? 87.494 26.868 -59.482 1.00 10.94 220 HIS B C 1
ATOM 5439 O O . HIS B 1 220 ? 87.588 26.736 -60.708 1.00 10.06 220 HIS B O 1
ATOM 5446 N N . ASN B 1 221 ? 88.514 27.293 -58.733 1.00 9.29 221 ASN B N 1
ATOM 5447 C CA . ASN B 1 221 ? 89.793 27.640 -59.346 1.00 11.43 221 ASN B CA 1
ATOM 5448 C C . ASN B 1 221 ? 90.415 26.430 -60.038 1.00 13.45 221 ASN B C 1
ATOM 5449 O O . ASN B 1 221 ? 90.934 26.539 -61.161 1.00 11.06 221 ASN B O 1
ATOM 5454 N N . LYS B 1 222 ? 90.356 25.265 -59.385 1.00 10.57 222 LYS B N 1
ATOM 5455 C CA . LYS B 1 222 ? 90.841 24.024 -59.994 1.00 14.94 222 LYS B CA 1
ATOM 5456 C C . LYS B 1 222 ? 90.023 23.651 -61.221 1.00 12.79 222 LYS B C 1
ATOM 5457 O O . LYS B 1 222 ? 90.569 23.171 -62.220 1.00 12.42 222 LYS B O 1
ATOM 5463 N N . ALA B 1 223 ? 88.700 23.777 -61.128 1.00 12.87 223 ALA B N 1
ATOM 5464 C CA . ALA B 1 223 ? 87.850 23.407 -62.255 1.00 11.22 223 ALA B CA 1
ATOM 5465 C C . ALA B 1 223 ? 88.144 24.293 -63.455 1.00 13.64 223 ALA B C 1
ATOM 5466 O O . ALA B 1 223 ? 88.238 23.811 -64.586 1.00 12.92 223 ALA B O 1
ATOM 5468 N N . TYR B 1 224 ? 88.298 25.593 -63.225 1.00 11.11 224 TYR B N 1
ATOM 5469 C CA . TYR B 1 224 ? 88.599 26.499 -64.326 1.00 12.69 224 TYR B CA 1
ATOM 5470 C C . TYR B 1 224 ? 89.878 26.081 -65.048 1.00 14.74 224 TYR B C 1
ATOM 5471 O O . TYR B 1 224 ? 89.901 25.970 -66.277 1.00 11.32 224 TYR B O 1
ATOM 5480 N N . GLU B 1 225 ? 90.950 25.837 -64.291 1.00 13.1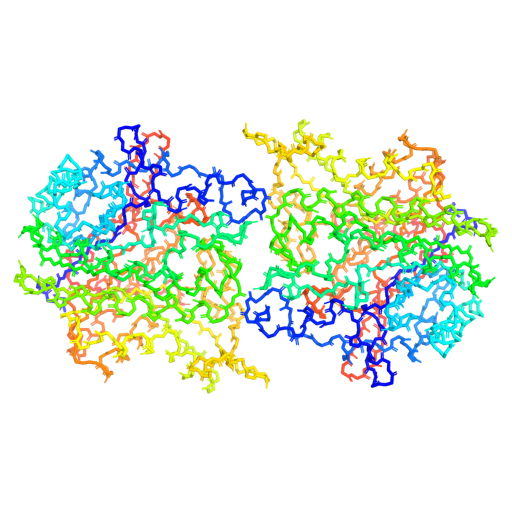1 225 GLU B N 1
ATOM 5481 C CA . GLU B 1 225 ? 92.227 25.443 -64.880 1.00 17.97 225 GLU B CA 1
ATOM 5482 C C . GLU B 1 225 ? 92.097 24.172 -65.713 1.00 17.42 225 GLU B C 1
ATOM 5483 O O . GLU B 1 225 ? 92.622 24.095 -66.829 1.00 19.28 225 GLU B O 1
ATOM 5489 N N . THR B 1 226 ? 91.415 23.152 -65.190 1.00 14.85 226 THR B N 1
ATOM 5490 C CA . THR B 1 226 ? 91.302 21.928 -65.978 1.00 18.43 226 THR B CA 1
ATOM 5491 C C . THR B 1 226 ? 90.394 22.131 -67.187 1.00 20.77 226 THR B C 1
ATOM 5492 O O . THR B 1 226 ? 90.703 21.650 -68.285 1.00 17.04 226 THR B O 1
ATOM 5496 N N . MET B 1 227 ? 89.297 22.877 -67.017 1.00 15.15 227 MET B N 1
ATOM 5497 C CA . MET B 1 227 ? 88.347 23.044 -68.109 1.00 14.01 227 MET B CA 1
ATOM 5498 C C . MET B 1 227 ? 88.984 23.775 -69.280 1.00 16.62 227 MET B C 1
ATOM 5499 O O . MET B 1 227 ? 88.748 23.420 -70.441 1.00 17.97 227 MET B O 1
ATOM 5504 N N . LYS B 1 228 ? 89.798 24.799 -68.997 1.00 16.29 228 LYS B N 1
ATOM 5505 C CA . LYS B 1 228 ? 90.386 25.594 -70.072 1.00 16.62 228 LYS B CA 1
ATOM 5506 C C . LYS B 1 228 ? 91.397 24.811 -70.900 1.00 22.46 228 LYS B C 1
ATOM 5507 O O . LYS B 1 228 ? 91.744 25.255 -71.999 1.00 17.46 228 LYS B O 1
ATOM 5513 N N . GLN B 1 229 ? 91.890 23.669 -70.404 1.00 19.92 229 GLN B N 1
ATOM 5514 C CA . GLN B 1 229 ? 92.705 22.804 -71.252 1.00 20.87 229 GLN B CA 1
ATOM 5515 C C . GLN B 1 229 ? 91.894 22.138 -72.353 1.00 23.31 229 GLN B C 1
ATOM 5516 O O . GLN B 1 229 ? 92.465 21.753 -73.374 1.00 21.86 229 GLN B O 1
ATOM 5522 N N . PHE B 1 230 ? 90.585 21.997 -72.187 1.00 18.65 230 PHE B N 1
ATOM 5523 C CA . PHE B 1 230 ? 89.806 21.181 -73.101 1.00 21.40 230 PHE B CA 1
ATOM 5524 C C . PHE B 1 230 ? 88.725 21.956 -73.832 1.00 22.70 230 PHE B C 1
ATOM 5525 O O . PHE B 1 230 ? 88.061 21.388 -74.705 1.00 25.35 230 PHE B O 1
ATOM 5533 N N . THR B 1 231 ? 88.530 23.233 -73.520 1.00 17.96 231 THR B N 1
ATOM 5534 C CA . THR B 1 231 ? 87.543 24.019 -74.238 1.00 19.12 231 THR B CA 1
ATOM 5535 C C . THR B 1 231 ? 88.085 25.419 -74.457 1.00 22.15 231 THR B C 1
ATOM 5536 O O . THR B 1 231 ? 88.858 25.937 -73.649 1.00 22.86 231 THR B O 1
ATOM 5540 N N . ASN B 1 232 ? 87.693 26.011 -75.583 1.00 23.82 232 ASN B N 1
ATOM 5541 C CA . ASN B 1 232 ? 87.963 27.411 -75.880 1.00 28.24 232 ASN B CA 1
ATOM 5542 C C . ASN B 1 232 ? 86.797 28.320 -75.516 1.00 25.31 232 ASN B C 1
ATOM 5543 O O . ASN B 1 232 ? 86.918 29.540 -75.635 1.00 28.73 232 ASN B O 1
ATOM 5548 N N . LYS B 1 233 ? 85.677 27.760 -75.080 1.00 21.39 233 LYS B N 1
ATOM 5549 C CA . LYS B 1 233 ? 84.537 28.584 -74.719 1.00 21.68 233 LYS B CA 1
ATOM 5550 C C . LYS B 1 233 ? 84.789 29.307 -73.392 1.00 18.18 233 LYS B C 1
ATOM 5551 O O . LYS B 1 233 ? 85.579 28.849 -72.561 1.00 16.11 233 LYS B O 1
ATOM 5557 N N . PRO B 1 234 ? 84.133 30.444 -73.173 1.00 17.13 234 PRO B N 1
ATOM 5558 C CA . PRO B 1 234 ? 84.306 31.156 -71.903 1.00 15.42 234 PRO B CA 1
ATOM 5559 C C . PRO B 1 234 ? 83.836 30.300 -70.742 1.00 12.97 234 PRO B C 1
ATOM 5560 O O . PRO B 1 234 ? 82.834 29.588 -70.841 1.00 12.91 234 PRO B O 1
ATOM 5564 N N . VAL B 1 235 ? 84.576 30.365 -69.638 1.00 10.78 235 VAL B N 1
ATOM 5565 C CA . VAL B 1 235 ? 84.205 29.705 -68.389 1.00 11.28 235 VAL B CA 1
ATOM 5566 C C . VAL B 1 235 ? 84.135 30.784 -67.315 1.00 14.48 235 VAL B C 1
ATOM 5567 O O . VAL B 1 235 ? 85.141 31.450 -67.032 1.00 12.01 235 VAL B O 1
ATOM 5571 N N . GLY B 1 236 ? 82.952 30.959 -66.722 1.00 9.90 236 GLY B N 1
ATOM 5572 C CA . GLY B 1 236 ? 82.778 31.959 -65.686 1.00 10.96 236 GLY B CA 1
ATOM 5573 C C . GLY B 1 236 ? 82.230 31.384 -64.393 1.00 10.24 236 GLY B C 1
ATOM 5574 O O . GLY B 1 236 ? 82.286 30.172 -64.161 1.00 8.68 236 GLY B O 1
ATOM 5575 N N . ILE B 1 237 ? 81.708 32.252 -63.534 1.00 8.93 237 ILE B N 1
ATOM 5576 C CA . ILE B 1 237 ? 81.039 31.851 -62.305 1.00 8.81 237 ILE B CA 1
ATOM 5577 C C . ILE B 1 237 ? 79.811 32.740 -62.146 1.00 9.38 237 ILE B C 1
ATOM 5578 O O . ILE B 1 237 ? 79.737 33.842 -62.695 1.00 10.60 237 ILE B O 1
ATOM 5583 N N . ILE B 1 238 ? 78.833 32.240 -61.394 1.00 11.58 238 ILE B N 1
ATOM 5584 C CA . ILE B 1 238 ? 77.598 32.962 -61.110 1.00 10.41 238 ILE B CA 1
ATOM 5585 C C . ILE B 1 238 ? 77.532 33.183 -59.603 1.00 9.82 238 ILE B C 1
ATOM 5586 O O . ILE B 1 238 ? 77.645 32.225 -58.825 1.00 7.70 238 ILE B O 1
ATOM 5591 N N . TYR B 1 239 ? 77.346 34.439 -59.190 1.00 10.01 239 TYR B N 1
ATOM 5592 C CA . TYR B 1 239 ? 77.512 34.810 -57.793 1.00 9.22 239 TYR B CA 1
ATOM 5593 C C . TYR B 1 239 ? 76.298 35.594 -57.302 1.00 11.67 239 TYR B C 1
ATOM 5594 O O . TYR B 1 239 ? 75.779 36.458 -58.015 1.00 9.75 239 TYR B O 1
ATOM 5603 N N . ALA B 1 240 ? 75.843 35.284 -56.082 1.00 8.66 240 ALA B N 1
ATOM 5604 C CA . ALA B 1 240 ? 74.762 36.040 -55.440 1.00 11.98 240 ALA B CA 1
ATOM 5605 C C . ALA B 1 240 ? 75.347 37.316 -54.842 1.00 12.29 240 ALA B C 1
ATOM 5606 O O . ALA B 1 240 ? 75.841 37.321 -53.710 1.00 10.88 240 ALA B O 1
ATOM 5608 N N . THR B 1 241 ? 75.281 38.409 -55.598 1.00 10.78 241 THR B N 1
ATOM 5609 C CA . THR B 1 241 ? 75.874 39.678 -55.180 1.00 14.33 241 THR B CA 1
ATOM 5610 C C . THR B 1 241 ? 74.886 40.439 -54.308 1.00 14.83 241 THR B C 1
ATOM 5611 O O . THR B 1 241 ? 73.831 40.865 -54.789 1.00 16.51 241 THR B O 1
ATOM 5615 N N . SER B 1 242 ? 75.243 40.645 -53.047 1.00 13.75 242 SER B N 1
ATOM 5616 C CA . SER B 1 242 ? 74.452 41.484 -52.165 1.00 16.19 242 SER B CA 1
ATOM 5617 C C . SER B 1 242 ? 74.729 42.959 -52.449 1.00 14.09 242 SER B C 1
ATOM 5618 O O . SER B 1 242 ? 75.815 43.333 -52.906 1.00 12.33 242 SER B O 1
ATOM 5621 N N . TRP B 1 243 ? 73.731 43.801 -52.180 1.00 12.52 243 TRP B N 1
ATOM 5622 C CA . TRP B 1 243 ? 73.917 45.251 -52.161 1.00 11.81 243 TRP B CA 1
ATOM 5623 C C . TRP B 1 243 ? 73.537 45.730 -50.765 1.00 15.83 243 TRP B C 1
ATOM 5624 O O . TRP B 1 243 ? 72.351 45.805 -50.427 1.00 11.16 243 TRP B O 1
ATOM 5635 N N . CYS B 1 244 ? 74.533 46.060 -49.951 1.00 12.46 244 CYS B N 1
ATOM 5636 C CA . CYS B 1 244 ? 74.294 46.418 -48.561 1.00 13.83 244 CYS B CA 1
ATOM 5637 C C . CYS B 1 244 ? 74.333 47.931 -48.402 1.00 19.04 244 CYS B C 1
ATOM 5638 O O . CYS B 1 244 ? 75.284 48.582 -48.846 1.00 18.35 244 CYS B O 1
ATOM 5641 N N . GLU B 1 245 ? 73.303 48.478 -47.767 1.00 16.41 245 GLU B N 1
ATOM 5642 C CA . GLU B 1 245 ? 73.256 49.870 -47.352 1.00 22.29 245 GLU B CA 1
ATOM 5643 C C . GLU B 1 245 ? 73.112 49.914 -45.833 1.00 20.28 245 GLU B C 1
ATOM 5644 O O . GLU B 1 245 ? 72.895 48.895 -45.179 1.00 19.02 245 GLU B O 1
ATOM 5650 N N . GLY B 1 246 ? 73.235 51.109 -45.266 1.00 27.91 246 GLY B N 1
ATOM 5651 C CA . GLY B 1 246 ? 73.111 51.269 -43.830 1.00 24.88 246 GLY B CA 1
ATOM 5652 C C . GLY B 1 246 ? 74.218 52.123 -43.248 1.00 26.71 246 GLY B C 1
ATOM 5653 O O . GLY B 1 246 ? 74.690 53.057 -43.900 1.00 24.75 246 GLY B O 1
ATOM 5654 N N . ASP B 1 247 ? 74.652 51.821 -42.027 1.00 23.83 247 ASP B N 1
ATOM 5655 C CA . ASP B 1 247 ? 75.731 52.597 -41.435 1.00 26.27 247 ASP B CA 1
ATOM 5656 C C . ASP B 1 247 ? 77.069 52.141 -42.026 1.00 29.23 247 ASP B C 1
ATOM 5657 O O . ASP B 1 247 ? 77.135 51.354 -42.975 1.00 28.04 247 ASP B O 1
ATOM 5662 N N . ASP B 1 248 ? 78.157 52.629 -41.447 1.00 28.45 248 ASP B N 1
ATOM 5663 C CA . ASP B 1 248 ? 79.497 52.330 -41.924 1.00 32.43 248 ASP B CA 1
ATOM 5664 C C . ASP B 1 248 ? 79.867 50.846 -41.852 1.00 32.88 248 ASP B C 1
ATOM 5665 O O . ASP B 1 248 ? 80.878 50.452 -42.448 1.00 35.14 248 ASP B O 1
ATOM 5667 N N . ALA B 1 249 ? 79.079 50.007 -41.179 1.00 24.80 249 ALA B N 1
ATOM 5668 C CA . ALA B 1 249 ? 79.343 48.570 -41.256 1.00 22.73 249 ALA B CA 1
ATOM 5669 C C . ALA B 1 249 ? 78.985 47.966 -42.618 1.00 22.42 249 ALA B C 1
ATOM 5670 O O . ALA B 1 249 ? 79.229 46.769 -42.821 1.00 20.46 249 ALA B O 1
ATOM 5672 N N . ARG B 1 250 ? 78.427 48.749 -43.552 1.00 23.03 250 ARG B N 1
ATOM 5673 C CA . ARG B 1 250 ? 78.050 48.181 -44.841 1.00 22.27 250 ARG B CA 1
ATOM 5674 C C . ARG B 1 250 ? 79.277 47.684 -45.607 1.00 23.03 250 ARG B C 1
ATOM 5675 O O . ARG B 1 250 ? 79.179 46.715 -46.369 1.00 19.80 250 ARG B O 1
ATOM 5683 N N . ASN B 1 251 ? 80.438 48.315 -45.405 1.00 20.17 251 ASN B N 1
ATOM 5684 C CA . ASN B 1 251 ? 81.644 47.899 -46.115 1.00 21.83 251 ASN B CA 1
ATOM 5685 C C . ASN B 1 251 ? 82.143 46.551 -45.614 1.00 20.89 251 ASN B C 1
ATOM 5686 O O . ASN B 1 251 ? 82.594 45.716 -46.408 1.00 17.10 251 ASN B O 1
ATOM 5691 N N . ASP B 1 252 ? 82.095 46.328 -44.296 1.00 15.61 252 ASP B N 1
ATOM 5692 C CA . ASP B 1 252 ? 82.435 45.013 -43.758 1.00 17.54 252 ASP B CA 1
ATOM 5693 C C . ASP B 1 252 ? 81.463 43.948 -44.243 1.00 18.84 252 ASP B C 1
ATOM 5694 O O . ASP B 1 252 ? 81.863 42.811 -44.525 1.00 14.25 252 ASP B O 1
ATOM 5699 N N . ALA B 1 253 ? 80.171 44.276 -44.283 1.00 16.33 253 ALA B N 1
ATOM 5700 C CA . ALA B 1 253 ? 79.196 43.301 -44.754 1.00 15.54 253 ALA B CA 1
ATOM 5701 C C . ALA B 1 253 ? 79.451 42.947 -46.218 1.00 14.56 253 ALA B C 1
ATOM 5702 O O . ALA B 1 253 ? 79.426 41.767 -46.595 1.00 13.79 253 ALA B O 1
ATOM 5704 N N . MET B 1 254 ? 79.724 43.955 -47.053 1.00 12.88 254 MET B N 1
ATOM 5705 C CA . MET B 1 254 ? 79.983 43.693 -48.469 1.00 17.02 254 MET B CA 1
ATOM 5706 C C . MET B 1 254 ? 81.221 42.817 -48.651 1.00 16.36 254 MET B C 1
ATOM 5707 O O . MET B 1 254 ? 81.259 41.950 -49.536 1.00 13.74 254 MET B O 1
ATOM 5712 N N . GLU B 1 255 ? 82.239 43.022 -47.807 1.00 17.27 255 GLU B N 1
ATOM 5713 C CA . GLU B 1 255 ? 83.455 42.210 -47.874 1.00 17.15 255 GLU B CA 1
ATOM 5714 C C . GLU B 1 255 ? 83.150 40.727 -47.666 1.00 15.13 255 GLU B C 1
ATOM 5715 O O . GLU B 1 255 ? 83.615 39.873 -48.429 1.00 16.63 255 GLU B O 1
ATOM 5721 N N . LEU B 1 256 ? 82.354 40.398 -46.647 1.00 12.35 256 LEU B N 1
ATOM 5722 C CA . LEU B 1 256 ? 82.034 38.992 -46.406 1.00 15.48 256 LEU B CA 1
ATOM 5723 C C . LEU B 1 256 ? 81.000 38.474 -47.402 1.00 16.28 256 LEU B C 1
ATOM 5724 O O . LEU B 1 256 ? 81.096 37.331 -47.867 1.00 13.59 256 LEU B O 1
ATOM 5729 N N . GLU B 1 257 ? 79.999 39.290 -47.741 1.00 12.61 257 GLU B N 1
ATOM 5730 C CA . GLU B 1 257 ? 78.952 38.809 -48.641 1.00 15.55 257 GLU B CA 1
ATOM 5731 C C . GLU B 1 257 ? 79.471 38.613 -50.065 1.00 12.93 257 GLU B C 1
ATOM 5732 O O . GLU B 1 257 ? 79.091 37.641 -50.732 1.00 13.51 257 GLU B O 1
ATOM 5738 N N . ASN B 1 258 ? 80.330 39.519 -50.551 1.00 8.99 258 ASN B N 1
ATOM 5739 C CA . ASN B 1 258 ? 80.721 39.545 -51.967 1.00 11.11 258 ASN B CA 1
ATOM 5740 C C . ASN B 1 258 ? 82.213 39.326 -52.199 1.00 15.10 258 ASN B C 1
ATOM 5741 O O . ASN B 1 258 ? 82.592 38.410 -52.939 1.00 12.44 258 ASN B O 1
ATOM 5746 N N . TRP B 1 259 ? 83.077 40.164 -51.627 1.00 11.80 259 TRP B N 1
ATOM 5747 C CA . TRP B 1 259 ? 84.437 40.264 -52.143 1.00 13.55 259 TRP B CA 1
ATOM 5748 C C . TRP B 1 259 ? 85.374 39.208 -51.567 1.00 13.49 259 TRP B C 1
ATOM 5749 O O . TRP B 1 259 ? 86.367 38.870 -52.215 1.00 13.58 259 TRP B O 1
ATOM 5760 N N . TYR B 1 260 ? 85.101 38.700 -50.361 1.00 13.09 260 TYR B N 1
ATOM 5761 C CA . TYR B 1 260 ? 85.904 37.613 -49.805 1.00 13.54 260 TYR B CA 1
ATOM 5762 C C . TYR B 1 260 ? 86.036 36.485 -50.820 1.00 15.49 260 TYR B C 1
ATOM 5763 O O . TYR B 1 260 ? 87.145 36.069 -51.174 1.00 15.19 260 TYR B O 1
ATOM 5772 N N . PHE B 1 261 ? 84.904 36.022 -51.342 1.00 13.87 261 PHE B N 1
ATOM 5773 C CA . PHE B 1 261 ? 84.915 34.954 -52.333 1.00 10.10 261 PHE B CA 1
ATOM 5774 C C . PHE B 1 261 ? 85.396 35.466 -53.691 1.00 12.77 261 PHE B C 1
ATOM 5775 O O . PHE B 1 261 ? 86.285 34.869 -54.312 1.00 11.60 261 PHE B O 1
ATOM 5783 N N . LEU B 1 262 ? 84.819 36.570 -54.177 1.00 10.94 262 LEU B N 1
ATOM 5784 C CA . LEU B 1 262 ? 85.082 36.972 -55.561 1.00 13.55 262 LEU B CA 1
ATOM 5785 C C . LEU B 1 262 ? 86.543 37.382 -55.770 1.00 14.42 262 LEU B C 1
ATOM 5786 O O . LEU B 1 262 ? 87.126 37.086 -56.822 1.00 10.79 262 LEU B O 1
ATOM 5791 N N . ASP B 1 263 ? 87.157 38.057 -54.788 1.00 9.90 263 ASP B N 1
ATOM 5792 C CA . ASP B 1 263 ? 88.587 38.360 -54.874 1.00 12.72 263 ASP B CA 1
ATOM 5793 C C . ASP B 1 263 ? 89.405 37.101 -55.127 1.00 12.71 263 ASP B C 1
ATOM 5794 O O . ASP B 1 263 ? 90.406 37.137 -55.845 1.00 14.49 263 ASP B O 1
ATOM 5799 N N . ARG B 1 264 ? 88.973 35.969 -54.600 1.00 9.65 264 ARG B N 1
ATOM 5800 C CA . ARG B 1 264 ? 89.810 34.749 -54.695 1.00 11.59 264 ARG B CA 1
ATOM 5801 C C . ARG B 1 264 ? 89.515 33.912 -55.954 1.00 12.32 264 ARG B C 1
ATOM 5802 O O . ARG B 1 264 ? 90.191 32.899 -56.124 1.00 11.99 264 ARG B O 1
ATOM 5810 N N . VAL B 1 265 ? 88.568 34.328 -56.795 1.00 10.26 265 VAL B N 1
ATOM 5811 C CA . VAL B 1 265 ? 88.294 33.583 -58.065 1.00 9.77 265 VAL B CA 1
ATOM 5812 C C . VAL B 1 265 ? 88.366 34.501 -59.302 1.00 13.61 265 VAL B C 1
ATOM 5813 O O . VAL B 1 265 ? 88.359 33.966 -60.405 1.00 10.04 265 VAL B O 1
ATOM 5817 N N . ILE B 1 266 ? 88.428 35.815 -59.107 1.00 9.98 266 ILE B N 1
ATOM 5818 C CA . ILE B 1 266 ? 88.416 36.798 -60.229 1.00 12.82 266 ILE B CA 1
ATOM 5819 C C . ILE B 1 266 ? 89.470 36.453 -61.299 1.00 13.87 266 ILE B C 1
ATOM 5820 O O . ILE B 1 266 ? 89.168 36.605 -62.467 1.00 13.44 266 ILE B O 1
ATOM 5825 N N . ASP B 1 267 ? 90.655 35.996 -60.891 1.00 14.69 267 ASP B N 1
ATOM 5826 C CA . ASP B 1 267 ? 91.723 35.747 -61.901 1.00 17.91 267 ASP B CA 1
ATOM 5827 C C . ASP B 1 267 ? 91.468 34.424 -62.629 1.00 17.18 267 ASP B C 1
ATOM 5828 O O . ASP B 1 267 ? 92.244 34.113 -63.527 1.00 20.52 267 ASP B O 1
ATOM 5833 N N . ARG B 1 268 ? 90.434 33.686 -62.224 1.00 11.91 268 ARG B N 1
ATOM 5834 C CA . ARG B 1 268 ? 90.085 32.407 -62.886 1.00 12.01 268 ARG B CA 1
ATOM 5835 C C . ARG B 1 268 ? 88.628 32.399 -63.388 1.00 11.85 268 ARG B C 1
ATOM 5836 O O . ARG B 1 268 ? 87.978 31.377 -63.250 1.00 9.38 268 ARG B O 1
ATOM 5844 N N . ILE B 1 269 ? 88.161 33.514 -63.949 1.00 11.35 269 ILE B N 1
ATOM 5845 C CA . ILE B 1 269 ? 86.871 33.522 -64.634 1.00 10.85 269 ILE B CA 1
ATOM 5846 C C . ILE B 1 269 ? 86.993 34.359 -65.898 1.00 12.64 269 ILE B C 1
ATOM 5847 O O . ILE B 1 269 ? 87.735 35.344 -65.949 1.00 11.48 269 ILE B O 1
ATOM 5852 N N . ASP B 1 270 ? 86.245 33.968 -66.921 1.00 12.14 270 ASP B N 1
ATOM 5853 C CA . ASP B 1 270 ? 86.201 34.753 -68.146 1.00 15.35 270 ASP B CA 1
ATOM 5854 C C . ASP B 1 270 ? 85.081 35.788 -68.137 1.00 13.89 270 ASP B C 1
ATOM 5855 O O . ASP B 1 270 ? 85.087 36.702 -68.972 1.00 14.11 270 ASP B O 1
ATOM 5860 N N . PHE B 1 271 ? 84.132 35.665 -67.212 1.00 10.49 271 PHE B N 1
ATOM 5861 C CA . PHE B 1 271 ? 83.033 36.607 -67.050 1.00 12.12 271 PHE B CA 1
ATOM 5862 C C . PHE B 1 271 ? 82.432 36.350 -65.680 1.00 11.82 271 PHE B C 1
ATOM 5863 O O . PHE B 1 271 ? 82.583 35.263 -65.114 1.00 11.24 271 PHE B O 1
ATOM 5871 N N . LEU B 1 272 ? 81.756 37.361 -65.149 1.00 10.36 272 LEU B N 1
ATOM 5872 C CA . LEU B 1 272 ? 81.091 37.268 -63.856 1.00 11.46 272 LEU B CA 1
ATOM 5873 C C . LEU B 1 272 ? 79.584 37.376 -64.064 1.00 11.60 272 LEU B C 1
ATOM 5874 O O . LEU B 1 272 ? 79.100 38.361 -64.636 1.00 11.81 272 LEU B O 1
ATOM 5879 N N . GLY B 1 273 ? 78.854 36.354 -63.626 1.00 10.36 273 GLY B N 1
ATOM 5880 C CA . GLY B 1 273 ? 77.409 36.393 -63.624 1.00 10.77 273 GLY B CA 1
ATOM 5881 C C . GLY B 1 273 ? 76.901 36.929 -62.302 1.00 12.93 273 GLY B C 1
ATOM 5882 O O . GLY B 1 273 ? 77.179 36.357 -61.237 1.00 10.64 273 GLY B O 1
ATOM 5883 N N . VAL B 1 274 ? 76.178 38.042 -62.368 1.00 8.31 274 VAL B N 1
ATOM 5884 C CA . VAL B 1 274 ? 75.636 38.737 -61.203 1.00 9.87 274 VAL B CA 1
ATOM 5885 C C . VAL B 1 274 ? 74.186 38.312 -61.013 1.00 9.74 274 VAL B C 1
ATOM 5886 O O . VAL B 1 274 ? 73.349 38.544 -61.894 1.00 9.30 274 VAL B O 1
ATOM 5890 N N . ASN B 1 275 ? 73.887 37.674 -59.880 1.00 8.58 275 ASN B N 1
ATOM 5891 C CA . ASN B 1 275 ? 72.518 37.351 -59.472 1.00 11.78 275 ASN B CA 1
ATOM 5892 C C . ASN B 1 275 ? 72.062 38.392 -58.457 1.00 13.32 275 ASN B C 1
ATOM 5893 O O . ASN B 1 275 ? 72.675 38.526 -57.390 1.00 11.78 275 ASN B O 1
ATOM 5898 N N . TYR B 1 276 ? 70.989 39.118 -58.776 1.00 11.27 276 TYR B N 1
ATOM 5899 C CA . TYR B 1 276 ? 70.526 40.198 -57.914 1.00 11.51 276 TYR B CA 1
ATOM 5900 C C . TYR B 1 276 ? 69.009 40.175 -57.796 1.00 10.76 276 TYR B C 1
ATOM 5901 O O . TYR B 1 276 ? 68.309 40.138 -58.814 1.00 7.67 276 TYR B O 1
ATOM 5910 N N . TYR B 1 277 ? 68.507 40.231 -56.558 1.00 10.05 277 TYR B N 1
ATOM 5911 C CA . TYR B 1 277 ? 67.069 40.278 -56.289 1.00 11.36 277 TYR B CA 1
ATOM 5912 C C . TYR B 1 277 ? 66.621 41.497 -55.497 1.00 11.58 277 TYR B C 1
ATOM 5913 O O . TYR B 1 277 ? 65.593 42.089 -55.830 1.00 10.45 277 TYR B O 1
ATOM 5922 N N . THR B 1 278 ? 67.356 41.894 -54.463 1.00 9.66 278 THR B N 1
ATOM 5923 C CA . THR B 1 278 ? 66.940 43.003 -53.606 1.00 10.18 278 THR B CA 1
ATOM 5924 C C . THR B 1 278 ? 68.158 43.460 -52.811 1.00 12.52 278 THR B C 1
ATOM 5925 O O . THR B 1 278 ? 69.231 42.855 -52.887 1.00 12.51 278 THR B O 1
ATOM 5929 N N . ARG B 1 279 ? 67.985 44.532 -52.035 1.00 11.42 279 ARG B N 1
ATOM 5930 C CA . ARG B 1 279 ? 69.058 45.070 -51.215 1.00 8.78 279 ARG B CA 1
ATOM 5931 C C . ARG B 1 279 ? 69.033 44.465 -49.806 1.00 14.66 279 ARG B C 1
ATOM 5932 O O . ARG B 1 279 ? 68.201 43.619 -49.472 1.00 13.14 279 ARG B O 1
ATOM 5940 N N . ALA B 1 280 ? 69.953 44.930 -48.959 1.00 12.34 280 ALA B N 1
ATOM 5941 C CA . ALA B 1 280 ? 69.964 44.596 -47.540 1.00 13.44 280 ALA B CA 1
ATOM 5942 C C . ALA B 1 280 ? 70.423 45.815 -46.758 1.00 14.10 280 ALA B C 1
ATOM 5943 O O . ALA B 1 280 ? 71.281 46.570 -47.222 1.00 16.02 280 ALA B O 1
ATOM 5945 N N . ILE B 1 281 ? 69.852 46.007 -45.574 1.00 14.81 281 ILE B N 1
ATOM 5946 C CA . ILE B 1 281 ? 70.184 47.128 -44.701 1.00 15.05 281 ILE B CA 1
ATOM 5947 C C . ILE B 1 281 ? 70.884 46.565 -43.474 1.00 16.83 281 ILE B C 1
ATOM 5948 O O . ILE B 1 281 ? 70.380 45.625 -42.849 1.00 18.30 281 ILE B O 1
ATOM 5953 N N . VAL B 1 282 ? 72.050 47.113 -43.139 1.00 16.48 282 VAL B N 1
ATOM 5954 C CA . VAL B 1 282 ? 72.826 46.582 -42.026 1.00 19.39 282 VAL B CA 1
ATOM 5955 C C . VAL B 1 282 ? 73.074 47.686 -41.006 1.00 16.60 282 VAL B C 1
ATOM 5956 O O . VAL B 1 282 ? 73.042 48.882 -41.314 1.00 17.37 282 VAL B O 1
ATOM 5960 N N . LYS B 1 283 ? 73.359 47.239 -39.789 1.00 16.53 283 LYS B N 1
ATOM 5961 C CA . LYS B 1 283 ? 73.732 48.175 -38.704 1.00 22.85 283 LYS B CA 1
ATOM 5962 C C . LYS B 1 283 ? 74.826 47.505 -37.873 1.00 19.85 283 LYS B C 1
ATOM 5963 O O . LYS B 1 283 ? 74.757 46.287 -37.670 1.00 16.88 283 LYS B O 1
ATOM 5969 N N . ARG B 1 284 ? 75.773 48.298 -37.413 1.00 18.37 284 ARG B N 1
ATOM 5970 C CA . ARG B 1 284 ? 76.872 47.775 -36.582 1.00 22.71 284 ARG B CA 1
ATOM 5971 C C . ARG B 1 284 ? 76.305 47.092 -35.333 1.00 21.44 284 ARG B C 1
ATOM 5972 O O . ARG B 1 284 ? 75.291 47.538 -34.827 1.00 22.25 284 ARG B O 1
ATOM 5980 N N . THR B 1 285 ? 76.932 46.004 -34.915 1.00 22.75 285 THR B N 1
ATOM 5981 C CA . THR B 1 285 ? 76.543 45.299 -33.673 1.00 24.21 285 THR B CA 1
ATOM 5982 C C . THR B 1 285 ? 77.522 45.728 -32.570 1.00 23.42 285 THR B C 1
ATOM 5983 O O . THR B 1 285 ? 78.624 46.141 -32.908 1.00 22.81 285 THR B O 1
ATOM 5987 N N . PRO B 1 286 ? 77.202 45.589 -31.266 1.00 31.81 286 PRO B N 1
ATOM 5988 C CA . PRO B 1 286 ? 78.178 45.953 -30.227 1.00 32.87 286 PRO B CA 1
ATOM 5989 C C . PRO B 1 286 ? 79.388 45.030 -30.188 1.00 32.18 286 PRO B C 1
ATOM 5990 O O . PRO B 1 286 ? 80.487 45.485 -29.854 1.00 36.45 286 PRO B O 1
ATOM 5994 N N . SER B 1 287 ? 79.229 43.759 -30.546 1.00 29.47 287 SER B N 1
ATOM 5995 C CA . SER B 1 287 ? 80.279 42.760 -30.427 1.00 28.60 287 SER B CA 1
ATOM 5996 C C . SER B 1 287 ? 80.785 42.348 -31.806 1.00 27.63 287 SER B C 1
ATOM 5997 O O . SER B 1 287 ? 80.109 42.530 -32.822 1.00 27.01 287 SER B O 1
ATOM 6000 N N . VAL B 1 288 ? 81.995 41.796 -31.834 1.00 22.28 288 VAL B N 1
ATOM 6001 C CA . VAL B 1 288 ? 82.582 41.233 -33.043 1.00 21.57 288 VAL B CA 1
ATOM 6002 C C . VAL B 1 288 ? 82.592 39.717 -32.895 1.00 20.03 288 VAL B C 1
ATOM 6003 O O . VAL B 1 288 ? 83.086 39.187 -31.894 1.00 20.21 288 VAL B O 1
ATOM 6007 N N . LEU B 1 289 ? 82.025 39.023 -33.874 1.00 15.21 289 LEU B N 1
ATOM 6008 C CA . LEU B 1 289 ? 82.085 37.570 -33.948 1.00 12.47 289 LEU B CA 1
ATOM 6009 C C . LEU B 1 289 ? 83.211 37.171 -34.895 1.00 15.98 289 LEU B C 1
ATOM 6010 O O . LEU B 1 289 ? 83.215 37.580 -36.061 1.00 15.27 289 LEU B O 1
ATOM 6015 N N . SER B 1 290 ? 84.140 36.353 -34.414 1.00 17.07 290 SER B N 1
ATOM 6016 C CA . SER B 1 290 ? 85.272 35.903 -35.217 1.00 22.50 290 SER B CA 1
ATOM 6017 C C . SER B 1 290 ? 85.237 34.392 -35.385 1.00 17.21 290 SER B C 1
ATOM 6018 O O . SER B 1 290 ? 84.947 33.665 -34.431 1.00 18.15 290 SER B O 1
ATOM 6021 N N . SER B 1 291 ? 85.558 33.918 -36.586 1.00 15.11 291 SER B N 1
ATOM 6022 C CA . SER B 1 291 ? 85.837 32.497 -36.735 1.00 16.83 291 SER B CA 1
ATOM 6023 C C . SER B 1 291 ? 87.119 32.142 -35.977 1.00 18.54 291 SER B C 1
ATOM 6024 O O . SER B 1 291 ? 87.898 33.015 -35.583 1.00 15.43 291 SER B O 1
ATOM 6027 N N . SER B 1 292 ? 87.329 30.839 -35.766 1.00 16.34 292 SER B N 1
ATOM 6028 C CA . SER B 1 292 ? 88.524 30.383 -35.056 1.00 21.73 292 SER B CA 1
ATOM 6029 C C . SER B 1 292 ? 89.798 30.806 -35.776 1.00 20.85 292 SER B C 1
ATOM 6030 O O . SER B 1 292 ? 90.776 31.203 -35.136 1.00 21.59 292 SER B O 1
ATOM 6033 N N . SER B 1 293 ? 89.808 30.731 -37.102 1.00 16.25 293 SER B N 1
ATOM 6034 C CA . SER B 1 293 ? 90.955 31.170 -37.943 1.00 21.09 293 SER B CA 1
ATOM 6035 C C . SER B 1 293 ? 91.168 32.683 -37.865 1.00 23.98 293 SER B C 1
ATOM 6036 O O . SER B 1 293 ? 92.299 33.121 -38.035 1.00 22.35 293 SER B O 1
ATOM 6039 N N . GLY B 1 294 ? 90.089 33.440 -37.681 1.00 23.83 294 GLY B N 1
ATOM 6040 C CA . GLY B 1 294 ? 90.162 34.910 -37.704 1.00 20.90 294 GLY B CA 1
ATOM 6041 C C . GLY B 1 294 ? 89.877 35.453 -39.087 1.00 23.64 294 GLY B C 1
ATOM 6042 O O . GLY B 1 294 ? 89.806 36.668 -39.223 1.00 28.01 294 GLY B O 1
ATOM 6043 N N . ARG B 1 295 ? 89.703 34.577 -40.070 1.00 22.68 295 ARG B N 1
ATOM 6044 C CA . ARG B 1 295 ? 89.539 35.031 -41.475 1.00 23.34 295 ARG B CA 1
ATOM 6045 C C . ARG B 1 295 ? 88.135 35.607 -41.712 1.00 22.57 295 ARG B C 1
ATOM 6046 O O . ARG B 1 295 ? 87.984 36.412 -42.617 1.00 21.42 295 ARG B O 1
ATOM 6048 N N . ILE B 1 296 ? 87.163 35.171 -40.921 1.00 19.29 296 ILE B N 1
ATOM 6049 C CA . ILE B 1 296 ? 85.785 35.713 -41.024 1.00 22.47 296 ILE B CA 1
ATOM 6050 C C . ILE B 1 296 ? 85.469 36.497 -39.753 1.00 22.38 296 ILE B C 1
ATOM 6051 O O . ILE B 1 296 ? 85.600 35.930 -38.671 1.00 23.38 296 ILE B O 1
ATOM 6056 N N . LYS B 1 297 ? 85.079 37.751 -39.916 1.00 18.70 297 LYS B N 1
ATOM 6057 C CA . LYS B 1 297 ? 84.706 38.610 -38.804 1.00 22.06 297 LYS B CA 1
ATOM 6058 C C . LYS B 1 297 ? 83.361 39.239 -39.123 1.00 22.09 297 LYS B C 1
ATOM 6059 O O . LYS B 1 297 ? 83.172 39.786 -40.214 1.00 23.01 297 LYS B O 1
ATOM 6065 N N . ILE B 1 298 ? 82.420 39.131 -38.190 1.00 18.35 298 ILE B N 1
ATOM 6066 C CA . ILE B 1 298 ? 81.070 39.645 -38.382 1.00 16.56 298 ILE B CA 1
ATOM 6067 C C . ILE B 1 298 ? 80.783 40.646 -37.276 1.00 17.67 298 ILE B C 1
ATOM 6068 O O . ILE B 1 298 ? 80.845 40.306 -36.088 1.00 16.12 298 ILE B O 1
ATOM 6073 N N . ASN B 1 299 ? 80.469 41.878 -37.668 1.00 17.23 299 ASN B N 1
ATOM 6074 C CA . ASN B 1 299 ? 80.169 42.931 -36.711 1.00 19.44 299 ASN B CA 1
ATOM 6075 C C . ASN B 1 299 ? 78.971 43.764 -37.172 1.00 20.03 299 ASN B C 1
ATOM 6076 O O . ASN B 1 299 ? 78.895 44.966 -36.895 1.00 17.64 299 ASN B O 1
ATOM 6081 N N . TRP B 1 300 ? 78.026 43.137 -37.865 1.00 16.92 300 TRP B N 1
ATOM 6082 C CA . TRP B 1 300 ? 76.823 43.810 -38.325 1.00 16.64 300 TRP B CA 1
ATOM 6083 C C . TRP B 1 300 ? 75.650 42.857 -38.168 1.00 18.76 300 TRP B C 1
ATOM 6084 O O . TRP B 1 300 ? 75.826 41.640 -38.061 1.00 15.78 300 TRP B O 1
ATOM 6095 N N . SER B 1 301 ? 74.449 43.428 -38.174 1.00 16.54 301 SER B N 1
ATOM 6096 C CA . SER B 1 301 ? 73.212 42.670 -38.281 1.00 22.42 301 SER B CA 1
ATOM 6097 C C . SER B 1 301 ? 72.399 43.222 -39.445 1.00 23.19 301 SER B C 1
ATOM 6098 O O . SER B 1 301 ? 72.612 44.351 -39.891 1.00 18.47 301 SER B O 1
ATOM 6101 N N . PHE B 1 302 ? 71.452 42.419 -39.930 1.00 23.25 302 PHE B N 1
ATOM 6102 C CA . PHE B 1 302 ? 70.546 42.848 -40.988 1.00 21.82 302 PHE B CA 1
ATOM 6103 C C . PHE B 1 302 ? 69.268 43.427 -40.383 1.00 24.70 302 PHE B C 1
ATOM 6104 O O . PHE B 1 302 ? 68.651 42.805 -39.515 1.00 29.83 302 PHE B O 1
ATOM 6112 N N . VAL B 1 303 ? 68.868 44.605 -40.857 1.00 21.88 303 VAL B N 1
ATOM 6113 C CA . VAL B 1 303 ? 67.719 45.333 -40.314 1.00 22.98 303 VAL B CA 1
ATOM 6114 C C . VAL B 1 303 ? 66.421 44.833 -40.942 1.00 20.51 303 VAL B C 1
ATOM 6115 O O . VAL B 1 303 ? 66.280 44.866 -42.174 1.00 20.25 303 VAL B O 1
ATOM 6119 N N . PRO B 1 304 ? 65.451 44.376 -40.146 1.00 24.40 304 PRO B N 1
ATOM 6120 C CA . PRO B 1 304 ? 64.183 43.898 -40.718 1.00 23.44 304 PRO B CA 1
ATOM 6121 C C . PRO B 1 304 ? 63.334 45.040 -41.261 1.00 23.70 304 PRO B C 1
ATOM 6122 O O . PRO B 1 304 ? 63.449 46.193 -40.836 1.00 21.79 304 PRO B O 1
ATOM 6126 N N . GLY B 1 305 ? 62.467 44.705 -42.222 1.00 26.01 305 GLY B N 1
ATOM 6127 C CA . GLY B 1 305 ? 61.606 45.685 -42.860 1.00 19.38 305 GLY B CA 1
ATOM 6128 C C . GLY B 1 305 ? 62.124 46.242 -44.173 1.00 27.25 305 GLY B C 1
ATOM 6129 O O . GLY B 1 305 ? 61.468 47.122 -44.756 1.00 20.60 305 GLY B O 1
ATOM 6130 N N . PHE B 1 306 ? 63.287 45.783 -44.640 1.00 22.13 306 PHE B N 1
ATOM 6131 C CA . PHE B 1 306 ? 63.865 46.197 -45.915 1.00 20.32 306 PHE B CA 1
ATOM 6132 C C . PHE B 1 306 ? 64.423 44.970 -46.626 1.00 18.89 306 PHE B C 1
ATOM 6133 O O . PHE B 1 306 ? 64.684 43.938 -46.004 1.00 20.57 306 PHE B O 1
ATOM 6141 N N . GLY B 1 307 ? 64.648 45.115 -47.932 1.00 19.20 307 GLY B N 1
ATOM 6142 C CA . GLY B 1 307 ? 65.307 44.066 -48.694 1.00 16.02 307 GLY B CA 1
ATOM 6143 C C . GLY B 1 307 ? 64.599 42.730 -48.563 1.00 19.13 307 GLY B C 1
ATOM 6144 O O . GLY B 1 307 ? 63.386 42.613 -48.794 1.00 16.38 307 GLY B O 1
ATOM 6145 N N . GLY B 1 308 ? 65.364 41.699 -48.186 1.00 16.87 308 GLY B N 1
ATOM 6146 C CA . GLY B 1 308 ? 64.832 40.351 -48.083 1.00 16.69 308 GLY B CA 1
ATOM 6147 C C . GLY B 1 308 ? 63.981 40.086 -46.862 1.00 19.35 308 GLY B C 1
ATOM 6148 O O . GLY B 1 308 ? 63.449 38.979 -46.725 1.00 22.27 308 GLY B O 1
ATOM 6149 N N . SER B 1 309 ? 63.821 41.071 -45.979 1.00 20.04 309 SER B N 1
ATOM 6150 C CA . SER B 1 309 ? 63.191 40.877 -44.675 1.00 23.34 309 SER B CA 1
ATOM 6151 C C . SER B 1 309 ? 61.937 41.732 -44.524 1.00 23.52 309 SER B C 1
ATOM 6152 O O . SER B 1 309 ? 61.705 42.331 -43.474 1.00 24.14 309 SER B O 1
ATOM 6155 N N . CYS B 1 310 ? 61.112 41.814 -45.563 1.00 22.24 310 CYS B N 1
ATOM 6156 C CA . CYS B 1 310 ? 59.835 42.505 -45.455 1.00 22.14 310 CYS B CA 1
ATOM 6157 C C . CYS B 1 310 ? 58.710 41.500 -45.232 1.00 24.24 310 CYS B C 1
ATOM 6158 O O . CYS B 1 310 ? 58.870 40.287 -45.402 1.00 21.81 310 CYS B O 1
ATOM 6161 N N . GLN B 1 311 ? 57.555 42.025 -44.839 1.00 22.05 311 GLN B N 1
ATOM 6162 C CA . GLN B 1 311 ? 56.350 41.213 -44.853 1.00 26.74 311 GLN B CA 1
ATOM 6163 C C . GLN B 1 311 ? 55.939 40.926 -46.295 1.00 21.40 311 GLN B C 1
ATOM 6164 O O . GLN B 1 311 ? 56.211 41.708 -47.211 1.00 19.55 311 GLN B O 1
ATOM 6170 N N . ARG B 1 312 ? 55.287 39.783 -46.488 1.00 18.48 312 ARG B N 1
ATOM 6171 C CA . ARG B 1 312 ? 54.848 39.373 -47.817 1.00 20.19 312 ARG B CA 1
ATOM 6172 C C . ARG B 1 312 ? 53.740 40.287 -48.335 1.00 21.72 312 ARG B C 1
ATOM 6173 O O . ARG B 1 312 ? 52.851 40.694 -47.583 1.00 20.83 312 ARG B O 1
ATOM 6181 N N . ASN B 1 313 ? 53.801 40.609 -49.631 1.00 17.14 313 ASN B N 1
ATOM 6182 C CA . ASN B 1 313 ? 52.721 41.310 -50.327 1.00 16.53 313 ASN B CA 1
ATOM 6183 C C . ASN B 1 313 ? 52.380 42.617 -49.621 1.00 21.31 313 ASN B C 1
ATOM 6184 O O . ASN B 1 313 ? 51.220 42.936 -49.361 1.00 18.28 313 ASN B O 1
ATOM 6189 N N . SER B 1 314 ? 53.417 43.361 -49.269 1.00 16.07 314 SER B N 1
ATOM 6190 C CA . SER B 1 314 ? 53.230 44.534 -48.431 1.00 19.82 314 SER B CA 1
ATOM 6191 C C . SER B 1 314 ? 54.118 45.653 -48.950 1.00 23.32 314 SER B C 1
ATOM 6192 O O . SER B 1 314 ? 54.322 45.782 -50.164 1.00 16.99 314 SER B O 1
ATOM 6195 N N . LYS B 1 315 ? 54.658 46.453 -48.035 1.00 21.44 315 LYS B N 1
ATOM 6196 C CA . LYS B 1 315 ? 55.605 47.504 -48.363 1.00 19.52 315 LYS B CA 1
ATOM 6197 C C . LYS B 1 315 ? 56.744 47.441 -47.358 1.00 22.20 315 LYS B C 1
ATOM 6198 O O . LYS B 1 315 ? 56.554 47.031 -46.207 1.00 18.48 315 LYS B O 1
ATOM 6204 N N . SER B 1 316 ? 57.937 47.818 -47.810 1.00 20.29 316 SER B N 1
ATOM 6205 C CA . SER B 1 316 ? 59.060 47.992 -46.904 1.00 23.39 316 SER B CA 1
ATOM 6206 C C . SER B 1 316 ? 58.847 49.238 -46.042 1.00 21.90 316 SER B C 1
ATOM 6207 O O . SER B 1 316 ? 57.935 50.038 -46.270 1.00 19.46 316 SER B O 1
ATOM 6210 N N . LEU B 1 317 ? 59.731 49.421 -45.061 1.00 23.86 317 LEU B N 1
ATOM 6211 C CA . LEU B 1 317 ? 59.710 50.646 -44.272 1.00 24.49 317 LEU B CA 1
ATOM 6212 C C . LEU B 1 317 ? 60.081 51.877 -45.092 1.00 27.37 317 LEU B C 1
ATOM 6213 O O . LEU B 1 317 ? 59.896 52.997 -44.610 1.00 32.16 317 LEU B O 1
ATOM 6218 N N . ASP B 1 318 ? 60.590 51.704 -46.311 1.00 22.68 318 ASP B N 1
ATOM 6219 C CA . ASP B 1 318 ? 60.800 52.804 -47.244 1.00 25.51 318 ASP B CA 1
ATOM 6220 C C . ASP B 1 318 ? 59.637 53.004 -48.208 1.00 23.74 318 ASP B C 1
ATOM 6221 O O . ASP B 1 318 ? 59.767 53.789 -49.152 1.00 29.96 318 ASP B O 1
ATOM 6226 N N . GLY B 1 319 ? 58.520 52.307 -48.008 1.00 23.56 319 GLY B N 1
ATOM 6227 C CA . GLY B 1 319 ? 57.371 52.450 -48.884 1.00 20.59 319 GLY B CA 1
ATOM 6228 C C . GLY B 1 319 ? 57.468 51.728 -50.210 1.00 22.33 319 GLY B C 1
ATOM 6229 O O . GLY B 1 319 ? 56.613 51.943 -51.076 1.00 23.37 319 GLY B O 1
ATOM 6230 N N . ARG B 1 320 ? 58.503 50.867 -50.413 1.00 20.57 320 ARG B N 1
ATOM 6231 C CA . ARG B 1 320 ? 58.557 50.201 -51.708 1.00 19.66 320 ARG B CA 1
ATOM 6232 C C . ARG B 1 320 ? 57.839 48.855 -51.640 1.00 17.15 320 ARG B C 1
ATOM 6233 O O . ARG B 1 320 ? 57.797 48.223 -50.580 1.00 16.98 320 ARG B O 1
ATOM 6241 N N . PRO B 1 321 ? 57.267 48.373 -52.745 1.00 15.55 321 PRO B N 1
ATOM 6242 C CA . PRO B 1 321 ? 56.508 47.116 -52.685 1.00 18.16 321 PRO B CA 1
ATOM 6243 C C . PRO B 1 321 ? 57.396 45.921 -52.360 1.00 18.58 321 PRO B C 1
ATOM 6244 O O . PRO B 1 321 ? 58.582 45.879 -52.709 1.00 13.39 321 PRO B O 1
ATOM 6248 N N . SER B 1 322 ? 56.799 44.946 -51.674 1.00 14.04 322 SER B N 1
ATOM 6249 C CA . SER B 1 322 ? 57.409 43.656 -51.394 1.00 18.25 322 SER B CA 1
ATOM 6250 C C . SER B 1 322 ? 56.519 42.558 -51.973 1.00 16.81 322 SER B C 1
ATOM 6251 O O . SER B 1 322 ? 55.288 42.691 -52.015 1.00 17.10 322 SER B O 1
ATOM 6254 N N . THR B 1 323 ? 57.148 41.471 -52.426 1.00 12.09 323 THR B N 1
ATOM 6255 C CA . THR B 1 323 ? 56.511 40.498 -53.310 1.00 10.94 323 THR B CA 1
ATOM 6256 C C . THR B 1 323 ? 55.932 39.323 -52.512 1.00 15.19 323 THR B C 1
ATOM 6257 O O . THR B 1 323 ? 55.773 39.406 -51.292 1.00 12.65 323 THR B O 1
ATOM 6261 N N . ASP B 1 324 ? 55.628 38.205 -53.197 1.00 11.65 324 ASP B N 1
ATOM 6262 C CA . ASP B 1 324 ? 55.029 37.050 -52.523 1.00 13.99 324 ASP B CA 1
ATOM 6263 C C . ASP B 1 324 ? 55.950 36.455 -51.458 1.00 14.69 324 ASP B C 1
ATOM 6264 O O . ASP B 1 324 ? 55.462 35.822 -50.520 1.00 13.36 324 ASP B O 1
ATOM 6269 N N . ASN B 1 325 ? 57.276 36.602 -51.588 1.00 12.49 325 ASN B N 1
ATOM 6270 C CA . ASN B 1 325 ? 58.178 36.102 -50.553 1.00 12.77 325 ASN B CA 1
ATOM 6271 C C . ASN B 1 325 ? 58.771 37.220 -49.697 1.00 14.49 325 ASN B C 1
ATOM 6272 O O . ASN B 1 325 ? 59.757 36.996 -48.989 1.00 12.00 325 ASN B O 1
ATOM 6277 N N . GLY B 1 326 ? 58.182 38.413 -49.725 1.00 12.81 326 GLY B N 1
ATOM 6278 C CA . GLY B 1 326 ? 58.635 39.473 -48.842 1.00 13.37 326 GLY B CA 1
ATOM 6279 C C . GLY B 1 326 ? 59.908 40.178 -49.259 1.00 16.37 326 GLY B C 1
ATOM 6280 O O . GLY B 1 326 ? 60.561 40.800 -48.415 1.00 16.34 326 GLY B O 1
ATOM 6281 N N . TRP B 1 327 ? 60.286 40.123 -50.533 1.00 11.93 327 TRP B N 1
ATOM 6282 C CA . TRP B 1 327 ? 61.504 40.776 -50.999 1.00 11.72 327 TRP B CA 1
ATOM 6283 C C . TRP B 1 327 ? 61.159 42.135 -51.598 1.00 13.28 327 TRP B C 1
ATOM 6284 O O . TRP B 1 327 ? 60.300 42.234 -52.483 1.00 10.44 327 TRP B O 1
ATOM 6295 N N . GLU B 1 328 ? 61.823 43.175 -51.099 1.00 12.00 328 GLU B N 1
ATOM 6296 C CA . GLU B 1 328 ? 61.617 44.536 -51.583 1.00 12.91 328 GLU B CA 1
ATOM 6297 C C . GLU B 1 328 ? 62.044 44.702 -53.039 1.00 13.44 328 GLU B C 1
ATOM 6298 O O . GLU B 1 328 ? 63.101 44.215 -53.458 1.00 11.28 328 GLU B O 1
ATOM 6304 N N . ILE B 1 329 ? 61.249 45.444 -53.803 1.00 12.15 329 ILE B N 1
ATOM 6305 C CA . ILE B 1 329 ? 61.639 45.826 -55.160 1.00 12.54 329 ILE B CA 1
ATOM 6306 C C . ILE B 1 329 ? 62.545 47.056 -55.072 1.00 16.16 329 ILE B C 1
ATOM 6307 O O . ILE B 1 329 ? 62.103 48.146 -54.696 1.00 13.54 329 ILE B O 1
ATOM 6312 N N . TYR B 1 330 ? 63.825 46.881 -55.409 1.00 13.84 330 TYR B N 1
ATOM 6313 C CA . TYR B 1 330 ? 64.837 47.928 -55.247 1.00 12.60 330 TYR B CA 1
ATOM 6314 C C . TYR B 1 330 ? 65.755 47.921 -56.463 1.00 12.77 330 TYR B C 1
ATOM 6315 O O . TYR B 1 330 ? 66.911 47.484 -56.394 1.00 9.90 330 TYR B O 1
ATOM 6324 N N . PRO B 1 331 ? 65.260 48.389 -57.612 1.00 13.43 331 PRO B N 1
ATOM 6325 C CA . PRO B 1 331 ? 66.017 48.170 -58.857 1.00 14.48 331 PRO B CA 1
ATOM 6326 C C . PRO B 1 331 ? 67.312 48.960 -58.919 1.00 13.25 331 PRO B C 1
ATOM 6327 O O . PRO B 1 331 ? 68.271 48.486 -59.531 1.00 12.55 331 PRO B O 1
ATOM 6331 N N . GLU B 1 332 ? 67.388 50.126 -58.279 1.00 11.95 332 GLU B N 1
ATOM 6332 C CA . GLU B 1 332 ? 68.642 50.875 -58.236 1.00 17.20 332 GLU B CA 1
ATOM 6333 C C . GLU B 1 332 ? 69.796 50.028 -57.713 1.00 14.83 332 GLU B C 1
ATOM 6334 O O . GLU B 1 332 ? 70.945 50.218 -58.132 1.00 12.52 332 GLU B O 1
ATOM 6340 N N . GLY B 1 333 ? 69.509 49.089 -56.804 1.00 12.71 333 GLY B N 1
ATOM 6341 C CA . GLY B 1 333 ? 70.558 48.235 -56.272 1.00 13.88 333 GLY B CA 1
ATOM 6342 C C . GLY B 1 333 ? 71.265 47.409 -57.333 1.00 13.76 333 GLY B C 1
ATOM 6343 O O . GLY B 1 333 ? 72.455 47.106 -57.196 1.00 10.87 333 GLY B O 1
ATOM 6344 N N . LEU B 1 334 ? 70.559 47.041 -58.406 1.00 10.11 334 LEU B N 1
ATOM 6345 C CA . LEU B 1 334 ? 71.221 46.301 -59.476 1.00 13.20 334 LEU B CA 1
ATOM 6346 C C . LEU B 1 334 ? 72.304 47.150 -60.129 1.00 12.64 334 LEU B C 1
ATOM 6347 O O . LEU B 1 334 ? 73.409 46.664 -60.410 1.00 10.37 334 LEU B O 1
ATOM 6352 N N . GLY B 1 335 ? 72.008 48.428 -60.365 1.00 12.59 335 GLY B N 1
ATOM 6353 C CA . GLY B 1 335 ? 73.015 49.313 -60.922 1.00 14.09 335 GLY B CA 1
ATOM 6354 C C . GLY B 1 335 ? 74.159 49.553 -59.957 1.00 13.24 335 GLY B C 1
ATOM 6355 O O . GLY B 1 335 ? 75.322 49.591 -60.365 1.00 14.67 335 GLY B O 1
ATOM 6356 N N . TYR B 1 336 ? 73.848 49.706 -58.666 1.00 10.92 336 TYR B N 1
ATOM 6357 C CA . TYR B 1 336 ? 74.908 49.892 -57.677 1.00 13.28 336 TYR B CA 1
ATOM 6358 C C . TYR B 1 336 ? 75.827 48.676 -57.620 1.00 14.08 336 TYR B C 1
ATOM 6359 O O . TYR B 1 336 ? 77.051 48.820 -57.566 1.00 12.44 336 TYR B O 1
ATOM 6368 N N . VAL B 1 337 ? 75.254 47.471 -57.646 1.00 13.22 337 VAL B N 1
ATOM 6369 C CA . VAL B 1 337 ? 76.062 46.250 -57.612 1.00 13.90 337 VAL B CA 1
ATOM 6370 C C . VAL B 1 337 ? 76.944 46.153 -58.845 1.00 14.22 337 VAL B C 1
ATOM 6371 O O . VAL B 1 337 ? 78.144 45.853 -58.754 1.00 11.85 337 VAL B O 1
ATOM 6375 N N . LEU B 1 338 ? 76.359 46.387 -60.025 1.00 11.67 338 LEU B N 1
ATOM 6376 C CA . LEU B 1 338 ? 77.124 46.232 -61.253 1.00 12.02 338 LEU B CA 1
ATOM 6377 C C . LEU B 1 338 ? 78.257 47.250 -61.306 1.00 15.54 338 LEU B C 1
ATOM 6378 O O . LEU B 1 338 ? 79.388 46.914 -61.679 1.00 13.59 338 LEU B O 1
ATOM 6383 N N . ARG B 1 339 ? 77.978 48.491 -60.904 1.00 13.53 339 ARG B N 1
ATOM 6384 C CA . ARG B 1 339 ? 79.012 49.518 -60.924 1.00 14.99 339 ARG B CA 1
ATOM 6385 C C . ARG B 1 339 ? 80.122 49.203 -59.931 1.00 16.90 339 ARG B C 1
ATOM 6386 O O . ARG B 1 339 ? 81.301 49.464 -60.208 1.00 16.37 339 ARG B O 1
ATOM 6394 N N . SER B 1 340 ? 79.781 48.622 -58.780 1.00 13.43 340 SER B N 1
ATOM 6395 C CA . SER B 1 340 ? 80.845 48.267 -57.851 1.00 16.08 340 SER B CA 1
ATOM 6396 C C . SER B 1 340 ? 81.677 47.090 -58.369 1.00 17.73 340 SER B C 1
ATOM 6397 O O . SER B 1 340 ? 82.904 47.087 -58.201 1.00 18.11 340 SER B O 1
ATOM 6400 N N . CYS B 1 341 ? 81.063 46.118 -59.059 1.00 15.25 341 CYS B N 1
ATOM 6401 C CA . CYS B 1 341 ? 81.860 45.082 -59.721 1.00 17.19 341 CYS B CA 1
ATOM 6402 C C . CYS B 1 341 ? 82.730 45.676 -60.825 1.00 17.40 341 CYS B C 1
ATOM 6403 O O . CYS B 1 341 ? 83.908 45.315 -60.961 1.00 16.26 341 CYS B O 1
ATOM 6406 N N . ARG B 1 342 ? 82.164 46.582 -61.627 1.00 13.16 342 ARG B N 1
ATOM 6407 C CA . ARG B 1 342 ? 82.964 47.260 -62.645 1.00 18.56 342 ARG B CA 1
ATOM 6408 C C . ARG B 1 342 ? 84.163 47.960 -62.021 1.00 17.41 342 ARG B C 1
ATOM 6409 O O . ARG B 1 342 ? 85.284 47.865 -62.532 1.00 19.03 342 ARG B O 1
ATOM 6417 N N . ASP B 1 343 ? 83.949 48.651 -60.902 1.00 17.23 343 ASP B N 1
ATOM 6418 C CA . ASP B 1 343 ? 85.035 49.404 -60.282 1.00 22.39 343 ASP B CA 1
ATOM 6419 C C . ASP B 1 343 ? 86.088 48.480 -59.689 1.00 24.77 343 ASP B C 1
ATOM 6420 O O . ASP B 1 343 ? 87.290 48.762 -59.776 1.00 18.46 343 ASP B O 1
ATOM 6425 N N . ARG B 1 344 ? 85.660 47.370 -59.088 1.00 15.47 344 ARG B N 1
ATOM 6426 C CA . ARG B 1 344 ? 86.596 46.510 -58.384 1.00 16.98 344 ARG B CA 1
ATOM 6427 C C . ARG B 1 344 ? 87.358 45.595 -59.332 1.00 19.54 344 ARG B C 1
ATOM 6428 O O . ARG B 1 344 ? 88.535 45.308 -59.098 1.00 17.39 344 ARG B O 1
ATOM 6436 N N . TYR B 1 345 ? 86.731 45.160 -60.417 1.00 14.97 345 TYR B N 1
ATOM 6437 C CA . TYR B 1 345 ? 87.292 44.123 -61.265 1.00 17.10 345 TYR B CA 1
ATOM 6438 C C . TYR B 1 345 ? 87.258 44.574 -62.718 1.00 20.17 345 TYR B C 1
ATOM 6439 O O . TYR B 1 345 ? 86.423 45.389 -63.119 1.00 22.77 345 TYR B O 1
ATOM 6448 N N . LYS B 1 346 ? 88.155 44.016 -63.514 1.00 19.49 346 LYS B N 1
ATOM 6449 C CA . LYS B 1 346 ? 88.185 44.289 -64.951 1.00 28.59 346 LYS B CA 1
ATOM 6450 C C . LYS B 1 346 ? 87.667 43.018 -65.609 1.00 25.25 346 LYS B C 1
ATOM 6451 O O . LYS B 1 346 ? 88.435 42.111 -65.934 1.00 25.83 346 LYS B O 1
ATOM 6453 N N . LYS B 1 347 ? 86.350 42.942 -65.779 1.00 20.50 347 LYS B N 1
ATOM 6454 C CA . LYS B 1 347 ? 85.765 41.654 -66.107 1.00 17.72 347 LYS B CA 1
ATOM 6455 C C . LYS B 1 347 ? 84.412 41.845 -66.782 1.00 14.69 347 LYS B C 1
ATOM 6456 O O . LYS B 1 347 ? 83.578 42.617 -66.287 1.00 15.41 347 LYS B O 1
ATOM 6462 N N . PRO B 1 348 ? 84.164 41.174 -67.908 1.00 13.98 348 PRO B N 1
ATOM 6463 C CA . PRO B 1 348 ? 82.841 41.261 -68.541 1.00 13.02 348 PRO B CA 1
ATOM 6464 C C . PRO B 1 348 ? 81.751 40.789 -67.582 1.00 16.37 348 PRO B C 1
ATOM 6465 O O . PRO B 1 348 ? 81.944 39.845 -66.809 1.00 14.30 348 PRO B O 1
ATOM 6469 N N . LEU B 1 349 ? 80.603 41.466 -67.625 1.00 11.95 349 LEU B N 1
ATOM 6470 C CA . LEU B 1 349 ? 79.515 41.210 -66.692 1.00 14.79 349 LEU B CA 1
ATOM 6471 C C . LEU B 1 349 ? 78.276 40.725 -67.432 1.00 12.60 349 LEU B C 1
ATOM 6472 O O . LEU B 1 349 ? 77.997 41.161 -68.556 1.00 13.03 349 LEU B O 1
ATOM 6477 N N . TYR B 1 350 ? 77.538 39.822 -66.785 1.00 10.91 350 TYR B N 1
ATOM 6478 C CA . TYR B 1 350 ? 76.183 39.456 -67.172 1.00 11.30 350 TYR B CA 1
ATOM 6479 C C . TYR B 1 350 ? 75.293 39.537 -65.944 1.00 13.96 350 TYR B C 1
ATOM 6480 O O . TYR B 1 350 ? 75.715 39.167 -64.841 1.00 9.98 350 TYR B O 1
ATOM 6489 N N . VAL B 1 351 ? 74.057 39.995 -66.126 1.00 10.44 351 VAL B N 1
ATOM 6490 C CA . VAL B 1 351 ? 73.031 39.733 -65.118 1.00 8.49 351 VAL B CA 1
ATOM 6491 C C . VAL B 1 351 ? 72.505 38.329 -65.386 1.00 9.38 351 VAL B C 1
ATOM 6492 O O . VAL B 1 351 ? 71.813 38.096 -66.384 1.00 10.32 351 VAL B O 1
ATOM 6496 N N . THR B 1 352 ? 72.846 37.380 -64.513 1.00 8.84 352 THR B N 1
ATOM 6497 C CA . THR B 1 352 ? 72.460 36.000 -64.759 1.00 8.15 352 THR B CA 1
ATOM 6498 C C . THR B 1 352 ? 71.189 35.595 -64.031 1.00 7.64 352 THR B C 1
ATOM 6499 O O . THR B 1 352 ? 70.595 34.580 -64.403 1.00 7.81 352 THR B O 1
ATOM 6503 N N . GLU B 1 353 ? 70.735 36.364 -63.033 1.00 10.74 353 GLU B N 1
ATOM 6504 C CA . GLU B 1 353 ? 69.406 36.172 -62.456 1.00 11.27 353 GLU B CA 1
ATOM 6505 C C . GLU B 1 353 ? 68.863 37.498 -61.940 1.00 10.05 353 GLU B C 1
ATOM 6506 O O . GLU B 1 353 ? 69.597 38.313 -61.372 1.00 9.67 353 GLU B O 1
ATOM 6512 N N . ASN B 1 354 ? 67.559 37.673 -62.118 1.00 9.61 354 ASN B N 1
ATOM 6513 C CA . ASN B 1 354 ? 66.789 38.774 -61.561 1.00 10.48 354 ASN B CA 1
ATOM 6514 C C . ASN B 1 354 ? 65.330 38.383 -61.739 1.00 9.40 354 ASN B C 1
ATOM 6515 O O . ASN B 1 354 ? 64.959 37.906 -62.818 1.00 9.90 354 ASN B O 1
ATOM 6520 N N . GLY B 1 355 ? 64.510 38.529 -60.703 1.00 7.84 355 GLY B N 1
ATOM 6521 C CA . GLY B 1 355 ? 63.109 38.173 -60.835 1.00 9.54 355 GLY B CA 1
ATOM 6522 C C . GLY B 1 355 ? 62.373 38.384 -59.534 1.00 9.14 355 GLY B C 1
ATOM 6523 O O . GLY B 1 355 ? 62.925 38.916 -58.568 1.00 9.76 355 GLY B O 1
ATOM 6524 N N . VAL B 1 356 ? 61.113 37.946 -59.514 1.00 7.04 356 VAL B N 1
ATOM 6525 C CA . VAL B 1 356 ? 60.252 38.128 -58.351 1.00 7.37 356 VAL B CA 1
ATOM 6526 C C . VAL B 1 356 ? 59.350 36.917 -58.160 1.00 9.13 356 VAL B C 1
ATOM 6527 O O . VAL B 1 356 ? 58.931 36.262 -59.125 1.00 7.44 356 VAL B O 1
ATOM 6531 N N . ALA B 1 357 ? 59.027 36.645 -56.898 1.00 7.72 357 ALA B N 1
ATOM 6532 C CA . ALA B 1 357 ? 57.981 35.685 -56.558 1.00 9.87 357 ALA B CA 1
ATOM 6533 C C . ALA B 1 357 ? 56.628 36.385 -56.637 1.00 9.18 357 ALA B C 1
ATOM 6534 O O . ALA B 1 357 ? 56.369 37.329 -55.881 1.00 8.97 357 ALA B O 1
ATOM 6536 N N . ASP B 1 358 ? 55.757 35.918 -57.529 1.00 8.78 358 ASP B N 1
ATOM 6537 C CA . ASP B 1 358 ? 54.614 36.742 -57.921 1.00 10.24 358 ASP B CA 1
ATOM 6538 C C . ASP B 1 358 ? 53.655 35.931 -58.786 1.00 9.53 358 ASP B C 1
ATOM 6539 O O . ASP B 1 358 ? 53.789 35.920 -60.007 1.00 9.87 358 ASP B O 1
ATOM 6544 N N . ASP B 1 359 ? 52.699 35.232 -58.171 1.00 11.84 359 ASP B N 1
ATOM 6545 C CA . ASP B 1 359 ? 51.806 34.365 -58.944 1.00 11.94 359 ASP B CA 1
ATOM 6546 C C . ASP B 1 359 ? 50.813 35.183 -59.772 1.00 11.15 359 ASP B C 1
ATOM 6547 O O . ASP B 1 359 ? 50.502 34.834 -60.920 1.00 10.70 359 ASP B O 1
ATOM 6552 N N . ARG B 1 360 ? 50.311 36.282 -59.211 1.00 7.57 360 ARG B N 1
ATOM 6553 C CA . ARG B 1 360 ? 49.289 37.083 -59.882 1.00 12.31 360 ARG B CA 1
ATOM 6554 C C . ARG B 1 360 ? 49.850 37.993 -60.963 1.00 11.26 360 ARG B C 1
ATOM 6555 O O . ARG B 1 360 ? 49.056 38.595 -61.695 1.00 12.13 360 ARG B O 1
ATOM 6563 N N . ASP B 1 361 ? 51.182 38.127 -61.057 1.00 7.81 361 ASP B N 1
ATOM 6564 C CA . ASP B 1 361 ? 51.855 39.008 -62.020 1.00 10.09 361 ASP B CA 1
ATOM 6565 C C . ASP B 1 361 ? 51.594 40.483 -61.710 1.00 10.21 361 ASP B C 1
ATOM 6566 O O . ASP B 1 361 ? 51.559 41.328 -62.610 1.00 9.44 361 ASP B O 1
ATOM 6571 N N . ILE B 1 362 ? 51.411 40.819 -60.430 1.00 9.48 362 ILE B N 1
ATOM 6572 C CA . ILE B 1 362 ? 51.164 42.214 -60.075 1.00 10.22 362 ILE B CA 1
ATOM 6573 C C . ILE B 1 362 ? 52.449 42.991 -59.817 1.00 12.80 362 ILE B C 1
ATOM 6574 O O . ILE B 1 362 ? 52.403 44.228 -59.761 1.00 12.70 362 ILE B O 1
ATOM 6579 N N . TYR B 1 363 ? 53.592 42.312 -59.683 1.00 7.21 363 TYR B N 1
ATOM 6580 C CA . TYR B 1 363 ? 54.879 42.956 -59.448 1.00 10.31 363 TYR B CA 1
ATOM 6581 C C . TYR B 1 363 ? 55.861 42.787 -60.591 1.00 12.26 363 TYR B C 1
ATOM 6582 O O . TYR B 1 363 ? 56.698 43.663 -60.799 1.00 9.47 363 TYR B O 1
ATOM 6591 N N . ARG B 1 364 ? 55.778 41.672 -61.319 1.00 8.66 364 ARG B N 1
ATOM 6592 C CA . ARG B 1 364 ? 56.798 41.354 -62.314 1.00 10.06 364 ARG B CA 1
ATOM 6593 C C . ARG B 1 364 ? 56.855 42.352 -63.470 1.00 9.16 364 ARG B C 1
ATOM 6594 O O . ARG B 1 364 ? 57.974 42.727 -63.860 1.00 8.19 364 ARG B O 1
ATOM 6602 N N . PRO B 1 365 ? 55.742 42.805 -64.066 1.00 10.31 365 PRO B N 1
ATOM 6603 C CA . PRO B 1 365 ? 55.874 43.816 -65.135 1.00 11.45 365 PRO B CA 1
ATOM 6604 C C . PRO B 1 365 ? 56.648 45.039 -64.685 1.00 9.10 365 PRO B C 1
ATOM 6605 O O . PRO B 1 365 ? 57.576 45.487 -65.369 1.00 9.66 365 PRO B O 1
ATOM 6609 N N . TYR B 1 366 ? 56.296 45.576 -63.525 1.00 9.67 366 TYR B N 1
ATOM 6610 C CA . TYR B 1 366 ? 57.001 46.733 -62.988 1.00 12.03 366 TYR B CA 1
ATOM 6611 C C . TYR B 1 366 ? 58.467 46.405 -62.719 1.00 11.87 366 TYR B C 1
ATOM 6612 O O . TYR B 1 366 ? 59.374 47.143 -63.128 1.00 9.27 366 TYR B O 1
ATOM 6621 N N . SER B 1 367 ? 58.718 45.283 -62.048 1.00 10.25 367 SER B N 1
ATOM 6622 C CA . SER B 1 367 ? 60.085 44.941 -61.674 1.00 9.02 367 SER B CA 1
ATOM 6623 C C . SER B 1 367 ? 60.946 44.636 -62.895 1.00 8.02 367 SER B C 1
ATOM 6624 O O . SER B 1 367 ? 62.098 45.077 -62.972 1.00 9.60 367 SER B O 1
ATOM 6627 N N . LEU B 1 368 ? 60.416 43.877 -63.855 1.00 8.52 368 LEU B N 1
ATOM 6628 C CA . LEU B 1 368 ? 61.163 43.617 -65.085 1.00 8.60 368 LEU B CA 1
ATOM 6629 C C . LEU B 1 368 ? 61.551 44.918 -65.791 1.00 10.95 368 LEU B C 1
ATOM 6630 O O . LEU B 1 368 ? 62.718 45.127 -66.154 1.00 9.83 368 LEU B O 1
ATOM 6635 N N . LEU B 1 369 ? 60.572 45.800 -66.019 1.00 9.69 369 LEU B N 1
ATOM 6636 C CA . LEU B 1 369 ? 60.860 47.037 -66.741 1.00 10.16 369 LEU B CA 1
ATOM 6637 C C . LEU B 1 369 ? 61.843 47.914 -65.972 1.00 9.04 369 LEU B C 1
ATOM 6638 O O . LEU B 1 369 ? 62.786 48.461 -66.555 1.00 8.53 369 LEU B O 1
ATOM 6643 N N . ALA B 1 370 ? 61.643 48.054 -64.658 1.00 9.08 370 ALA B N 1
ATOM 6644 C CA . ALA B 1 370 ? 62.508 48.927 -63.871 1.00 10.68 370 ALA B CA 1
ATOM 6645 C C . ALA B 1 370 ? 63.946 48.418 -63.847 1.00 10.68 370 ALA B C 1
ATOM 6646 O O . ALA B 1 370 ? 64.896 49.213 -63.926 1.00 10.65 370 ALA B O 1
ATOM 6648 N N . HIS B 1 371 ? 64.137 47.095 -63.742 1.00 9.06 371 HIS B N 1
ATOM 6649 C CA . HIS B 1 371 ? 65.510 46.590 -63.700 1.00 10.22 371 HIS B CA 1
ATOM 6650 C C . HIS B 1 371 ? 66.162 46.687 -65.076 1.00 10.77 371 HIS B C 1
ATOM 6651 O O . HIS B 1 371 ? 67.354 47.004 -65.181 1.00 11.08 371 HIS B O 1
ATOM 6658 N N . LEU B 1 372 ? 65.391 46.453 -66.147 1.00 8.29 372 LEU B N 1
ATOM 6659 C CA . LEU B 1 372 ? 65.938 46.617 -67.497 1.00 9.59 372 LEU B CA 1
ATOM 6660 C C . LEU B 1 372 ? 66.270 48.072 -67.796 1.00 10.82 372 LEU B C 1
ATOM 6661 O O . LEU B 1 372 ? 67.201 48.347 -68.562 1.00 11.23 372 LEU B O 1
ATOM 6666 N N . LYS B 1 373 ? 65.524 49.014 -67.220 1.00 8.90 373 LYS B N 1
ATOM 6667 C CA . LYS B 1 373 ? 65.914 50.414 -67.355 1.00 9.75 373 LYS B CA 1
ATOM 6668 C C . LYS B 1 373 ? 67.266 50.666 -66.689 1.00 13.03 373 LYS B C 1
ATOM 6669 O O . LYS B 1 373 ? 68.106 51.400 -67.230 1.00 10.09 373 LYS B O 1
ATOM 6675 N N . ILE B 1 374 ? 67.497 50.064 -65.517 1.00 11.25 374 ILE B N 1
ATOM 6676 C CA . ILE B 1 374 ? 68.792 50.200 -64.846 1.00 11.80 374 ILE B CA 1
ATOM 6677 C C . ILE B 1 374 ? 69.910 49.603 -65.693 1.00 11.86 374 ILE B C 1
ATOM 6678 O O . ILE B 1 374 ? 70.997 50.188 -65.817 1.00 11.70 374 ILE B O 1
ATOM 6683 N N . VAL B 1 375 ? 69.678 48.414 -66.261 1.00 10.87 375 VAL B N 1
ATOM 6684 C CA . VAL B 1 375 ? 70.648 47.808 -67.176 1.00 12.67 375 VAL B CA 1
ATOM 6685 C C . VAL B 1 375 ? 70.963 48.760 -68.328 1.00 16.24 375 VAL B C 1
ATOM 6686 O O . VAL B 1 375 ? 72.131 48.949 -68.708 1.00 15.25 375 VAL B O 1
ATOM 6690 N N . GLU B 1 376 ? 69.921 49.361 -68.915 1.00 12.99 376 GLU B N 1
ATOM 6691 C CA . GLU B 1 376 ? 70.139 50.285 -70.025 1.00 15.07 376 GLU B CA 1
ATOM 6692 C C . GLU B 1 376 ? 70.935 51.506 -69.573 1.00 14.62 376 GLU B C 1
ATOM 6693 O O . GLU B 1 376 ? 71.772 52.012 -70.328 1.00 16.46 376 GLU B O 1
ATOM 6699 N N . ASP B 1 377 ? 70.707 51.983 -68.338 1.00 13.82 377 ASP B N 1
ATOM 6700 C CA . ASP B 1 377 ? 71.528 53.073 -67.805 1.00 17.59 377 ASP B CA 1
ATOM 6701 C C . ASP B 1 377 ? 72.999 52.674 -67.763 1.00 19.61 377 ASP B C 1
ATOM 6702 O O . ASP B 1 377 ? 73.879 53.485 -68.077 1.00 15.30 377 ASP B O 1
ATOM 6707 N N . CYS B 1 378 ? 73.284 51.439 -67.325 1.00 16.42 378 CYS B N 1
ATOM 6708 C CA . CYS B 1 378 ? 74.663 50.962 -67.247 1.00 18.57 378 CYS B CA 1
ATOM 6709 C C . CYS B 1 378 ? 75.287 50.863 -68.632 1.00 17.33 378 CYS B C 1
ATOM 6710 O O . CYS B 1 378 ? 76.468 51.185 -68.813 1.00 13.16 378 CYS B O 1
ATOM 6713 N N . LEU B 1 379 ? 74.500 50.450 -69.625 1.00 15.51 379 LEU B N 1
ATOM 6714 C CA . LEU B 1 379 ? 75.007 50.378 -70.990 1.00 17.23 379 LEU B CA 1
ATOM 6715 C C . LEU B 1 379 ? 75.372 51.769 -71.517 1.00 20.62 379 LEU B C 1
ATOM 6716 O O . LEU B 1 379 ? 76.363 51.929 -72.240 1.00 19.28 379 LEU B O 1
ATOM 6721 N N . LYS B 1 380 ? 74.592 52.794 -71.144 1.00 19.75 380 LYS B N 1
ATOM 6722 C CA . LYS B 1 380 ? 74.903 54.163 -71.560 1.00 24.33 380 LYS B CA 1
ATOM 6723 C C . LYS B 1 380 ? 76.173 54.682 -70.896 1.00 21.65 380 LYS B C 1
ATOM 6724 O O . LYS B 1 380 ? 76.815 55.599 -71.417 1.00 24.56 380 LYS B O 1
ATOM 6730 N N . GLU B 1 381 ? 76.527 54.143 -69.738 1.00 18.70 381 GLU B N 1
ATOM 6731 C CA . GLU B 1 381 ? 77.797 54.454 -69.095 1.00 21.13 381 GLU B CA 1
ATOM 6732 C C . GLU B 1 381 ? 78.953 53.668 -69.706 1.00 19.51 381 GLU B C 1
ATOM 6733 O O . GLU B 1 381 ? 80.075 53.739 -69.190 1.00 21.93 381 GLU B O 1
ATOM 6739 N N . ASN B 1 382 ? 78.689 52.939 -70.796 1.00 19.10 382 ASN B N 1
ATOM 6740 C CA . ASN B 1 382 ? 79.675 52.115 -71.507 1.00 20.81 382 ASN B CA 1
ATOM 6741 C C . ASN B 1 382 ? 80.197 50.963 -70.653 1.00 23.00 382 ASN B C 1
ATOM 6742 O O . ASN B 1 382 ? 81.345 50.536 -70.807 1.00 19.35 382 ASN B O 1
ATOM 6747 N N . MET B 1 383 ? 79.383 50.411 -69.760 1.00 19.31 383 MET B N 1
ATOM 6748 C CA . MET B 1 383 ? 79.930 49.309 -68.989 1.00 18.66 383 MET B CA 1
ATOM 6749 C C . MET B 1 383 ? 79.852 48.036 -69.821 1.00 18.52 383 MET B C 1
ATOM 6750 O O . MET B 1 383 ? 78.981 47.874 -70.683 1.00 13.73 383 MET B O 1
ATOM 6755 N N . ASP B 1 384 ? 80.858 47.178 -69.636 1.00 18.55 384 ASP B N 1
ATOM 6756 C CA . ASP B 1 384 ? 80.961 45.919 -70.371 1.00 18.45 384 ASP B CA 1
ATOM 6757 C C . ASP B 1 384 ? 79.965 44.920 -69.775 1.00 17.65 384 ASP B C 1
ATOM 6758 O O . ASP B 1 384 ? 80.316 43.972 -69.068 1.00 16.65 384 ASP B O 1
ATOM 6763 N N . LEU B 1 385 ? 78.691 45.187 -70.045 1.00 13.95 385 LEU B N 1
ATOM 6764 C CA . LEU B 1 385 ? 77.560 44.370 -69.611 1.00 14.43 385 LEU B CA 1
ATOM 6765 C C . LEU B 1 385 ? 76.962 43.706 -70.844 1.00 13.16 385 LEU B C 1
ATOM 6766 O O . LEU B 1 385 ? 76.519 44.398 -71.765 1.00 15.91 385 LEU B O 1
ATOM 6771 N N . ARG B 1 386 ? 76.921 42.377 -70.855 1.00 13.00 386 ARG B N 1
ATOM 6772 C CA . ARG B 1 386 ? 76.702 41.638 -72.089 1.00 14.37 386 ARG B CA 1
ATOM 6773 C C . ARG B 1 386 ? 75.379 40.878 -72.148 1.00 13.00 386 ARG B C 1
ATOM 6774 O O . ARG B 1 386 ? 75.069 40.295 -73.192 1.00 11.64 386 ARG B O 1
ATOM 6782 N N . GLY B 1 387 ? 74.576 40.884 -71.091 1.00 11.73 387 GLY B N 1
ATOM 6783 C CA . GLY B 1 387 ? 73.310 40.184 -71.160 1.00 10.63 387 GLY B CA 1
ATOM 6784 C C . GLY B 1 387 ? 72.527 40.315 -69.872 1.00 12.80 387 GLY B C 1
ATOM 6785 O O . GLY B 1 387 ? 73.050 40.738 -68.832 1.00 9.69 387 GLY B O 1
ATOM 6786 N N . TYR B 1 388 ? 71.252 39.946 -69.970 1.00 9.29 388 TYR B N 1
ATOM 6787 C CA . TYR B 1 388 ? 70.326 39.954 -68.847 1.00 9.89 388 TYR B CA 1
ATOM 6788 C C . TYR B 1 388 ? 69.489 38.689 -68.946 1.00 9.60 388 TYR B C 1
ATOM 6789 O O . TYR B 1 388 ? 68.829 38.454 -69.967 1.00 9.48 388 TYR B O 1
ATOM 6798 N N . MET B 1 389 ? 69.515 37.879 -67.897 1.00 7.62 389 MET B N 1
ATOM 6799 C CA . MET B 1 389 ? 68.715 36.664 -67.828 1.00 8.53 389 MET B CA 1
ATOM 6800 C C . MET B 1 389 ? 67.784 36.749 -66.631 1.00 11.20 389 MET B C 1
ATOM 6801 O O . MET B 1 389 ? 68.230 36.986 -65.504 1.00 9.31 389 MET B O 1
ATOM 6806 N N . HIS B 1 390 ? 66.492 36.592 -66.899 1.00 7.83 390 HIS B N 1
ATOM 6807 C CA . HIS B 1 390 ? 65.453 36.665 -65.887 1.00 10.18 390 HIS B CA 1
ATOM 6808 C C . HIS B 1 390 ? 65.289 35.314 -65.196 1.00 8.17 390 HIS B C 1
ATOM 6809 O O . HIS B 1 390 ? 65.381 34.266 -65.842 1.00 8.65 390 HIS B O 1
ATOM 6816 N N . TRP B 1 391 ? 65.051 35.337 -63.882 1.00 7.20 391 TRP B N 1
ATOM 6817 C CA . TRP B 1 391 ? 64.681 34.134 -63.133 1.00 8.59 391 TRP B CA 1
ATOM 6818 C C . TRP B 1 391 ? 63.176 34.201 -62.867 1.00 7.99 391 TRP B C 1
ATOM 6819 O O . TRP B 1 391 ? 62.738 34.913 -61.958 1.00 9.50 391 TRP B O 1
ATOM 6830 N N . SER B 1 392 ? 62.372 33.447 -63.626 1.00 6.83 392 SER B N 1
ATOM 6831 C CA . SER B 1 392 ? 62.804 32.484 -64.643 1.00 5.54 392 SER B CA 1
ATOM 6832 C C . SER B 1 392 ? 61.747 32.440 -65.747 1.00 7.08 392 SER B C 1
ATOM 6833 O O . SER B 1 392 ? 60.773 33.213 -65.713 1.00 8.07 392 SER B O 1
ATOM 6836 N N . ILE B 1 393 ? 61.899 31.537 -66.719 1.00 6.58 393 ILE B N 1
ATOM 6837 C CA . ILE B 1 393 ? 60.869 31.413 -67.751 1.00 7.49 393 ILE B CA 1
ATOM 6838 C C . ILE B 1 393 ? 59.591 30.808 -67.167 1.00 7.64 393 ILE B C 1
ATOM 6839 O O . ILE B 1 393 ? 58.482 31.255 -67.486 1.00 7.56 393 ILE B O 1
ATOM 6844 N N . ILE B 1 394 ? 59.710 29.806 -66.289 1.00 7.14 394 ILE B N 1
ATOM 6845 C CA . ILE B 1 394 ? 58.534 29.129 -65.750 1.00 6.94 394 ILE B CA 1
ATOM 6846 C C . ILE B 1 394 ? 58.645 29.021 -64.235 1.00 7.77 394 ILE B C 1
ATOM 6847 O O . ILE B 1 394 ? 59.744 29.000 -63.678 1.00 7.49 394 ILE B O 1
ATOM 6852 N N . ASP B 1 395 ? 57.488 28.943 -63.569 1.00 6.37 395 ASP B N 1
ATOM 6853 C CA . ASP B 1 395 ? 57.423 28.563 -62.160 1.00 8.62 395 ASP B CA 1
ATOM 6854 C C . ASP B 1 395 ? 58.162 27.250 -61.929 1.00 7.60 395 ASP B C 1
ATOM 6855 O O . ASP B 1 395 ? 58.154 26.357 -62.781 1.00 5.41 395 ASP B O 1
ATOM 6860 N N . ASN B 1 396 ? 58.766 27.113 -60.746 1.00 6.76 396 ASN B N 1
ATOM 6861 C CA . ASN B 1 396 ? 59.615 25.955 -60.463 1.00 5.64 396 ASN B CA 1
ATOM 6862 C C . ASN B 1 396 ? 59.648 25.702 -58.949 1.00 6.91 396 ASN B C 1
ATOM 6863 O O . ASN B 1 396 ? 58.932 26.347 -58.171 1.00 8.83 396 ASN B O 1
ATOM 6868 N N . PHE B 1 397 ? 60.478 24.744 -58.529 1.00 8.42 397 PHE B N 1
ATOM 6869 C CA . PHE B 1 397 ? 60.561 24.315 -57.130 1.00 8.91 397 PHE B CA 1
ATOM 6870 C C . PHE B 1 397 ? 61.505 25.257 -56.386 1.00 8.33 397 PHE B C 1
ATOM 6871 O O . PHE B 1 397 ? 62.722 25.231 -56.602 1.00 8.67 397 PHE B O 1
ATOM 6879 N N . GLU B 1 398 ? 60.959 26.107 -55.516 1.00 9.32 398 GLU B N 1
ATOM 6880 C CA . GLU B 1 398 ? 61.770 27.174 -54.909 1.00 9.69 398 GLU B CA 1
ATOM 6881 C C . GLU B 1 398 ? 62.359 26.686 -53.574 1.00 9.57 398 GLU B C 1
ATOM 6882 O O . GLU B 1 398 ? 61.992 27.121 -52.486 1.00 9.38 398 GLU B O 1
ATOM 6888 N N . TRP B 1 399 ? 63.300 25.741 -53.687 1.00 10.12 399 TRP B N 1
ATOM 6889 C CA . TRP B 1 399 ? 64.099 25.205 -52.576 1.00 7.87 399 TRP B CA 1
ATOM 6890 C C . TRP B 1 399 ? 63.214 24.925 -51.339 1.00 8.26 399 TRP B C 1
ATOM 6891 O O . TRP B 1 399 ? 62.291 24.112 -51.498 1.00 7.90 399 TRP B O 1
ATOM 6902 N N . PRO B 1 400 ? 63.382 25.499 -50.126 1.00 9.44 400 PRO B N 1
ATOM 6903 C CA . PRO B 1 400 ? 62.541 25.012 -49.014 1.00 10.90 400 PRO B CA 1
ATOM 6904 C C . PRO B 1 400 ? 61.095 25.502 -49.051 1.00 11.81 400 PRO B C 1
ATOM 6905 O O . PRO B 1 400 ? 60.283 25.009 -48.260 1.00 10.67 400 PRO B O 1
ATOM 6909 N N . MET B 1 401 ? 60.750 26.456 -49.919 1.00 11.71 401 MET B N 1
ATOM 6910 C CA . MET B 1 401 ? 59.364 26.893 -50.110 1.00 10.05 401 MET B CA 1
ATOM 6911 C C . MET B 1 401 ? 58.554 26.014 -51.060 1.00 12.62 401 MET B C 1
ATOM 6912 O O . MET B 1 401 ? 57.336 26.194 -51.137 1.00 10.47 401 MET B O 1
ATOM 6917 N N . GLY B 1 402 ? 59.182 25.090 -51.781 1.00 11.90 402 GLY B N 1
ATOM 6918 C CA . GLY B 1 402 ? 58.431 24.286 -52.742 1.00 9.07 402 GLY B CA 1
ATOM 6919 C C . GLY B 1 402 ? 57.852 25.140 -53.856 1.00 10.46 402 GLY B C 1
ATOM 6920 O O . GLY B 1 402 ? 58.460 26.126 -54.305 1.00 7.78 402 GLY B O 1
ATOM 6921 N N . TYR B 1 403 ? 56.647 24.779 -54.303 1.00 10.58 403 TYR B N 1
ATOM 6922 C CA . TYR B 1 403 ? 56.041 25.475 -55.439 1.00 11.48 403 TYR B CA 1
ATOM 6923 C C . TYR B 1 403 ? 55.312 26.758 -55.044 1.00 11.75 403 TYR B C 1
ATOM 6924 O O . TYR B 1 403 ? 54.792 27.443 -55.929 1.00 12.54 403 TYR B O 1
ATOM 6933 N N . SER B 1 404 ? 55.289 27.109 -53.755 1.00 10.38 404 SER B N 1
ATOM 6934 C CA . SER B 1 404 ? 54.453 28.214 -53.282 1.00 13.47 404 SER B CA 1
ATOM 6935 C C . SER B 1 404 ? 54.953 29.564 -53.775 1.00 10.41 404 SER B C 1
ATOM 6936 O O . SER B 1 404 ? 54.162 30.504 -53.886 1.00 11.95 404 SER B O 1
ATOM 6939 N N . MET B 1 405 ? 56.244 29.681 -54.097 1.00 9.43 405 MET B N 1
ATOM 6940 C CA . MET B 1 405 ? 56.824 30.918 -54.637 1.00 8.51 405 MET B CA 1
ATOM 6941 C C . MET B 1 405 ? 57.061 30.733 -56.131 1.00 11.00 405 MET B C 1
ATOM 6942 O O . MET B 1 405 ? 57.918 29.940 -56.541 1.00 9.01 405 MET B O 1
ATOM 6947 N N . ARG B 1 406 ? 56.322 31.502 -56.934 1.00 7.09 406 ARG B N 1
ATOM 6948 C CA . ARG B 1 406 ? 56.236 31.326 -58.385 1.00 10.00 406 ARG B CA 1
ATOM 6949 C C . ARG B 1 406 ? 56.981 32.464 -59.071 1.00 8.75 406 ARG B C 1
ATOM 6950 O O . ARG B 1 406 ? 56.493 33.596 -59.104 1.00 8.51 406 ARG B O 1
ATOM 6958 N N . PHE B 1 407 ? 58.167 32.166 -59.615 1.00 8.11 407 PHE B N 1
ATOM 6959 C CA . PHE B 1 407 ? 59.036 33.178 -60.219 1.00 8.36 407 PHE B CA 1
ATOM 6960 C C . PHE B 1 407 ? 58.916 33.272 -61.741 1.00 6.96 407 PHE B C 1
ATOM 6961 O O . PHE B 1 407 ? 59.683 34.020 -62.355 1.00 8.40 407 PHE B O 1
ATOM 6969 N N . GLY B 1 408 ? 58.010 32.529 -62.368 1.00 8.14 408 GLY B N 1
ATOM 6970 C CA . GLY B 1 408 ? 58.017 32.431 -63.831 1.00 6.54 408 GLY B CA 1
ATOM 6971 C C . GLY B 1 408 ? 57.382 33.633 -64.522 1.00 8.66 408 GLY B C 1
ATOM 6972 O O . GLY B 1 408 ? 56.414 34.224 -64.036 1.00 8.97 408 GLY B O 1
ATOM 6973 N N . LEU B 1 409 ? 57.955 33.997 -65.674 1.00 7.34 409 LEU B N 1
ATOM 6974 C CA . LEU B 1 409 ? 57.204 34.764 -66.669 1.00 8.03 409 LEU B CA 1
ATOM 6975 C C . LEU B 1 409 ? 55.994 33.981 -67.173 1.00 7.81 409 LEU B C 1
ATOM 6976 O O . LEU B 1 409 ? 55.051 34.573 -67.721 1.00 6.33 409 LEU B O 1
ATOM 6981 N N . VAL B 1 410 ? 56.017 32.657 -67.000 1.00 7.01 410 VAL B N 1
ATOM 6982 C CA . VAL B 1 410 ? 54.991 31.738 -67.482 1.00 8.14 410 VAL B CA 1
ATOM 6983 C C . VAL B 1 410 ? 54.515 30.905 -66.300 1.00 10.57 410 VAL B C 1
ATOM 6984 O O . VAL B 1 410 ? 55.336 30.301 -65.598 1.00 7.37 410 VAL B O 1
ATOM 6988 N N . ARG B 1 411 ? 53.198 30.880 -66.073 1.00 8.54 411 ARG B N 1
ATOM 6989 C CA . ARG B 1 411 ? 52.640 30.078 -64.993 1.00 9.96 411 ARG B CA 1
ATOM 6990 C C . ARG B 1 411 ? 52.684 28.601 -65.341 1.00 10.73 411 ARG B C 1
ATOM 6991 O O . ARG B 1 411 ? 52.437 28.211 -66.486 1.00 12.48 411 ARG B O 1
ATOM 6999 N N . VAL B 1 412 ? 52.964 27.767 -64.342 1.00 7.31 412 VAL B N 1
ATOM 7000 C CA . VAL B 1 412 ? 52.896 26.318 -64.505 1.00 10.49 412 VAL B CA 1
ATOM 7001 C C . VAL B 1 412 ? 51.758 25.782 -63.659 1.00 10.22 412 VAL B C 1
ATOM 7002 O O . VAL B 1 412 ? 51.699 26.043 -62.450 1.00 9.83 412 VAL B O 1
ATOM 7006 N N . ASP B 1 413 ? 50.892 24.985 -64.259 1.00 9.38 413 ASP B N 1
ATOM 7007 C CA . ASP B 1 413 ? 49.987 24.189 -63.451 1.00 11.51 413 ASP B CA 1
ATOM 7008 C C . ASP B 1 413 ? 50.643 22.820 -63.344 1.00 13.11 413 ASP B C 1
ATOM 7009 O O . ASP B 1 413 ? 50.698 22.064 -64.327 1.00 13.72 413 ASP B O 1
ATOM 7014 N N . PHE B 1 414 ? 51.189 22.532 -62.168 1.00 9.67 414 PHE B N 1
ATOM 7015 C CA . PHE B 1 414 ? 52.052 21.369 -62.033 1.00 14.80 414 PHE B CA 1
ATOM 7016 C C . PHE B 1 414 ? 51.257 20.072 -62.157 1.00 15.48 414 PHE B C 1
ATOM 7017 O O . PHE B 1 414 ? 51.747 19.104 -62.745 1.00 19.06 414 PHE B O 1
ATOM 7025 N N . LYS B 1 415 ? 50.020 20.044 -61.662 1.00 14.84 415 LYS B N 1
ATOM 7026 C CA . LYS B 1 415 ? 49.192 18.847 -61.812 1.00 18.46 415 LYS B CA 1
ATOM 7027 C C . LYS B 1 415 ? 48.885 18.556 -63.280 1.00 19.11 415 LYS B C 1
ATOM 7028 O O . LYS B 1 415 ? 49.053 17.422 -63.743 1.00 20.70 415 LYS B O 1
ATOM 7030 N N . GLN B 1 416 ? 48.431 19.559 -64.032 1.00 21.24 416 GLN B N 1
ATOM 7031 C CA . GLN B 1 416 ? 48.068 19.339 -65.426 1.00 21.79 416 GLN B CA 1
ATOM 7032 C C . GLN B 1 416 ? 49.235 19.473 -66.390 1.00 22.04 416 GLN B C 1
ATOM 7033 O O . GLN B 1 416 ? 49.053 19.215 -67.583 1.00 26.23 416 GLN B O 1
ATOM 7039 N N . LYS B 1 417 ? 50.418 19.852 -65.909 1.00 18.65 417 LYS B N 1
ATOM 7040 C CA . LYS B 1 417 ? 51.610 20.002 -66.751 1.00 19.29 417 LYS B CA 1
ATOM 7041 C C . LYS B 1 417 ? 51.354 21.018 -67.870 1.00 20.88 417 LYS B C 1
ATOM 7042 O O . LYS B 1 417 ? 51.648 20.781 -69.043 1.00 21.42 417 LYS B O 1
ATOM 7048 N N . LEU B 1 418 ? 50.801 22.168 -67.481 1.00 20.43 418 LEU B N 1
ATOM 7049 C CA . LEU B 1 418 ? 50.316 23.203 -68.383 1.00 16.49 418 LEU B CA 1
ATOM 7050 C C . LEU B 1 418 ? 51.139 24.470 -68.195 1.00 13.30 418 LEU B C 1
ATOM 7051 O O . LEU B 1 418 ? 51.389 24.880 -67.059 1.00 14.02 418 LEU B O 1
ATOM 7056 N N . PHE B 1 419 ? 51.531 25.100 -69.303 1.00 11.35 419 PHE B N 1
ATOM 7057 C CA . PHE B 1 419 ? 52.289 26.350 -69.305 1.00 11.63 419 PHE B CA 1
ATOM 7058 C C . PHE B 1 419 ? 51.387 27.470 -69.824 1.00 12.66 419 PHE B C 1
ATOM 7059 O O . PHE B 1 419 ? 50.803 27.343 -70.904 1.00 13.97 419 PHE B O 1
ATOM 7067 N N . THR B 1 420 ? 51.272 28.560 -69.074 1.00 9.09 420 THR B N 1
ATOM 7068 C CA . THR B 1 420 ?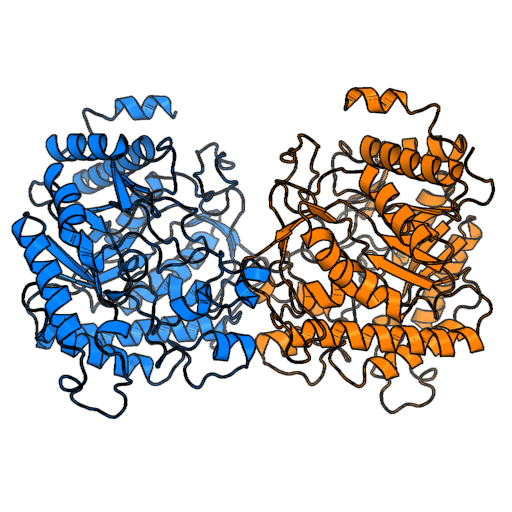 50.429 29.691 -69.467 1.00 10.82 420 THR B CA 1
ATOM 7069 C C . THR B 1 420 ? 51.185 30.992 -69.238 1.00 8.08 420 THR B C 1
ATOM 7070 O O . THR B 1 420 ? 51.338 31.407 -68.072 1.00 10.40 420 THR B O 1
ATOM 7074 N N . PRO B 1 421 ? 51.663 31.665 -70.288 1.00 11.50 421 PRO B N 1
ATOM 7075 C CA . PRO B 1 421 ? 52.378 32.938 -70.097 1.00 12.13 421 PRO B CA 1
ATOM 7076 C C . PRO B 1 421 ? 51.559 33.986 -69.343 1.00 10.78 421 PRO B C 1
ATOM 7077 O O . PRO B 1 421 ? 50.363 34.170 -69.589 1.00 9.72 421 PRO B O 1
ATOM 7081 N N . ARG B 1 422 ? 52.229 34.689 -68.427 1.00 10.35 422 ARG B N 1
ATOM 7082 C CA . ARG B 1 422 ? 51.654 35.842 -67.747 1.00 8.11 422 ARG B CA 1
ATOM 7083 C C . ARG B 1 422 ? 51.864 37.084 -68.605 1.00 5.88 422 ARG B C 1
ATOM 7084 O O . ARG B 1 422 ? 52.684 37.073 -69.522 1.00 7.77 422 ARG B O 1
ATOM 7092 N N . PRO B 1 423 ? 51.147 38.179 -68.337 1.00 8.30 423 PRO B N 1
ATOM 7093 C CA . PRO B 1 423 ? 51.308 39.363 -69.209 1.00 9.66 423 PRO B CA 1
ATOM 7094 C C . PRO B 1 423 ? 52.732 39.931 -69.246 1.00 9.16 423 PRO B C 1
ATOM 7095 O O . PRO B 1 423 ? 53.150 40.461 -70.287 1.00 9.22 423 PRO B O 1
ATOM 7099 N N . SER B 1 424 ? 53.491 39.815 -68.151 1.00 7.08 424 SER B N 1
ATOM 7100 C CA . SER B 1 424 ? 54.894 40.238 -68.134 1.00 10.82 424 SER B CA 1
ATOM 7101 C C . SER B 1 424 ? 55.714 39.522 -69.205 1.00 8.23 424 SER B C 1
ATOM 7102 O O . SER B 1 424 ? 56.705 40.067 -69.707 1.00 9.03 424 SER B O 1
ATOM 7105 N N . TYR B 1 425 ? 55.323 38.298 -69.558 1.00 9.50 425 TYR B N 1
ATOM 7106 C CA . TYR B 1 425 ? 55.972 37.599 -70.664 1.00 8.04 425 TYR B CA 1
ATOM 7107 C C . TYR B 1 425 ? 55.827 38.376 -71.969 1.00 11.62 425 TYR B C 1
ATOM 7108 O O . TYR B 1 425 ? 56.802 38.552 -72.717 1.00 9.50 425 TYR B O 1
ATOM 7117 N N . TYR B 1 426 ? 54.610 38.845 -72.272 1.00 9.16 426 TYR B N 1
ATOM 7118 C CA . TYR B 1 426 ? 54.424 39.587 -73.517 1.00 12.07 426 TYR B CA 1
ATOM 7119 C C . TYR B 1 426 ? 55.105 40.944 -73.454 1.00 11.73 426 TYR B C 1
ATOM 7120 O O . TYR B 1 426 ? 55.615 41.427 -74.472 1.00 11.34 426 TYR B O 1
ATOM 7129 N N . LEU B 1 427 ? 55.136 41.569 -72.277 1.00 11.01 427 LEU B N 1
ATOM 7130 C CA . LEU B 1 427 ? 55.864 42.826 -72.135 1.00 10.59 427 LEU B CA 1
ATOM 7131 C C . LEU B 1 427 ? 57.351 42.636 -72.409 1.00 10.54 427 LEU B C 1
ATOM 7132 O O . LEU B 1 427 ? 57.979 43.472 -73.073 1.00 11.16 427 LEU B O 1
ATOM 7137 N N . PHE B 1 428 ? 57.935 41.552 -71.880 1.00 10.50 428 PHE B N 1
ATOM 7138 C CA . PHE B 1 428 ? 59.345 41.251 -72.128 1.00 10.88 428 PHE B CA 1
ATOM 7139 C C . PHE B 1 428 ? 59.616 41.126 -73.623 1.00 11.01 428 PHE B C 1
ATOM 7140 O O . PHE B 1 428 ? 60.601 41.681 -74.132 1.00 10.27 428 PHE B O 1
ATOM 7148 N N . GLY B 1 429 ? 58.721 40.446 -74.349 1.00 9.46 429 GLY B N 1
ATOM 7149 C CA . GLY B 1 429 ? 58.873 40.339 -75.798 1.00 13.77 429 GLY B CA 1
ATOM 7150 C C . GLY B 1 429 ? 58.853 41.681 -76.502 1.00 15.24 429 GLY B C 1
ATOM 7151 O O . GLY B 1 429 ? 59.603 41.904 -77.458 1.00 12.75 429 GLY B O 1
ATOM 7152 N N . GLN B 1 430 ? 57.982 42.588 -76.051 1.00 11.45 430 GLN B N 1
ATOM 7153 C CA . GLN B 1 430 ? 57.923 43.911 -76.659 1.00 10.56 430 GLN B CA 1
ATOM 7154 C C . GLN B 1 430 ? 59.201 44.695 -76.403 1.00 13.13 430 GLN B C 1
ATOM 7155 O O . GLN B 1 430 ? 59.694 45.395 -77.299 1.00 13.05 430 GLN B O 1
ATOM 7161 N N . ILE B 1 431 ? 59.753 44.596 -75.188 1.00 8.88 431 ILE B N 1
ATOM 7162 C CA . ILE B 1 431 ? 61.004 45.289 -74.874 1.00 9.76 431 ILE B CA 1
ATOM 7163 C C . ILE B 1 431 ? 62.158 44.729 -75.707 1.00 10.29 431 ILE B C 1
ATOM 7164 O O . ILE B 1 431 ? 62.984 45.484 -76.233 1.00 11.68 431 ILE B O 1
ATOM 7169 N N . ILE B 1 432 ? 62.252 43.400 -75.813 1.00 12.02 432 ILE B N 1
ATOM 7170 C CA . ILE B 1 432 ? 63.274 42.786 -76.661 1.00 12.84 432 ILE B CA 1
ATOM 7171 C C . ILE B 1 432 ? 63.127 43.268 -78.098 1.00 14.45 432 ILE B C 1
ATOM 7172 O O . ILE B 1 432 ? 64.111 43.632 -78.750 1.00 14.22 432 ILE B O 1
ATOM 7177 N N . ASN B 1 433 ? 61.893 43.324 -78.601 1.00 13.29 433 ASN B N 1
ATOM 7178 C CA . ASN B 1 433 ? 61.718 43.700 -79.998 1.00 18.41 433 ASN B CA 1
ATOM 7179 C C . ASN B 1 433 ? 62.087 45.165 -80.216 1.00 20.67 433 ASN B C 1
ATOM 7180 O O . ASN B 1 433 ? 62.651 45.520 -81.257 1.00 15.53 433 ASN B O 1
ATOM 7185 N N . SER B 1 434 ? 61.807 46.022 -79.227 1.00 13.02 434 SER B N 1
ATOM 7186 C CA . SER B 1 434 ? 62.171 47.432 -79.320 1.00 16.25 434 SER B CA 1
ATOM 7187 C C . SER B 1 434 ? 63.667 47.659 -79.119 1.00 16.23 434 SER B C 1
ATOM 7188 O O . SER B 1 434 ? 64.206 48.662 -79.604 1.00 17.04 434 SER B O 1
ATOM 7191 N N . ARG B 1 435 ? 64.336 46.768 -78.383 1.00 12.27 435 ARG B N 1
ATOM 7192 C CA . ARG B 1 435 ? 65.751 46.904 -78.030 1.00 17.62 435 ARG B CA 1
ATOM 7193 C C . ARG B 1 435 ? 66.017 48.152 -77.184 1.00 18.87 435 ARG B C 1
ATOM 7194 O O . ARG B 1 435 ? 67.116 48.717 -77.210 1.00 15.21 435 ARG B O 1
ATOM 7202 N N . THR B 1 436 ? 65.018 48.588 -76.419 1.00 13.53 436 THR B N 1
ATOM 7203 C CA . THR B 1 436 ? 65.183 49.701 -75.495 1.00 13.64 436 THR B CA 1
ATOM 7204 C C . THR B 1 436 ? 63.945 49.770 -74.611 1.00 14.40 436 THR B C 1
ATOM 7205 O O . THR B 1 436 ? 62.851 49.384 -75.034 1.00 11.21 436 THR B O 1
ATOM 7209 N N . THR B 1 437 ? 64.131 50.253 -73.381 1.00 12.21 437 THR B N 1
ATOM 7210 C CA . THR B 1 437 ? 63.007 50.479 -72.475 1.00 13.27 437 THR B CA 1
ATOM 7211 C C . THR B 1 437 ? 62.334 51.826 -72.696 1.00 15.81 437 THR B C 1
ATOM 7212 O O . THR B 1 437 ? 61.279 52.079 -72.097 1.00 12.82 437 THR B O 1
ATOM 7216 N N . GLU B 1 438 ? 62.916 52.689 -73.529 1.00 12.54 438 GLU B N 1
ATOM 7217 C CA . GLU B 1 438 ? 62.438 54.066 -73.614 1.00 16.61 438 GLU B CA 1
ATOM 7218 C C . GLU B 1 438 ? 60.949 54.171 -73.961 1.00 15.52 438 GLU B C 1
ATOM 7219 O O . GLU B 1 438 ? 60.261 54.984 -73.319 1.00 13.39 438 GLU B O 1
ATOM 7225 N N . PRO B 1 439 ? 60.389 53.403 -74.908 1.00 14.18 439 PRO B N 1
ATOM 7226 C CA . PRO B 1 439 ? 58.946 53.513 -75.200 1.00 15.82 439 PRO B CA 1
ATOM 7227 C C . PRO B 1 439 ? 58.034 53.012 -74.086 1.00 12.64 439 PRO B C 1
ATOM 7228 O O . PRO B 1 439 ? 56.805 53.087 -74.235 1.00 12.07 439 PRO B O 1
ATOM 7232 N N . PHE B 1 440 ? 58.576 52.446 -73.008 1.00 12.09 440 PHE B N 1
ATOM 7233 C CA . PHE B 1 440 ? 57.754 51.847 -71.963 1.00 11.89 440 PHE B CA 1
ATOM 7234 C C . PHE B 1 440 ? 57.841 52.581 -70.641 1.00 10.47 440 PHE B C 1
ATOM 7235 O O . PHE B 1 440 ? 57.071 52.263 -69.724 1.00 11.45 440 PHE B O 1
ATOM 7243 N N . LEU B 1 441 ? 58.747 53.554 -70.526 1.00 9.77 441 LEU B N 1
ATOM 7244 C CA . LEU B 1 441 ? 59.099 54.111 -69.225 1.00 11.64 441 LEU B CA 1
ATOM 7245 C C . LEU B 1 441 ? 57.917 54.771 -68.528 1.00 14.29 441 LEU B C 1
ATOM 7246 O O . LEU B 1 441 ? 57.879 54.817 -67.294 1.00 11.58 441 LEU B O 1
ATOM 7251 N N . ASN B 1 442 ? 56.952 55.299 -69.285 1.00 13.55 442 ASN B N 1
ATOM 7252 C CA . ASN B 1 442 ? 55.848 56.001 -68.632 1.00 15.66 442 ASN B CA 1
ATOM 7253 C C . ASN B 1 442 ? 55.022 55.076 -67.746 1.00 13.35 442 ASN B C 1
ATOM 7254 O O . ASN B 1 442 ? 54.352 55.554 -66.818 1.00 9.99 442 ASN B O 1
ATOM 7259 N N . LEU B 1 443 ? 55.052 53.765 -68.005 1.00 9.26 443 LEU B N 1
ATOM 7260 C CA . LEU B 1 443 ? 54.370 52.825 -67.122 1.00 11.96 443 LEU B CA 1
ATOM 7261 C C . LEU B 1 443 ? 54.884 52.943 -65.690 1.00 15.64 443 LEU B C 1
ATOM 7262 O O . LEU B 1 443 ? 54.119 52.754 -64.736 1.00 14.09 443 LEU B O 1
ATOM 7267 N N . LEU B 1 444 ? 56.165 53.277 -65.515 1.00 13.15 444 LEU B N 1
ATOM 7268 C CA . LEU B 1 444 ? 56.726 53.358 -64.171 1.00 14.71 444 LEU B CA 1
ATOM 7269 C C . LEU B 1 444 ? 56.119 54.484 -63.338 1.00 15.98 444 LEU B C 1
ATOM 7270 O O . LEU B 1 444 ? 56.189 54.427 -62.109 1.00 15.86 444 LEU B O 1
ATOM 7275 N N . LYS B 1 445 ? 55.520 55.505 -63.960 1.00 12.88 445 LYS B N 1
ATOM 7276 C CA . LYS B 1 445 ? 54.959 56.588 -63.157 1.00 14.39 445 LYS B CA 1
ATOM 7277 C C . LYS B 1 445 ? 53.795 56.123 -62.288 1.00 15.38 445 LYS B C 1
ATOM 7278 O O . LYS B 1 445 ? 53.518 56.739 -61.250 1.00 18.23 445 LYS B O 1
ATOM 7284 N N . ALA B 1 446 ? 53.103 55.051 -62.682 1.00 14.65 446 ALA B N 1
ATOM 7285 C CA . ALA B 1 446 ? 52.002 54.544 -61.863 1.00 15.37 446 ALA B CA 1
ATOM 7286 C C . ALA B 1 446 ? 52.475 54.082 -60.492 1.00 19.69 446 ALA B C 1
ATOM 7287 O O . ALA B 1 446 ? 51.676 54.024 -59.549 1.00 18.68 446 ALA B O 1
ATOM 7289 N N . TRP B 1 447 ? 53.746 53.730 -60.369 1.00 18.56 447 TRP B N 1
ATOM 7290 C CA . TRP B 1 447 ? 54.322 53.290 -59.110 1.00 22.71 447 TRP B CA 1
ATOM 7291 C C . TRP B 1 447 ? 55.088 54.406 -58.416 1.00 34.91 447 TRP B C 1
ATOM 7292 O O . TRP B 1 447 ? 55.652 54.178 -57.342 1.00 36.97 447 TRP B O 1
ATOM 7303 N N . GLU B 1 448 ? 55.088 55.606 -59.002 1.00 34.08 448 GLU B N 1
ATOM 7304 C CA . GLU B 1 448 ? 55.762 56.801 -58.486 1.00 43.24 448 GLU B CA 1
ATOM 7305 C C . GLU B 1 448 ? 57.275 56.608 -58.507 1.00 43.44 448 GLU B C 1
ATOM 7306 O O . GLU B 1 448 ? 57.790 55.736 -59.218 1.00 47.56 448 GLU B O 1
#

Organism: Saccharolobus solfataricus (strain ATCC 35092 / DSM 1617 / JCM 11322 / P2) (NCBI:txid273057)

InterPro domains:
  IPR001360 Glycoside hydrolase family 1 [PF00232] (122-468)
  IPR001360 Glycoside hydrolase family 1 [PR00131] (313-327)
  IPR001360 Glycoside hydrolase family 1 [PR00131] (383-391)
  IPR001360 Glycoside hydrolase family 1 [PR00131] (395-406)
  IPR001360 Glycoside hydrolase family 1 [PR00131] (416-433)
  IPR001360 Glycoside hydrolase family 1 [PR00131] (440-452)
  IPR001360 Glycoside hydrolase family 1 [PTHR10353] (9-469)
  IPR017853 Glycoside hydrolase superfamily [SSF51445] (2-478)
  IPR018120 Glycoside hydrolase family 1, active site [PS00572] (383-391)
  IPR033132 Glycosyl hydrolases family 1, N-terminal conserved site [PS00653] (8-22)
  IPR053427 Beta-galactosidase [NF041004] (3-482)

Sequence (896 aa):
MFPQDFLFGVAMSGFQFEMGKENSKDENTDWYIWTHDLQNQANGVVSRDLVEEGADYWNSYARVHELCSRIGMNVIRIGIEWSRIFPNPTHGIKDPSQIADMKVVEHYKQIIEDAKSRGLKVIVNLNHFTLPLWLHDPIRVSRFNDFSRSGWLDDRSVHEFTKFATFCAKSFDDVDAFTTMNEPNVVAKLGYFGRLSGFPPSLLNIDLYEKALDNQILAHNKAYETMKQFTNKPVGIIYATSWCEGDDARNDAMELENWYFLDRVIDRIDFLGVNYYTRAIVKRTPSVLSSSSGRIKINWSFVPGFGGSCQRNSKSLDGRPSTDNGWEIYPEGLGYVLRSCRDRYKKPLYVTENGVADDRDIYRPYSLLAHLKIVEDCLKENMDLRGYMHWSIIDNFEWPMGYSMRFGLVRVDFKQKLFTPRPSYYLFGQIINSRTTEPFLNLLKAWEMFPQDFLFGVAMSGFQFEMGKENSKDENTDWYIWTHDLQNQANGVVSRDLVEEGADYWNSYARVHELCSRIGMNVIRIGIEWSRIFPNPTHGIKDPSQIADMKVVEHYKQIIEDAKSRGLKVIVNLNHFTLPLWLHDPIRVSRFNDFSRSGWLDDRSVHEFTKFATFCAKSFDDVDAFTTMNEPNVVAKLGYFGRLSGFPPSLLNIDLYEKALDNQILAHNKAYETMKQFTNKPVGIIYATSWCEGDDARNDAMELENWYFLDRVIDRIDFLGVNYYTRAIVKRTPSVLSSSSGRIKINWSFVPGFGGSCQRNSKSLDGRPSTDNGWEIYPEGLGYVLRSCRDRYKKPLYVTENGVADDRDIYRPYSLLAHLKIVEDCLKENMDLRGYMHWSIIDNFEWPMGYSMRFGLVRVDFKQKLFTPRPSYYLFGQIINSRTTEPFLNLLKAWE

Nearest PDB structures (foldseek):
  6kdc-assembly1_A  TM=9.783E-01  e=1.400E-64  Fervidobacterium pennivorans DSM 9078
  1uwq-assembly1_A-2  TM=9.527E-01  e=9.590E-57  Saccharolobus solfataricus
  1uwt-assembly1_B-2  TM=9.511E-01  e=4.971E-56  Saccharolobus solfataricus
  1gow-assembly1_B  TM=9.432E-01  e=3.888E-55  Saccharolobus solfataricus
  3apg-assembly1_D  TM=9.386E-01  e=1.246E-53  Pyrococcus furiosus

Solvent-accessible surface area: 32403 Å² total; per-residue (Å²): 170,6,70,173,131,8,17,12,0,0,0,1,2,1,3,4,2,2,5,13,98,132,108,1,76,11,94,36,0,3,4,16,39,2,3,56,22,62,24,2,19,39,15,48,10,4,32,92,49,60,3,32,96,2,2,1,7,18,50,10,40,38,105,0,0,38,30,0,36,82,24,43,6,44,0,0,0,2,4,2,5,4,3,19,0,1,48,88,73,2,92,70,64,179,91,8,54,177,59,12,50,83,155,17,1,67,32,1,66,97,1,4,82,26,1,60,93,90,53,3,101,0,7,0,0,0,4,6,11,5,4,0,38,35,5,6,18,0,22,88,3,33,34,102,71,34,77,85,82,5,0,2,14,14,136,113,0,20,115,2,0,25,21,2,0,28,14,0,2,99,27,1,88,53,0,41,10,0,0,0,1,2,17,1,15,28,17,0,51,41,0,6,12,11,17,86,34,4,18,12,0,2,26,10,19,3,48,35,6,16,93,0,3,36,20,1,14,86,0,0,27,100,0,33,38,20,0,77,135,92,19,136,44,58,0,0,0,0,0,17,6,22,39,2,20,30,59,100,0,87,116,56,0,15,70,12,19,0,13,12,1,0,58,106,1,22,129,100,3,38,9,0,0,0,3,1,44,23,13,20,28,2,120,100,21,131,53,74,17,57,5,102,63,55,119,5,112,14,12,12,10,81,37,98,16,32,0,41,59,19,100,126,68,42,141,6,132,87,45,66,25,0,2,20,22,1,75,2,4,16,8,51,0,0,0,79,0,0,67,26,0,101,122,113,20,186,47,25,2,30,0,0,8,0,4,10,0,0,45,153,13,80,16,0,39,33,1,0,2,8,3,0,69,18,0,12,32,0,24,153,82,124,8,54,6,112,0,0,0,0,8,0,0,0,0,4,2,25,14,18,64,0,26,72,8,35,4,0,0,0,82,0,49,20,175,118,55,100,25,70,34,11,92,0,9,126,30,0,11,103,0,23,123,36,21,18,2,122,82,30,61,108,108,38,157,94,110,197,148,2,62,157,116,6,20,9,0,0,0,1,2,1,2,3,1,2,4,11,88,142,107,0,75,12,97,35,0,3,4,14,39,2,2,54,20,59,24,2,19,37,16,48,11,5,31,91,48,62,2,30,97,3,1,5,6,16,61,14,37,34,97,0,0,42,23,0,32,189,27,43,6,44,0,0,0,3,4,1,5,4,4,20,0,0,48,89,69,2,92,67,59,97,91,8,37,160,62,13,50,108,183,18,1,88,34,1,68,88,1,5,117,23,1,65,85,85,51,3,104,0,6,0,0,0,4,6,11,4,4,0,38,37,4,5,16,0,21,92,3,29,36,102,71,36,79,84,84,5,0,2,19,19,106,120,0,19,111,2,0,22,28,1,0,27,18,0,3,110,17,3,101,79,2,39,9,1,0,0,2,3,18,0,15,28,18,0,52,44,0,5,12,11,15,90,34,4,17,11,0,2,26,10,22,3,50,42,6,19,82,0,3,36,5,1,5,81,0,0,16,101,0,32,90,18,0,73,134,89,18,152,68,57,0,0,0,0,0,17,5,24,41,1,22,31,62,70,0,85,106,57,0,15,74,14,19,0,18,25,1,0,58,103,1,21,130,83,3,41,7,0,0,0,3,1,43,23,13,20,25,2,108,108,21,132,50,86,18,48,5,102,78,29,62,2,114,15,26,13,11,78,33,96,16,32,0,39,58,18,110,122,84,43,133,8,133,83,44,63,26,0,2,26,24,0,74,2,4,16,9,55,0,0,0,82,1,0,67,28,1,104,124,110,21,102,50,26,3,31,0,1,8,0,2,11,0,1,45,203,13,85,18,0,37,30,1,0,2,9,3,0,72,18,0,14,32,0,29,149,76,125,8,64,6,110,0,0,0,0,8,0,0,0,0,2,2,26,14,20,66,0,24,70,8,36,3,0,0,0,82,0,40,19,99,123,40,89,25,73,34,11,93,0,9,122,27,0,9,105,0,18,123,36,73,21,3,119,83,29,60,111,107,34,156,90,105,193

B-factor: mean 17.25, std 9.55, range [5.13, 69.43]

Secondary structure (DSSP, 8-state):
---TT-EEEEE--STTTS-SSGGG----BHHHHHHH-HHHHHTTSS-S--GGGS--HHHHHHHHHHHHHHTT--EEEEE--HHHH--S--TT-S-GGGGS-HHHHHHHHHHHHHHHHTT-EEEEES-SS--BTTTB-HHHHHHH---TTBGGGSTTHHHHHHHHHHHHHHH-TT-SEEEEEE-HHHHHHHHHH-GGG--TT--B-HHHHHHHHHHHHHHHHHHHHHHTTT--S-EEEEEE---EEESTTHHHHHIIIIIHHHHHHGGG-S-EEEE----EEEEEEEEEEE-TTS--EEEEEEPTTSGGGSPTTSB-TTS-BB-TT--B--THHHHHHHHHHHHH--S-EEEEE-----SSSSSHHHHHHHHHHHHHHHHHTT--EEEEEES-SB----GGGGGGS---SEEEETTTTEEEE-HHHHHHHHHHHHTSSGGGGGGGGGG-/---TT-EEEEE--STTTS-SSGGG----BHHHHHHH-HHHHHTTSS-S--GGGS--HHHHHHHHHHHHHHTT--EEEEE--HHHH--S--TT-SSGGGGS-HHHHHHHHHHHHHHHHTT-EEEEES-SS--BTTTB-HHHHHHH---TTBGGGSTTHHHHHHHHHHHHHHH-TT-SEEEEEE-HHHHHHHHHH-GGGT-TT--B-HHHHHHHHHHHHHHHHHHHHHHHHH--S-EEEEEE---EEESTTHHHHHIIIIIHHHHTTGGG-S-EEEE----EEEEEEEEEEE-SSSS-EEEEEEPTTSGGGSPTTSB-TTS-BB-TT--B--THHHHHHHHHHHHH----EEEEE-----SSSSSHHHHHHHHHHHHHHHHHTT--EEEEEES-SB----GGGGGGS---SEEEETTTTEEEE-HHHHHHHHHHHHTSSGGGGGGGGGG-

Radius of gyration: 30.14 Å; Cα contacts (8 Å, |Δi|>4): 1961; chains: 2; bounding box: 64×54×88 Å

Foldseek 3Di:
DFPPLFFEAAEEECQWAAAADPVRDQCFKQLNCLQCDVVCCVVLLFDVFHSNLWQNCLPCVLVLLCLTLVLPGQAYEYEDAPCQQQVDDCPPPPQCNVRGPVVSLVSVLVSQVSNVVSRYQYEYEYEELIDGNQQPNLCCVQPVVHCNRHALLDPCNLVRLLSSLLVCLQRNQPHQEYEHYAALLCSLCCQDPNQSNSRGSSHRAVQSSVSSLVSVLSSRQSSLVSSVVRHPHFYAHEHEQEAEDEPPCRVLVNCSRPVVSCVSCQVRGQAYAYAYEWYWYKDFAPDWDAHPVSPRIDGIDTDAQAAQRNDAQDAGPVGAGAHRNGGGQDLVSVLVRLVVCVVVHVHAYEHNEYWFQHQPCPCGLLSVLSNVQSVVVVVVVVHNYRYYHYHRQWQTQPRSHGRSGGTHCWYAPSNVSDTGGDVSSVVSSVCVVVVHSVVPCVVNVVRD/DFDPQFAEAAEEECQWAAAQDPVRDQCFWLLNVLQVDVVCCVVLLFHVFHSNLWLNCLPCVLVLLCLTLVLPGQAYEYEDAPCQQQVDDCPPPDQCNVRGDVVSLVSVLVSCVSNVVSRHAYEYEYEELIDGNQQPNQCCVQVVVHCPRHALLDPSNLVRLLSSLLVCLQRNQPHQEYEHYAALLCSLCCQDPVQSNSRGSSHRAVQSSVSSLVSVLSSRQSSLVSSVVRHPHFYAHEHAQEAEDEPPCSVVVNCSRPVVNCVSCQVRGQAYAYEYEFYWYKDFAPDWDAHPVRSRIDGIDTDAQGAQRADAQQAGPVRAGAHRNGGGLDLVSVLVRLVVCVVVHVHAYEHREYWFQHQQCPCGLLSVLSNVQSVVVVVVVVHNYRYHHYHRQWQTQPRRHGRSGTTHCWYAPSNVSDTHGDVSSVVSSVCSVVVHSVVPCVVNVVSD